Protein 9CDU (pdb70)

Foldseek 3Di:
DQAWEAADQEDDQAQDQGHAPQQLQVLQVQCPDPPVVSVVVQPPHHSNTDDPNPAAEYEYEFPEEREDAEEHEHQHEHEYFYDDDPVPPQFFQLHRAYEYEYPAAYAHYEYANPDFPPAAHEYEYESYEQAFPAPRHPAAFARHYEWQHEYEYESYEFARQEHAAASHYEFDDDDQDPGRRGYAYEYAQYEYAHFEHQAQRHYHYCEQRYEYALYEHAHTEHAAQAHANHEHNDYHPPSVLLVLLLVQRGEYELYEYEHYEHHEHYEWERSHEAAFAEHAHYAAYYEFDYLVQRYEYALAEQDHYVHSYHYDPRGNHAYFLYAEAPVPFPQHDPVTGYHHHDPPFAAEQDPDLADAHPLPDLGHQWYRWDDDRRHDHTDTAGDDNDDPVCSVVRNWAQRAFADPDPPNVNSHGHDQAASRRHGQPPPHGGATGHRDGHDD/DDCDDDPPDDPVND/DQEKEFADQEDDQAQDQGHAPQQLLVLQVQCPDPDPVSVVVQCQHGSNITGHRHDQEYEYEWPEEHEDAEEHEHQHEHEYFYDDDVCWAQLPTAYEYEYPAQYAHYEYHNPDAPDAAHEYEYESYEYAFPAVRHPAAFAQHYEYFHEYEYESYEFARQEHAAASHYEWAAAVLVVGNRGYAYEYAQYEAAHTEYQAQRHYHYCEQRYEYELYEHAHTEHQAQAHAVHEHNDYNPDDCLQVLLLVQRGEYELYEYAHYEGHEHYEWERSHEAAFAEHAHYAAYYEFDYLVQRYFYALAEQDHYVHRYDYDPRGQHEYFHYAEADVPQGNYDPVGGYHHDDPPQAAEQDDDLADAHPLVDQRHQWYRWDDDRHGDHTDTHGDCSDVRNWAQRAAQPPPSHHHDQAASRRHGQDDPSRGGTGHRDGND/DPCDDDDPDDPVND

Structure (mmCIF, N/CA/C/O backbone):
data_9CDU
#
_entry.id   9CDU
#
_cell.length_a   102.778
_cell.length_b   169.837
_cell.length_c   59.470
_cell.angle_alpha   90.000
_cell.angle_beta   90.000
_cell.angle_gamma   90.000
#
_symmetry.space_group_name_H-M   'P 21 21 2'
#
loop_
_entity.id
_entity.type
_entity.pdbx_description
1 polymer 'Rhombotarget A'
2 polymer 'RBB_D10 peptide'
3 non-polymer 'TETRAETHYLENE GLYCOL'
4 water water
#
loop_
_atom_site.group_PDB
_atom_site.id
_atom_site.type_symbol
_atom_site.label_atom_id
_atom_site.label_alt_id
_atom_site.label_comp_id
_atom_site.label_asym_id
_atom_site.label_entity_id
_atom_site.label_seq_id
_atom_site.pdbx_PDB_ins_code
_atom_site.Cartn_x
_atom_site.Cartn_y
_atom_site.Cartn_z
_atom_site.occupancy
_atom_site.B_iso_or_equiv
_atom_site.auth_seq_id
_atom_site.auth_comp_id
_atom_site.auth_asym_id
_atom_site.auth_atom_id
_atom_site.pdbx_PDB_model_num
ATOM 1 N N . GLY A 1 2 ? 29.31291 55.24417 12.35816 1.000 125.26177 2 GLY A N 1
ATOM 2 C CA . GLY A 1 2 ? 28.29211 56.09093 11.76949 1.000 139.44499 2 GLY A CA 1
ATOM 3 C C . GLY A 1 2 ? 26.93830 55.94117 12.43434 1.000 126.08712 2 GLY A C 1
ATOM 4 O O . GLY A 1 2 ? 26.84515 55.84463 13.65773 1.000 121.19400 2 GLY A O 1
ATOM 5 N N . ALA A 1 3 ? 25.88053 55.92407 11.62136 1.000 97.39919 3 ALA A N 1
ATOM 6 C CA . ALA A 1 3 ? 24.53538 55.76426 12.16313 1.000 81.09220 3 ALA A CA 1
ATOM 7 C C . ALA A 1 3 ? 24.32200 54.35123 12.69131 1.000 78.38144 3 ALA A C 1
ATOM 8 O O . ALA A 1 3 ? 23.80031 54.16182 13.79615 1.000 84.82239 3 ALA A O 1
ATOM 10 N N . ASP A 1 4 ? 24.72387 53.34816 11.91949 1.000 69.82635 4 ASP A N 1
ATOM 11 C CA . ASP A 1 4 ? 24.55968 51.95054 12.28679 1.000 69.72765 4 ASP A CA 1
ATOM 12 C C . ASP A 1 4 ? 25.91783 51.30991 12.54480 1.000 58.96038 4 ASP A C 1
ATOM 13 O O . ASP A 1 4 ? 26.97235 51.89336 12.28060 1.000 64.33515 4 ASP A O 1
ATOM 18 N N . ILE A 1 5 ? 25.87816 50.09091 13.07349 1.000 48.29899 5 ILE A N 1
ATOM 19 C CA . ILE A 1 5 ? 27.08451 49.31847 13.34777 1.000 50.45911 5 ILE A CA 1
ATOM 20 C C . ILE A 1 5 ? 27.40247 48.50219 12.10071 1.000 50.22079 5 ILE A C 1
ATOM 21 O O . ILE A 1 5 ? 26.69592 47.54480 11.77485 1.000 50.88671 5 ILE A O 1
ATOM 26 N N . GLU A 1 6 ? 28.46821 48.88000 11.40289 1.000 51.33406 6 GLU A N 1
ATOM 27 C CA . GLU A 1 6 ? 28.81502 48.29128 10.11689 1.000 49.05452 6 GLU A CA 1
ATOM 28 C C . GLU A 1 6 ? 29.96445 47.30831 10.30201 1.000 51.99185 6 GLU A C 1
ATOM 29 O O . GLU A 1 6 ? 31.07742 47.70756 10.66086 1.000 53.17121 6 GLU A O 1
ATOM 35 N N . VAL A 1 7 ? 29.69017 46.02648 10.05940 1.000 47.99295 7 VAL A N 1
ATOM 36 C CA . VAL A 1 7 ? 30.71458 44.99733 10.18623 1.000 52.43468 7 VAL A CA 1
ATOM 37 C C . VAL A 1 7 ? 31.69713 45.11809 9.02927 1.000 52.33794 7 VAL A C 1
ATOM 38 O O . VAL A 1 7 ? 31.29917 45.17955 7.85850 1.000 46.34536 7 VAL A O 1
ATOM 42 N N . THR A 1 8 ? 32.99063 45.14687 9.35154 1.000 48.40221 8 THR A N 1
ATOM 43 C CA . THR A 1 8 ? 34.03609 45.38476 8.36501 1.000 53.79739 8 THR A CA 1
ATOM 44 C C . THR A 1 8 ? 34.90170 44.15769 8.09882 1.000 53.93185 8 THR A C 1
ATOM 45 O O . THR A 1 8 ? 35.97808 44.29173 7.50720 1.000 49.43854 8 THR A O 1
ATOM 49 N N . THR A 1 9 ? 34.46490 42.96948 8.51311 1.000 47.32404 9 THR A N 1
ATOM 50 C CA . THR A 1 9 ? 35.19599 41.74796 8.20681 1.000 53.47225 9 THR A CA 1
ATOM 51 C C . THR A 1 9 ? 34.21823 40.58858 8.10517 1.000 54.43189 9 THR A C 1
ATOM 52 O O . THR A 1 9 ? 33.11745 40.62586 8.65925 1.000 55.97639 9 THR A O 1
ATOM 56 N N . THR A 1 10 ? 34.63668 39.55306 7.38354 1.000 54.19804 10 THR A N 1
ATOM 57 C CA . THR A 1 10 ? 33.84113 38.34574 7.22362 1.000 52.63726 10 THR A CA 1
ATOM 58 C C . THR A 1 10 ? 34.30605 37.21082 8.12360 1.000 49.75216 10 THR A C 1
ATOM 59 O O . THR A 1 10 ? 33.71678 36.12636 8.08340 1.000 56.07402 10 THR A O 1
ATOM 63 N N . ILE A 1 11 ? 35.34045 37.42969 8.93065 1.000 48.19466 11 ILE A N 1
ATOM 64 C CA . ILE A 1 11 ? 35.88969 36.39204 9.79329 1.000 54.06713 11 ILE A CA 1
ATOM 65 C C . ILE A 1 11 ? 35.36321 36.59045 11.20597 1.000 52.33338 11 ILE A C 1
ATOM 66 O O . ILE A 1 11 ? 35.01094 37.70270 11.61693 1.000 54.56665 11 ILE A O 1
ATOM 71 N N . ASP A 1 12 ? 35.30476 35.49395 11.95619 1.000 54.61727 12 ASP A N 1
ATOM 72 C CA . ASP A 1 12 ? 34.82797 35.50984 13.33678 1.000 54.41713 12 ASP A CA 1
ATOM 73 C C . ASP A 1 12 ? 35.99575 35.88809 14.23861 1.000 55.31778 12 ASP A C 1
ATOM 74 O O . ASP A 1 12 ? 36.88098 35.07184 14.50401 1.000 58.36889 12 ASP A O 1
ATOM 79 N N . GLU A 1 13 ? 36.00874 37.13261 14.71092 1.000 57.39485 13 GLU A N 1
ATOM 80 C CA . GLU A 1 13 ? 37.08786 37.62085 15.55442 1.000 58.42272 13 GLU A CA 1
ATOM 81 C C . GLU A 1 13 ? 36.52079 38.28343 16.80175 1.000 57.64915 13 GLU A C 1
ATOM 82 O O . GLU A 1 13 ? 35.37328 38.73626 16.83061 1.000 57.30364 13 GLU A O 1
ATOM 88 N N . ASP A 1 14 ? 37.35287 38.32450 17.84169 1.000 57.68050 14 ASP A N 1
ATOM 89 C CA . ASP A 1 14 ? 37.06620 39.05802 19.06626 1.000 60.43769 14 ASP A CA 1
ATOM 90 C C . ASP A 1 14 ? 38.37994 39.67229 19.55455 1.000 63.43380 14 ASP A C 1
ATOM 91 O O . ASP A 1 14 ? 38.84171 39.44355 20.66884 1.000 69.84713 14 ASP A O 1
ATOM 96 N N . VAL A 1 15 ? 39.00005 40.46644 18.68552 1.000 60.52802 15 VAL A N 1
ATOM 97 C CA . VAL A 1 15 ? 40.30126 41.07316 18.93608 1.000 51.14041 15 VAL A CA 1
ATOM 98 C C . VAL A 1 15 ? 40.12863 42.58467 18.95713 1.000 58.60954 15 VAL A C 1
ATOM 99 O O . VAL A 1 15 ? 39.49076 43.15373 18.06317 1.000 57.92829 15 VAL A O 1
ATOM 103 N N . ASP A 1 16 ? 40.69121 43.23017 19.97661 1.000 57.60787 16 ASP A N 1
ATOM 104 C CA . ASP A 1 16 ? 40.64240 44.68491 20.07584 1.000 59.09719 16 ASP A CA 1
ATOM 105 C C . ASP A 1 16 ? 41.51730 45.28925 18.98442 1.000 62.88940 16 ASP A C 1
ATOM 106 O O . ASP A 1 16 ? 42.74590 45.16629 19.02185 1.000 54.51774 16 ASP A O 1
ATOM 111 N N . ASN A 1 17 ? 40.88597 45.93547 18.01079 1.000 58.90818 17 ASN A N 1
ATOM 112 C CA . ASN A 1 17 ? 41.58806 46.55562 16.89485 1.000 52.46950 17 ASN A CA 1
ATOM 113 C C . ASN A 1 17 ? 40.63431 47.55924 16.24839 1.000 56.00849 17 ASN A C 1
ATOM 114 O O . ASN A 1 17 ? 39.69946 48.04045 16.89458 1.000 58.46375 17 ASN A O 1
ATOM 119 N N . THR A 1 18 ? 40.86544 47.86731 14.97290 1.000 52.63859 18 THR A N 1
ATOM 120 C CA . THR A 1 18 ? 40.03972 48.81913 14.24239 1.000 55.76861 18 THR A CA 1
ATOM 121 C C . THR A 1 18 ? 39.08545 48.14942 13.26081 1.000 60.26369 18 THR A C 1
ATOM 122 O O . THR A 1 18 ? 38.43750 48.84601 12.47348 1.000 60.64175 18 THR A O 1
ATOM 126 N N . VAL A 1 19 ? 38.98006 46.82304 13.28815 1.000 49.92235 19 VAL A N 1
ATOM 127 C CA . VAL A 1 19 ? 38.07733 46.08032 12.41531 1.000 48.81684 19 VAL A CA 1
ATOM 128 C C . VAL A 1 19 ? 36.96842 45.47853 13.26960 1.000 48.34618 19 VAL A C 1
ATOM 129 O O . VAL A 1 19 ? 37.23288 44.91968 14.34244 1.000 49.75551 19 VAL A O 1
ATOM 133 N N . CYS A 1 20 ? 35.72860 45.60711 12.80000 1.000 48.10625 20 CYS A N 1
ATOM 134 C CA . CYS A 1 20 ? 34.54445 45.19664 13.54398 1.000 54.65947 20 CYS A CA 1
ATOM 135 C C . CYS A 1 20 ? 33.96153 43.92485 12.94122 1.000 50.23281 20 CYS A C 1
ATOM 136 O O . CYS A 1 20 ? 33.66394 43.88075 11.74282 1.000 49.92975 20 CYS A O 1
ATOM 139 N N . SER A 1 21 ? 33.79197 42.90120 13.77235 1.000 49.54812 21 SER A N 1
ATOM 140 C CA . SER A 1 21 ? 33.22264 41.62994 13.35092 1.000 49.21878 21 SER A CA 1
ATOM 141 C C . SER A 1 21 ? 31.78181 41.50260 13.83474 1.000 49.75389 21 SER A C 1
ATOM 142 O O . SER A 1 21 ? 31.29846 42.28629 14.65541 1.000 49.39074 21 SER A O 1
ATOM 145 N N . LEU A 1 22 ? 31.09460 40.48545 13.30924 1.000 43.12419 22 LEU A N 1
ATOM 146 C CA . LEU A 1 22 ? 29.70508 40.25316 13.69197 1.000 49.61291 22 LEU A CA 1
ATOM 147 C C . LEU A 1 22 ? 29.58649 39.92310 15.17490 1.000 45.47312 22 LEU A C 1
ATOM 148 O O . LEU A 1 22 ? 28.62543 40.33432 15.83579 1.000 48.14737 22 LEU A O 1
ATOM 153 N N . ARG A 1 23 ? 30.55863 39.18734 15.71737 1.000 48.53511 23 ARG A N 1
ATOM 154 C CA . ARG A 1 23 ? 30.51286 38.83142 17.13121 1.000 46.42657 23 ARG A CA 1
ATOM 155 C C . ARG A 1 23 ? 30.73730 40.05166 18.01590 1.000 48.30031 23 ARG A C 1
ATOM 156 O O . ARG A 1 23 ? 30.02466 40.24638 19.00787 1.000 48.32758 23 ARG A O 1
ATOM 164 N N . GLU A 1 24 ? 31.72199 40.88624 17.67235 1.000 50.21629 24 GLU A N 1
ATOM 165 C CA . GLU A 1 24 ? 31.98900 42.08050 18.46668 1.000 52.76862 24 GLU A CA 1
ATOM 166 C C . GLU A 1 24 ? 30.85398 43.09100 18.36346 1.000 54.13825 24 GLU A C 1
ATOM 167 O O . GLU A 1 24 ? 30.62225 43.85767 19.30520 1.000 51.17633 24 GLU A O 1
ATOM 173 N N . ALA A 1 25 ? 30.14110 43.11113 17.23471 1.000 47.82310 25 ALA A N 1
ATOM 174 C CA . ALA A 1 25 ? 29.01171 44.02407 17.09383 1.000 43.79822 25 ALA A CA 1
ATOM 175 C C . ALA A 1 25 ? 27.86405 43.62311 18.01164 1.000 52.71608 25 ALA A C 1
ATOM 176 O O . ALA A 1 25 ? 27.25678 44.47824 18.66649 1.000 48.15359 25 ALA A O 1
ATOM 178 N N . VAL A 1 26 ? 27.55386 42.32601 18.07409 1.000 43.94348 26 VAL A N 1
ATOM 179 C CA . VAL A 1 26 ? 26.50359 41.85464 18.97283 1.000 44.81128 26 VAL A CA 1
ATOM 180 C C . VAL A 1 26 ? 26.90195 42.08563 20.42494 1.000 54.64369 26 VAL A C 1
ATOM 181 O O . VAL A 1 26 ? 26.09649 42.55440 21.23952 1.000 54.47221 26 VAL A O 1
ATOM 185 N N . GLU A 1 27 ? 28.15478 41.77306 20.76908 1.000 48.12375 27 GLU A N 1
ATOM 186 C CA . GLU A 1 27 ? 28.60938 41.92982 22.14707 1.000 52.14349 27 GLU A CA 1
ATOM 187 C C . GLU A 1 27 ? 28.64247 43.39396 22.56846 1.000 55.26524 27 GLU A C 1
ATOM 188 O O . GLU A 1 27 ? 28.52526 43.69509 23.76193 1.000 59.96042 27 GLU A O 1
ATOM 194 N N . LEU A 1 28 ? 28.80464 44.31374 21.61453 1.000 49.89484 28 LEU A N 1
ATOM 195 C CA . LEU A 1 28 ? 28.71995 45.73406 21.93963 1.000 52.15266 28 LEU A CA 1
ATOM 196 C C . LEU A 1 28 ? 27.31883 46.09691 22.41345 1.000 55.02191 28 LEU A C 1
ATOM 197 O O . LEU A 1 28 ? 27.14953 46.79375 23.42077 1.000 49.13485 28 LEU A O 1
ATOM 202 N N . ILE A 1 29 ? 26.29734 45.62326 21.69687 1.000 51.13549 29 ILE A N 1
ATOM 203 C CA . ILE A 1 29 ? 24.92168 45.89538 22.09642 1.000 53.36621 29 ILE A CA 1
ATOM 204 C C . ILE A 1 29 ? 24.57669 45.15084 23.38017 1.000 53.78469 29 ILE A C 1
ATOM 205 O O . ILE A 1 29 ? 23.79405 45.64588 24.20125 1.000 49.34155 29 ILE A O 1
ATOM 210 N N . ASN A 1 30 ? 25.15405 43.96360 23.58440 1.000 51.08377 30 ASN A N 1
ATOM 211 C CA . ASN A 1 30 ? 24.93690 43.24025 24.83410 1.000 51.87024 30 ASN A CA 1
ATOM 212 C C . ASN A 1 30 ? 25.48822 44.02067 26.02061 1.000 53.64078 30 ASN A C 1
ATOM 213 O O . ASN A 1 30 ? 24.78926 44.23696 27.01781 1.000 53.62918 30 ASN A O 1
ATOM 218 N N . LYS A 1 31 ? 26.74790 44.45358 25.92744 1.000 53.63917 31 LYS A N 1
ATOM 219 C CA . LYS A 1 31 ? 27.37117 45.17166 27.03356 1.000 53.18739 31 LYS A CA 1
ATOM 220 C C . LYS A 1 31 ? 26.73217 46.53689 27.25589 1.000 54.24587 31 LYS A C 1
ATOM 221 O O . LYS A 1 31 ? 26.68528 47.01622 28.39433 1.000 61.39828 31 LYS A O 1
ATOM 227 N N . ARG A 1 32 ? 26.23675 47.17515 26.19197 1.000 47.87122 32 ARG A N 1
ATOM 228 C CA . ARG A 1 32 ? 25.55616 48.45696 26.35232 1.000 48.89825 32 ARG A CA 1
ATOM 229 C C . ARG A 1 32 ? 24.30140 48.31436 27.20446 1.000 53.96240 32 ARG A C 1
ATOM 230 O O . ARG A 1 32 ? 23.99838 49.18595 28.02753 1.000 51.49354 32 ARG A O 1
ATOM 238 N N . ASN A 1 33 ? 23.56016 47.22393 27.02204 1.000 55.13529 33 ASN A N 1
ATOM 239 C CA . ASN A 1 33 ? 22.32566 46.98117 27.75508 1.000 55.47077 33 ASN A CA 1
ATOM 240 C C . ASN A 1 33 ? 22.55106 46.24488 29.06959 1.000 56.37431 33 ASN A C 1
ATOM 241 O O . ASN A 1 33 ? 21.57730 45.83290 29.70816 1.000 52.14252 33 ASN A O 1
ATOM 246 N N . SER A 1 34 ? 23.80278 46.07150 29.48512 1.000 57.20865 34 SER A N 1
ATOM 247 C CA . SER A 1 34 ? 24.09446 45.37340 30.72635 1.000 56.68584 34 SER A CA 1
ATOM 248 C C . SER A 1 34 ? 23.63083 46.18960 31.92928 1.000 65.88118 34 SER A C 1
ATOM 249 O O . SER A 1 34 ? 23.39894 47.39879 31.84677 1.000 72.63311 34 SER A O 1
ATOM 252 N N . SER A 1 35 ? 23.49259 45.50331 33.06255 1.000 73.34222 35 SER A N 1
ATOM 253 C CA . SER A 1 35 ? 23.14443 46.16300 34.31414 1.000 76.60874 35 SER A CA 1
ATOM 254 C C . SER A 1 35 ? 24.36988 46.64667 35.07573 1.000 87.47887 35 SER A C 1
ATOM 255 O O . SER A 1 35 ? 24.29102 47.65695 35.78469 1.000 94.83179 35 SER A O 1
ATOM 258 N N . ASP A 1 36 ? 25.49711 45.94945 34.94725 1.000 90.90510 36 ASP A N 1
ATOM 259 C CA . ASP A 1 36 ? 26.73677 46.38830 35.57538 1.000 94.93170 36 ASP A CA 1
ATOM 260 C C . ASP A 1 36 ? 27.24103 47.65161 34.89110 1.000 91.38557 36 ASP A C 1
ATOM 261 O O . ASP A 1 36 ? 27.58466 47.62873 33.70442 1.000 93.58369 36 ASP A O 1
ATOM 266 N N . SER A 1 37 ? 27.28241 48.75601 35.63894 1.000 78.59063 37 SER A N 1
ATOM 267 C CA . SER A 1 37 ? 27.80503 50.00115 35.09109 1.000 77.93685 37 SER A CA 1
ATOM 268 C C . SER A 1 37 ? 29.28274 49.89607 34.73902 1.000 77.59947 37 SER A C 1
ATOM 269 O O . SER A 1 37 ? 29.77083 50.68137 33.91954 1.000 77.91631 37 SER A O 1
ATOM 272 N N . THR A 1 38 ? 30.00471 48.94556 35.33788 1.000 81.18064 38 THR A N 1
ATOM 273 C CA . THR A 1 38 ? 31.39269 48.71812 34.95130 1.000 79.23142 38 THR A CA 1
ATOM 274 C C . THR A 1 38 ? 31.49404 48.13392 33.54781 1.000 75.74289 38 THR A C 1
ATOM 275 O O . THR A 1 38 ? 32.49523 48.35285 32.85661 1.000 74.08594 38 THR A O 1
ATOM 279 N N . VAL A 1 39 ? 30.47527 47.39357 33.11105 1.000 76.95739 39 VAL A N 1
ATOM 280 C CA . VAL A 1 39 ? 30.47902 46.84684 31.75916 1.000 68.94662 39 VAL A CA 1
ATOM 281 C C . VAL A 1 39 ? 29.98530 47.88427 30.75909 1.000 62.14283 39 VAL A C 1
ATOM 282 O O . VAL A 1 39 ? 30.53309 48.01121 29.65824 1.000 59.20219 39 VAL A O 1
ATOM 286 N N . VAL A 1 40 ? 28.94943 48.64317 31.12508 1.000 63.35668 40 VAL A N 1
ATOM 287 C CA . VAL A 1 40 ? 28.42975 49.67632 30.23311 1.000 67.94789 40 VAL A CA 1
ATOM 288 C C . VAL A 1 40 ? 29.48017 50.75421 29.99923 1.000 66.33240 40 VAL A C 1
ATOM 289 O O . VAL A 1 40 ? 29.63047 51.26561 28.88253 1.000 63.73709 40 VAL A O 1
ATOM 293 N N . ALA A 1 41 ? 30.22578 51.11445 31.04666 1.000 63.20216 41 ALA A N 1
ATOM 294 C CA . ALA A 1 41 ? 31.29443 52.09369 30.88833 1.000 60.56727 41 ALA A CA 1
ATOM 295 C C . ALA A 1 41 ? 32.45050 51.53529 30.06992 1.000 64.88770 41 ALA A C 1
ATOM 296 O O . ALA A 1 41 ? 33.18842 52.30176 29.44097 1.000 65.52074 41 ALA A O 1
ATOM 298 N N . SER A 1 42 ? 32.62651 50.21168 30.06395 1.000 61.85536 42 SER A N 1
ATOM 299 C CA . SER A 1 42 ? 33.68416 49.61007 29.26162 1.000 56.19672 42 SER A CA 1
ATOM 300 C C . SER A 1 42 ? 33.39960 49.70756 27.76912 1.000 61.41438 42 SER A C 1
ATOM 301 O O . SER A 1 42 ? 34.32514 49.55962 26.96376 1.000 68.18287 42 SER A O 1
ATOM 304 N N . VAL A 1 43 ? 32.14828 49.95025 27.38422 1.000 58.34545 43 VAL A N 1
ATOM 305 C CA . VAL A 1 43 ? 31.77144 50.11103 25.98727 1.000 50.03472 43 VAL A CA 1
ATOM 306 C C . VAL A 1 43 ? 31.20731 51.50457 25.71805 1.000 55.22355 43 VAL A C 1
ATOM 307 O O . VAL A 1 43 ? 30.46038 51.69823 24.76553 1.000 55.45733 43 VAL A O 1
ATOM 311 N N . LYS A 1 44 ? 31.56180 52.48391 26.55361 1.000 57.51240 44 LYS A N 1
ATOM 312 C CA . LYS A 1 44 ? 31.11240 53.85117 26.32191 1.000 58.19686 44 LYS A CA 1
ATOM 313 C C . LYS A 1 44 ? 31.67468 54.42618 25.02963 1.000 58.45146 44 LYS A C 1
ATOM 314 O O . LYS A 1 44 ? 31.09575 55.36918 24.47950 1.000 60.68195 44 LYS A O 1
ATOM 320 N N . ASP A 1 45 ? 32.78396 53.87599 24.53106 1.000 60.74764 45 ASP A N 1
ATOM 321 C CA . ASP A 1 45 ? 33.43501 54.36767 23.32284 1.000 56.90160 45 ASP A CA 1
ATOM 322 C C . ASP A 1 45 ? 33.58219 53.27891 22.26476 1.000 56.84715 45 ASP A C 1
ATOM 323 O O . ASP A 1 45 ? 34.44913 53.38286 21.39207 1.000 64.82799 45 ASP A O 1
ATOM 328 N N . GLY A 1 46 ? 32.75611 52.24340 22.32014 1.000 49.40625 46 GLY A N 1
ATOM 329 C CA . GLY A 1 46 ? 32.82889 51.13287 21.39215 1.000 51.67151 46 GLY A CA 1
ATOM 330 C C . GLY A 1 46 ? 33.33899 49.87206 22.06778 1.000 61.12322 46 GLY A C 1
ATOM 331 O O . GLY A 1 46 ? 33.46739 49.78984 23.29217 1.000 64.46055 46 GLY A O 1
ATOM 332 N N . TYR A 1 47 ? 33.63460 48.87132 21.23822 1.000 61.21883 47 TYR A N 1
ATOM 333 C CA . TYR A 1 47 ? 34.14820 47.60074 21.74765 1.000 58.90075 47 TYR A CA 1
ATOM 334 C C . TYR A 1 47 ? 34.91709 46.89609 20.63835 1.000 53.72776 47 TYR A C 1
ATOM 335 O O . TYR A 1 47 ? 34.31288 46.44569 19.66029 1.000 53.74558 47 TYR A O 1
ATOM 344 N N . HIS A 1 48 ? 36.23911 46.80336 20.79821 1.000 54.35949 48 HIS A N 1
ATOM 345 C CA . HIS A 1 48 ? 37.09338 45.97944 19.93808 1.000 64.72571 48 HIS A CA 1
ATOM 346 C C . HIS A 1 48 ? 36.92100 46.31206 18.45757 1.000 62.05608 48 HIS A C 1
ATOM 347 O O . HIS A 1 48 ? 37.03797 45.43911 17.59417 1.000 60.71618 48 HIS A O 1
ATOM 354 N N . GLY A 1 49 ? 36.64313 47.57791 18.15061 1.000 54.36418 49 GLY A N 1
ATOM 355 C CA . GLY A 1 49 ? 36.52372 48.04672 16.78639 1.000 54.55608 49 GLY A CA 1
ATOM 356 C C . GLY A 1 49 ? 35.11579 48.40222 16.35865 1.000 55.29447 49 GLY A C 1
ATOM 357 O O . GLY A 1 49 ? 34.95208 49.20477 15.42974 1.000 57.80577 49 GLY A O 1
ATOM 358 N N . CYS A 1 50 ? 34.09725 47.83163 16.99745 1.000 50.93663 50 CYS A N 1
ATOM 359 C CA . CYS A 1 50 ? 32.71425 48.12512 16.64986 1.000 55.30016 50 CYS A CA 1
ATOM 360 C C . CYS A 1 50 ? 32.23941 49.37556 17.37575 1.000 57.05737 50 CYS A C 1
ATOM 361 O O . CYS A 1 50 ? 32.56364 49.59219 18.54629 1.000 55.48986 50 CYS A O 1
ATOM 364 N N . GLY A 1 51 ? 31.46843 50.19408 16.67297 1.000 49.39773 51 GLY A N 1
ATOM 365 C CA . GLY A 1 51 ? 30.93508 51.40628 17.26445 1.000 51.65330 51 GLY A CA 1
ATOM 366 C C . GLY A 1 51 ? 30.02964 52.11542 16.28496 1.000 64.44007 51 GLY A C 1
ATOM 367 O O . GLY A 1 51 ? 29.96909 51.77769 15.09841 1.000 67.04635 51 GLY A O 1
ATOM 368 N N . ASN A 1 52 ? 29.31568 53.10813 16.81090 1.000 61.09699 52 ASN A N 1
ATOM 369 C CA . ASN A 1 52 ? 28.44613 53.96323 16.01616 1.000 61.05840 52 ASN A CA 1
ATOM 370 C C . ASN A 1 52 ? 28.06153 55.17072 16.85631 1.000 60.65511 52 ASN A C 1
ATOM 371 O O . ASN A 1 52 ? 27.85801 55.04833 18.06645 1.000 65.41463 52 ASN A O 1
ATOM 376 N N . LYS A 1 53 ? 27.97813 56.33474 16.20848 1.000 69.65516 53 LYS A N 1
ATOM 377 C CA . LYS A 1 53 ? 27.67145 57.56453 16.93283 1.000 67.57813 53 LYS A CA 1
ATOM 378 C C . LYS A 1 53 ? 26.22183 57.58592 17.39857 1.000 69.23269 53 LYS A C 1
ATOM 379 O O . LYS A 1 53 ? 25.92037 58.07805 18.49094 1.000 73.09265 53 LYS A O 1
ATOM 385 N N . ASP A 1 54 ? 25.30822 57.06107 16.58062 1.000 78.41154 54 ASP A N 1
ATOM 386 C CA . ASP A 1 54 ? 23.89892 57.04917 16.95745 1.000 78.03817 54 ASP A CA 1
ATOM 387 C C . ASP A 1 54 ? 23.63839 56.10512 18.12195 1.000 83.32719 54 ASP A C 1
ATOM 388 O O . ASP A 1 54 ? 22.67409 56.30248 18.87556 1.000 86.17293 54 ASP A O 1
ATOM 393 N N . ALA A 1 55 ? 24.48372 55.08253 18.28785 1.000 84.52691 55 ALA A N 1
ATOM 394 C CA . ALA A 1 55 ? 24.37367 54.14668 19.41005 1.000 76.87446 55 ALA A CA 1
ATOM 395 C C . ALA A 1 55 ? 23.04163 53.39780 19.38538 1.000 81.15646 55 ALA A C 1
ATOM 396 O O . ALA A 1 55 ? 22.46259 53.08622 20.42852 1.000 66.90189 55 ALA A O 1
ATOM 398 N N . SER A 1 56 ? 22.54552 53.11392 18.18384 1.000 76.82433 56 SER A N 1
ATOM 399 C CA . SER A 1 56 ? 21.36986 52.26896 18.02541 1.000 71.00964 56 SER A CA 1
ATOM 400 C C . SER A 1 56 ? 21.81009 50.80706 18.05000 1.000 62.36843 56 SER A C 1
ATOM 401 O O . SER A 1 56 ? 22.97098 50.48674 18.32158 1.000 66.40846 56 SER A O 1
ATOM 404 N N . SER A 1 57 ? 20.88310 49.89673 17.75344 1.000 55.44338 57 SER A N 1
ATOM 405 C CA . SER A 1 57 ? 21.19487 48.47391 17.78376 1.000 59.86770 57 SER A CA 1
ATOM 406 C C . SER A 1 57 ? 20.95443 47.82554 16.42638 1.000 50.17687 57 SER A C 1
ATOM 407 O O . SER A 1 57 ? 20.32591 46.76664 16.34101 1.000 52.69288 57 SER A O 1
ATOM 410 N N . ASN A 1 58 ? 21.45464 48.44797 15.36332 1.000 55.91542 58 ASN A N 1
ATOM 411 C CA . ASN A 1 58 ? 21.33093 47.92869 14.00667 1.000 57.40843 58 ASN A CA 1
ATOM 412 C C . ASN A 1 58 ? 22.70905 47.51196 13.50926 1.000 55.35907 58 ASN A C 1
ATOM 413 O O . ASN A 1 58 ? 23.63672 48.32826 13.48488 1.000 58.38168 58 ASN A O 1
ATOM 418 N N . ILE A 1 59 ? 22.83992 46.24714 13.11857 1.000 47.27974 59 ILE A N 1
ATOM 419 C CA . ILE A 1 59 ? 24.08856 45.69669 12.60313 1.000 48.40247 59 ILE A CA 1
ATOM 420 C C . ILE A 1 59 ? 23.92009 45.48842 11.10517 1.000 45.64985 59 ILE A C 1
ATOM 421 O O . ILE A 1 59 ? 23.02061 44.75810 10.67004 1.000 44.31013 59 ILE A O 1
ATOM 426 N N . ILE A 1 60 ? 24.78253 46.12526 10.31702 1.000 39.37272 60 ILE A N 1
ATOM 427 C CA . ILE A 1 60 ? 24.67413 46.12983 8.86226 1.000 49.85111 60 ILE A CA 1
ATOM 428 C C . ILE A 1 60 ? 25.74749 45.22085 8.28217 1.000 48.43252 60 ILE A C 1
ATOM 429 O O . ILE A 1 60 ? 26.93907 45.39247 8.56744 1.000 51.77466 60 ILE A O 1
ATOM 434 N N . LEU A 1 61 ? 25.32462 44.25928 7.46792 1.000 50.08463 61 LEU A N 1
ATOM 435 C CA . LEU A 1 61 ? 26.22652 43.39370 6.72596 1.000 47.42387 61 LEU A CA 1
ATOM 436 C C . LEU A 1 61 ? 26.20293 43.77934 5.25309 1.000 49.60105 61 LEU A C 1
ATOM 437 O O . LEU A 1 61 ? 25.17339 44.20678 4.72329 1.000 45.15085 61 LEU A O 1
ATOM 442 N N . GLN A 1 62 ? 27.34779 43.62887 4.59519 1.000 56.32948 62 GLN A N 1
ATOM 443 C CA . GLN A 1 62 ? 27.46499 44.02759 3.20147 1.000 54.38134 62 GLN A CA 1
ATOM 444 C C . GLN A 1 62 ? 26.86457 42.97625 2.27513 1.000 59.57399 62 GLN A C 1
ATOM 445 O O . GLN A 1 62 ? 26.78767 41.78928 2.60620 1.000 55.35086 62 GLN A O 1
ATOM 451 N N . ARG A 1 63 ? 26.43582 43.43325 1.10169 1.000 59.02322 63 ARG A N 1
ATOM 452 C CA . ARG A 1 63 ? 25.78916 42.56226 0.13268 1.000 54.96055 63 ARG A CA 1
ATOM 453 C C . ARG A 1 63 ? 26.78073 41.55929 -0.44721 1.000 60.37002 63 ARG A C 1
ATOM 454 O O . ARG A 1 63 ? 27.96821 41.85039 -0.61684 1.000 61.21991 63 ARG A O 1
ATOM 462 N N . ASP A 1 64 ? 26.27657 40.35822 -0.73664 1.000 53.19934 64 ASP A N 1
ATOM 463 C CA . ASP A 1 64 ? 27.02232 39.30393 -1.42396 1.000 55.29309 64 ASP A CA 1
ATOM 464 C C . ASP A 1 64 ? 28.25361 38.84672 -0.64843 1.000 55.57243 64 ASP A C 1
ATOM 465 O O . ASP A 1 64 ? 29.19210 38.30069 -1.23797 1.000 60.96352 64 ASP A O 1
ATOM 470 N N . LYS A 1 65 ? 28.27396 39.04993 0.66517 1.000 53.37268 65 LYS A N 1
ATOM 471 C CA . LYS A 1 65 ? 29.40018 38.66025 1.50029 1.000 47.52889 65 LYS A CA 1
ATOM 472 C C . LYS A 1 65 ? 29.01289 37.48688 2.38880 1.000 49.56299 65 LYS A C 1
ATOM 473 O O . LYS A 1 65 ? 27.90110 37.43959 2.92455 1.000 58.63519 65 LYS A O 1
ATOM 479 N N . GLU A 1 66 ? 29.93575 36.54032 2.53802 1.000 48.40058 66 GLU A N 1
ATOM 480 C CA . GLU A 1 66 ? 29.72363 35.35344 3.35765 1.000 57.19421 66 GLU A CA 1
ATOM 481 C C . GLU A 1 66 ? 30.43252 35.55926 4.69174 1.000 52.10379 66 GLU A C 1
ATOM 482 O O . GLU A 1 66 ? 31.66673 35.56921 4.75225 1.000 55.40321 66 GLU A O 1
ATOM 488 N N . TYR A 1 67 ? 29.65358 35.72604 5.75613 1.000 49.55381 67 TYR A N 1
ATOM 489 C CA . TYR A 1 67 ? 30.19132 35.95288 7.08994 1.000 49.64919 67 TYR A CA 1
ATOM 490 C C . TYR A 1 67 ? 30.26776 34.62945 7.83939 1.000 52.25470 67 TYR A C 1
ATOM 491 O O . TYR A 1 67 ? 29.27272 33.90333 7.93674 1.000 55.82251 67 TYR A O 1
ATOM 500 N N . THR A 1 68 ? 31.45066 34.32287 8.36173 1.000 39.71496 68 THR A N 1
ATOM 501 C CA . THR A 1 68 ? 31.75646 33.01632 8.92713 1.000 52.69246 68 THR A CA 1
ATOM 502 C C . THR A 1 68 ? 31.74077 33.07911 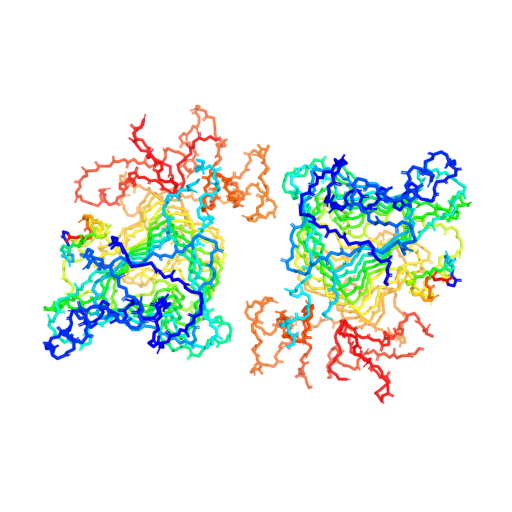10.44829 1.000 57.57500 68 THR A C 1
ATOM 503 O O . THR A 1 68 ? 32.31799 33.99562 11.04336 1.000 59.09740 68 THR A O 1
ATOM 507 N N . LEU A 1 69 ? 31.07763 32.10572 11.06960 1.000 47.40197 69 LEU A N 1
ATOM 508 C CA . LEU A 1 69 ? 31.08201 31.93924 12.51648 1.000 54.17973 69 LEU A CA 1
ATOM 509 C C . LEU A 1 69 ? 31.73708 30.61162 12.86493 1.000 56.49826 69 LEU A C 1
ATOM 510 O O . LEU A 1 69 ? 31.44523 29.58725 12.23883 1.000 54.64362 69 LEU A O 1
ATOM 515 N N . ASN A 1 70 ? 32.62461 30.63496 13.85710 1.000 56.87284 70 ASN A N 1
ATOM 516 C CA . ASN A 1 70 ? 33.24514 29.42323 14.37352 1.000 54.46586 70 ASN A CA 1
ATOM 517 C C . ASN A 1 70 ? 32.46567 28.81287 15.52974 1.000 53.82182 70 ASN A C 1
ATOM 518 O O . ASN A 1 70 ? 32.70737 27.65194 15.87715 1.000 60.61435 70 ASN A O 1
ATOM 523 N N . SER A 1 71 ? 31.54716 29.56568 16.12695 1.000 60.50123 71 SER A N 1
ATOM 524 C CA . SER A 1 71 ? 30.67897 29.07405 17.18788 1.000 54.98702 71 SER A CA 1
ATOM 525 C C . SER A 1 71 ? 29.46569 29.99274 17.25082 1.000 52.06794 71 SER A C 1
ATOM 526 O O . SER A 1 71 ? 29.37140 30.97744 16.51289 1.000 52.56993 71 SER A O 1
ATOM 529 N N . ARG A 1 72 ? 28.53516 29.66691 18.14243 1.000 46.06458 72 ARG A N 1
ATOM 530 C CA . ARG A 1 72 ? 27.31622 30.45095 18.24456 1.000 44.18802 72 ARG A CA 1
ATOM 531 C C . ARG A 1 72 ? 27.60416 31.82423 18.84569 1.000 51.85887 72 ARG A C 1
ATOM 532 O O . ARG A 1 72 ? 28.65252 32.06659 19.45055 1.000 54.31728 72 ARG A O 1
ATOM 540 N N . ILE A 1 73 ? 26.64692 32.73007 18.66706 1.000 50.92466 73 ILE A N 1
ATOM 541 C CA . ILE A 1 73 ? 26.69190 34.06978 19.23832 1.000 45.04145 73 ILE A CA 1
ATOM 542 C C . ILE A 1 73 ? 25.47373 34.23727 20.13300 1.000 47.88948 73 ILE A C 1
ATOM 543 O O . ILE A 1 73 ? 24.34097 34.00441 19.69532 1.000 55.28017 73 ILE A O 1
ATOM 548 N N . THR A 1 74 ? 25.70374 34.63804 21.37918 1.000 37.71440 74 THR A N 1
ATOM 549 C CA . THR A 1 74 ? 24.62351 34.82988 22.33758 1.000 42.68097 74 THR A CA 1
ATOM 550 C C . THR A 1 74 ? 24.14221 36.27482 22.27513 1.000 48.77075 74 THR A C 1
ATOM 551 O O . THR A 1 74 ? 24.92214 37.20545 22.50541 1.000 52.21983 74 THR A O 1
ATOM 555 N N . ILE A 1 75 ? 22.86205 36.45771 21.96553 1.000 53.74221 75 ILE A N 1
ATOM 556 C CA . ILE A 1 75 ? 22.23816 37.77453 21.90348 1.000 45.88763 75 ILE A CA 1
ATOM 557 C C . ILE A 1 75 ? 21.40453 37.96282 23.16337 1.000 51.52794 75 ILE A C 1
ATOM 558 O O . ILE A 1 75 ? 20.44809 37.21493 23.40162 1.000 50.14771 75 ILE A O 1
ATOM 563 N N . THR A 1 76 ? 21.76235 38.96324 23.97182 1.000 50.33352 76 THR A N 1
ATOM 564 C CA . THR A 1 76 ? 21.07172 39.23865 25.22749 1.000 53.40734 76 THR A CA 1
ATOM 565 C C . THR A 1 76 ? 20.45457 40.63309 25.25179 1.000 54.42774 76 THR A C 1
ATOM 566 O O . THR A 1 76 ? 20.12959 41.14318 26.32845 1.000 58.55327 76 THR A O 1
ATOM 570 N N . ALA A 1 77 ? 20.28311 41.26061 24.09101 1.000 50.36075 77 ALA A N 1
ATOM 571 C CA . ALA A 1 77 ? 19.75398 42.61440 24.01716 1.000 52.77764 77 ALA A CA 1
ATOM 572 C C . ALA A 1 77 ? 18.99699 42.77404 22.71011 1.000 44.88951 77 ALA A C 1
ATOM 573 O O . ALA A 1 77 ? 19.29837 42.07612 21.73420 1.000 45.17263 77 ALA A O 1
ATOM 575 N N . PRO A 1 78 ? 18.00938 43.66903 22.65595 1.000 43.04555 78 PRO A N 1
ATOM 576 C CA . PRO A 1 78 ? 17.27509 43.87939 21.40065 1.000 43.58425 78 PRO A CA 1
ATOM 577 C C . PRO A 1 78 ? 18.16468 44.52134 20.34582 1.000 52.83049 78 PRO A C 1
ATOM 578 O O . PRO A 1 78 ? 18.84049 45.51903 20.60743 1.000 47.64939 78 PRO A O 1
ATOM 582 N N . LEU A 1 79 ? 18.15657 43.94053 19.14782 1.000 47.03195 79 LEU A N 1
ATOM 583 C CA . LEU A 1 79 ? 18.97522 44.43573 18.04972 1.000 43.99465 79 LEU A CA 1
ATOM 584 C C . LEU A 1 79 ? 18.38634 43.94659 16.73373 1.000 45.00816 79 LEU A C 1
ATOM 585 O O . LEU A 1 79 ? 17.43852 43.15823 16.70730 1.000 48.15847 79 LEU A O 1
ATOM 590 N N . THR A 1 80 ? 18.96708 44.43049 15.63532 1.000 41.37714 80 THR A N 1
ATOM 591 C CA . THR A 1 80 ? 18.60532 44.00384 14.29060 1.000 46.73894 80 THR A CA 1
ATOM 592 C C . THR A 1 80 ? 19.86860 43.68090 13.50743 1.000 49.45391 80 THR A C 1
ATOM 593 O O . THR A 1 80 ? 20.89708 44.34429 13.67138 1.000 48.26695 80 THR A O 1
ATOM 597 N N . ILE A 1 81 ? 19.78661 42.65991 12.65716 1.000 44.97925 81 ILE A N 1
ATOM 598 C CA . ILE A 1 81 ? 20.87500 42.28214 11.76185 1.000 48.50319 81 ILE A CA 1
ATOM 599 C C . ILE A 1 81 ? 20.30303 42.18881 10.35471 1.000 49.60163 81 ILE A C 1
ATOM 600 O O . ILE A 1 81 ? 19.43214 41.35055 10.09134 1.000 47.67974 81 ILE A O 1
ATOM 605 N N . SER A 1 82 ? 20.78750 43.04287 9.45430 1.000 42.83253 82 SER A N 1
ATOM 606 C CA . SER A 1 82 ? 20.26686 43.10496 8.09716 1.000 45.55743 82 SER A CA 1
ATOM 607 C C . SER A 1 82 ? 21.40392 43.36985 7.12076 1.000 43.02047 82 SER A C 1
ATOM 608 O O . SER A 1 82 ? 22.53249 43.68239 7.51048 1.000 38.63228 82 SER A O 1
ATOM 611 N N . THR A 1 83 ? 21.08799 43.24107 5.83553 1.000 46.50202 83 THR A N 1
ATOM 612 C CA . THR A 1 83 ? 22.02071 43.52104 4.75492 1.000 50.56498 83 THR A CA 1
ATOM 613 C C . THR A 1 83 ? 21.82177 44.95025 4.25937 1.000 53.08649 83 THR A C 1
ATOM 614 O O . THR A 1 83 ? 20.74019 45.52762 4.39953 1.000 58.99664 83 THR A O 1
ATOM 618 N N . ALA A 1 84 ? 22.88459 45.51863 3.68806 1.000 60.29713 84 ALA A N 1
ATOM 619 C CA . ALA A 1 84 ? 22.84425 46.89373 3.20629 1.000 61.52809 84 ALA A CA 1
ATOM 620 C C . ALA A 1 84 ? 21.71616 47.08754 2.19928 1.000 72.44047 84 ALA A C 1
ATOM 621 O O . ALA A 1 84 ? 21.49425 46.25380 1.31712 1.000 75.15243 84 ALA A O 1
ATOM 623 N N . LYS A 1 85 ? 21.00494 48.20643 2.33598 1.000 91.45377 85 LYS A N 1
ATOM 624 C CA . LYS A 1 85 ? 19.79855 48.47542 1.56183 1.000 102.45672 85 LYS A CA 1
ATOM 625 C C . LYS A 1 85 ? 20.09146 49.16914 0.23436 1.000 118.15196 85 LYS A C 1
ATOM 626 O O . LYS A 1 85 ? 19.64518 48.70584 -0.82029 1.000 113.54246 85 LYS A O 1
ATOM 632 N N . ASN A 1 86 ? 20.82947 50.27732 0.27140 1.000 131.52431 86 ASN A N 1
ATOM 633 C CA . ASN A 1 86 ? 21.05137 51.07467 -0.92866 1.000 148.95893 86 ASN A CA 1
ATOM 634 C C . ASN A 1 86 ? 21.81221 50.27793 -1.98081 1.000 151.19153 86 ASN A C 1
ATOM 635 O O . ASN A 1 86 ? 22.88009 49.72144 -1.70894 1.000 143.39074 86 ASN A O 1
ATOM 640 N N . ASP A 1 87 ? 21.24997 50.22613 -3.19085 1.000 159.51428 87 ASP A N 1
ATOM 641 C CA . ASP A 1 87 ? 21.88041 49.47940 -4.27345 1.000 160.47700 87 ASP A CA 1
ATOM 642 C C . ASP A 1 87 ? 23.16870 50.14258 -4.74277 1.000 169.96184 87 ASP A C 1
ATOM 643 O O . ASP A 1 87 ? 24.08100 49.45168 -5.21155 1.000 176.98106 87 ASP A O 1
ATOM 648 N N . SER A 1 88 ? 23.26055 51.46567 -4.62139 1.000 155.81173 88 SER A N 1
ATOM 649 C CA . SER A 1 88 ? 24.43713 52.23231 -5.03497 1.000 145.95306 88 SER A CA 1
ATOM 650 C C . SER A 1 88 ? 24.81692 51.95710 -6.48794 1.000 144.09294 88 SER A C 1
ATOM 651 O O . SER A 1 88 ? 25.44494 52.78833 -7.14368 1.000 136.95617 88 SER A O 1
ATOM 654 N N . VAL A 1 91 ? 19.78986 51.70144 -9.40401 1.000 142.94286 91 VAL A N 1
ATOM 655 C CA . VAL A 1 91 ? 19.88031 50.41429 -10.08040 1.000 147.48154 91 VAL A CA 1
ATOM 656 C C . VAL A 1 91 ? 19.57780 49.2920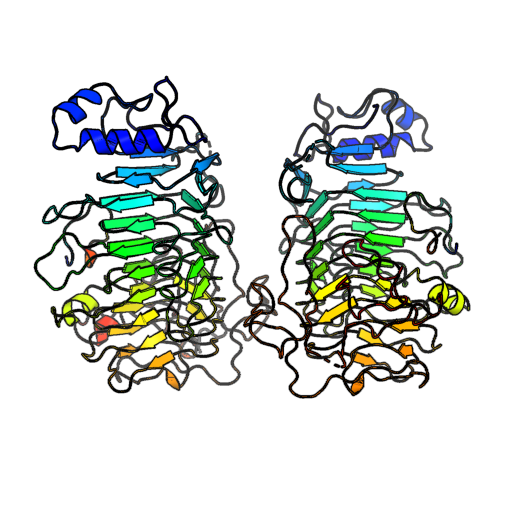6 -9.09247 1.000 150.94523 91 VAL A C 1
ATOM 657 O O . VAL A 1 91 ? 20.48677 48.64271 -8.57486 1.000 154.93333 91 VAL A O 1
ATOM 661 N N . ASP A 1 92 ? 18.28916 49.07313 -8.82895 1.000 150.25644 92 ASP A N 1
ATOM 662 C CA . ASP A 1 92 ? 17.83332 48.03941 -7.90234 1.000 153.81867 92 ASP A CA 1
ATOM 663 C C . ASP A 1 92 ? 16.83225 47.13032 -8.61740 1.000 148.94018 92 ASP A C 1
ATOM 664 O O . ASP A 1 92 ? 15.68404 46.97297 -8.20389 1.000 146.22389 92 ASP A O 1
ATOM 669 N N . THR A 1 93 ? 17.28244 46.52402 -9.71298 1.000 142.86335 93 THR A N 1
ATOM 670 C CA . THR A 1 93 ? 16.44185 45.68947 -10.56640 1.000 136.22356 93 THR A CA 1
ATOM 671 C C . THR A 1 93 ? 17.07343 44.31752 -10.76472 1.000 136.91862 93 THR A C 1
ATOM 672 O O . THR A 1 93 ? 17.24546 43.83573 -11.88632 1.000 144.51954 93 THR A O 1
ATOM 676 N N . ASP A 1 94 ? 17.43035 43.66949 -9.66237 1.000 125.29475 94 ASP A N 1
ATOM 677 C CA . ASP A 1 94 ? 17.90423 42.29450 -9.66995 1.000 102.31518 94 ASP A CA 1
ATOM 678 C C . ASP A 1 94 ? 16.86268 41.39751 -9.01349 1.000 97.74456 94 ASP A C 1
ATOM 679 O O . ASP A 1 94 ? 15.88001 41.86849 -8.43400 1.000 92.61839 94 ASP A O 1
ATOM 684 N N . GLN A 1 95 ? 17.08122 40.09246 -9.11663 1.000 92.14866 95 GLN A N 1
ATOM 685 C CA . GLN A 1 95 ? 16.15909 39.13721 -8.51946 1.000 85.83700 95 GLN A CA 1
ATOM 686 C C . GLN A 1 95 ? 16.13991 39.32059 -7.00660 1.000 84.94373 95 GLN A C 1
ATOM 687 O O . GLN A 1 95 ? 17.20232 39.24809 -6.36968 1.000 90.93286 95 GLN A O 1
ATOM 693 N N . PRO A 1 96 ? 14.98118 39.58059 -6.39984 1.000 85.34454 96 PRO A N 1
ATOM 694 C CA . PRO A 1 96 ? 14.93106 39.73890 -4.94248 1.000 88.30179 96 PRO A CA 1
ATOM 695 C C . PRO A 1 96 ? 15.44659 38.49773 -4.23140 1.000 76.97263 96 PRO A C 1
ATOM 696 O O . PRO A 1 96 ? 15.40295 37.38471 -4.76003 1.000 80.25197 96 PRO A O 1
ATOM 700 N N . GLY A 1 97 ? 15.94899 38.70385 -3.01654 1.000 77.99824 97 GLY A N 1
ATOM 701 C CA . GLY A 1 97 ? 16.60881 37.66426 -2.26715 1.000 76.14333 97 GLY A CA 1
ATOM 702 C C . GLY A 1 97 ? 18.08332 37.52100 -2.58221 1.000 72.74988 97 GLY A C 1
ATOM 703 O O . GLY A 1 97 ? 18.86587 37.16153 -1.69670 1.000 73.86202 97 GLY A O 1
ATOM 704 N N . SER A 1 98 ? 18.47968 37.78568 -3.82463 1.000 71.12750 98 SER A N 1
ATOM 705 C CA . SER A 1 98 ? 19.89293 37.85671 -4.15045 1.000 76.42697 98 SER A CA 1
ATOM 706 C C . SER A 1 98 ? 20.51740 39.08715 -3.49159 1.000 74.65880 98 SER A C 1
ATOM 707 O O . SER A 1 98 ? 19.82788 39.97333 -2.97828 1.000 70.10262 98 SER A O 1
ATOM 710 N N . HIS A 1 99 ? 21.84696 39.12646 -3.50579 1.000 66.86218 99 HIS A N 1
ATOM 711 C CA . HIS A 1 99 ? 22.66265 40.13442 -2.83315 1.000 63.13076 99 HIS A CA 1
ATOM 712 C C . HIS A 1 99 ? 22.44802 40.15529 -1.32367 1.000 60.09319 99 HIS A C 1
ATOM 713 O O . HIS A 1 99 ? 22.83505 41.12662 -0.66009 1.000 65.05822 99 HIS A O 1
ATOM 720 N N . ASN A 1 100 ? 21.84254 39.11073 -0.76250 1.000 54.28456 100 ASN A N 1
ATOM 721 C CA . ASN A 1 100 ? 21.72224 38.98265 0.68210 1.000 54.37625 100 ASN A CA 1
ATOM 722 C C . ASN A 1 100 ? 23.03989 38.51650 1.28289 1.000 51.55874 100 ASN A C 1
ATOM 723 O O . ASN A 1 100 ? 23.72930 37.66280 0.71752 1.000 58.37395 100 ASN A O 1
ATOM 728 N N . ALA A 1 101 ? 23.38552 39.07718 2.43666 1.000 53.73267 101 ALA A N 1
ATOM 729 C CA . ALA A 1 101 ? 24.53847 38.58633 3.17095 1.000 53.94683 101 ALA A CA 1
ATOM 730 C C . ALA A 1 101 ? 24.28195 37.16431 3.66232 1.000 54.24086 101 ALA A C 1
ATOM 731 O O . ALA A 1 101 ? 23.13824 36.72887 3.82546 1.000 43.04201 101 ALA A O 1
ATOM 733 N N . THR A 1 102 ? 25.36873 36.43431 3.89375 1.000 50.17348 102 THR A N 1
ATOM 734 C CA . THR A 1 102 ? 25.30238 35.04391 4.31878 1.000 40.84466 102 THR A CA 1
ATOM 735 C C . THR A 1 102 ? 26.04089 34.88252 5.63805 1.000 48.03320 102 THR A C 1
ATOM 736 O O . THR A 1 102 ? 27.18919 35.31926 5.76959 1.000 51.49423 102 THR A O 1
ATOM 740 N N . ILE A 1 103 ? 25.37850 34.26387 6.60901 1.000 43.00549 103 ILE A N 1
ATOM 741 C CA . ILE A 1 103 ? 25.97713 33.92622 7.89420 1.000 49.89222 103 ILE A CA 1
ATOM 742 C C . ILE A 1 103 ? 26.03895 32.40562 7.95427 1.000 46.71347 103 ILE A C 1
ATOM 743 O O . ILE A 1 103 ? 25.02585 31.74160 8.20093 1.000 50.76699 103 ILE A O 1
ATOM 748 N N . LYS A 1 104 ? 27.22066 31.84324 7.71904 1.000 43.42173 104 LYS A N 1
ATOM 749 C CA . LYS A 1 104 ? 27.39289 30.39997 7.67756 1.000 46.18423 104 LYS A CA 1
ATOM 750 C C . LYS A 1 104 ? 28.22718 29.92595 8.86111 1.000 52.64930 104 LYS A C 1
ATOM 751 O O . LYS A 1 104 ? 29.02614 30.67868 9.42632 1.000 58.41589 104 LYS A O 1
ATOM 757 N N . MET A 1 105 ? 28.02348 28.66480 9.23174 1.000 50.28138 105 MET A N 1
ATOM 758 C CA . MET A 1 105 ? 28.73989 28.04579 10.33723 1.000 43.70372 105 MET A CA 1
ATOM 759 C C . MET A 1 105 ? 29.96886 27.31665 9.81051 1.000 49.40209 105 MET A C 1
ATOM 760 O O . MET A 1 105 ? 29.87246 26.53295 8.86046 1.000 61.52316 105 MET A O 1
ATOM 765 N N . ALA A 1 106 ? 31.12125 27.57436 10.42919 1.000 55.12075 106 ALA A N 1
ATOM 766 C CA . ALA A 1 106 ? 32.36063 26.91203 10.04791 1.000 57.13653 106 ALA A CA 1
ATOM 767 C C . ALA A 1 106 ? 32.66806 25.68167 10.88995 1.000 65.77051 106 ALA A C 1
ATOM 768 O O . ALA A 1 106 ? 33.64508 24.98317 10.59954 1.000 69.82777 106 ALA A O 1
ATOM 770 N N . GLY A 1 107 ? 31.86702 25.39741 11.91399 1.000 59.52035 107 GLY A N 1
ATOM 771 C CA . GLY A 1 107 ? 32.12031 24.25302 12.76590 1.000 56.11077 107 GLY A CA 1
ATOM 772 C C . GLY A 1 107 ? 30.91631 23.35314 12.94744 1.000 56.40541 107 GLY A C 1
ATOM 773 O O . GLY A 1 107 ? 30.32617 22.88727 11.96791 1.000 55.37097 107 GLY A O 1
ATOM 774 N N . THR A 1 108 ? 30.54093 23.10332 14.20426 1.000 55.21219 108 THR A N 1
ATOM 775 C CA . THR A 1 108 ? 29.46292 22.17927 14.52311 1.000 48.30396 108 THR A CA 1
ATOM 776 C C . THR A 1 108 ? 28.35752 22.79449 15.37234 1.000 53.33326 108 THR A C 1
ATOM 777 O O . THR A 1 108 ? 27.37878 22.10342 15.67464 1.000 51.03169 108 THR A O 1
ATOM 781 N N . ASP A 1 109 ? 28.47906 24.05877 15.76077 1.000 48.97719 109 ASP A N 1
ATOM 782 C CA . ASP A 1 109 ? 27.55118 24.69860 16.67983 1.000 53.46594 109 ASP A CA 1
ATOM 783 C C . ASP A 1 109 ? 26.42672 25.40020 15.91797 1.000 54.69850 109 ASP A C 1
ATOM 784 O O . ASP A 1 109 ? 26.42952 25.49054 14.68841 1.000 51.35795 109 ASP A O 1
ATOM 789 N N . GLN A 1 110 ? 25.45062 25.89731 16.67521 1.000 52.94845 110 GLN A N 1
ATOM 790 C CA . GLN A 1 110 ? 24.35658 26.68412 16.13072 1.000 49.47562 110 GLN A CA 1
ATOM 791 C C . GLN A 1 110 ? 24.84654 28.08978 15.78513 1.000 54.73433 110 GLN A C 1
ATOM 792 O O . GLN A 1 110 ? 26.00350 28.45010 16.01788 1.000 49.60069 110 GLN A O 1
ATOM 798 N N . LEU A 1 111 ? 23.95392 28.90398 15.22289 1.000 55.57022 111 LEU A N 1
ATOM 799 C CA . LEU A 1 111 ? 24.32590 30.25889 14.83247 1.000 46.17523 111 LEU A CA 1
ATOM 800 C C . LEU A 1 111 ? 24.11354 31.26304 15.96106 1.000 45.87561 111 LEU A C 1
ATOM 801 O O . LEU A 1 111 ? 25.02107 32.03602 16.28237 1.000 52.63885 111 LEU A O 1
ATOM 806 N N . PHE A 1 112 ? 22.92964 31.26658 16.57139 1.000 43.43461 112 PHE A N 1
ATOM 807 C CA . PHE A 1 112 ? 22.59664 32.25358 17.58745 1.000 48.49288 112 PHE A CA 1
ATOM 808 C C . PHE A 1 112 ? 21.84884 31.60237 18.74063 1.000 49.39202 112 PHE A C 1
ATOM 809 O O . PHE A 1 112 ? 21.15743 30.59478 18.56904 1.000 45.83347 112 PHE A O 1
ATOM 817 N N . LYS A 1 113 ? 22.00220 32.19601 19.92169 1.000 50.91404 113 LYS A N 1
ATOM 818 C CA . LYS A 1 113 ? 21.11950 31.96534 21.05682 1.000 51.00878 113 LYS A CA 1
ATOM 819 C C . LYS A 1 113 ? 20.57677 33.31386 21.50325 1.000 48.68214 113 LYS A C 1
ATOM 820 O O . LYS A 1 113 ? 21.35025 34.24750 21.74033 1.000 49.31386 113 LYS A O 1
ATOM 826 N N . ILE A 1 114 ? 19.25610 33.42079 21.60603 1.000 54.74319 114 ILE A N 1
ATOM 827 C CA . ILE A 1 114 ? 18.58969 34.68640 21.89689 1.000 52.06105 114 ILE A CA 1
ATOM 828 C C . ILE A 1 114 ? 17.86826 34.52133 23.22895 1.000 55.37543 114 ILE A C 1
ATOM 829 O O . ILE A 1 114 ? 16.79532 33.90928 23.29588 1.000 59.23736 114 ILE A O 1
ATOM 834 N N . ASP A 1 115 ? 18.45064 35.07098 24.29436 1.000 61.36553 115 ASP A N 1
ATOM 835 C CA . ASP A 1 115 ? 17.88314 34.94716 25.63170 1.000 58.70293 115 ASP A CA 1
ATOM 836 C C . ASP A 1 115 ? 18.52030 35.98829 26.53945 1.000 69.32778 115 ASP A C 1
ATOM 837 O O . ASP A 1 115 ? 19.74201 36.16225 26.52167 1.000 67.36568 115 ASP A O 1
ATOM 842 N N . ASP A 1 116 ? 17.69380 36.67161 27.33204 1.000 77.39329 116 ASP A N 1
ATOM 843 C CA . ASP A 1 116 ? 18.19355 37.64629 28.29390 1.000 75.02641 116 ASP A CA 1
ATOM 844 C C . ASP A 1 116 ? 18.81970 36.99990 29.52316 1.000 78.17820 116 ASP A C 1
ATOM 845 O O . ASP A 1 116 ? 19.38773 37.71721 30.35482 1.000 75.85950 116 ASP A O 1
ATOM 850 N N . GLU A 1 117 ? 18.72791 35.67374 29.65222 1.000 92.59690 117 GLU A N 1
ATOM 851 C CA . GLU A 1 117 ? 19.36473 34.92780 30.73996 1.000 102.74196 117 GLU A CA 1
ATOM 852 C C . GLU A 1 117 ? 18.86572 35.39329 32.10717 1.000 105.75951 117 GLU A C 1
ATOM 853 O O . GLU A 1 117 ? 19.63638 35.50721 33.06275 1.000 115.64137 117 GLU A O 1
ATOM 859 N N . SER A 1 118 ? 17.56498 35.66051 32.20699 1.000 97.18243 118 SER A N 1
ATOM 860 C CA . SER A 1 118 ? 17.00134 36.14683 33.45821 1.000 108.35199 118 SER A CA 1
ATOM 861 C C . SER A 1 118 ? 15.50611 35.86911 33.49039 1.000 108.00232 118 SER A C 1
ATOM 862 O O . SER A 1 118 ? 14.84602 35.81309 32.44947 1.000 98.93733 118 SER A O 1
ATOM 865 N N . VAL A 1 119 ? 14.98644 35.70436 34.70247 0.100 107.60458 119 VAL A N 1
ATOM 866 C CA . VAL A 1 119 ? 13.56659 35.48030 34.94476 0.858 109.08183 119 VAL A CA 1
ATOM 867 C C . VAL A 1 119 ? 12.87912 36.83178 35.09629 1.000 117.57121 119 VAL A C 1
ATOM 868 O O . VAL A 1 119 ? 13.51494 37.83844 35.43021 1.000 118.15523 119 VAL A O 1
ATOM 872 N N . GLU A 1 120 ? 11.57364 36.85763 34.80353 1.000 114.84806 120 GLU A N 1
ATOM 873 C CA . GLU A 1 120 ? 10.69482 38.01393 34.97741 1.000 113.02951 120 GLU A CA 1
ATOM 874 C C . GLU A 1 120 ? 10.93138 39.09713 33.92991 1.000 117.13203 120 GLU A C 1
ATOM 875 O O . GLU A 1 120 ? 9.97953 39.75548 33.49771 1.000 113.22659 120 GLU A O 1
ATOM 881 N N . LYS A 1 121 ? 12.18561 39.29902 33.52255 1.000 122.57888 121 LYS A N 1
ATOM 882 C CA . LYS A 1 121 ? 12.51561 40.31547 32.52903 1.000 108.42213 121 LYS A CA 1
ATOM 883 C C . LYS A 1 121 ? 11.78571 40.05036 31.21819 1.000 111.91649 121 LYS A C 1
ATOM 884 O O . LYS A 1 121 ? 12.07974 39.06889 30.52810 1.000 110.53012 121 LYS A O 1
ATOM 890 N N . ALA A 1 122 ? 10.84181 40.92563 30.87026 1.000 105.66296 122 ALA A N 1
ATOM 891 C CA . ALA A 1 122 ? 9.99864 40.71694 29.69979 1.000 96.38390 122 ALA A CA 1
ATOM 892 C C . ALA A 1 122 ? 10.83926 40.52511 28.44203 1.000 82.71515 122 ALA A C 1
ATOM 893 O O . ALA A 1 122 ? 11.95949 41.03021 28.32860 1.000 76.29020 122 ALA A O 1
ATOM 895 N N . SER A 1 123 ? 10.28206 39.78028 27.49166 1.000 70.93999 123 SER A N 1
ATOM 896 C CA . SER A 1 123 ? 11.01629 39.42782 26.28567 1.000 74.63629 123 SER A CA 1
ATOM 897 C C . SER A 1 123 ? 11.22049 40.64603 25.39348 1.000 68.16973 123 SER A C 1
ATOM 898 O O . SER A 1 123 ? 10.30327 41.44443 25.18246 1.000 87.60307 123 SER A O 1
ATOM 901 N N . PHE A 1 124 ? 12.43629 40.78594 24.86854 1.000 57.22816 124 PHE A N 1
ATOM 902 C CA . PHE A 1 124 ? 12.74456 41.85284 23.93196 1.000 60.57500 124 PHE A CA 1
ATOM 903 C C . PHE A 1 124 ? 12.56884 41.35023 22.49901 1.000 52.01092 124 PHE A C 1
ATOM 904 O O . PHE A 1 124 ? 12.18639 40.20316 22.25693 1.000 60.32069 124 PHE A O 1
ATOM 912 N N . SER A 1 125 ? 12.85470 42.21888 21.53250 1.000 46.66642 125 SER A N 1
ATOM 913 C CA . SER A 1 125 ? 12.61763 41.93053 20.12655 1.000 47.46133 125 SER A CA 1
ATOM 914 C C . SER A 1 125 ? 13.93075 41.87898 19.35627 1.000 51.94948 125 SER A C 1
ATOM 915 O O . SER A 1 125 ? 14.88241 42.60127 19.66605 1.000 51.93028 125 SER A O 1
ATOM 918 N N . VAL A 1 126 ? 13.96817 41.01371 18.34392 1.000 47.54805 126 VAL A N 1
ATOM 919 C CA . VAL A 1 126 ? 15.12864 40.84469 17.47463 1.000 43.88393 126 VAL A CA 1
ATOM 920 C C . VAL A 1 126 ? 14.63340 40.69168 16.04328 1.000 46.65566 126 VAL A C 1
ATOM 921 O O . VAL A 1 126 ? 13.71739 39.90545 15.78083 1.000 48.74411 126 VAL A O 1
ATOM 925 N N . LEU A 1 127 ? 15.23604 41.43705 15.11856 1.000 49.05578 127 LEU A N 1
ATOM 926 C CA . LEU A 1 127 ? 14.87846 41.38363 13.70693 1.000 47.97553 127 LEU A CA 1
ATOM 927 C C . LEU A 1 127 ? 16.06920 40.90130 12.89149 1.000 50.20516 127 LEU A C 1
ATOM 928 O O . LEU A 1 127 ? 17.16603 41.45998 12.99503 1.000 52.16462 127 LEU A O 1
ATOM 933 N N . LEU A 1 128 ? 15.84864 39.86683 12.08318 1.000 43.11546 128 LEU A N 1
ATOM 934 C CA . LEU A 1 128 ? 16.84518 39.35333 11.14802 1.000 47.51508 128 LEU A CA 1
ATOM 935 C C . LEU A 1 128 ? 16.25914 39.46840 9.74711 1.000 47.71383 128 LEU A C 1
ATOM 936 O O . LEU A 1 128 ? 15.30740 38.75621 9.40888 1.000 49.56965 128 LEU A O 1
ATOM 941 N N . SER A 1 129 ? 16.82077 40.36155 8.93503 1.000 36.50024 129 SER A N 1
ATOM 942 C CA . SER A 1 129 ? 16.25863 40.68446 7.63162 1.000 44.90280 129 SER A CA 1
ATOM 943 C C . SER A 1 129 ? 17.30390 40.52253 6.53792 1.000 48.61179 129 SER A C 1
ATOM 944 O O . SER A 1 129 ? 18.45251 40.94663 6.69605 1.000 40.59178 129 SER A O 1
ATOM 947 N N . ASP A 1 130 ? 16.89236 39.90438 5.42811 1.000 44.15434 130 ASP A N 1
ATOM 948 C CA . ASP A 1 130 ? 17.70445 39.82340 4.21231 1.000 38.04407 130 ASP A CA 1
ATOM 949 C C . ASP A 1 130 ? 19.03937 39.12320 4.47059 1.000 48.25161 130 ASP A C 1
ATOM 950 O O . ASP A 1 130 ? 20.10744 39.61289 4.09880 1.000 52.65572 130 ASP A O 1
ATOM 955 N N . LEU A 1 131 ? 18.97128 37.95645 5.10700 1.000 46.55358 131 LEU A N 1
ATOM 956 C CA . LEU A 1 131 ? 20.15871 37.19370 5.45918 1.000 49.62348 131 LEU A CA 1
ATOM 957 C C . LEU A 1 131 ? 20.03794 35.76988 4.93567 1.000 44.64085 131 LEU A C 1
ATOM 958 O O . LEU A 1 131 ? 18.94203 35.26610 4.68613 1.000 50.09200 131 LEU A O 1
ATOM 963 N N . ASN A 1 132 ? 21.18653 35.12416 4.77040 1.000 46.04584 132 ASN A N 1
ATOM 964 C CA . ASN A 1 132 ? 21.26068 33.70411 4.43741 1.000 41.97451 132 ASN A CA 1
ATOM 965 C C . ASN A 1 132 ? 21.89608 32.99835 5.63087 1.000 48.65367 132 ASN A C 1
ATOM 966 O O . ASN A 1 132 ? 23.11292 33.06578 5.82804 1.000 48.72655 132 ASN A O 1
ATOM 971 N N . LEU A 1 133 ? 21.06763 32.33547 6.43391 1.000 36.75183 133 LEU A N 1
ATOM 972 C CA . LEU A 1 133 ? 21.53691 31.60711 7.60701 1.000 35.18484 133 LEU A CA 1
ATOM 973 C C . LEU A 1 133 ? 21.78423 30.15714 7.20793 1.000 43.35929 133 LEU A C 1
ATOM 974 O O . LEU A 1 133 ? 20.83795 29.40695 6.94639 1.000 47.27579 133 LEU A O 1
ATOM 979 N N . GLN A 1 134 ? 23.05564 29.76570 7.15652 1.000 43.64934 134 GLN A N 1
ATOM 980 C CA . GLN A 1 134 ? 23.46180 28.42691 6.74490 1.000 46.82781 134 GLN A CA 1
ATOM 981 C C . GLN A 1 134 ? 24.10791 27.72784 7.93118 1.000 42.50625 134 GLN A C 1
ATOM 982 O O . GLN A 1 134 ? 25.07147 28.24226 8.50885 1.000 38.18319 134 GLN A O 1
ATOM 988 N N . GLY A 1 135 ? 23.58101 26.55839 8.28919 1.000 49.72953 135 GLY A N 1
ATOM 989 C CA . GLY A 1 135 ? 24.02513 25.83916 9.46290 1.000 44.82623 135 GLY A CA 1
ATOM 990 C C . GLY A 1 135 ? 25.13058 24.84554 9.16861 1.000 46.97873 135 GLY A C 1
ATOM 991 O O . GLY A 1 135 ? 25.72578 24.82130 8.08996 1.000 41.85557 135 GLY A O 1
ATOM 992 N N . ALA A 1 136 ? 25.40448 24.00668 10.16902 1.000 43.76582 136 ALA A N 1
ATOM 993 C CA . ALA A 1 136 ? 26.44968 22.99904 10.05840 1.000 47.27845 136 ALA A CA 1
ATOM 994 C C . ALA A 1 136 ? 26.01026 21.77578 9.26663 1.000 48.25859 136 ALA A C 1
ATOM 995 O O . ALA A 1 136 ? 26.86739 20.99376 8.84121 1.000 59.23983 136 ALA A O 1
ATOM 997 N N . GLY A 1 137 ? 24.70776 21.59084 9.06655 1.000 48.91137 137 GLY A N 1
ATOM 998 C CA . GLY A 1 137 ? 24.23770 20.47776 8.25593 1.000 49.58423 137 GLY A CA 1
ATOM 999 C C . GLY A 1 137 ? 24.61235 19.14136 8.86487 1.000 53.88872 137 GLY A C 1
ATOM 1000 O O . GLY A 1 137 ? 24.38548 18.88564 10.05195 1.000 53.78304 137 GLY A O 1
ATOM 1001 N N . ALA A 1 138 ? 25.20697 18.27216 8.04392 1.000 53.96983 138 ALA A N 1
ATOM 1002 C CA . ALA A 1 138 ? 25.58949 16.94471 8.51039 1.000 46.78001 138 ALA A CA 1
ATOM 1003 C C . ALA A 1 138 ? 26.71499 16.98789 9.53616 1.000 57.34272 138 ALA A C 1
ATOM 1004 O O . ALA A 1 138 ? 26.94469 15.98849 10.22548 1.000 67.41250 138 ALA A O 1
ATOM 1006 N N . ASN A 1 139 ? 27.41968 18.11172 9.65201 1.000 51.12090 139 ASN A N 1
ATOM 1007 C CA . ASN A 1 139 ? 28.45845 18.28478 10.65794 1.000 56.45336 139 ASN A CA 1
ATOM 1008 C C . ASN A 1 139 ? 27.91752 18.82420 11.97594 1.000 56.54812 139 ASN A C 1
ATOM 1009 O O . ASN A 1 139 ? 28.70483 19.13380 12.87441 1.000 47.62196 139 ASN A O 1
ATOM 1014 N N . SER A 1 140 ? 26.60073 18.93934 12.11366 1.000 59.29449 140 SER A N 1
ATOM 1015 C CA . SER A 1 140 ? 26.01161 19.56569 13.28789 1.000 59.94583 140 SER A CA 1
ATOM 1016 C C . SER A 1 140 ? 26.09067 18.64595 14.49879 1.000 57.49453 140 SER A C 1
ATOM 1017 O O . SER A 1 140 ? 25.67374 17.48437 14.44016 1.000 65.47754 140 SER A O 1
ATOM 1020 N N . LYS A 1 141 ? 26.62810 19.17310 15.59857 1.000 55.22403 141 LYS A N 1
ATOM 1021 C CA . LYS A 1 141 ? 26.52200 18.54055 16.90591 1.000 61.36941 141 LYS A CA 1
ATOM 1022 C C . LYS A 1 141 ? 25.52113 19.26445 17.79888 1.000 56.52608 141 LYS A C 1
ATOM 1023 O O . LYS A 1 141 ? 25.61969 19.18583 19.02559 1.000 61.03552 141 LYS A O 1
ATOM 1029 N N . VAL A 1 142 ? 24.56047 19.96636 17.20401 1.000 50.00027 142 VAL A N 1
ATOM 1030 C CA . VAL A 1 142 ? 23.60306 20.76424 17.96111 1.000 46.81331 142 VAL A CA 1
ATOM 1031 C C . VAL A 1 142 ? 22.49314 19.85963 18.47655 1.000 54.44385 142 VAL A C 1
ATOM 1032 O O . VAL A 1 142 ? 21.95058 19.03187 17.73439 1.000 55.40989 142 VAL A O 1
ATOM 1036 N N . LEU A 1 143 ? 22.14708 20.01947 19.75167 1.000 50.56962 143 LEU A N 1
ATOM 1037 C CA . LEU A 1 143 ? 21.05953 19.24692 20.33606 1.000 50.66198 143 LEU A CA 1
ATOM 1038 C C . LEU A 1 143 ? 19.71073 19.93001 20.13377 1.000 52.13253 143 LEU A C 1
ATOM 1039 O O . LEU A 1 143 ? 18.74886 19.29311 19.69286 1.000 49.11841 143 LEU A O 1
ATOM 1044 N N . THR A 1 144 ? 19.62790 21.22281 20.44542 1.000 47.07134 144 THR A N 1
ATOM 1045 C CA . THR A 1 144 ? 18.38249 21.97812 20.37075 1.000 52.62874 144 THR A CA 1
ATOM 1046 C C . THR A 1 144 ? 18.62835 23.26168 19.59244 1.000 54.45091 144 THR A C 1
ATOM 1047 O O . THR A 1 144 ? 19.51068 24.04792 19.95218 1.000 50.86938 144 THR A O 1
ATOM 1051 N N . GLY A 1 145 ? 17.84958 23.47439 18.53380 1.000 56.04113 145 GLY A N 1
ATOM 1052 C CA . GLY A 1 145 ? 17.98208 24.67371 17.72807 1.000 42.86900 145 GLY A CA 1
ATOM 1053 C C . GLY A 1 145 ? 19.19900 24.65455 16.82399 1.000 43.16210 145 GLY A C 1
ATOM 1054 O O . GLY A 1 145 ? 20.22544 25.26146 17.14478 1.000 46.64905 145 GLY A O 1
ATOM 1055 N N . GLY A 1 146 ? 19.09212 23.96528 15.68398 1.000 44.12992 146 GLY A N 1
ATOM 1056 C CA . GLY A 1 146 ? 20.22741 23.84411 14.78420 1.000 43.67555 146 GLY A CA 1
ATOM 1057 C C . GLY A 1 146 ? 20.73641 25.17179 14.26514 1.000 45.76926 146 GLY A C 1
ATOM 1058 O O . GLY A 1 146 ? 21.94116 25.34032 14.06991 1.000 47.52381 146 GLY A O 1
ATOM 1059 N N . LEU A 1 147 ? 19.83846 26.12697 14.03145 1.000 45.66858 147 LEU A N 1
ATOM 1060 C CA . LEU A 1 147 ? 20.23508 27.47464 13.64404 1.000 47.84639 147 LEU A CA 1
ATOM 1061 C C . LEU A 1 147 ? 20.13304 28.46334 14.79821 1.000 49.00022 147 LEU A C 1
ATOM 1062 O O . LEU A 1 147 ? 21.09397 29.18377 15.08269 1.000 52.09021 147 LEU A O 1
ATOM 1067 N N . ILE A 1 148 ? 18.98369 28.51514 15.46873 1.000 39.72954 148 ILE A N 1
ATOM 1068 C CA . ILE A 1 148 ? 18.72815 29.49784 16.51587 1.000 45.61556 148 ILE A CA 1
ATOM 1069 C C . ILE A 1 148 ? 18.04758 28.80598 17.68873 1.000 40.76688 148 ILE A C 1
ATOM 1070 O O . ILE A 1 148 ? 17.10722 28.02792 17.49781 1.000 44.08035 148 ILE A O 1
ATOM 1075 N N . LEU A 1 149 ? 18.52564 29.08445 18.89946 1.000 43.95836 149 LEU A N 1
ATOM 1076 C CA . LEU A 1 149 ? 17.82898 28.72717 20.13111 1.000 42.39605 149 LEU A CA 1
ATOM 1077 C C . LEU A 1 149 ? 17.19594 30.00335 20.67290 1.000 48.69067 149 LEU A C 1
ATOM 1078 O O . LEU A 1 149 ? 17.90112 30.89210 21.16179 1.000 52.23113 149 LEU A O 1
ATOM 1083 N N . ASN A 1 150 ? 15.87234 30.09964 20.57828 1.000 50.90142 150 ASN A N 1
ATOM 1084 C CA . ASN A 1 150 ? 15.16184 31.34404 20.83511 1.000 53.95105 150 ASN A CA 1
ATOM 1085 C C . ASN A 1 150 ? 14.41457 31.29550 22.16077 1.000 50.07714 150 ASN A C 1
ATOM 1086 O O . ASN A 1 150 ? 13.80429 30.27987 22.51014 1.000 48.42291 150 ASN A O 1
ATOM 1091 N N . HIS A 1 151 ? 14.46652 32.41214 22.89018 1.000 47.10648 151 HIS A N 1
ATOM 1092 C CA . HIS A 1 151 ? 13.64148 32.60571 24.07514 1.000 57.31118 151 HIS A CA 1
ATOM 1093 C C . HIS A 1 151 ? 13.03551 34.00410 24.10091 1.000 61.34035 151 HIS A C 1
ATOM 1094 O O . HIS A 1 151 ? 12.47991 34.40553 25.13210 1.000 54.97718 151 HIS A O 1
ATOM 1101 N N . GLU A 1 152 ? 13.12721 34.75239 23.00325 1.000 53.14980 152 GLU A N 1
ATOM 1102 C CA . GLU A 1 152 ? 12.65706 36.12600 22.91037 1.000 50.39472 152 GLU A CA 1
ATOM 1103 C C . GLU A 1 152 ? 11.72450 36.25226 21.71033 1.000 53.37781 152 GLU A C 1
ATOM 1104 O O . GLU A 1 152 ? 11.43266 35.27326 21.01645 1.000 54.56189 152 GLU A O 1
ATOM 1110 N N . LYS A 1 153 ? 11.25541 37.47426 21.46312 1.000 48.68979 153 LYS A N 1
ATOM 1111 C CA . LYS A 1 153 ? 10.34283 37.75146 20.35435 1.000 54.31730 153 LYS A CA 1
ATOM 1112 C C . LYS A 1 153 ? 11.17752 37.98276 19.09930 1.000 52.89437 153 LYS A C 1
ATOM 1113 O O . LYS A 1 153 ? 11.75536 39.05532 18.90901 1.000 49.03051 153 LYS A O 1
ATOM 1119 N N . LEU A 1 154 ? 11.23436 36.97056 18.23756 1.000 40.79479 154 LEU A N 1
ATOM 1120 C CA . LEU A 1 154 ? 12.11972 36.95154 17.08238 1.000 40.85034 154 LEU A CA 1
ATOM 1121 C C . LEU A 1 154 ? 11.31796 37.08033 15.79347 1.000 46.18124 154 LEU A C 1
ATOM 1122 O O . LEU A 1 154 ? 10.28540 36.42413 15.62396 1.000 44.95085 154 LEU A O 1
ATOM 1127 N N . THR A 1 155 ? 11.80316 37.92433 14.88417 1.000 38.76624 155 THR A N 1
ATOM 1128 C CA . THR A 1 155 ? 11.16326 38.14947 13.59317 1.000 38.80024 155 THR A CA 1
ATOM 1129 C C . THR A 1 155 ? 12.20440 37.99587 12.49525 1.000 46.13043 155 THR A C 1
ATOM 1130 O O . THR A 1 155 ? 13.17853 38.75420 12.45001 1.000 43.50404 155 THR A O 1
ATOM 1134 N N . ILE A 1 156 ? 11.99704 37.02083 11.61445 1.000 37.58252 156 ILE A N 1
ATOM 1135 C CA . ILE A 1 156 ? 12.88657 36.75327 10.49020 1.000 38.80033 156 ILE A CA 1
ATOM 1136 C C . ILE A 1 156 ? 12.12679 37.04387 9.20386 1.000 40.87372 156 ILE A C 1
ATOM 1137 O O . ILE A 1 156 ? 10.99686 36.57228 9.02430 1.000 37.30062 156 ILE A O 1
ATOM 1142 N N . GLN A 1 157 ? 12.74377 37.81405 8.30838 1.000 39.05177 157 GLN A N 1
ATOM 1143 C CA . GLN A 1 157 ? 12.09386 38.20457 7.06643 1.000 40.93125 157 GLN A CA 1
ATOM 1144 C C . GLN A 1 157 ? 13.10290 38.23090 5.92638 1.000 43.30524 157 GLN A C 1
ATOM 1145 O O . GLN A 1 157 ? 14.28901 38.50713 6.12884 1.000 32.66703 157 GLN A O 1
ATOM 1151 N N . ASN A 1 158 ? 12.60827 37.92569 4.72228 1.000 41.01377 158 ASN A N 1
ATOM 1152 C CA . ASN A 1 158 ? 13.37895 38.02739 3.47875 1.000 34.77174 158 ASN A CA 1
ATOM 1153 C C . ASN A 1 158 ? 14.67813 37.22704 3.54202 1.000 45.60783 158 ASN A C 1
ATOM 1154 O O . ASN A 1 158 ? 15.69849 37.62697 2.97886 1.000 45.52753 158 ASN A O 1
ATOM 1159 N N . SER A 1 159 ? 14.64303 36.08035 4.21209 1.000 35.47473 159 SER A N 1
ATOM 1160 C CA . SER A 1 159 ? 15.85433 35.33931 4.52299 1.000 37.62117 159 SER A CA 1
ATOM 1161 C C . SER A 1 159 ? 15.78730 33.91835 3.97594 1.000 44.59432 159 SER A C 1
ATOM 1162 O O . SER A 1 159 ? 14.73135 33.42243 3.57732 1.000 43.23042 159 SER A O 1
ATOM 1165 N N . ARG A 1 160 ? 16.94933 33.27029 3.95292 1.000 41.32872 160 ARG A N 1
ATOM 1166 C CA . ARG A 1 160 ? 17.06798 31.84755 3.66414 1.000 37.12859 160 ARG A CA 1
ATOM 1167 C C . ARG A 1 160 ? 17.51453 31.12948 4.92960 1.000 42.30866 160 ARG A C 1
ATOM 1168 O O . ARG A 1 160 ? 18.47168 31.55646 5.58411 1.000 50.22254 160 ARG A O 1
ATOM 1176 N N . LEU A 1 161 ? 16.82256 30.04717 5.27293 1.000 45.06579 161 LEU A N 1
ATOM 1177 C CA . LEU A 1 161 ? 17.11413 29.26639 6.47381 1.000 35.53931 161 LEU A CA 1
ATOM 1178 C C . LEU A 1 161 ? 17.44982 27.84503 6.03398 1.000 37.34420 161 LEU A C 1
ATOM 1179 O O . LEU A 1 161 ? 16.55212 27.05606 5.72043 1.000 39.77033 161 LEU A O 1
ATOM 1184 N N . THR A 1 162 ? 18.74237 27.52313 6.00204 1.000 37.89837 162 THR A N 1
ATOM 1185 C CA . THR A 1 162 ? 19.21357 26.23329 5.52220 1.000 35.09704 162 THR A CA 1
ATOM 1186 C C . THR A 1 162 ? 20.24026 25.65859 6.48848 1.000 41.07277 162 THR A C 1
ATOM 1187 O O . THR A 1 162 ? 20.86740 26.38023 7.26833 1.000 37.33023 162 THR A O 1
ATOM 1191 N N . GLY A 1 163 ? 20.41068 24.33950 6.41714 1.000 44.15573 163 GLY A N 1
ATOM 1192 C CA . GLY A 1 163 ? 21.42771 23.65392 7.18757 1.000 41.00956 163 GLY A CA 1
ATOM 1193 C C . GLY A 1 163 ? 21.10720 23.43502 8.64690 1.000 43.42793 163 GLY A C 1
ATOM 1194 O O . GLY A 1 163 ? 22.00419 23.05498 9.40710 1.000 49.46669 163 GLY A O 1
ATOM 1195 N N . GLY A 1 164 ? 19.86298 23.65352 9.06469 1.000 41.85178 164 GLY A N 1
ATOM 1196 C CA . GLY A 1 164 ? 19.49819 23.49641 10.45852 1.000 39.59124 164 GLY A CA 1
ATOM 1197 C C . GLY A 1 164 ? 19.30154 22.05531 10.88280 1.000 46.37778 164 GLY A C 1
ATOM 1198 O O . GLY A 1 164 ? 18.24201 21.46839 10.64342 1.000 52.29875 164 GLY A O 1
ATOM 1199 N N . TYR A 1 165 ? 20.31680 21.47566 11.51887 1.000 44.05669 165 TYR A N 1
ATOM 1200 C CA . TYR A 1 165 ? 20.29247 20.08791 11.96231 1.000 46.81633 165 TYR A CA 1
ATOM 1201 C C . TYR A 1 165 ? 20.41220 20.04491 13.47910 1.000 48.90081 165 TYR A C 1
ATOM 1202 O O . TYR A 1 165 ? 21.32269 20.65470 14.04935 1.000 49.31328 165 TYR A O 1
ATOM 1211 N N . ALA A 1 166 ? 19.50013 19.32406 14.12583 1.000 47.74314 166 ALA A N 1
ATOM 1212 C CA . ALA A 1 166 ? 19.49401 19.20200 15.57846 1.000 51.90100 166 ALA A CA 1
ATOM 1213 C C . ALA A 1 166 ? 18.61641 18.01638 15.95780 1.000 50.19641 166 ALA A C 1
ATOM 1214 O O . ALA A 1 166 ? 18.00133 17.37581 15.10234 1.000 52.39315 166 ALA A O 1
ATOM 1216 N N . ASN A 1 167 ? 18.57033 17.71990 17.25793 1.000 51.05752 167 ASN A N 1
ATOM 1217 C CA . ASN A 1 167 ? 17.64634 16.69980 17.74115 1.000 46.81473 167 ASN A CA 1
ATOM 1218 C C . ASN A 1 167 ? 16.24031 17.26336 17.90133 1.000 51.60781 167 ASN A C 1
ATOM 1219 O O . ASN A 1 167 ? 15.25780 16.60169 17.54738 1.000 57.06391 167 ASN A O 1
ATOM 1224 N N . GLN A 1 168 ? 16.12707 18.48100 18.42745 1.000 45.95825 168 GLN A N 1
ATOM 1225 C CA . GLN A 1 168 ? 14.85113 19.17447 18.54802 1.000 49.02272 168 GLN A CA 1
ATOM 1226 C C . GLN A 1 168 ? 15.00637 20.56961 17.96501 1.000 54.99791 168 GLN A C 1
ATOM 1227 O O . GLN A 1 168 ? 15.87766 21.33145 18.39727 1.000 53.22548 168 GLN A O 1
ATOM 1233 N N . GLY A 1 169 ? 14.16777 20.90034 16.98706 1.000 40.89335 169 GLY A N 1
ATOM 1234 C CA . GLY A 1 169 ? 14.21625 22.20901 16.36875 1.000 44.04389 169 GLY A CA 1
ATOM 1235 C C . GLY A 1 169 ? 15.32881 22.33939 15.35213 1.000 45.76438 169 GLY A C 1
ATOM 1236 O O . GLY A 1 169 ? 16.42427 22.80513 15.68027 1.000 52.02993 169 GLY A O 1
ATOM 1237 N N . GLY A 1 170 ? 15.06074 21.92552 14.11533 1.000 45.15361 170 GLY A N 1
ATOM 1238 C CA . GLY A 1 170 ? 16.03999 22.03202 13.05215 1.000 46.37867 170 GLY A CA 1
ATOM 1239 C C . GLY A 1 170 ? 16.49662 23.45751 12.82893 1.000 44.65419 170 GLY A C 1
ATOM 1240 O O . GLY A 1 170 ? 17.68528 23.76202 12.95304 1.000 44.20266 170 GLY A O 1
ATOM 1241 N N . VAL A 1 171 ? 15.55875 24.34627 12.51121 1.000 40.93913 171 VAL A N 1
ATOM 1242 C CA . VAL A 1 171 ? 15.89593 25.75731 12.35411 1.000 39.75915 171 VAL A CA 1
ATOM 1243 C C . VAL A 1 171 ? 15.89666 26.46126 13.70485 1.000 44.30322 171 VAL A C 1
ATOM 1244 O O . VAL A 1 171 ? 16.90397 27.04279 14.12348 1.000 44.77167 171 VAL A O 1
ATOM 1248 N N . ILE A 1 172 ? 14.77188 26.40945 14.41339 1.000 41.52655 172 ILE A N 1
ATOM 1249 C CA . ILE A 1 172 ? 14.58394 27.17542 15.63840 1.000 44.70259 172 ILE A CA 1
ATOM 1250 C C . ILE A 1 172 ? 13.99718 26.27286 16.71323 1.000 43.89857 172 ILE A C 1
ATOM 1251 O O . ILE A 1 172 ? 13.01316 25.56649 16.46879 1.000 39.23744 172 ILE A O 1
ATOM 1256 N N . TYR A 1 173 ? 14.60427 26.29276 17.89820 1.000 41.44413 173 TYR A N 1
ATOM 1257 C CA . TYR A 1 173 ? 13.98411 25.76621 19.10802 1.000 36.41073 173 TYR A CA 1
ATOM 1258 C C . TYR A 1 173 ? 13.41247 26.95790 19.86580 1.000 49.98353 173 TYR A C 1
ATOM 1259 O O . TYR A 1 173 ? 14.16465 27.76215 20.42520 1.000 52.51232 173 TYR A O 1
ATOM 1268 N N . ASN A 1 174 ? 12.08702 27.07239 19.88253 1.000 44.01856 174 ASN A N 1
ATOM 1269 C CA . ASN A 1 174 ? 11.41278 28.18436 20.54337 1.000 43.70892 174 ASN A CA 1
ATOM 1270 C C . ASN A 1 174 ? 11.06547 27.76991 21.96726 1.000 48.22731 174 ASN A C 1
ATOM 1271 O O . ASN A 1 174 ? 10.20875 26.90611 22.17941 1.000 55.36192 174 ASN A O 1
ATOM 1276 N N . GLN A 1 175 ? 11.72387 28.39167 22.93819 1.000 48.51630 175 GLN A N 1
ATOM 1277 C CA . GLN A 1 175 ? 11.53807 28.08305 24.34644 1.000 53.78980 175 GLN A CA 1
ATOM 1278 C C . GLN A 1 175 ? 10.59368 29.09321 24.98815 1.000 50.57119 175 GLN A C 1
ATOM 1279 O O . GLN A 1 175 ? 10.52921 30.25566 24.58036 1.000 59.19300 175 GLN A O 1
ATOM 1285 N N . GLY A 1 176 ? 9.85026 28.63482 25.99368 1.000 56.42054 176 GLY A N 1
ATOM 1286 C CA . GLY A 1 176 ? 8.97881 29.51931 26.74385 1.000 63.38426 176 GLY A CA 1
ATOM 1287 C C . GLY A 1 176 ? 7.54809 29.03724 26.86731 1.000 64.03417 176 GLY A C 1
ATOM 1288 O O . GLY A 1 176 ? 6.99259 28.46349 25.92544 1.000 72.76712 176 GLY A O 1
ATOM 1289 N N . PHE A 1 177 ? 6.94120 29.26625 28.02977 1.000 63.78834 177 PHE A N 1
ATOM 1290 C CA . PHE A 1 177 ? 5.54598 28.92942 28.27818 1.000 68.22938 177 PHE A CA 1
ATOM 1291 C C . PHE A 1 177 ? 4.76063 30.21112 28.51317 1.000 71.49627 177 PHE A C 1
ATOM 1292 O O . PHE A 1 177 ? 5.19281 31.07547 29.28344 1.000 86.99640 177 PHE A O 1
ATOM 1300 N N . ALA A 1 178 ? 3.60992 30.32963 27.84788 1.000 74.62904 178 ALA A N 1
ATOM 1301 C CA . ALA A 1 178 ? 2.81309 31.54677 27.87971 1.000 86.47884 178 ALA A CA 1
ATOM 1302 C C . ALA A 1 178 ? 1.54051 31.43410 28.70909 1.000 96.74372 178 ALA A C 1
ATOM 1303 O O . ALA A 1 178 ? 0.91501 32.46386 28.98720 1.000 94.72358 178 ALA A O 1
ATOM 1305 N N . SER A 1 179 ? 1.14403 30.22553 29.11845 0.594 98.65617 179 SER A N 1
ATOM 1306 C CA . SER A 1 179 ? -0.15395 30.05259 29.76614 0.594 109.92673 179 SER A CA 1
ATOM 1307 C C . SER A 1 179 ? -0.20314 30.73958 31.12688 0.594 117.57647 179 SER A C 1
ATOM 1308 O O . SER A 1 179 ? -1.24062 31.29202 31.51023 0.594 118.23646 179 SER A O 1
ATOM 1311 N N . LYS A 1 180 ? 0.90216 30.71934 31.87069 1.000 116.56871 180 LYS A N 1
ATOM 1312 C CA . LYS A 1 180 ? 0.93788 31.34405 33.18852 1.000 113.44431 180 LYS A CA 1
ATOM 1313 C C . LYS A 1 180 ? 1.15560 32.84787 33.07439 1.000 111.14997 180 LYS A C 1
ATOM 1314 O O . LYS A 1 180 ? 0.89763 33.43976 32.02068 1.000 108.11730 180 LYS A O 1
ATOM 1320 N N . SER A 1 181 ? 1.61862 33.47652 34.15676 1.000 117.62542 181 SER A N 1
ATOM 1321 C CA . SER A 1 181 ? 1.92864 34.90037 34.15822 1.000 110.59105 181 SER A CA 1
ATOM 1322 C C . SER A 1 181 ? 3.38642 35.17869 33.80995 1.000 115.50279 181 SER A C 1
ATOM 1323 O O . SER A 1 181 ? 3.97536 36.13683 34.33042 1.000 116.59068 181 SER A O 1
ATOM 1326 N N . ASP A 1 182 ? 3.98569 34.36719 32.94008 1.000 107.68423 182 ASP A N 1
ATOM 1327 C CA . ASP A 1 182 ? 5.38936 34.50314 32.56706 1.000 101.42046 182 ASP A CA 1
ATOM 1328 C C . ASP A 1 182 ? 5.46488 35.15330 31.19032 1.000 103.66421 182 ASP A C 1
ATOM 1329 O O . ASP A 1 182 ? 5.07952 34.54379 30.18756 1.000 105.29671 182 ASP A O 1
ATOM 1334 N N . ARG A 1 183 ? 5.96277 36.38720 31.14379 0.978 106.03305 183 ARG A N 1
ATOM 1335 C CA . ARG A 1 183 ? 6.08363 37.13443 29.89967 0.978 96.72606 183 ARG A CA 1
ATOM 1336 C C . ARG A 1 183 ? 7.44213 36.95410 29.23384 0.978 84.36035 183 ARG A C 1
ATOM 1337 O O . ARG A 1 183 ? 7.73949 37.65276 28.25862 0.978 91.45781 183 ARG A O 1
ATOM 1345 N N . THR A 1 184 ? 8.26669 36.03725 29.73471 1.000 81.80119 184 THR A N 1
ATOM 1346 C CA . THR A 1 184 ? 9.57442 35.75804 29.15782 1.000 81.56524 184 THR A CA 1
ATOM 1347 C C . THR A 1 184 ? 9.51563 34.77827 27.99389 1.000 73.71635 184 THR A C 1
ATOM 1348 O O . THR A 1 184 ? 10.57055 34.29432 27.56963 1.000 75.02777 184 THR A O 1
ATOM 1352 N N . PHE A 1 185 ? 8.32877 34.48140 27.46491 1.000 69.11361 185 PHE A N 1
ATOM 1353 C CA . PHE A 1 185 ? 8.21713 33.46401 26.43140 1.000 69.06238 185 PHE A CA 1
ATOM 1354 C C . PHE A 1 185 ? 8.95471 33.89361 25.16353 1.000 68.36335 185 PHE A C 1
ATOM 1355 O O . PHE A 1 185 ? 9.39216 35.03759 25.01281 1.000 73.38608 185 PHE A O 1
ATOM 1363 N N . GLY A 1 186 ? 9.08500 32.94928 24.24210 1.000 57.66159 186 GLY A N 1
ATOM 1364 C CA . GLY A 1 186 ? 9.67930 33.19722 22.93814 1.000 51.79894 186 GLY A CA 1
ATOM 1365 C C . GLY A 1 186 ? 8.62718 33.04120 21.85270 1.000 57.06248 186 GLY A C 1
ATOM 1366 O O . GLY A 1 186 ? 7.80868 32.11957 21.90108 1.000 51.54150 186 GLY A O 1
ATOM 1367 N N . PHE A 1 187 ? 8.64956 33.95524 20.88633 1.000 48.82327 187 PHE A N 1
ATOM 1368 C CA . PHE A 1 187 ? 7.75953 33.89949 19.73656 1.000 44.40355 187 PHE A CA 1
ATOM 1369 C C . PHE A 1 187 ? 8.58041 34.04016 18.46391 1.000 51.41818 187 PHE A C 1
ATOM 1370 O O . PHE A 1 187 ? 9.55206 34.80098 18.42251 1.000 54.49149 187 PHE A O 1
ATOM 1378 N N . VAL A 1 188 ? 8.18489 33.30511 17.42737 1.000 44.33730 188 VAL A N 1
ATOM 1379 C CA . VAL A 1 188 ? 8.91582 33.25845 16.16616 1.000 47.77143 188 VAL A CA 1
ATOM 1380 C C . VAL A 1 188 ? 7.96082 33.62447 15.03948 1.000 55.15479 188 VAL A C 1
ATOM 1381 O O . VAL A 1 188 ? 6.93442 32.96091 14.85075 1.000 52.22822 188 VAL A O 1
ATOM 1385 N N . TYR A 1 189 ? 8.30257 34.66792 14.28706 1.000 45.60073 189 TYR A N 1
ATOM 1386 C CA . TYR A 1 189 ? 7.51040 35.12719 13.15059 1.000 45.20409 189 TYR A CA 1
ATOM 1387 C C . TYR A 1 189 ? 8.41018 35.14714 11.92194 1.000 42.66182 189 TYR A C 1
ATOM 1388 O O . TYR A 1 189 ? 9.35647 35.93914 11.85291 1.000 41.96254 189 TYR A O 1
ATOM 1397 N N . ILE A 1 190 ? 8.11925 34.27561 10.95927 1.000 39.95475 190 ILE A N 1
ATOM 1398 C CA . ILE A 1 190 ? 8.92025 34.12747 9.74829 1.000 41.95594 190 ILE A CA 1
ATOM 1399 C C . ILE A 1 190 ? 8.04957 34.50096 8.55725 1.000 43.06787 190 ILE A C 1
ATOM 1400 O O . ILE A 1 190 ? 7.00915 33.87360 8.32000 1.000 42.43694 190 ILE A O 1
ATOM 1405 N N . VAL A 1 191 ? 8.47574 35.51317 7.80692 1.000 38.99668 191 VAL A N 1
ATOM 1406 C CA . VAL A 1 191 ? 7.71551 36.02932 6.67669 1.000 38.25654 191 VAL A CA 1
ATOM 1407 C C . VAL A 1 191 ? 8.64385 36.17722 5.47907 1.000 41.51686 191 VAL A C 1
ATOM 1408 O O . VAL A 1 191 ? 9.77750 36.65025 5.61467 1.000 39.64812 191 VAL A O 1
ATOM 1412 N N . ASN A 1 192 ? 8.16497 35.74663 4.30907 1.000 46.79115 192 ASN A N 1
ATOM 1413 C CA . ASN A 1 192 ? 8.85733 35.95178 3.03584 1.000 41.69141 192 ASN A CA 1
ATOM 1414 C C . ASN A 1 192 ? 10.24183 35.30394 3.04171 1.000 39.81060 192 ASN A C 1
ATOM 1415 O O . ASN A 1 192 ? 11.23633 35.90272 2.62836 1.000 42.11904 192 ASN A O 1
ATOM 1420 N N . SER A 1 193 ? 10.30078 34.05701 3.50149 1.000 35.87183 193 SER A N 1
ATOM 1421 C CA . SER A 1 193 ? 11.56909 33.36506 3.67256 1.000 43.90097 193 SER A CA 1
ATOM 1422 C C . SER A 1 193 ? 11.51535 31.98302 3.03225 1.000 45.55793 193 SER A C 1
ATOM 1423 O O . SER A 1 193 ? 10.45676 31.49381 2.62877 1.000 41.60121 193 SER A O 1
ATOM 1426 N N . LEU A 1 194 ? 12.68724 31.35548 2.94522 1.000 44.13929 194 LEU A N 1
ATOM 1427 C CA . LEU A 1 194 ? 12.84977 30.03310 2.35294 1.000 44.42374 194 LEU A CA 1
ATOM 1428 C C . LEU A 1 194 ? 13.43304 29.09045 3.39565 1.000 48.55173 194 LEU A C 1
ATOM 1429 O O . LEU A 1 194 ? 14.57474 29.27265 3.83227 1.000 47.08215 194 LEU A O 1
ATOM 1434 N N . ILE A 1 195 ? 12.65523 28.08745 3.78810 1.000 46.38563 195 ILE A N 1
ATOM 1435 C CA . ILE A 1 195 ? 13.09498 27.06139 4.72732 1.000 45.20832 195 ILE A CA 1
ATOM 1436 C C . ILE A 1 195 ? 13.39193 25.80378 3.91964 1.000 46.62693 195 ILE A C 1
ATOM 1437 O O . ILE A 1 195 ? 12.47560 25.15459 3.40243 1.000 38.63609 195 ILE A O 1
ATOM 1442 N N . GLN A 1 196 ? 14.67215 25.45106 3.81135 1.000 40.89545 196 GLN A N 1
ATOM 1443 C CA . GLN A 1 196 ? 15.09645 24.35200 2.95728 1.000 43.64419 196 GLN A CA 1
ATOM 1444 C C . GLN A 1 196 ? 16.26766 23.61679 3.59177 1.000 42.46452 196 GLN A C 1
ATOM 1445 O O . GLN A 1 196 ? 17.15388 24.23858 4.18414 1.000 36.00956 196 GLN A O 1
ATOM 1451 N N . ASN A 1 197 ? 16.26281 22.28865 3.45762 1.000 46.53237 197 ASN A N 1
ATOM 1452 C CA . ASN A 1 197 ? 17.34873 21.42524 3.92566 1.000 42.44248 197 ASN A CA 1
ATOM 1453 C C . ASN A 1 197 ? 17.56459 21.57804 5.43391 1.000 42.68879 197 ASN A C 1
ATOM 1454 O O . ASN A 1 197 ? 18.61307 22.02054 5.90449 1.000 50.92508 197 ASN A O 1
ATOM 1459 N N . ASN A 1 198 ? 16.53871 21.19929 6.19075 1.000 46.01167 198 ASN A N 1
ATOM 1460 C CA . ASN A 1 198 ? 16.59222 21.21496 7.64380 1.000 46.22394 198 ASN A CA 1
ATOM 1461 C C . ASN A 1 198 ? 16.02428 19.90898 8.17855 1.000 42.70224 198 ASN A C 1
ATOM 1462 O O . ASN A 1 198 ? 15.08700 19.34014 7.61194 1.000 42.49288 198 ASN A O 1
ATOM 1467 N N . LYS A 1 199 ? 16.60279 19.43811 9.27968 1.000 44.50461 199 LYS A N 1
ATOM 1468 C CA . LYS A 1 199 ? 16.33409 18.09221 9.76247 1.000 46.78816 199 LYS A CA 1
ATOM 1469 C C . LYS A 1 199 ? 16.38396 18.06865 11.28282 1.000 50.70473 199 LYS A C 1
ATOM 1470 O O . LYS A 1 199 ? 17.21151 18.74864 11.89535 1.000 44.18462 199 LYS A O 1
ATOM 1476 N N . ALA A 1 200 ? 15.49330 17.28053 11.88058 1.000 44.84615 200 ALA A N 1
ATOM 1477 C CA . ALA A 1 200 ? 15.47063 17.08990 13.32279 1.000 41.24585 200 ALA A CA 1
ATOM 1478 C C . ALA A 1 200 ? 14.72176 15.80383 13.63165 1.000 47.23037 200 ALA A C 1
ATOM 1479 O O . ALA A 1 200 ? 13.95489 15.29801 12.80916 1.000 48.12074 200 ALA A O 1
ATOM 1481 N N . ALA A 1 201 ? 14.96574 15.27169 14.83050 1.000 46.75189 201 ALA A N 1
ATOM 1482 C CA . ALA A 1 201 ? 14.196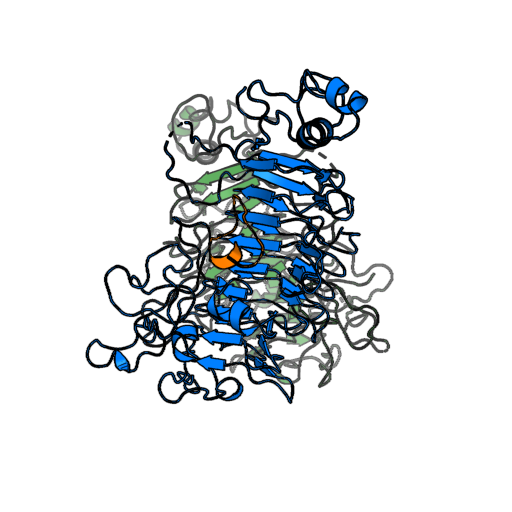37 14.11815 15.28266 1.000 52.25652 201 ALA A CA 1
ATOM 1483 C C . ALA A 1 201 ? 12.77219 14.51485 15.64526 1.000 50.19645 201 ALA A C 1
ATOM 1484 O O . ALA A 1 201 ? 11.83718 13.73321 15.43824 1.000 54.48685 201 ALA A O 1
ATOM 1486 N N . GLN A 1 202 ? 12.59210 15.71805 16.18371 1.000 44.52551 202 GLN A N 1
ATOM 1487 C CA . GLN A 1 202 ? 11.27619 16.27298 16.45996 1.000 46.66287 202 GLN A CA 1
ATOM 1488 C C . GLN A 1 202 ? 11.35316 17.77523 16.24066 1.000 51.16972 202 GLN A C 1
ATOM 1489 O O . GLN A 1 202 ? 12.34408 18.40922 16.61221 1.000 50.56862 202 GLN A O 1
ATOM 1495 N N . GLY A 1 203 ? 10.31245 18.33701 15.63153 1.000 50.07810 203 GLY A N 1
ATOM 1496 C CA . GLY A 1 203 ? 10.35564 19.72939 15.23478 1.000 41.95108 203 GLY A CA 1
ATOM 1497 C C . GLY A 1 203 ? 11.37431 19.94283 14.13503 1.000 45.90026 203 GLY A C 1
ATOM 1498 O O . GLY A 1 203 ? 12.41706 20.56381 14.35888 1.000 46.13312 203 GLY A O 1
ATOM 1499 N N . GLY A 1 204 ? 11.08226 19.41861 12.94184 1.000 50.95130 204 GLY A N 1
ATOM 1500 C CA . GLY A 1 204 ? 12.05014 19.47643 11.85699 1.000 47.62411 204 GLY A CA 1
ATOM 1501 C C . GLY A 1 204 ? 12.46313 20.89214 11.50481 1.000 46.40401 204 GLY A C 1
ATOM 1502 O O . GLY A 1 204 ? 13.62645 21.14850 11.18541 1.000 39.72684 204 GLY A O 1
ATOM 1503 N N . VAL A 1 205 ? 11.52000 21.82932 11.55879 1.000 44.23061 205 VAL A N 1
ATOM 1504 C CA . VAL A 1 205 ? 11.82191 23.23235 11.30512 1.000 41.41848 205 VAL A CA 1
ATOM 1505 C C . VAL A 1 205 ? 11.85154 23.98070 12.62999 1.000 49.02742 205 VA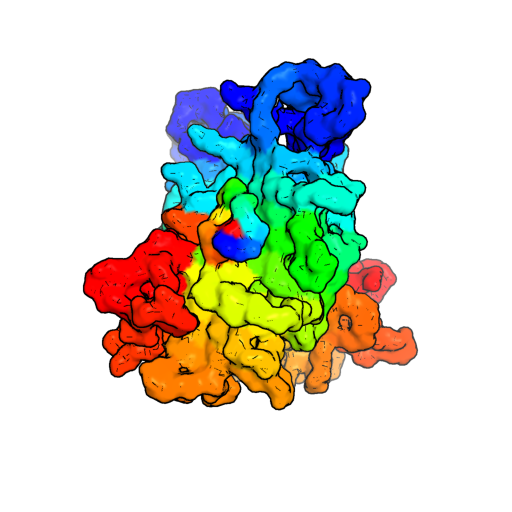L A C 1
ATOM 1506 O O . VAL A 1 205 ? 12.87638 24.56089 13.00467 1.000 54.35623 205 VAL A O 1
ATOM 1510 N N . ILE A 1 206 ? 10.73440 23.96610 13.35304 1.000 42.81304 206 ILE A N 1
ATOM 1511 C CA . ILE A 1 206 ? 10.61241 24.67395 14.62112 1.000 40.76991 206 ILE A CA 1
ATOM 1512 C C . ILE A 1 206 ? 10.10970 23.70627 15.68247 1.000 46.78526 206 ILE A C 1
ATOM 1513 O O . ILE A 1 206 ? 9.08911 23.03703 15.48636 1.000 45.70619 206 ILE A O 1
ATOM 1518 N N . TYR A 1 207 ? 10.82857 23.62825 16.79985 1.000 44.24659 207 TYR A N 1
ATOM 1519 C CA . TYR A 1 207 ? 10.35198 22.95668 18.00401 1.000 46.91447 207 TYR A CA 1
ATOM 1520 C C . TYR A 1 207 ? 9.95814 24.04564 18.99192 1.000 51.07619 207 TYR A C 1
ATOM 1521 O O . TYR A 1 207 ? 10.82338 24.73794 19.53941 1.000 49.37597 207 TYR A O 1
ATOM 1530 N N . SER A 1 208 ? 8.65786 24.19653 19.21579 1.000 51.21394 208 SER A N 1
ATOM 1531 C CA . SER A 1 208 ? 8.12886 25.17532 20.15277 1.000 46.07255 208 SER A CA 1
ATOM 1532 C C . SER A 1 208 ? 7.42248 24.44212 21.28207 1.000 47.39673 208 SER A C 1
ATOM 1533 O O . SER A 1 208 ? 6.58835 23.56513 21.03229 1.000 53.26694 208 SER A O 1
ATOM 1536 N N . GLU A 1 209 ? 7.76539 24.79747 22.52168 1.000 52.41866 209 GLU A N 1
ATOM 1537 C CA . GLU A 1 209 ? 7.13436 24.17827 23.68016 1.000 50.27119 209 GLU A CA 1
ATOM 1538 C C . GLU A 1 209 ? 5.64344 24.47936 23.75294 1.000 53.85002 209 GLU A C 1
ATOM 1539 O O . GLU A 1 209 ? 4.89937 23.71617 24.37782 1.000 56.08612 209 GLU A O 1
ATOM 1545 N N . GLN A 1 210 ? 5.19729 25.55834 23.12519 1.000 52.87484 210 GLN A N 1
ATOM 1546 C CA . GLN A 1 210 ? 3.79164 25.90476 22.99904 1.000 53.10078 210 GLN A CA 1
ATOM 1547 C C . GLN A 1 210 ? 3.57410 26.51324 21.62313 1.000 56.79924 210 GLN A C 1
ATOM 1548 O O . GLN A 1 210 ? 4.52599 26.98468 20.99160 1.000 50.34037 210 GLN A O 1
ATOM 1554 N N . PRO A 1 211 ? 2.32898 26.49727 21.11755 1.000 59.52498 211 PRO A N 1
ATOM 1555 C CA . PRO A 1 211 ? 2.05833 27.13209 19.81820 1.000 54.70527 211 PRO A CA 1
ATOM 1556 C C . PRO A 1 211 ? 2.40090 28.61386 19.82676 1.000 55.40533 211 PRO A C 1
ATOM 1557 O O . PRO A 1 211 ? 1.55523 29.45181 20.15507 1.000 52.91016 211 PRO A O 1
ATOM 1561 N N . LEU A 1 212 ? 3.63996 28.94591 19.47107 1.000 43.71759 212 LEU A N 1
ATOM 1562 C CA . LEU A 1 212 ? 4.14857 30.31029 19.58083 1.000 47.70037 212 LEU A CA 1
ATOM 1563 C C . LEU A 1 212 ? 4.91871 30.69073 18.32024 1.000 44.57502 212 LEU A C 1
ATOM 1564 O O . LEU A 1 212 ? 6.01231 31.25387 18.37839 1.000 47.76314 212 LEU A O 1
ATOM 1569 N N . PHE A 1 213 ? 4.34949 30.38884 17.15512 1.000 46.87006 213 PHE A N 1
ATOM 1570 C CA . PHE A 1 213 ? 5.01554 30.66909 15.89180 1.000 44.59407 213 PHE A CA 1
ATOM 1571 C C . PHE A 1 213 ? 3.99070 31.07620 14.84312 1.000 46.34773 213 PHE A C 1
ATOM 1572 O O . PHE A 1 213 ? 2.80881 30.73544 14.93065 1.000 40.85287 213 PHE A O 1
ATOM 1580 N N . LEU A 1 214 ? 4.46712 31.81270 13.84066 1.000 45.55337 214 LEU A N 1
ATOM 1581 C CA . LEU A 1 214 ? 3.63075 32.23992 12.72377 1.000 42.02698 214 LEU A CA 1
ATOM 1582 C C . LEU A 1 214 ? 4.48937 32.30233 11.47051 1.000 44.51253 214 LEU A C 1
ATOM 1583 O O . LEU A 1 214 ? 5.44731 33.07974 11.41196 1.000 42.39587 214 LEU A O 1
ATOM 1588 N N . ILE A 1 215 ? 4.14411 31.48875 10.47591 1.000 37.48421 215 ILE A N 1
ATOM 1589 C CA . ILE A 1 215 ? 4.84686 31.43728 9.19906 1.000 39.85613 215 ILE A CA 1
ATOM 1590 C C . ILE A 1 215 ? 3.90165 31.94605 8.12059 1.000 39.29332 215 ILE A C 1
ATOM 1591 O O . ILE A 1 215 ? 2.78346 31.43670 7.97890 1.000 44.13577 215 ILE A O 1
ATOM 1596 N N . THR A 1 216 ? 4.34394 32.94690 7.36172 1.000 34.62796 216 THR A N 1
ATOM 1597 C CA . THR A 1 216 ? 3.51831 33.51291 6.30598 1.000 39.16297 216 THR A CA 1
ATOM 1598 C C . THR A 1 216 ? 4.37717 33.88121 5.10475 1.000 40.22297 216 THR A C 1
ATOM 1599 O O . THR A 1 216 ? 5.54478 34.25312 5.24444 1.000 40.14431 216 THR A O 1
ATOM 1603 N N . GLN A 1 217 ? 3.77976 33.75571 3.91712 1.000 31.43153 217 GLN A N 1
ATOM 1604 C CA . GLN A 1 217 ? 4.40515 34.16711 2.65789 1.000 44.65942 217 GLN A CA 1
ATOM 1605 C C . GLN A 1 217 ? 5.77490 33.52083 2.46207 1.000 43.12608 217 GLN A C 1
ATOM 1606 O O . GLN A 1 217 ? 6.67624 34.11240 1.86660 1.000 37.85241 217 GLN A O 1
ATOM 1612 N N . SER A 1 218 ? 5.93512 32.29225 2.94397 1.000 43.80423 218 SER A N 1
ATOM 1613 C CA . SER A 1 218 ? 7.21088 31.59355 2.91201 1.000 43.68720 218 SER A CA 1
ATOM 1614 C C . SER A 1 218 ? 7.09088 30.31268 2.09555 1.000 38.80806 218 SER A C 1
ATOM 1615 O O . SER A 1 218 ? 6.00772 29.92650 1.65257 1.000 46.53892 218 SER A O 1
ATOM 1618 N N . VAL A 1 219 ? 8.22941 29.65104 1.89918 1.000 38.62165 219 VAL A N 1
ATOM 1619 C CA . VAL A 1 219 ? 8.30239 28.39224 1.16470 1.000 34.78232 219 VAL A CA 1
ATOM 1620 C C . VAL A 1 219 ? 9.04294 27.38458 2.03201 1.000 41.75364 219 VAL A C 1
ATOM 1621 O O . VAL A 1 219 ? 10.18567 27.63086 2.43614 1.000 52.50694 219 VAL A O 1
ATOM 1625 N N . ILE A 1 220 ? 8.39888 26.25494 2.31294 1.000 41.22032 220 ILE A N 1
ATOM 1626 C CA . ILE A 1 220 ? 8.95454 25.20541 3.16151 1.000 44.96668 220 ILE A CA 1
ATOM 1627 C C . ILE A 1 220 ? 9.13165 23.96622 2.29520 1.000 42.54055 220 ILE A C 1
ATOM 1628 O O . ILE A 1 220 ? 8.14402 23.33808 1.89246 1.000 47.30033 220 ILE A O 1
ATOM 1633 N N . ARG A 1 221 ? 10.38364 23.60604 2.01320 1.000 44.62323 221 ARG A N 1
ATOM 1634 C CA . ARG A 1 221 ? 10.67949 22.49715 1.11809 1.000 42.81009 221 ARG A CA 1
ATOM 1635 C C . ARG A 1 221 ? 11.92065 21.75306 1.58767 1.000 43.20351 221 ARG A C 1
ATOM 1636 O O . ARG A 1 221 ? 12.81265 22.33162 2.21227 1.000 45.70312 221 ARG A O 1
ATOM 1644 N N . ASP A 1 222 ? 11.95908 20.45435 1.27989 1.000 41.44826 222 ASP A N 1
ATOM 1645 C CA . ASP A 1 222 ? 13.14375 19.61733 1.48693 1.000 38.44165 222 ASP A CA 1
ATOM 1646 C C . ASP A 1 222 ? 13.55438 19.55970 2.95794 1.000 40.44824 222 ASP A C 1
ATOM 1647 O O . ASP A 1 222 ? 14.74118 19.55679 3.29032 1.000 43.51928 222 ASP A O 1
ATOM 1652 N N . ASN A 1 223 ? 12.56973 19.50528 3.84727 1.000 37.98952 223 ASN A N 1
ATOM 1653 C CA . ASN A 1 223 ? 12.81647 19.37222 5.27372 1.000 43.79280 223 ASN A CA 1
ATOM 1654 C C . ASN A 1 223 ? 12.33758 18.00941 5.75668 1.000 45.16590 223 ASN A C 1
ATOM 1655 O O . ASN A 1 223 ? 11.53811 17.33762 5.09987 1.000 40.44510 223 ASN A O 1
ATOM 1660 N N . GLU A 1 224 ? 12.83777 17.60429 6.92103 1.000 38.41902 224 GLU A N 1
ATOM 1661 C CA . GLU A 1 224 ? 12.56706 16.26890 7.42954 1.000 48.08684 224 GLU A CA 1
ATOM 1662 C C . GLU A 1 224 ? 12.48277 16.29095 8.94753 1.000 47.63275 224 GLU A C 1
ATOM 1663 O O . GLU A 1 224 ? 13.27657 16.96140 9.61276 1.000 48.34889 224 GLU A O 1
ATOM 1669 N N . VAL A 1 225 ? 11.51039 15.55944 9.48433 1.000 44.16320 225 VAL A N 1
ATOM 1670 C CA . VAL A 1 225 ? 11.47992 15.19196 10.89407 1.000 51.21363 225 VAL A CA 1
ATOM 1671 C C . VAL A 1 225 ? 11.54458 13.67094 10.95757 1.000 58.93762 225 VAL A C 1
ATOM 1672 O O . VAL A 1 225 ? 10.67182 12.98282 10.41220 1.000 52.21475 225 VAL A O 1
ATOM 1676 N N . SER A 1 226 ? 12.59307 13.14946 11.60238 1.000 58.29987 226 SER A N 1
ATOM 1677 C CA . SER A 1 226 ? 12.88779 11.72060 11.51794 1.000 51.09400 226 SER A CA 1
ATOM 1678 C C . SER A 1 226 ? 11.76874 10.87833 12.11631 1.000 56.21224 226 SER A C 1
ATOM 1679 O O . SER A 1 226 ? 11.43829 9.80896 11.59030 1.000 63.50910 226 SER A O 1
ATOM 1682 N N . ASN A 1 227 ? 11.17890 11.33587 13.21614 1.000 61.57620 227 ASN A N 1
ATOM 1683 C CA . ASN A 1 227 ? 10.06797 10.61575 13.82300 1.000 54.70750 227 ASN A CA 1
ATOM 1684 C C . ASN A 1 227 ? 8.82202 10.79160 12.96292 1.000 58.37267 227 ASN A C 1
ATOM 1685 O O . ASN A 1 227 ? 8.31786 11.90952 12.81085 1.000 51.64748 227 ASN A O 1
ATOM 1690 N N . THR A 1 228 ? 8.32817 9.68824 12.39435 1.000 53.15928 228 THR A N 1
ATOM 1691 C CA . THR A 1 228 ? 7.16829 9.74633 11.51171 1.000 52.80058 228 THR A CA 1
ATOM 1692 C C . THR A 1 228 ? 5.90287 10.20026 12.22640 1.000 51.77599 228 THR A C 1
ATOM 1693 O O . THR A 1 228 ? 4.91806 10.52616 11.55503 1.000 55.89922 228 THR A O 1
ATOM 1697 N N . SER A 1 229 ? 5.90106 10.22264 13.55800 1.000 50.77317 229 SER A N 1
ATOM 1698 C CA . SER A 1 229 ? 4.80563 10.79978 14.32255 1.000 54.27914 229 SER A CA 1
ATOM 1699 C C . SER A 1 229 ? 5.05408 12.25407 14.69681 1.000 54.07661 229 SER A C 1
ATOM 1700 O O . SER A 1 229 ? 4.13807 12.91387 15.19905 1.000 61.71816 229 SER A O 1
ATOM 1703 N N . GLY A 1 230 ? 6.26035 12.76457 14.46651 1.000 45.35848 230 GLY A N 1
ATOM 1704 C CA . GLY A 1 230 ? 6.57975 14.14276 14.76205 1.000 51.07513 230 GLY A CA 1
ATOM 1705 C C . GLY A 1 230 ? 6.05263 15.09145 13.70246 1.000 52.60563 230 GLY A C 1
ATOM 1706 O O . GLY A 1 230 ? 5.24889 14.73668 12.83852 1.000 59.94569 230 GLY A O 1
ATOM 1707 N N . SER A 1 231 ? 6.52926 16.33224 13.77817 1.000 41.92869 231 SER A N 1
ATOM 1708 C CA . SER A 1 231 ? 6.08846 17.37348 12.86267 1.000 48.07744 231 SER A CA 1
ATOM 1709 C C . SER A 1 231 ? 7.23471 18.34039 12.60998 1.000 57.35322 231 SER A C 1
ATOM 1710 O O . SER A 1 231 ? 8.18010 18.43262 13.39658 1.000 54.83085 231 SER A O 1
ATOM 1713 N N . LEU A 1 232 ? 7.14028 19.06274 11.49136 1.000 47.17318 232 LEU A N 1
ATOM 1714 C CA . LEU A 1 232 ? 8.11541 20.11049 11.20701 1.000 45.45900 232 LEU A CA 1
ATOM 1715 C C . LEU A 1 232 ? 7.91517 21.30169 12.13420 1.000 46.50814 232 LEU A C 1
ATOM 1716 O O . LEU A 1 232 ? 8.87521 21.81963 12.71668 1.000 47.91333 232 LEU A O 1
ATOM 1721 N N . PHE A 1 233 ? 6.67171 21.74924 12.28113 1.000 42.23209 233 PHE A N 1
ATOM 1722 C CA . PHE A 1 233 ? 6.31698 22.86537 13.15215 1.000 46.31454 233 PHE A CA 1
ATOM 1723 C C . PHE A 1 233 ? 5.59634 22.27817 14.36207 1.000 48.21370 233 PHE A C 1
ATOM 1724 O O . PHE A 1 233 ? 4.36746 22.24211 14.43096 1.000 49.99938 233 PHE A O 1
ATOM 1732 N N . PHE A 1 234 ? 6.38574 21.81315 15.32556 1.000 49.91126 234 PHE A N 1
ATOM 1733 C CA . PHE A 1 234 ? 5.88149 21.01769 16.43400 1.000 49.02292 234 PHE A CA 1
ATOM 1734 C C . PHE A 1 234 ? 5.52715 21.89544 17.62648 1.000 47.45063 234 PHE A C 1
ATOM 1735 O O . PHE A 1 234 ? 6.23718 22.85324 17.94586 1.000 51.39901 234 PHE A O 1
ATOM 1743 N N . SER A 1 235 ? 4.41657 21.55990 18.27904 1.000 48.23844 235 SER A N 1
ATOM 1744 C CA . SER A 1 235 ? 3.99666 22.18998 19.52635 1.000 48.63227 235 SER A CA 1
ATOM 1745 C C . SER A 1 235 ? 3.99876 21.11894 20.60862 1.000 49.55012 235 SER A C 1
ATOM 1746 O O . SER A 1 235 ? 3.20325 20.17425 20.55419 1.000 55.43325 235 SER A O 1
ATOM 1749 N N . GLN A 1 236 ? 4.89375 21.26353 21.58500 1.000 45.71656 236 GLN A N 1
ATOM 1750 C CA . GLN A 1 236 ? 5.02812 20.27982 22.65206 1.000 49.73231 236 GLN A CA 1
ATOM 1751 C C . GLN A 1 236 ? 3.75715 20.20045 23.48884 1.000 61.45214 236 GLN A C 1
ATOM 1752 O O . GLN A 1 236 ? 3.04168 19.19464 23.43886 1.000 60.54975 236 GLN A O 1
ATOM 1758 N N . ASP A 1 237 ? 3.46318 21.24457 24.25804 1.000 68.95743 237 ASP A N 1
ATOM 1759 C CA . ASP A 1 237 ? 2.25489 21.28342 25.06634 1.000 65.80743 237 ASP A CA 1
ATOM 1760 C C . ASP A 1 237 ? 1.24289 22.25155 24.46835 1.000 54.34305 237 ASP A C 1
ATOM 1761 O O . ASP A 1 237 ? 1.56244 23.07451 23.60570 1.000 55.85481 237 ASP A O 1
ATOM 1766 N N . SER A 1 238 ? 0.00808 22.13594 24.94196 1.000 55.91786 238 SER A N 1
ATOM 1767 C CA . SER A 1 238 ? -1.08478 22.99480 24.51742 1.000 60.84337 238 SER A CA 1
ATOM 1768 C C . SER A 1 238 ? -1.33406 24.08155 25.55678 1.000 60.58646 238 SER A C 1
ATOM 1769 O O . SER A 1 238 ? -0.85338 24.02014 26.69073 1.000 66.20223 238 SER A O 1
ATOM 1772 N N . PHE A 1 239 ? -2.10013 25.09007 25.15193 1.000 70.35738 239 PHE A N 1
ATOM 1773 C CA . PHE A 1 239 ? -2.47091 26.15462 26.07188 1.000 73.05121 239 PHE A CA 1
ATOM 1774 C C . PHE A 1 239 ? -3.46132 25.63612 27.10682 1.000 73.28395 239 PHE A C 1
ATOM 1775 O O . PHE A 1 239 ? -4.33087 24.81509 26.80273 1.000 85.18134 239 PHE A O 1
ATOM 1783 N N . ASP A 1 240 ? -3.32395 26.12099 28.34123 1.000 77.21149 240 ASP A N 1
ATOM 1784 C CA . ASP A 1 240 ? -4.18675 25.69946 29.44446 1.000 97.10231 240 ASP A CA 1
ATOM 1785 C C . ASP A 1 240 ? -5.52195 26.44761 29.40436 1.000 101.65970 240 ASP A C 1
ATOM 1786 O O . ASP A 1 240 ? -5.91074 27.14742 30.33955 1.000 112.74854 240 ASP A O 1
ATOM 1791 N N . ASP A 1 241 ? -6.22641 26.27661 28.28354 1.000 95.60481 241 ASP A N 1
ATOM 1792 C CA . ASP A 1 241 ? -7.53436 26.89658 28.06317 1.000 107.14510 241 ASP A CA 1
ATOM 1793 C C . ASP A 1 241 ? -7.47576 28.40679 28.27828 1.000 115.22262 241 ASP A C 1
ATOM 1794 O O . ASP A 1 241 ? -8.40132 29.01833 28.81612 1.000 104.22531 241 ASP A O 1
ATOM 1799 N N . GLU A 1 242 ? -6.37215 29.01680 27.84683 1.000 133.42342 242 GLU A N 1
ATOM 1800 C CA . GLU A 1 242 ? -6.19431 30.45888 27.96608 1.000 138.91049 242 GLU A CA 1
ATOM 1801 C C . GLU A 1 242 ? -7.01719 31.18748 26.91158 1.000 142.67714 242 GLU A C 1
ATOM 1802 O O . GLU A 1 242 ? -6.50352 32.07505 26.22206 1.000 136.16227 242 GLU A O 1
ATOM 1808 N N . SER A 1 243 ? -8.29320 30.82410 26.79142 1.000 124.11592 243 SER A N 1
ATOM 1809 C CA . SER A 1 243 ? -9.17559 31.31932 25.73823 1.000 108.45861 243 SER A CA 1
ATOM 1810 C C . SER A 1 243 ? -8.53928 31.11465 24.36354 1.000 106.70402 243 SER A C 1
ATOM 1811 O O . SER A 1 243 ? -8.20750 32.06075 23.64699 1.000 105.21438 243 SER A O 1
ATOM 1814 N N . THR A 1 244 ? -8.36103 29.83871 24.01139 1.000 83.67688 244 THR A N 1
ATOM 1815 C CA . THR A 1 244 ? -7.82128 29.50094 22.70011 1.000 80.45852 244 THR A CA 1
ATOM 1816 C C . THR A 1 244 ? -8.72477 29.97483 21.57064 1.000 75.52070 244 THR A C 1
ATOM 1817 O O . THR A 1 244 ? -8.24632 30.16305 20.44649 1.000 69.26291 244 THR A O 1
ATOM 1821 N N . GLY A 1 245 ? -10.01790 30.16813 21.84139 1.000 77.00332 245 GLY A N 1
ATOM 1822 C CA . GLY A 1 245 ? -10.89189 30.76083 20.84467 1.000 70.44979 245 GLY A CA 1
ATOM 1823 C C . GLY A 1 245 ? -10.51984 32.19269 20.51904 1.000 70.93151 245 GLY A C 1
ATOM 1824 O O . GLY A 1 245 ? -10.75465 32.66115 19.40214 1.000 72.06905 245 GLY A O 1
ATOM 1825 N N . GLU A 1 246 ? -9.93801 32.90777 21.48582 1.000 77.41304 246 GLU A N 1
ATOM 1826 C CA . GLU A 1 246 ? -9.42402 34.24525 21.21346 1.000 71.46343 246 GLU A CA 1
ATOM 1827 C C . GLU A 1 246 ? -8.14376 34.19404 20.39130 1.000 69.11285 246 GLU A C 1
ATOM 1828 O O . GLU A 1 246 ? -7.89268 35.09342 19.58138 1.000 73.78537 246 GLU A O 1
ATOM 1834 N N . TYR A 1 247 ? -7.32577 33.15581 20.58300 1.000 68.95758 247 TYR A N 1
ATOM 1835 C CA . TYR A 1 247 ? -6.08576 33.04144 19.82337 1.000 64.28803 247 TYR A CA 1
ATOM 1836 C C . TYR A 1 247 ? -6.34662 32.78416 18.34528 1.000 60.40734 247 TYR A C 1
ATOM 1837 O O . TYR A 1 247 ? -5.54926 33.20038 17.49762 1.000 70.52934 247 TYR A O 1
ATOM 1846 N N . VAL A 1 248 ? -7.44644 32.11019 18.01531 1.000 57.84000 248 VAL A N 1
ATOM 1847 C CA . VAL A 1 248 ? -7.66996 31.68436 16.63846 1.000 54.70984 248 VAL A CA 1
ATOM 1848 C C . VAL A 1 248 ? -8.36425 32.75772 15.79931 1.000 61.85542 248 VAL A C 1
ATOM 1849 O O . VAL A 1 248 ? -8.14283 32.82622 14.58589 1.000 53.56852 248 VAL A O 1
ATOM 1853 N N . VAL A 1 249 ? -9.19243 33.60867 16.41239 1.000 69.40781 249 VAL A N 1
ATOM 1854 C CA . VAL A 1 249 ? -9.85956 34.65314 15.64016 1.000 63.77210 249 VAL A CA 1
ATOM 1855 C C . VAL A 1 249 ? -8.87497 35.74503 15.24705 1.000 64.75040 249 VAL A C 1
ATOM 1856 O O . VAL A 1 249 ? -9.06882 36.43016 14.23533 1.000 69.54243 249 VAL A O 1
ATOM 1860 N N . GLN A 1 250 ? -7.80972 35.92997 16.02761 1.000 62.20378 250 GLN A N 1
ATOM 1861 C CA . GLN A 1 250 ? -6.76603 36.87373 15.65324 1.000 66.09577 250 GLN A CA 1
ATOM 1862 C C . GLN A 1 250 ? -5.85379 36.33082 14.56198 1.000 62.95836 250 GLN A C 1
ATOM 1863 O O . GLN A 1 250 ? -5.17479 37.12001 13.89622 1.000 55.22433 250 GLN A O 1
ATOM 1869 N N . ARG A 1 251 ? -5.83273 35.01228 14.36098 1.000 59.23361 251 ARG A N 1
ATOM 1870 C CA . ARG A 1 251 ? -4.97580 34.37373 13.36224 1.000 59.88092 251 ARG A CA 1
ATOM 1871 C C . ARG A 1 251 ? -3.51494 34.76685 13.56783 1.000 51.84858 251 ARG A C 1
ATOM 1872 O O . ARG A 1 251 ? -2.83624 35.24875 12.65890 1.000 54.26594 251 ARG A O 1
ATOM 1880 N N . ALA A 1 252 ? -3.03161 34.55893 14.79017 1.000 47.33730 252 ALA A N 1
ATOM 1881 C CA . ALA A 1 252 ? -1.67904 34.94227 15.16489 1.000 48.63195 252 ALA A CA 1
ATOM 1882 C C . ALA A 1 252 ? -0.71809 33.76459 15.25216 1.000 48.63702 252 ALA A C 1
ATOM 1883 O O . ALA A 1 252 ? 0.49737 33.98190 15.26958 1.000 55.01717 252 ALA A O 1
ATOM 1885 N N . ILE A 1 253 ? -1.22211 32.53379 15.30724 1.000 43.06895 253 ILE A N 1
ATOM 1886 C CA . ILE A 1 253 ? -0.39181 31.34530 15.46938 1.000 46.07107 253 ILE A CA 1
ATOM 1887 C C . ILE A 1 253 ? -0.72986 30.36917 14.35078 1.000 48.82666 253 ILE A C 1
ATOM 1888 O O . ILE A 1 253 ? -1.87864 29.92524 14.23947 1.000 55.64363 253 ILE A O 1
ATOM 1893 N N . GLY A 1 254 ? 0.26274 30.03159 13.52795 1.000 38.50104 254 GLY A N 1
ATOM 1894 C CA . GLY A 1 254 ? 0.05177 29.04175 12.48742 1.000 44.70299 254 GLY A CA 1
ATOM 1895 C C . GLY A 1 254 ? 0.76469 29.29653 11.17331 1.000 48.48838 254 GLY A C 1
ATOM 1896 O O . GLY A 1 254 ? 1.83598 29.90935 11.14179 1.000 44.36536 254 GLY A O 1
ATOM 1897 N N . LEU A 1 255 ? 0.17340 28.81886 10.07764 1.000 42.23793 255 LEU A N 1
ATOM 1898 C CA . LEU A 1 255 ? 0.77693 28.87191 8.75289 1.000 37.90455 255 LEU A CA 1
ATOM 1899 C C . LEU A 1 255 ? -0.18810 29.53144 7.78195 1.000 41.61211 255 LEU A C 1
ATOM 1900 O O . LEU A 1 255 ? -1.39210 29.26280 7.81689 1.000 49.56230 255 LEU A O 1
ATOM 1905 N N . SER A 1 256 ? 0.34244 30.38010 6.90463 1.000 41.85203 256 SER A N 1
ATOM 1906 C CA . SER A 1 256 ? -0.50517 31.06057 5.93698 1.000 41.96286 256 SER A CA 1
ATOM 1907 C C . SER A 1 256 ? 0.31580 31.45310 4.71689 1.000 45.57162 256 SER A C 1
ATOM 1908 O O . SER A 1 256 ? 1.52139 31.69296 4.81558 1.000 46.53931 256 SER A O 1
ATOM 1911 N N . ASN A 1 257 ? -0.36071 31.50458 3.56548 1.000 40.44594 257 ASN A N 1
ATOM 1912 C CA . ASN A 1 257 ? 0.21436 32.00223 2.31134 1.000 47.00444 257 ASN A CA 1
ATOM 1913 C C . ASN A 1 257 ? 1.56418 31.35958 2.00273 1.000 40.48393 257 ASN A C 1
ATOM 1914 O O . ASN A 1 257 ? 2.48481 32.00933 1.50567 1.000 48.00516 257 ASN A O 1
ATOM 1919 N N . SER A 1 258 ? 1.68244 30.06478 2.28077 1.000 33.67442 258 SER A N 1
ATOM 1920 C CA . SER A 1 258 ? 2.96415 29.38233 2.18937 1.000 35.68899 258 SER A CA 1
ATOM 1921 C C . SER A 1 258 ? 2.84798 28.12773 1.33784 1.000 43.04385 258 SER A C 1
ATOM 1922 O O . SER A 1 258 ? 1.84136 27.41552 1.39418 1.000 46.60116 258 SER A O 1
ATOM 1925 N N . THR A 1 259 ? 3.88822 27.86503 0.55170 1.000 40.19696 259 THR A N 1
ATOM 1926 C CA . THR A 1 259 ? 3.98671 26.65822 -0.25708 1.000 35.28110 259 THR A CA 1
ATOM 1927 C C . THR A 1 259 ? 4.81405 25.62242 0.49190 1.000 42.83773 259 THR A C 1
ATOM 1928 O O . THR A 1 259 ? 5.94805 25.90119 0.89562 1.000 52.14264 259 THR A O 1
ATOM 1932 N N . VAL A 1 260 ? 4.24212 24.43554 0.68309 1.000 46.01314 260 VAL A N 1
ATOM 1933 C CA . VAL A 1 260 ? 4.87109 23.36282 1.44633 1.000 39.57903 260 VAL A CA 1
ATOM 1934 C C . VAL A 1 260 ? 4.87934 22.11152 0.57953 1.000 41.11138 260 VAL A C 1
ATOM 1935 O O . VAL A 1 260 ? 3.81276 21.59059 0.23022 1.000 40.06508 260 VAL A O 1
ATOM 1939 N N . PHE A 1 261 ? 6.07275 21.62725 0.23666 1.000 35.43314 261 PHE A N 1
ATOM 1940 C CA . PHE A 1 261 ? 6.18255 20.47569 -0.64916 1.000 42.10533 261 PHE A CA 1
ATOM 1941 C C . PHE A 1 261 ? 7.54385 19.81751 -0.47462 1.000 45.24159 261 PHE A C 1
ATOM 1942 O O . PHE A 1 261 ? 8.50157 20.43787 -0.00542 1.000 43.42941 261 PHE A O 1
ATOM 1950 N N . HIS A 1 262 ? 7.60672 18.54099 -0.86361 1.000 46.74332 262 HIS A N 1
ATOM 1951 C CA . HIS A 1 262 ? 8.83902 17.74848 -0.85313 1.000 40.45883 262 HIS A CA 1
ATOM 1952 C C . HIS A 1 262 ? 9.45816 17.65212 0.53959 1.000 49.39761 262 HIS A C 1
ATOM 1953 O O . HIS A 1 262 ? 10.68169 17.58752 0.68148 1.000 47.25670 262 HIS A O 1
ATOM 1960 N N . ASN A 1 263 ? 8.62827 17.63381 1.57722 1.000 42.89820 263 ASN A N 1
ATOM 1961 C CA . ASN A 1 263 ? 9.09765 17.41931 2.93711 1.000 34.57303 263 ASN A CA 1
ATOM 1962 C C . ASN A 1 263 ? 8.89137 15.96133 3.32772 1.000 46.24577 263 ASN A C 1
ATOM 1963 O O . ASN A 1 263 ? 7.95090 15.30519 2.87270 1.000 56.25089 263 ASN A O 1
ATOM 1968 N N . LYS A 1 264 ? 9.78528 15.45665 4.17388 1.000 40.21283 264 LYS A N 1
ATOM 1969 C CA . LYS A 1 264 ? 9.86895 14.03184 4.44938 1.000 50.36517 264 LYS A CA 1
ATOM 1970 C C . LYS A 1 264 ? 9.68487 13.74505 5.93393 1.000 51.83837 264 LYS A C 1
ATOM 1971 O O . LYS A 1 264 ? 9.84975 14.62044 6.78766 1.000 51.76010 264 LYS A O 1
ATOM 1977 N N . GLY A 1 265 ? 9.33243 12.50392 6.22575 1.000 43.00539 265 GLY A N 1
ATOM 1978 C CA . GLY A 1 265 ? 9.21967 12.03555 7.60467 1.000 45.97702 265 GLY A CA 1
ATOM 1979 C C . GLY A 1 265 ? 7.80548 12.20874 8.14485 1.000 51.07722 265 GLY A C 1
ATOM 1980 O O . GLY A 1 265 ? 6.85592 11.67818 7.57497 1.000 51.89464 265 GLY A O 1
ATOM 1981 N N . GLY A 1 266 ? 7.68087 12.94762 9.24268 1.000 53.90745 266 GLY A N 1
ATOM 1982 C CA . GLY A 1 266 ? 6.40668 13.14426 9.89932 1.000 50.77453 266 GLY A CA 1
ATOM 1983 C C . GLY A 1 266 ? 5.56641 14.22099 9.24317 1.000 45.24367 266 GLY A C 1
ATOM 1984 O O . GLY A 1 266 ? 5.74111 14.56836 8.07249 1.000 51.54891 266 GLY A O 1
ATOM 1985 N N . PHE A 1 267 ? 4.63969 14.76191 10.02864 1.000 47.47552 267 PHE A N 1
ATOM 1986 C CA . PHE A 1 267 ? 3.66646 15.72006 9.53353 1.000 54.62606 267 PHE A CA 1
ATOM 1987 C C . PHE A 1 267 ? 4.30557 17.09126 9.32858 1.000 49.61786 267 PHE A C 1
ATOM 1988 O O . PHE A 1 267 ? 5.43943 17.35263 9.73795 1.000 48.78801 267 PHE A O 1
ATOM 1996 N N . ILE A 1 268 ? 3.55356 17.97578 8.67242 1.000 44.69514 268 ILE A N 1
ATOM 1997 C CA . ILE A 1 268 ? 3.99866 19.35584 8.51184 1.000 43.09862 268 ILE A CA 1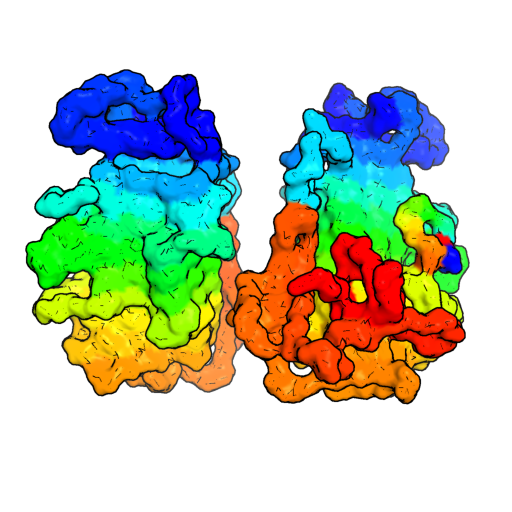
ATOM 1998 C C . ILE A 1 268 ? 3.88484 20.10261 9.83474 1.000 49.84955 268 ILE A C 1
ATOM 1999 O O . ILE A 1 268 ? 4.81883 20.79087 10.26286 1.000 52.95208 268 ILE A O 1
ATOM 2004 N N . THR A 1 269 ? 2.74235 19.97136 10.50386 1.000 43.78628 269 THR A N 1
ATOM 2005 C CA . THR A 1 269 ? 2.54031 20.58526 11.80773 1.000 51.56515 269 THR A CA 1
ATOM 2006 C C . THR A 1 269 ? 1.40525 19.86080 12.51435 1.000 49.41533 269 THR A C 1
ATOM 2007 O O . THR A 1 269 ? 0.55145 19.23628 11.87924 1.000 51.90454 269 THR A O 1
ATOM 2011 N N . ASN A 1 270 ? 1.41458 19.94457 13.84215 1.000 49.88164 270 ASN A N 1
ATOM 2012 C CA . ASN A 1 270 ? 0.34488 19.40340 14.67333 1.000 55.86078 270 ASN A CA 1
ATOM 2013 C C . ASN A 1 270 ? -0.56710 20.55772 15.07556 1.000 54.63993 270 ASN A C 1
ATOM 2014 O O . ASN A 1 270 ? -0.17240 21.42845 15.85782 1.000 46.13100 270 ASN A O 1
ATOM 2019 N N . VAL A 1 271 ? -1.77993 20.56905 14.53289 1.000 47.20549 271 VAL A N 1
ATOM 2020 C CA . VAL A 1 271 ? -2.70836 21.67144 14.75807 1.000 51.07049 271 VAL A CA 1
ATOM 2021 C C . VAL A 1 271 ? -3.33301 21.52029 16.13960 1.000 50.74103 271 VAL A C 1
ATOM 2022 O O . VAL A 1 271 ? -4.05631 20.55421 16.40418 1.000 56.76652 271 VAL A O 1
ATOM 2026 N N . ARG A 1 272 ? -3.05129 22.47154 17.02320 1.000 49.10824 272 ARG A N 1
ATOM 2027 C CA . ARG A 1 272 ? -3.65260 22.52009 18.34718 1.000 52.77672 272 ARG A CA 1
ATOM 2028 C C . ARG A 1 272 ? -4.66710 23.65472 18.41529 1.000 54.38879 272 ARG A C 1
ATOM 2029 O O . ARG A 1 272 ? -4.83189 24.43603 17.47499 1.000 61.31617 272 ARG A O 1
ATOM 2037 N N . ASP A 1 273 ? -5.35126 23.73770 19.55322 1.000 56.79293 273 ASP A N 1
ATOM 2038 C CA . ASP A 1 273 ? -6.29960 24.82046 19.77500 1.000 61.02018 273 ASP A CA 1
ATOM 2039 C C . ASP A 1 273 ? -5.57347 26.15979 19.80298 1.000 61.33835 273 ASP A C 1
ATOM 2040 O O . ASP A 1 273 ? -4.55463 26.31615 20.48197 1.000 54.91347 273 ASP A O 1
ATOM 2045 N N . GLY A 1 274 ? -6.09958 27.12683 19.05421 1.000 57.22656 274 GLY A N 1
ATOM 2046 C CA . GLY A 1 274 ? -5.51083 28.44006 18.93887 1.000 51.14409 274 GLY A CA 1
ATOM 2047 C C . GLY A 1 274 ? -4.74628 28.67336 17.65189 1.000 60.27342 274 GLY A C 1
ATOM 2048 O O . GLY A 1 274 ? -4.44679 29.82712 17.32568 1.000 65.10545 274 GLY A O 1
ATOM 2049 N N . MET A 1 275 ? -4.42943 27.61499 16.91465 1.000 49.32671 275 MET A N 1
ATOM 2050 C CA . MET A 1 275 ? -3.68659 27.73077 15.67090 1.000 46.56451 275 MET A CA 1
ATOM 2051 C C . MET A 1 275 ? -4.63127 27.81944 14.47844 1.000 50.16302 275 MET A C 1
ATOM 2052 O O . MET A 1 275 ? -5.80242 27.43785 14.54623 1.000 47.57922 275 MET A O 1
ATOM 2057 N N . PHE A 1 276 ? -4.09969 28.33794 13.37353 1.000 48.97643 276 PHE A N 1
ATOM 2058 C CA . PHE A 1 276 ? -4.86878 28.51208 12.15282 1.000 48.00824 276 PHE A CA 1
ATOM 2059 C C . PHE A 1 276 ? -3.99482 28.17731 10.95386 1.000 51.90102 276 PHE A C 1
ATOM 2060 O O . PHE A 1 276 ? -2.76886 28.30943 10.99980 1.000 47.56155 276 PHE A O 1
ATOM 2068 N N . VAL A 1 277 ? -4.64405 27.73486 9.88045 1.000 55.36247 277 VAL A N 1
ATOM 2069 C CA . VAL A 1 277 ? -4.00119 27.48535 8.59551 1.000 46.15979 277 VAL A CA 1
ATOM 2070 C C . VAL A 1 277 ? -4.89473 28.09168 7.52548 1.000 42.96069 277 VAL A C 1
ATOM 2071 O O . VAL A 1 277 ? -6.07818 27.74446 7.43561 1.000 47.90791 277 VAL A O 1
ATOM 2075 N N . ASN A 1 278 ? -4.34342 29.00131 6.72518 1.000 41.28357 278 ASN A N 1
ATOM 2076 C CA . ASN A 1 278 ? -5.15821 29.71699 5.74843 1.000 47.38666 278 ASN A CA 1
ATOM 2077 C C . ASN A 1 278 ? -4.34836 29.98354 4.49004 1.000 43.52304 278 ASN A C 1
ATOM 2078 O O . ASN A 1 278 ? -3.26493 30.56970 4.56190 1.000 52.14899 278 ASN A O 1
ATOM 2083 N N . ASN A 1 279 ? -4.87919 29.54693 3.34665 1.000 43.31885 279 ASN A N 1
ATOM 2084 C CA . ASN A 1 279 ? -4.32561 29.86776 2.02939 1.000 43.96459 279 ASN A CA 1
ATOM 2085 C C . ASN A 1 279 ? -2.90429 29.33208 1.85446 1.000 45.37446 279 ASN A C 1
ATOM 2086 O O . ASN A 1 279 ? -1.99416 30.05140 1.44210 1.000 42.10048 279 ASN A O 1
ATOM 2091 N N . ILE A 1 280 ? -2.71707 28.04992 2.14994 1.000 41.13475 280 ILE A N 1
ATOM 2092 C CA . ILE A 1 280 ? -1.44289 27.39159 1.90074 1.000 45.64860 280 ILE A CA 1
ATOM 2093 C C . ILE A 1 280 ? -1.63937 26.33675 0.82063 1.000 43.33111 280 ILE A C 1
ATOM 2094 O O . ILE A 1 280 ? -2.75166 25.87170 0.55648 1.000 49.65947 280 ILE A O 1
ATOM 2099 N N . THR A 1 281 ? -0.53416 25.96575 0.18046 1.000 36.93649 281 THR A N 1
ATOM 2100 C CA . THR A 1 281 ? -0.50843 24.87939 -0.79297 1.000 42.25949 281 THR A CA 1
ATOM 2101 C C . THR A 1 281 ? 0.38325 23.78179 -0.22823 1.000 44.36484 281 THR A C 1
ATOM 2102 O O . THR A 1 281 ? 1.61149 23.91998 -0.20961 1.000 37.82319 281 THR A O 1
ATOM 2106 N N . MET A 1 282 ? -0.23631 22.70330 0.24396 1.000 44.93730 282 MET A N 1
ATOM 2107 C CA . MET A 1 282 ? 0.45424 21.59906 0.90659 1.000 50.73521 282 MET A CA 1
ATOM 2108 C C . MET A 1 282 ? 0.28678 20.35465 0.03937 1.000 47.10490 282 MET A C 1
ATOM 2109 O O . MET A 1 282 ? -0.67357 19.59672 0.19895 1.000 45.24024 282 MET A O 1
ATOM 2114 N N . ILE A 1 283 ? 1.22733 20.14793 -0.88366 1.000 40.70059 283 ILE A N 1
ATOM 2115 C CA . ILE A 1 283 ? 1.17128 19.04029 -1.82630 1.000 44.66860 283 ILE A CA 1
ATOM 2116 C C . ILE A 1 283 ? 2.52079 18.33555 -1.85671 1.000 49.27153 283 ILE A C 1
ATOM 2117 O O . ILE A 1 283 ? 3.55869 18.91143 -1.52471 1.000 43.66789 283 ILE A O 1
ATOM 2122 N N . LYS A 1 284 ? 2.48652 17.06249 -2.25692 1.000 45.08093 284 LYS A N 1
ATOM 2123 C CA . LYS A 1 284 ? 3.69378 16.28379 -2.54530 1.000 43.27327 284 LYS A CA 1
ATOM 2124 C C . LYS A 1 284 ? 4.62378 16.19438 -1.33628 1.000 41.78345 284 LYS A C 1
ATOM 2125 O O . LYS A 1 284 ? 5.84330 16.32260 -1.45898 1.000 44.95316 284 LYS A O 1
ATOM 2131 N N . ASN A 1 285 ? 4.04747 15.97550 -0.15996 1.000 43.74636 285 ASN A N 1
ATOM 2132 C CA . ASN A 1 285 ? 4.80642 15.69165 1.04845 1.000 37.86494 285 ASN A CA 1
ATOM 2133 C C . ASN A 1 285 ? 4.53141 14.26346 1.49903 1.000 45.31376 285 ASN A C 1
ATOM 2134 O O . ASN A 1 285 ? 3.60862 13.59999 1.01905 1.000 50.78838 285 ASN A O 1
ATOM 2139 N N . ASP A 1 286 ? 5.35554 13.78791 2.43326 1.000 42.72186 286 ASP A N 1
ATOM 2140 C CA . ASP A 1 286 ? 5.09222 12.49477 3.05502 1.000 41.27979 286 ASP A CA 1
ATOM 2141 C C . ASP A 1 286 ? 3.80810 12.54287 3.87410 1.000 48.82418 286 ASP A C 1
ATOM 2142 O O . ASP A 1 286 ? 2.86139 11.79090 3.61684 1.000 53.23968 286 ASP A O 1
ATOM 2147 N N . LYS A 1 287 ? 3.75337 13.43289 4.86148 1.000 49.51820 287 LYS A N 1
ATOM 2148 C CA . LYS A 1 287 ? 2.57516 13.59901 5.69712 1.000 53.77412 287 LYS A CA 1
ATOM 2149 C C . LYS A 1 287 ? 2.20503 15.07262 5.76942 1.000 51.54730 287 LYS A C 1
ATOM 2150 O O . LYS A 1 287 ? 3.06880 15.95154 5.70376 1.000 51.06706 287 LYS A O 1
ATOM 2156 N N . GLY A 1 288 ? 0.90720 15.33231 5.90550 1.000 52.87635 288 GLY A N 1
ATOM 2157 C CA . GLY A 1 288 ? 0.40555 16.69139 5.93544 1.000 49.11447 288 GLY A CA 1
ATOM 2158 C C . GLY A 1 288 ? 0.16658 17.22842 7.33141 1.000 48.35579 288 GLY A C 1
ATOM 2159 O O . GLY A 1 288 ? 1.11660 17.48993 8.07554 1.000 50.25811 288 GLY A O 1
ATOM 2160 N N . LEU A 1 289 ? -1.10030 17.39674 7.69768 1.000 49.54259 289 LEU A N 1
ATOM 2161 C CA . LEU A 1 289 ? -1.47794 17.97581 8.97847 1.000 44.32409 289 LEU A CA 1
ATOM 2162 C C . LEU A 1 289 ? -1.94177 16.89092 9.93901 1.000 46.95788 289 LEU A C 1
ATOM 2163 O O . LEU A 1 289 ? -2.70637 15.99934 9.56140 1.000 50.43954 289 LEU A O 1
ATOM 2168 N N . PHE A 1 290 ? -1.47736 16.97170 11.18221 1.000 53.44791 290 PHE A N 1
ATOM 2169 C CA . PHE A 1 290 ? -2.02633 16.17343 12.26899 1.000 46.72428 290 PHE A CA 1
ATOM 2170 C C . PHE A 1 290 ? -2.93270 17.06197 13.10905 1.000 53.63322 290 PHE A C 1
ATOM 2171 O O . PHE A 1 290 ? -2.52752 18.15269 13.52606 1.000 50.61674 290 PHE A O 1
ATOM 2179 N N . LEU A 1 291 ? -4.15536 16.59772 13.34749 1.000 48.64735 291 LEU A N 1
ATOM 2180 C CA . LEU A 1 291 ? -5.19549 17.39672 13.98144 1.000 50.92468 291 LEU A CA 1
ATOM 2181 C C . LEU A 1 291 ? -5.41063 16.90895 15.40755 1.000 58.71960 291 LEU A C 1
ATOM 2182 O O . LEU A 1 291 ? -5.76658 15.74507 15.62277 1.000 63.11164 291 LEU A O 1
ATOM 2187 N N . GLU A 1 292 ? -5.19874 17.80384 16.37809 1.000 56.23602 292 GLU A N 1
ATOM 2188 C CA . GLU A 1 292 ? -5.40342 17.51617 17.79379 1.000 59.63919 292 GLU A CA 1
ATOM 2189 C C . GLU A 1 292 ? -5.85656 18.80874 18.48042 1.000 56.12791 292 GLU A C 1
ATOM 2190 O O . GLU A 1 292 ? -5.14722 19.42884 19.27161 1.000 60.27540 292 GLU A O 1
ATOM 2196 N N . ALA A 1 293 ? -7.08412 19.22941 18.16991 1.000 63.81513 293 ALA A N 1
ATOM 2197 C CA . ALA A 1 293 ? -7.70049 20.42137 18.75146 1.000 63.11629 293 ALA A CA 1
ATOM 2198 C C . ALA A 1 293 ? -8.95218 19.99369 19.50839 1.000 64.58626 293 ALA A C 1
ATOM 2199 O O . ALA A 1 293 ? -10.06245 20.01655 18.95453 1.000 65.21543 293 ALA A O 1
ATOM 2201 N N . PRO A 1 294 ? -8.82114 19.59639 20.77789 1.000 69.15999 294 PRO A N 1
ATOM 2202 C CA . PRO A 1 294 ? -9.98923 19.07107 21.50566 1.000 61.24283 294 PRO A CA 1
ATOM 2203 C C . PRO A 1 294 ? -11.05145 20.11173 21.81721 1.000 67.20563 294 PRO A C 1
ATOM 2204 O O . PRO A 1 294 ? -12.20815 19.73526 22.03808 1.000 64.47042 294 PRO A O 1
ATOM 2208 N N . GLN A 1 295 ? -10.71151 21.39649 21.85950 1.000 73.64947 295 GLN A N 1
ATOM 2209 C CA . GLN A 1 295 ? -11.69974 22.41138 22.19758 1.000 59.24676 295 GLN A CA 1
ATOM 2210 C C . GLN A 1 295 ? -12.37626 23.01987 20.97814 1.000 68.08703 295 GLN A C 1
ATOM 2211 O O . GLN A 1 295 ? -13.30525 23.81786 21.14106 1.000 67.07330 295 GLN A O 1
ATOM 2217 N N . GLY A 1 296 ? -11.94823 22.65786 19.77201 1.000 66.26319 296 GLY A N 1
ATOM 2218 C CA . GLY A 1 296 ? -12.55795 23.19743 18.57268 1.000 54.26451 296 GLY A CA 1
ATOM 2219 C C . GLY A 1 296 ? -12.19145 24.63317 18.27495 1.000 61.89234 296 GLY A C 1
ATOM 2220 O O . GLY A 1 296 ? -12.96938 25.34230 17.62869 1.000 72.33524 296 GLY A O 1
ATOM 2221 N N . ASN A 1 297 ? -11.02322 25.08494 18.72968 1.000 58.44077 297 ASN A N 1
ATOM 2222 C CA . ASN A 1 297 ? -10.59365 26.45710 18.49057 1.000 58.71236 297 ASN A CA 1
ATOM 2223 C C . ASN A 1 297 ? -9.42211 26.50023 17.51687 1.000 56.25409 297 ASN A C 1
ATOM 2224 O O . ASN A 1 297 ? -8.40334 27.14488 17.78739 1.000 55.63629 297 ASN A O 1
ATOM 2229 N N . ALA A 1 298 ? -9.56038 25.81473 16.38338 1.000 54.83521 298 ALA A N 1
ATOM 2230 C CA . ALA A 1 298 ? -8.55656 25.82234 15.33008 1.000 50.62145 298 ALA A CA 1
ATOM 2231 C C . ALA A 1 298 ? -9.26082 25.83471 13.98174 1.000 49.98029 298 ALA A C 1
ATOM 2232 O O . ALA A 1 298 ? -10.32986 25.24064 13.81975 1.000 48.92852 298 ALA A O 1
ATOM 2234 N N . SER A 1 299 ? -8.65268 26.51567 13.01221 1.000 49.99824 299 SER A N 1
ATOM 2235 C CA . SER A 1 299 ? -9.26496 26.72054 11.70567 1.000 52.47353 299 SER A CA 1
ATOM 2236 C C . SER A 1 299 ? -8.26878 26.40659 10.60024 1.000 52.42889 299 SER A C 1
ATOM 2237 O O . SER A 1 299 ? -7.13973 26.90590 10.61663 1.000 56.19001 299 SER A O 1
ATOM 2240 N N . ILE A 1 300 ? -8.69162 25.58458 9.64323 1.000 46.66384 300 ILE A N 1
ATOM 2241 C CA . ILE A 1 300 ? -7.93785 25.31872 8.42233 1.000 52.48417 300 ILE A CA 1
ATOM 2242 C C . ILE A 1 300 ? -8.83184 25.70839 7.25400 1.000 50.83249 300 ILE A C 1
ATOM 2243 O O . ILE A 1 300 ? -9.91637 25.13753 7.08196 1.000 50.98679 300 ILE A O 1
ATOM 2248 N N . SER A 1 301 ? -8.38889 26.68003 6.45773 1.000 46.95934 301 SER A N 1
ATOM 2249 C CA . SER A 1 301 ? -9.26683 27.25769 5.45147 1.000 50.87720 301 SER A CA 1
ATOM 2250 C C . SER A 1 301 ? -8.48503 27.66130 4.21089 1.000 49.22484 301 SER A C 1
ATOM 2251 O O . SER A 1 301 ? -7.29421 27.97420 4.27904 1.000 48.35513 301 SER A O 1
ATOM 2254 N N . ASN A 1 302 ? -9.17840 27.63248 3.06993 1.000 53.21177 302 ASN A N 1
ATOM 2255 C CA . ASN A 1 302 ? -8.70131 28.23458 1.82412 1.000 49.07512 302 ASN A CA 1
ATOM 2256 C C . ASN A 1 302 ? -7.38804 27.62242 1.34918 1.000 48.67762 302 ASN A C 1
ATOM 2257 O O . ASN A 1 302 ? -6.63234 28.25006 0.60627 1.000 49.91459 302 ASN A O 1
ATOM 2262 N N . SER A 1 303 ? -7.10671 26.39085 1.75334 1.000 39.12191 303 SER A N 1
ATOM 2263 C CA . SER A 1 303 ? -5.83634 25.75482 1.44723 1.000 43.32828 303 SER A CA 1
ATOM 2264 C C . SER A 1 303 ? -6.03609 24.55955 0.52444 1.000 50.04978 303 SER A C 1
ATOM 2265 O O . SER A 1 303 ? -7.13858 24.02383 0.38577 1.000 50.23230 303 SER A O 1
ATOM 2268 N N . ILE A 1 304 ? -4.94524 24.15788 -0.11853 1.000 51.25375 304 ILE A N 1
ATOM 2269 C CA . ILE A 1 304 ? -4.90319 22.96437 -0.95370 1.000 46.97796 304 ILE A CA 1
ATOM 2270 C C . ILE A 1 304 ? -4.20152 21.88145 -0.14598 1.000 51.81237 304 ILE A C 1
ATOM 2271 O O . ILE A 1 304 ? -3.00029 21.97707 0.12745 1.000 51.38637 304 ILE A O 1
ATOM 2276 N N . LEU A 1 305 ? -4.94893 20.85109 0.24545 1.000 52.41706 305 LEU A N 1
ATOM 2277 C CA . LEU A 1 305 ? -4.41881 19.82548 1.13433 1.000 51.73899 305 LEU A CA 1
ATOM 2278 C C . LEU A 1 305 ? -4.49551 18.44566 0.49400 1.000 48.46340 305 LEU A C 1
ATOM 2279 O O . LEU A 1 305 ? -5.02617 17.50581 1.09526 1.000 51.48713 305 LEU A O 1
ATOM 2284 N N . VAL A 1 306 ? -3.96982 18.31238 -0.72375 1.000 49.57582 306 VAL A N 1
ATOM 2285 C CA . VAL A 1 306 ? -3.99365 17.05606 -1.45966 1.000 51.00864 306 VAL A CA 1
ATOM 2286 C C . VAL A 1 306 ? -2.59348 16.76261 -1.98304 1.000 45.41076 306 VAL A C 1
ATOM 2287 O O . VAL A 1 306 ? -1.66991 17.56501 -1.84750 1.000 45.89878 306 VAL A O 1
ATOM 2291 N N . GLY A 1 307 ? -2.45064 15.58853 -2.59271 1.000 48.06146 307 GLY A N 1
ATOM 2292 C CA . GLY A 1 307 ? -1.20062 15.20106 -3.20969 1.000 44.55412 307 GLY A CA 1
ATOM 2293 C C . GLY A 1 307 ? -0.14550 14.66633 -2.26930 1.000 48.17508 307 GLY A C 1
ATOM 2294 O O . GLY A 1 307 ? 0.99540 14.46326 -2.69952 1.000 52.47563 307 GLY A O 1
ATOM 2295 N N . ASN A 1 308 ? -0.48020 14.43050 -1.00507 1.000 47.89988 308 ASN A N 1
ATOM 2296 C CA . ASN A 1 308 ? 0.45656 13.88914 -0.03399 1.000 45.64882 308 ASN A CA 1
ATOM 2297 C C . ASN A 1 308 ? 0.11271 12.43478 0.25907 1.000 49.09397 308 ASN A C 1
ATOM 2298 O O . ASN A 1 308 ? -1.03543 12.00984 0.09970 1.000 58.08682 308 ASN A O 1
ATOM 2303 N N . THR A 1 309 ? 1.12463 11.66954 0.68189 1.000 42.07574 309 THR A N 1
ATOM 2304 C CA . THR A 1 309 ? 0.88885 10.27345 1.04073 1.000 55.35730 309 THR A CA 1
ATOM 2305 C C . THR A 1 309 ? -0.13633 10.16789 2.16208 1.000 57.30458 309 THR A C 1
ATOM 2306 O O . THR A 1 309 ? -1.00948 9.29245 2.13811 1.000 63.55485 309 THR A O 1
ATOM 2310 N N . ILE A 1 310 ? -0.04872 11.05558 3.14863 1.000 57.13961 310 ILE A N 1
ATOM 2311 C CA . ILE A 1 310 ? -1.07377 11.22091 4.17174 1.000 52.82736 310 ILE A CA 1
ATOM 2312 C C . ILE A 1 310 ? -1.39169 12.70791 4.23369 1.000 53.45092 310 ILE A C 1
ATOM 2313 O O . ILE A 1 310 ? -0.59141 13.49687 4.75173 1.000 59.82207 310 ILE A O 1
ATOM 2318 N N . ASN A 1 311 ? -2.54748 13.09510 3.69200 1.000 56.17507 311 ASN A N 1
ATOM 2319 C CA . ASN A 1 311 ? -2.91922 14.50596 3.67317 1.000 58.85091 311 ASN A CA 1
ATOM 2320 C C . ASN A 1 311 ? -3.22176 15.01177 5.07737 1.000 58.67540 311 ASN A C 1
ATOM 2321 O O . ASN A 1 311 ? -2.74538 16.07929 5.48073 1.000 56.70343 311 ASN A O 1
ATOM 2326 N N . CYS A 1 312 ? -4.00991 14.25679 5.83828 1.000 56.15374 312 CYS A N 1
ATOM 2327 C CA . CYS A 1 312 ? -4.36274 14.65220 7.19178 1.000 57.24479 312 CYS A CA 1
ATOM 2328 C C . CYS A 1 312 ? -4.58562 13.40820 8.03834 1.000 50.66244 312 CYS A C 1
ATOM 2329 O O . CYS A 1 312 ? -4.98652 12.35614 7.53389 1.000 54.43183 312 CYS A O 1
ATOM 2332 N N . GLN A 1 313 ? -4.31052 13.54460 9.33264 1.000 46.78016 313 GLN A N 1
ATOM 2333 C CA . GLN A 1 313 ? -4.57811 12.51277 10.32198 1.000 48.27299 313 GLN A CA 1
ATOM 2334 C C . GLN A 1 313 ? -5.01058 13.20617 11.60540 1.000 53.04239 313 GLN A C 1
ATOM 2335 O O . GLN A 1 313 ? -4.54752 14.30695 11.91337 1.000 55.87252 313 GLN A O 1
ATOM 2341 N N . ALA A 1 314 ? -5.91467 12.56925 12.34640 1.000 55.32117 314 ALA A N 1
ATOM 2342 C CA . ALA A 1 314 ? -6.56684 13.23824 13.46183 1.000 61.93701 314 ALA A CA 1
ATOM 2343 C C . ALA A 1 314 ? -6.62668 12.33234 14.68214 1.000 59.37248 314 ALA A C 1
ATOM 2344 O O . ALA A 1 314 ? -6.69422 11.10576 14.57032 1.000 69.64163 314 ALA A O 1
ATOM 2346 N N . ASN A 1 315 ? -6.59496 12.96510 15.85116 1.000 73.85346 315 ASN A N 1
ATOM 2347 C CA . ASN A 1 315 ? -6.83401 12.29609 17.11953 1.000 66.22820 315 ASN A CA 1
ATOM 2348 C C . ASN A 1 315 ? -8.33480 12.10420 17.32254 1.000 66.82687 315 ASN A C 1
ATOM 2349 O O . ASN A 1 315 ? -9.15382 12.87060 16.80746 1.000 66.06923 315 ASN A O 1
ATOM 2354 N N . SER A 1 316 ? -8.69208 11.05447 18.06901 1.000 80.59216 316 SER A N 1
ATOM 2355 C CA . SER A 1 316 ? -10.09030 10.64664 18.18317 1.000 81.04426 316 SER A CA 1
ATOM 2356 C C . SER A 1 316 ? -10.97457 11.71565 18.81596 1.000 78.00226 316 SER A C 1
ATOM 2357 O O . SER A 1 316 ? -12.20305 11.63542 18.69596 1.000 71.68112 316 SER A O 1
ATOM 2360 N N . THR A 1 317 ? -10.38809 12.70843 19.48210 1.000 73.01711 317 THR A N 1
ATOM 2361 C CA . THR A 1 317 ? -11.13157 13.77688 20.13740 1.000 68.65655 317 THR A CA 1
ATOM 2362 C C . THR A 1 317 ? -10.79713 15.13410 19.52961 1.000 66.64881 317 THR A C 1
ATOM 2363 O O . THR A 1 317 ? -10.73357 16.14596 20.22956 1.000 75.46975 317 THR A O 1
ATOM 2367 N N . ASP A 1 318 ? -10.57689 15.17221 18.21777 1.000 68.99971 318 ASP A N 1
ATOM 2368 C CA . ASP A 1 318 ? -10.26763 16.41459 17.52491 1.000 62.07854 318 ASP A CA 1
ATOM 2369 C C . ASP A 1 318 ? -11.53400 17.02728 16.94338 1.000 68.76221 318 ASP A C 1
ATOM 2370 O O . ASP A 1 318 ? -12.36578 16.32744 16.35918 1.000 75.04525 318 ASP A O 1
ATOM 2375 N N . LYS A 1 319 ? -11.67586 18.34372 17.10656 1.000 64.64752 319 LYS A N 1
ATOM 2376 C CA . LYS A 1 319 ? -12.81562 19.06930 16.55745 1.000 64.27340 319 LYS A CA 1
ATOM 2377 C C . LYS A 1 319 ? -12.36070 20.29191 15.77121 1.000 56.55562 319 LYS A C 1
ATOM 2378 O O . LYS A 1 319 ? -13.04879 21.31608 15.75329 1.000 60.09597 319 LYS A O 1
ATOM 2384 N N . ALA A 1 320 ? -11.20358 20.19969 15.12010 1.000 54.10136 320 ALA A N 1
ATOM 2385 C CA . ALA A 1 320 ? -10.72381 21.29666 14.29368 1.000 54.86522 320 ALA A CA 1
ATOM 2386 C C . ALA A 1 320 ? -11.68941 21.55547 13.14342 1.000 55.26486 320 ALA A C 1
ATOM 2387 O O . ALA A 1 320 ? -12.32357 20.63889 12.61385 1.000 60.59117 320 ALA A O 1
ATOM 2389 N N . ILE A 1 321 ? -11.79559 22.82237 12.75806 1.000 54.95500 321 ILE A N 1
ATOM 2390 C CA . ILE A 1 321 ? -12.74860 23.26665 11.74856 1.000 54.49399 321 ILE A CA 1
ATOM 2391 C C . ILE A 1 321 ? -12.02269 23.38366 10.41540 1.000 59.40002 321 ILE A C 1
ATOM 2392 O O . ILE A 1 321 ? -11.07300 24.16527 10.28064 1.000 58.90991 321 ILE A O 1
ATOM 2397 N N . ILE A 1 322 ? -12.46809 22.60808 9.43153 1.000 59.00465 322 ILE A N 1
ATOM 2398 C CA . ILE A 1 322 ? -11.88919 22.60293 8.09268 1.000 57.29186 322 ILE A CA 1
ATOM 2399 C C . ILE A 1 322 ? -12.95416 23.12737 7.13886 1.000 55.96571 322 ILE A C 1
ATOM 2400 O O . ILE A 1 322 ? -13.98714 22.47914 6.92887 1.000 59.28237 322 ILE A O 1
ATOM 2405 N N . GLN A 1 323 ? -12.70848 24.30194 6.56012 1.000 58.99412 323 GLN A N 1
ATOM 2406 C CA . GLN A 1 323 ? -13.68640 24.98208 5.72292 1.000 64.70875 323 GLN A CA 1
ATOM 2407 C C . GLN A 1 323 ? -13.03143 25.50649 4.45415 1.000 62.08014 323 GLN A C 1
ATOM 2408 O O . GLN A 1 323 ? -11.90263 26.00255 4.48867 1.000 44.90174 323 GLN A O 1
ATOM 2414 N N . SER A 1 324 ? -13.75335 25.39346 3.33676 1.000 60.24981 324 SER A N 1
ATOM 2415 C CA . SER A 1 324 ? -13.38136 26.04189 2.07656 1.000 56.36694 324 SER A CA 1
ATOM 2416 C C . SER A 1 324 ? -11.99278 25.62285 1.60001 1.000 55.30461 324 SER A C 1
ATOM 2417 O O . SER A 1 324 ? -11.19578 26.45115 1.15802 1.000 55.19920 324 SER A O 1
ATOM 2420 N N . ASN A 1 325 ? -11.70118 24.32867 1.67536 1.000 57.89713 325 ASN A N 1
ATOM 2421 C CA . ASN A 1 325 ? -10.41981 23.79958 1.23776 1.000 49.16018 325 ASN A CA 1
ATOM 2422 C C . ASN A 1 325 ? -10.61935 22.79952 0.10718 1.000 49.79166 325 ASN A C 1
ATOM 2423 O O . ASN A 1 325 ? -11.70220 22.23569 -0.07197 1.000 54.80911 325 ASN A O 1
ATOM 2428 N N . LEU A 1 326 ? -9.55245 22.59001 -0.66066 1.000 52.52052 326 LEU A N 1
ATOM 2429 C CA . LEU A 1 326 ? -9.51077 21.53867 -1.67465 1.000 48.26657 326 LEU A CA 1
ATOM 2430 C C . LEU A 1 326 ? -8.88025 20.31316 -1.02610 1.000 48.50122 326 LEU A C 1
ATOM 2431 O O . LEU A 1 326 ? -7.65475 20.19675 -0.94842 1.000 54.30304 326 LEU A O 1
ATOM 2436 N N . VAL A 1 327 ? -9.72217 19.39643 -0.54829 1.000 53.08216 327 VAL A N 1
ATOM 2437 C CA . VAL A 1 327 ? -9.27386 18.26418 0.24854 1.000 58.66717 327 VAL A CA 1
ATOM 2438 C C . VAL A 1 327 ? -9.76691 16.96648 -0.37430 1.000 55.93986 327 VAL A C 1
ATOM 2439 O O . VAL A 1 327 ? -10.66168 16.95050 -1.22276 1.000 49.75862 327 VAL A O 1
ATOM 2443 N N . THR A 1 328 ? -9.16354 15.86725 0.06705 1.000 51.52847 328 THR A N 1
ATOM 2444 C CA . THR A 1 328 ? -9.67998 14.53968 -0.22933 1.000 55.62488 328 THR A CA 1
ATOM 2445 C C . THR A 1 328 ? -10.81395 14.23421 0.74897 1.000 57.15417 328 THR A C 1
ATOM 2446 O O . THR A 1 328 ? -11.25327 15.09615 1.51539 1.000 57.82265 328 THR A O 1
ATOM 2450 N N . THR A 1 329 ? -11.30423 12.99349 0.73729 1.000 60.40460 329 THR A N 1
ATOM 2451 C CA . THR A 1 329 ? -12.43072 12.64453 1.59737 1.000 51.91100 329 THR A CA 1
ATOM 2452 C C . THR A 1 329 ? -12.02911 12.64148 3.06812 1.000 59.57455 329 THR A C 1
ATOM 2453 O O . THR A 1 329 ? -12.81330 13.05230 3.93189 1.000 64.25105 329 THR A O 1
ATOM 2457 N N . GLU A 1 330 ? -10.80761 12.19804 3.37297 1.000 65.33410 330 GLU A N 1
ATOM 2458 C CA . GLU A 1 330 ? -10.40584 12.02479 4.76340 1.000 64.75301 330 GLU A CA 1
ATOM 2459 C C . GLU A 1 330 ? -10.16139 13.34386 5.48600 1.000 70.40500 330 GLU A C 1
ATOM 2460 O O . GLU A 1 330 ? -10.04462 13.33936 6.71507 1.000 69.97134 330 GLU A O 1
ATOM 2466 N N . CYS A 1 331 ? -10.08727 14.46508 4.77123 1.000 71.95557 331 CYS A N 1
ATOM 2467 C CA . CYS A 1 331 ? -9.87507 15.76607 5.39272 1.000 76.97053 331 CYS A CA 1
ATOM 2468 C C . CYS A 1 331 ? -11.11373 16.64755 5.33153 1.000 74.03651 331 CYS A C 1
ATOM 2469 O O . CYS A 1 331 ? -11.05008 17.82046 5.71148 1.000 72.70117 331 CYS A O 1
ATOM 2472 N N . ASN A 1 332 ? -12.24018 16.11240 4.86444 1.000 69.76641 332 ASN A N 1
ATOM 2473 C CA . ASN A 1 332 ? -13.49194 16.86312 4.82304 1.000 68.61638 332 ASN A CA 1
ATOM 2474 C C . ASN A 1 332 ? -14.25730 16.57755 6.11060 1.000 80.51367 332 ASN A C 1
ATOM 2475 O O . ASN A 1 332 ? -15.11625 15.69671 6.18065 1.000 87.13889 332 ASN A O 1
ATOM 2480 N N . ARG A 1 333 ? -13.93314 17.34395 7.15885 1.000 83.23284 333 ARG A N 1
ATOM 2481 C CA . ARG A 1 333 ? -14.73994 17.15383 8.36362 1.000 86.80850 333 ARG A CA 1
ATOM 2482 C C . ARG A 1 333 ? -16.05186 17.90671 8.29583 1.000 106.88985 333 ARG A C 1
ATOM 2483 O O . ARG A 1 333 ? -16.68920 18.07994 9.34775 1.000 121.79853 333 ARG A O 1
ATOM 2491 N N . ASN A 1 334 ? -16.39671 18.33676 7.07784 1.000 121.02994 334 ASN A N 1
ATOM 2492 C CA . ASN A 1 334 ? -17.68947 18.92702 6.74862 1.000 125.04546 334 ASN A CA 1
ATOM 2493 C C . ASN A 1 334 ? -17.84261 20.31045 7.36549 1.000 136.82434 334 ASN A C 1
ATOM 2494 O O . ASN A 1 334 ? -18.05296 21.29306 6.64692 1.000 151.19217 334 ASN A O 1
ATOM 2499 N N . ALA A 1 335 ? -17.74896 20.38694 8.69434 1.000 116.13665 335 ALA A N 1
ATOM 2500 C CA . ALA A 1 335 ? -17.78050 21.64200 9.45339 1.000 108.79416 335 ALA A CA 1
ATOM 2501 C C . ALA A 1 335 ? -19.09032 22.35328 9.14951 1.000 105.51840 335 ALA A C 1
ATOM 2502 O O . ALA A 1 335 ? -20.16151 21.76701 9.40273 1.000 107.89975 335 ALA A O 1
ATOM 2504 N N . SER A 1 336 ? -19.08295 23.57723 8.63230 1.000 93.35888 336 SER A N 1
ATOM 2505 C CA . SER A 1 336 ? -20.31594 24.30449 8.38965 1.000 102.42454 336 SER A CA 1
ATOM 2506 C C . SER A 1 336 ? -20.92356 23.91432 7.04955 1.000 105.73067 336 SER A C 1
ATOM 2507 O O . SER A 1 336 ? -20.23114 23.47886 6.12731 1.000 111.44966 336 SER A O 1
ATOM 2510 N N . VAL A 1 337 ? -22.24264 24.07298 6.95414 1.000 123.22725 337 VAL A N 1
ATOM 2511 C CA . VAL A 1 337 ? -22.92992 23.87369 5.68467 1.000 133.56419 337 VAL A CA 1
ATOM 2512 C C . VAL A 1 337 ? -22.87280 25.12718 4.82311 1.000 129.44078 337 VAL A C 1
ATOM 2513 O O . VAL A 1 337 ? -22.93528 25.02844 3.59183 1.000 126.31411 337 VAL A O 1
ATOM 2517 N N . LYS A 1 338 ? -22.74445 26.30502 5.43607 1.000 118.63505 338 LYS A N 1
ATOM 2518 C CA . LYS A 1 338 ? -22.61387 27.53735 4.66917 1.000 114.11072 338 LYS A CA 1
ATOM 2519 C C . LYS A 1 338 ? -21.20052 27.71868 4.12766 1.000 104.61894 338 LYS A C 1
ATOM 2520 O O . LYS A 1 338 ? -21.01502 28.39064 3.10551 1.000 111.41100 338 LYS A O 1
ATOM 2526 N N . VAL A 1 339 ? -20.20046 27.14025 4.78773 1.000 92.83023 339 VAL A N 1
ATOM 2527 C CA . VAL A 1 339 ? -18.82627 27.19857 4.29716 1.000 90.26958 339 VAL A CA 1
ATOM 2528 C C . VAL A 1 339 ? -18.31161 25.77572 4.12042 1.000 79.66532 339 VAL A C 1
ATOM 2529 O O . VAL A 1 339 ? -17.63658 25.24772 5.01548 1.000 83.05338 339 VAL A O 1
ATOM 2533 N N . PRO A 1 340 ? -18.60453 25.11936 3.00454 1.000 67.76383 340 PRO A N 1
ATOM 2534 C CA . PRO A 1 340 ? -18.14663 23.74600 2.80020 1.000 65.43963 340 PRO A CA 1
ATOM 2535 C C . PRO A 1 340 ? -16.78490 23.69050 2.11916 1.000 62.54417 340 PRO A C 1
ATOM 2536 O O . PRO A 1 340 ? -16.23670 24.70035 1.68101 1.000 63.46820 340 PRO A O 1
ATOM 2540 N N . ASN A 1 341 ? -16.25765 22.47548 2.03599 1.000 54.88418 341 ASN A N 1
ATOM 2541 C CA . ASN A 1 341 ? -14.99926 22.19936 1.36384 1.000 53.77393 341 ASN A CA 1
ATOM 2542 C C . ASN A 1 341 ? -15.24945 21.71220 -0.05842 1.000 54.20771 341 ASN A C 1
ATOM 2543 O O . ASN A 1 341 ? -16.33995 21.25093 -0.40235 1.000 53.53515 341 ASN A O 1
ATOM 2548 N N . ILE A 1 342 ? -14.21611 21.82248 -0.88510 1.000 49.87819 342 ILE A N 1
ATOM 2549 C CA . ILE A 1 342 ? -14.25886 21.37766 -2.27180 1.000 50.96623 342 ILE A CA 1
ATOM 2550 C C . ILE A 1 342 ? -13.51599 20.05064 -2.34425 1.000 49.03179 342 ILE A C 1
ATOM 2551 O O . ILE A 1 342 ? -12.29226 20.00300 -2.18179 1.000 53.79446 342 ILE A O 1
ATOM 2556 N N . LEU A 1 343 ? -14.25099 18.96920 -2.58442 1.000 45.81613 343 LEU A N 1
ATOM 2557 C CA . LEU A 1 343 ? -13.63852 17.64933 -2.64142 1.000 52.18258 343 LEU A CA 1
ATOM 2558 C C . LEU A 1 343 ? -12.84206 17.47369 -3.92913 1.000 53.62988 343 LEU A C 1
ATOM 2559 O O . LEU A 1 343 ? -13.27457 17.88140 -5.01058 1.000 58.42794 343 LEU A O 1
ATOM 2564 N N . TYR A 1 344 ? -11.67349 16.85621 -3.80495 1.000 49.20073 344 TYR A N 1
ATOM 2565 C CA . TYR A 1 344 ? -10.80245 16.63279 -4.95147 1.000 53.71320 344 TYR A CA 1
ATOM 2566 C C . TYR A 1 344 ? -11.33873 15.47891 -5.79200 1.000 52.33367 344 TYR A C 1
ATOM 2567 O O . TYR A 1 344 ? -11.53176 14.37833 -5.26220 1.000 55.78956 344 TYR A O 1
ATOM 2576 N N . PRO A 1 345 ? -11.59430 15.68270 -7.08251 1.000 49.75880 345 PRO A N 1
ATOM 2577 C CA . PRO A 1 345 ? -12.11250 14.58705 -7.91171 1.000 50.75123 345 PRO A CA 1
ATOM 2578 C C . PRO A 1 345 ? -11.06652 13.50337 -8.12141 1.000 52.98441 345 PRO A C 1
ATOM 2579 O O . PRO A 1 345 ? -9.88400 13.78571 -8.32453 1.000 55.88182 345 PRO A O 1
ATOM 2583 N N . ALA A 1 346 ? -11.51603 12.25161 -8.06984 1.000 53.26235 346 ALA A N 1
ATOM 2584 C CA . ALA A 1 346 ? -10.61288 11.12928 -8.27934 1.000 46.48503 346 ALA A CA 1
ATOM 2585 C C . ALA A 1 346 ? -10.04717 11.15771 -9.69396 1.000 62.00742 346 ALA A C 1
ATOM 2586 O O . ALA A 1 346 ? -10.75035 11.48277 -10.65501 1.000 64.08760 346 ALA A O 1
ATOM 2588 N N . ASN A 1 347 ? -8.75975 10.82193 -9.80902 1.000 61.73190 347 ASN A N 1
ATOM 2589 C CA . ASN A 1 347 ? -8.03912 10.79715 -11.08431 1.000 53.34225 347 ASN A CA 1
ATOM 2590 C C . ASN A 1 347 ? -7.93841 12.18293 -11.71865 1.000 55.51726 347 ASN A C 1
ATOM 2591 O O . ASN A 1 347 ? -7.86203 12.31022 -12.94319 1.000 66.37038 347 ASN A O 1
ATOM 2596 N N . GLN A 1 348 ? -7.92959 13.23047 -10.89762 1.000 49.01220 348 GLN A N 1
ATOM 2597 C CA . GLN A 1 348 ? -7.71920 14.59152 -11.37709 1.000 52.92834 348 GLN A CA 1
ATOM 2598 C C . GLN A 1 348 ? -6.23184 14.91774 -11.31058 1.000 55.93881 348 GLN A C 1
ATOM 2599 O O . GLN A 1 348 ? -5.61669 14.81375 -10.24336 1.000 58.67346 348 GLN A O 1
ATOM 2605 N N . LYS A 1 349 ? -5.65763 15.30906 -12.44660 1.000 60.62004 349 LYS A N 1
ATOM 2606 C CA . LYS A 1 349 ? -4.23610 15.62578 -12.49554 1.000 60.10815 349 LYS A CA 1
ATOM 2607 C C . LYS A 1 349 ? -3.95060 16.88589 -11.68798 1.000 52.24633 349 LYS A C 1
ATOM 2608 O O . LYS A 1 349 ? -4.63987 17.90012 -11.83317 1.000 55.67192 349 LYS A O 1
ATOM 2614 N N . LEU A 1 350 ? -2.92798 16.82006 -10.83668 1.000 47.00037 350 LEU A N 1
ATOM 2615 C CA . LEU A 1 350 ? -2.58799 17.92550 -9.94864 1.000 55.29744 350 LEU A CA 1
ATOM 2616 C C . LEU A 1 350 ? -1.57107 18.87629 -10.57458 1.000 57.29529 350 LEU A C 1
ATOM 2617 O O . LEU A 1 350 ? -1.79040 20.09105 -10.60486 1.000 56.79754 350 LEU A O 1
ATOM 2622 N N . ILE A 1 351 ? -0.46033 18.34212 -11.07641 1.000 54.15948 351 ILE A N 1
ATOM 2623 C CA . ILE A 1 351 ? 0.61894 19.13716 -11.64988 1.000 53.45956 351 ILE A CA 1
ATOM 2624 C C . ILE A 1 351 ? 0.57729 19.00209 -13.16562 1.000 60.16089 351 ILE A C 1
ATOM 2625 O O . ILE A 1 351 ? 0.42050 17.89656 -13.69705 1.000 58.18587 351 ILE A O 1
ATOM 2630 N N . ALA A 1 352 ? 0.71766 20.13153 -13.86088 1.000 57.95436 352 ALA A N 1
ATOM 2631 C CA . ALA A 1 352 ? 0.70018 20.15258 -15.32441 1.000 58.72313 352 ALA A CA 1
ATOM 2632 C C . ALA A 1 352 ? 2.12804 20.02201 -15.85687 1.000 60.26597 352 ALA A C 1
ATOM 2633 O O . ALA A 1 352 ? 2.69905 20.93316 -16.45908 1.000 56.40889 352 ALA A O 1
ATOM 2635 N N . GLY A 1 353 ? 2.70105 18.84890 -15.62076 1.000 61.57256 353 GLY A N 1
ATOM 2636 C CA . GLY A 1 353 ? 4.04760 18.57108 -16.08322 1.000 52.59834 353 GLY A CA 1
ATOM 2637 C C . GLY A 1 353 ? 4.45324 17.16371 -15.70914 1.000 58.48566 353 GLY A C 1
ATOM 2638 O O . GLY A 1 353 ? 3.70331 16.42208 -15.06538 1.000 54.53624 353 GLY A O 1
ATOM 2639 N N . SER A 1 354 ? 5.66352 16.80221 -16.12952 1.000 59.89186 354 SER A N 1
ATOM 2640 C CA . SER A 1 354 ? 6.22152 15.49319 -15.82424 1.000 55.99123 354 SER A CA 1
ATOM 2641 C C . SER A 1 354 ? 6.97930 15.46168 -14.50322 1.000 60.59403 354 SER A C 1
ATOM 2642 O O . SER A 1 354 ? 7.37352 14.37742 -14.06074 1.000 68.55665 354 SER A O 1
ATOM 2645 N N . THR A 1 355 ? 7.18956 16.61365 -13.86854 1.000 54.32732 355 THR A N 1
ATOM 2646 C CA . THR A 1 355 ? 7.84549 16.69168 -12.57181 1.000 57.13717 355 THR A CA 1
ATOM 2647 C C . THR A 1 355 ? 7.13411 17.73329 -11.72092 1.000 56.96447 355 THR A C 1
ATOM 2648 O O . THR A 1 355 ? 6.37926 18.56823 -12.22658 1.000 60.02678 355 THR A O 1
ATOM 2652 N N . ASP A 1 356 ? 7.38133 17.67330 -10.40956 1.000 56.61872 356 ASP A N 1
ATOM 2653 C CA . ASP A 1 356 ? 6.78907 18.65265 -9.50530 1.000 47.78181 356 ASP A CA 1
ATOM 2654 C C . ASP A 1 356 ? 7.46017 20.01366 -9.61909 1.000 47.85362 356 ASP A C 1
ATOM 2655 O O . ASP A 1 356 ? 6.91366 21.00695 -9.12454 1.000 55.09570 356 ASP A O 1
ATOM 2660 N N . GLU A 1 357 ? 8.62879 20.07714 -10.25663 1.000 49.76402 357 GLU A N 1
ATOM 2661 C CA . GLU A 1 357 ? 9.38191 21.31461 -10.41112 1.000 47.16239 357 GLU A CA 1
ATOM 2662 C C . GLU A 1 357 ? 10.00844 21.34025 -11.79302 1.000 50.95009 357 GLU A C 1
ATOM 2663 O O . GLU A 1 357 ? 10.69923 20.39338 -12.17553 1.000 58.57331 357 GLU A O 1
ATOM 2669 N N . GLY A 1 358 ? 9.76352 22.41221 -12.52632 1.000 52.88506 358 GLY A N 1
ATOM 2670 C CA . GLY A 1 358 ? 10.31114 22.60098 -13.84338 1.000 51.83853 358 GLY A CA 1
ATOM 2671 C C . GLY A 1 358 ? 9.32489 23.33335 -14.72101 1.000 56.53830 358 GLY A C 1
ATOM 2672 O O . GLY A 1 358 ? 8.46606 24.07756 -14.24876 1.000 59.75224 358 GLY A O 1
ATOM 2673 N N . VAL A 1 359 ? 9.46534 23.10240 -16.02189 1.000 60.69010 359 VAL A N 1
ATOM 2674 C CA . VAL A 1 359 ? 8.64542 23.79701 -17.00143 1.000 66.11389 359 VAL A CA 1
ATOM 2675 C C . VAL A 1 359 ? 7.20461 23.31113 -16.92616 1.000 63.13699 359 VAL A C 1
ATOM 2676 O O . VAL A 1 359 ? 6.92478 22.15493 -16.58204 1.000 61.95732 359 VAL A O 1
ATOM 2680 N N . CYS A 1 360 ? 6.28115 24.20281 -17.27186 1.000 61.68803 360 CYS A N 1
ATOM 2681 C CA . CYS A 1 360 ? 4.85380 23.92938 -17.21631 1.000 60.49434 360 CYS A CA 1
ATOM 2682 C C . CYS A 1 360 ? 4.33228 23.62714 -18.61384 1.000 65.32396 360 CYS A C 1
ATOM 2683 O O . CYS A 1 360 ? 4.61472 24.36776 -19.56204 1.000 67.47999 360 CYS A O 1
ATOM 2686 N N . ASP A 1 361 ? 3.57970 22.53565 -18.73792 1.000 64.58969 361 ASP A N 1
ATOM 2687 C CA . ASP A 1 361 ? 2.91646 22.21337 -19.99420 1.000 66.77193 361 ASP A CA 1
ATOM 2688 C C . ASP A 1 361 ? 1.73412 23.15659 -20.17783 1.000 75.48766 361 ASP A C 1
ATOM 2689 O O . ASP A 1 361 ? 0.60312 22.82970 -19.80344 1.000 79.03533 361 ASP A O 1
ATOM 2694 N N . VAL A 1 362 ? 1.99511 24.33866 -20.74339 1.000 76.56656 362 VAL A N 1
ATOM 2695 C CA . VAL A 1 362 ? 0.97854 25.37999 -20.84995 1.000 73.62722 362 VAL A CA 1
ATOM 2696 C C . VAL A 1 362 ? -0.15192 25.01941 -21.79848 1.000 74.72629 362 VAL A C 1
ATOM 2697 O O . VAL A 1 362 ? -1.16132 25.73061 -21.83947 1.000 78.73617 362 VAL A O 1
ATOM 2701 N N . ALA A 1 363 ? -0.01360 23.93952 -22.56183 1.000 71.64461 363 ALA A N 1
ATOM 2702 C CA . ALA A 1 363 ? -1.07092 23.47006 -23.44432 1.000 83.69337 363 ALA A CA 1
ATOM 2703 C C . ALA A 1 363 ? -1.91231 22.36527 -22.82088 1.000 87.14811 363 ALA A C 1
ATOM 2704 O O . ALA A 1 363 ? -2.89983 21.94063 -23.42812 1.000 92.95929 363 ALA A O 1
ATOM 2706 N N . SER A 1 364 ? -1.54770 21.89291 -21.63062 1.000 80.71621 364 SER A N 1
ATOM 2707 C CA . SER A 1 364 ? -2.27536 20.80783 -20.98317 1.000 80.03012 364 SER A CA 1
ATOM 2708 C C . SER A 1 364 ? -3.67271 21.27205 -20.58931 1.000 74.62834 364 SER A C 1
ATOM 2709 O O . SER A 1 364 ? -3.82335 22.20091 -19.78860 1.000 75.05790 364 SER A O 1
ATOM 2712 N N . LYS A 1 365 ? -4.69621 20.62039 -21.14889 1.000 81.75934 365 LYS A N 1
ATOM 2713 C CA . LYS A 1 365 ? -6.07327 20.96110 -20.80986 1.000 72.54719 365 LYS A CA 1
ATOM 2714 C C . LYS A 1 365 ? -6.42208 20.59435 -19.37424 1.000 66.02744 365 LYS A C 1
ATOM 2715 O O . LYS A 1 365 ? -7.36402 21.16462 -18.81398 1.000 77.66250 365 LYS A O 1
ATOM 2721 N N . ASP A 1 366 ? -5.69532 19.65799 -18.77396 1.000 63.19859 366 ASP A N 1
ATOM 2722 C CA . ASP A 1 366 ? -5.90197 19.25514 -17.39202 1.000 73.18068 366 ASP A CA 1
ATOM 2723 C C . ASP A 1 366 ? -4.63753 19.52320 -16.58359 1.000 70.20584 366 ASP A C 1
ATOM 2724 O O . ASP A 1 366 ? -3.57186 19.82189 -17.12839 1.000 72.37900 366 ASP A O 1
ATOM 2729 N N . GLY A 1 367 ? -4.76825 19.41548 -15.26451 1.000 60.38989 367 GLY A N 1
ATOM 2730 C CA . GLY A 1 367 ? -3.67864 19.75310 -14.37074 1.000 54.94272 367 GLY A CA 1
ATOM 2731 C C . GLY A 1 367 ? -3.91459 21.08266 -13.68628 1.000 52.30745 367 GLY A C 1
ATOM 2732 O O . GLY A 1 367 ? -3.80628 22.13886 -14.31621 1.000 57.61529 367 GLY A O 1
ATOM 2733 N N . LEU A 1 368 ? -4.24260 21.04259 -12.39277 1.000 45.72477 368 LEU A N 1
ATOM 2734 C CA . LEU A 1 368 ? -4.64317 22.25900 -11.69268 1.000 50.00287 368 LEU A CA 1
ATOM 2735 C C . LEU A 1 368 ? -3.48710 23.24218 -11.56661 1.000 48.55331 368 LEU A C 1
ATOM 2736 O O . LEU A 1 368 ? -3.67386 24.45247 -11.73743 1.000 49.69716 368 LEU A O 1
ATOM 2741 N N . LEU A 1 369 ? -2.29053 22.74698 -11.26894 1.000 43.42990 369 LEU A N 1
ATOM 2742 C CA . LEU A 1 369 ? -1.15421 23.59501 -10.95180 1.000 42.55764 369 LEU A CA 1
ATOM 2743 C C . LEU A 1 369 ? -0.03036 23.38795 -11.95607 1.000 53.41482 369 LEU A C 1
ATOM 2744 O O . LEU A 1 369 ? 0.16168 22.28777 -12.48274 1.000 59.60637 369 LEU A O 1
ATOM 2749 N N . CYS A 1 370 ? 0.70720 24.46389 -12.22083 1.000 47.38125 370 CYS A N 1
ATOM 2750 C CA . CYS A 1 370 ? 1.97334 24.34429 -12.91678 1.000 50.35991 370 CYS A CA 1
ATOM 2751 C C . CYS A 1 370 ? 3.01795 23.74911 -11.97604 1.000 50.87586 370 CYS A C 1
ATOM 2752 O O . CYS A 1 370 ? 2.87434 23.81656 -10.75265 1.000 48.52178 370 CYS A O 1
ATOM 2755 N N . PRO A 1 371 ? 4.07283 23.14615 -12.52162 1.000 49.38583 371 PRO A N 1
ATOM 2756 C CA . PRO A 1 371 ? 5.18644 22.71352 -11.67174 1.000 49.92476 371 PRO A CA 1
ATOM 2757 C C . PRO A 1 371 ? 5.80667 23.89480 -10.94006 1.000 53.10015 371 PRO A C 1
ATOM 2758 O O . PRO A 1 371 ? 5.69228 25.05031 -11.35580 1.000 59.78585 371 PRO A O 1
ATOM 2762 N N . PHE A 1 372 ? 6.46394 23.58663 -9.82401 1.000 49.74875 372 PHE A N 1
ATOM 2763 C CA . PHE A 1 372 ? 7.10173 24.61845 -9.01670 1.000 49.47651 372 PHE A CA 1
ATOM 2764 C C . PHE A 1 372 ? 8.15313 25.35704 -9.83536 1.000 51.21956 372 PHE A C 1
ATOM 2765 O O . PHE A 1 372 ? 8.95628 24.73964 -10.54043 1.000 56.15837 372 PHE A O 1
ATOM 2773 N N . ASN A 1 373 ? 8.14024 26.68479 -9.74755 1.000 41.09438 373 ASN A N 1
ATOM 2774 C CA . ASN A 1 373 ? 9.07563 27.49890 -10.50899 1.000 51.92909 373 ASN A CA 1
ATOM 2775 C C . ASN A 1 373 ? 9.25121 28.83641 -9.80644 1.000 52.64872 373 ASN A C 1
ATOM 2776 O O . ASN A 1 373 ? 8.28398 29.40744 -9.29710 1.000 49.48474 373 ASN A O 1
ATOM 2781 N N . THR A 1 374 ? 10.49108 29.32458 -9.78141 1.000 57.45670 374 THR A N 1
ATOM 2782 C CA . THR A 1 374 ? 10.80150 30.59594 -9.14797 1.000 47.86712 374 THR A CA 1
ATOM 2783 C C . THR A 1 374 ? 10.87373 31.68046 -10.20964 1.000 54.69534 374 THR A C 1
ATOM 2784 O O . THR A 1 374 ? 11.76592 31.63079 -11.07013 1.000 62.10574 374 THR A O 1
ATOM 2788 N N . PRO A 1 375 ? 9.97852 32.66403 -10.20149 1.000 59.92022 375 PRO A N 1
ATOM 2789 C CA . PRO A 1 375 ? 10.05434 33.73046 -11.20359 1.000 66.15573 375 PRO A CA 1
ATOM 2790 C C . PRO A 1 375 ? 11.25594 34.63082 -10.96605 1.000 75.15341 375 PRO A C 1
ATOM 2791 O O . PRO A 1 375 ? 11.74590 34.77579 -9.84330 1.000 73.60887 375 PRO A O 1
ATOM 2795 N N . LYS A 1 376 ? 11.73008 35.24103 -12.05432 1.000 82.53698 376 LYS A N 1
ATOM 2796 C CA . LYS A 1 376 ? 12.92240 36.07813 -11.97907 1.000 75.82893 376 LYS A CA 1
ATOM 2797 C C . LYS A 1 376 ? 12.69038 37.32763 -11.13883 1.000 77.26859 376 LYS A C 1
ATOM 2798 O O . LYS A 1 376 ? 13.63416 37.84900 -10.53432 1.000 71.06524 376 LYS A O 1
ATOM 2804 N N . ASP A 1 377 ? 11.45504 37.82027 -11.08446 1.000 81.37142 377 ASP A N 1
ATOM 2805 C CA . ASP A 1 377 ? 11.14996 39.02788 -10.32918 1.000 83.12508 377 ASP A CA 1
ATOM 2806 C C . ASP A 1 377 ? 10.91823 38.76308 -8.84859 1.000 90.54237 377 ASP A C 1
ATOM 2807 O O . ASP A 1 377 ? 10.64625 39.71209 -8.10577 1.000 98.21344 377 ASP A O 1
ATOM 2812 N N . SER A 1 378 ? 11.00720 37.51308 -8.40161 1.000 91.65819 378 SER A N 1
ATOM 2813 C CA . SER A 1 378 ? 10.67749 37.15772 -7.03077 1.000 80.48914 378 SER A CA 1
ATOM 2814 C C . SER A 1 378 ? 11.79145 36.32299 -6.41455 1.000 72.41618 378 SER A C 1
ATOM 2815 O O . SER A 1 378 ? 12.66742 35.79128 -7.10174 1.000 67.30832 378 SER A O 1
ATOM 2818 N N . PHE A 1 379 ? 11.73202 36.21679 -5.08963 1.000 67.90180 379 PHE A N 1
ATOM 2819 C CA . PHE A 1 379 ? 12.68854 35.45308 -4.30151 1.000 66.53819 379 PHE A CA 1
ATOM 2820 C C . PHE A 1 379 ? 12.20722 34.03529 -4.02638 1.000 64.68227 379 PHE A C 1
ATOM 2821 O O . PHE A 1 379 ? 13.03000 33.11753 -3.92039 1.000 61.09359 379 PHE A O 1
ATOM 2829 N N . LEU A 1 380 ? 10.89475 33.82963 -3.94941 1.000 66.68766 380 LEU A N 1
ATOM 2830 C CA . LEU A 1 380 ? 10.31055 32.53685 -3.62074 1.000 51.28711 380 LEU A CA 1
ATOM 2831 C C . LEU A 1 380 ? 9.44916 32.05136 -4.77784 1.000 46.02753 380 LEU A C 1
ATOM 2832 O O . LEU A 1 380 ? 8.65545 32.82032 -5.33028 1.000 49.20493 380 LEU A O 1
ATOM 2837 N N . GLY A 1 381 ? 9.60663 30.77699 -5.13807 1.000 46.46188 381 GLY A N 1
ATOM 2838 C CA . GLY A 1 381 ? 8.78321 30.16258 -6.15560 1.000 45.52031 381 GLY A CA 1
ATOM 2839 C C . GLY A 1 381 ? 7.46360 29.66389 -5.59784 1.000 40.83018 381 GLY A C 1
ATOM 2840 O O . GLY A 1 381 ? 7.15537 29.80441 -4.41427 1.000 44.77026 381 GLY A O 1
ATOM 2841 N N . PHE A 1 382 ? 6.67387 29.05296 -6.47822 1.000 42.68353 382 PHE A N 1
ATOM 2842 C CA . PHE A 1 382 ? 5.32879 28.61895 -6.11833 1.000 41.93016 382 PHE A CA 1
ATOM 2843 C C . PHE A 1 382 ? 4.78049 27.71394 -7.21366 1.000 41.96584 382 PHE A C 1
ATOM 2844 O O . PHE A 1 382 ? 5.33420 27.62606 -8.31283 1.000 47.94263 382 PHE A O 1
ATOM 2852 N N . PHE A 1 383 ? 3.67186 27.04622 -6.89532 1.000 45.29415 383 PHE A N 1
ATOM 2853 C CA . PHE A 1 383 ? 2.88735 26.30563 -7.87849 1.000 40.77009 383 PHE A CA 1
ATOM 2854 C C . PHE A 1 383 ? 1.82464 27.24609 -8.43607 1.000 40.04248 383 PHE A C 1
ATOM 2855 O O . PHE A 1 383 ? 0.87835 27.61168 -7.73143 1.000 45.03533 383 PHE A O 1
ATOM 2863 N N . LYS A 1 384 ? 1.97637 27.63577 -9.69290 1.000 45.42790 384 LYS A N 1
ATOM 2864 C CA . LYS A 1 384 ? 1.06148 28.60633 -10.28081 1.000 45.78968 384 LYS A CA 1
ATOM 2865 C C . LYS A 1 384 ? -0.28121 27.95103 -10.58754 1.000 48.61908 384 LYS A C 1
ATOM 2866 O O . LYS A 1 384 ? -0.31579 26.87015 -11.18753 1.000 47.23590 384 LYS A O 1
ATOM 2872 N N . PRO A 1 385 ? -1.39727 28.55648 -10.18826 1.000 50.80438 385 PRO A N 1
ATOM 2873 C CA . PRO A 1 385 ? -2.70424 28.01894 -10.57847 1.000 50.47600 385 PRO A CA 1
ATOM 2874 C C . PRO A 1 385 ? -2.94596 28.18003 -12.07063 1.000 55.13968 385 PRO A C 1
ATOM 2875 O O . PRO A 1 385 ? -2.41578 29.08493 -12.71964 1.000 52.02228 385 PRO A O 1
ATOM 2879 N N . ARG A 1 386 ? -3.76309 27.28255 -12.61341 1.000 51.30262 386 ARG A N 1
ATOM 2880 C CA . ARG A 1 386 ? -4.11112 27.29666 -14.02476 1.000 45.13921 386 ARG A CA 1
ATOM 2881 C C . ARG A 1 386 ? -5.62465 27.32465 -14.17336 1.000 52.46323 386 ARG A C 1
ATOM 2882 O O . ARG A 1 386 ? -6.35541 26.74410 -13.36586 1.000 56.94043 386 ARG A O 1
ATOM 2890 N N . LEU A 1 387 ? -6.08848 28.01479 -15.21260 1.000 51.92445 387 LEU A N 1
ATOM 2891 C CA . LEU A 1 387 ? -7.51708 28.13676 -15.49472 1.000 54.53288 387 LEU A CA 1
ATOM 2892 C C . LEU A 1 387 ? -7.90876 27.03137 -16.46726 1.000 56.08366 387 LEU A C 1
ATOM 2893 O O . LEU A 1 387 ? -7.62423 27.10941 -17.66498 1.000 52.57410 387 LEU A O 1
ATOM 2898 N N . LEU A 1 388 ? -8.56483 25.99371 -15.94891 1.000 55.40893 388 LEU A N 1
ATOM 2899 C CA . LEU A 1 388 ? -9.02310 24.88375 -16.77191 1.000 56.10837 388 LEU A CA 1
ATOM 2900 C C . LEU A 1 388 ? -10.48031 25.01124 -17.19045 1.000 58.42136 388 LEU A C 1
ATOM 2901 O O . LEU A 1 388 ? -10.89695 24.34027 -18.14104 1.000 63.42363 388 LEU A O 1
ATOM 2906 N N . GLU A 1 389 ? -11.25525 25.84974 -16.51431 1.000 61.18636 389 GLU A N 1
ATOM 2907 C CA . GLU A 1 389 ? -12.66926 26.02065 -16.80322 1.000 57.57914 389 GLU A CA 1
ATOM 2908 C C . GLU A 1 389 ? -12.89229 27.24162 -17.68595 1.000 55.71846 389 GLU A C 1
ATOM 2909 O O . GLU A 1 389 ? -12.04223 28.12832 -17.79421 1.000 61.90953 389 GLU A O 1
ATOM 2915 N N . SER A 1 390 ? -14.05655 27.27142 -18.32435 1.000 59.64448 390 SER A N 1
ATOM 2916 C CA . SER A 1 390 ? -14.47201 28.43280 -19.08926 1.000 54.75053 390 SER A CA 1
ATOM 2917 C C . SER A 1 390 ? -15.10385 29.47264 -18.16757 1.000 58.48307 390 SER A C 1
ATOM 2918 O O . SER A 1 390 ? -15.37060 29.22002 -16.98947 1.000 66.08344 390 SER A O 1
ATOM 2921 N N . TYR A 1 391 ? -15.34119 30.66494 -18.71997 1.000 54.53956 391 TYR A N 1
ATOM 2922 C CA . TYR A 1 391 ? -16.02247 31.70124 -17.95109 1.000 62.08021 391 TYR A CA 1
ATOM 2923 C C . TYR A 1 391 ? -17.42841 31.25928 -17.56693 1.000 54.81945 391 TYR A C 1
ATOM 2924 O O . TYR A 1 391 ? -17.88669 31.52249 -16.44923 1.000 62.45306 391 TYR A O 1
ATOM 2933 N N . ASN A 1 392 ? -18.12536 30.57647 -18.47853 1.000 58.85404 392 ASN A N 1
ATOM 2934 C CA . ASN A 1 392 ? -19.44497 30.04263 -18.16375 1.000 63.73700 392 ASN A CA 1
ATOM 2935 C C . ASN A 1 392 ? -19.39093 28.93615 -17.11918 1.000 63.85163 392 ASN A C 1
ATOM 2936 O O . ASN A 1 392 ? -20.39712 28.68848 -16.44703 1.000 66.24225 392 ASN A O 1
ATOM 2941 N N . THR A 1 393 ? -18.24604 28.26770 -16.96629 1.000 57.40963 393 THR A N 1
ATOM 2942 C CA . THR A 1 393 ? -18.11571 27.14022 -16.05021 1.000 59.90741 393 THR A CA 1
ATOM 2943 C C . THR A 1 393 ? -17.09572 27.40690 -14.94838 1.000 58.78313 393 THR A C 1
ATOM 2944 O O . THR A 1 393 ? -16.55764 26.45935 -14.36687 1.000 59.75921 393 THR A O 1
ATOM 2948 N N . LEU A 1 394 ? -16.82079 28.67921 -14.64627 1.000 55.29420 394 LEU A N 1
ATOM 2949 C CA . LEU A 1 394 ? -15.82127 29.00096 -13.63190 1.000 50.63131 394 LEU A CA 1
ATOM 2950 C C . LEU A 1 394 ? -16.24040 28.50370 -12.25394 1.000 57.10088 394 LEU A C 1
ATOM 2951 O O . LEU A 1 394 ? -15.38315 28.21245 -11.41222 1.000 58.18496 394 LEU A O 1
ATOM 2956 N N . ALA A 1 395 ? -17.54768 28.38635 -12.00821 1.000 61.19182 395 ALA A N 1
ATOM 2957 C CA . ALA A 1 395 ? -18.02265 27.88256 -10.72470 1.000 56.58556 395 ALA A CA 1
ATOM 2958 C C . ALA A 1 395 ? -17.59599 26.44226 -10.47368 1.000 59.68542 395 ALA A C 1
ATOM 2959 O O . ALA A 1 395 ? -17.59946 25.99953 -9.31998 1.000 57.55867 395 ALA A O 1
ATOM 2961 N N . ASP A 1 396 ? -17.23338 25.70330 -11.52036 1.000 58.86663 396 ASP A N 1
ATOM 2962 C CA . ASP A 1 396 ? -16.75939 24.33298 -11.38389 1.000 55.37505 396 ASP A CA 1
ATOM 2963 C C . ASP A 1 396 ? -15.24847 24.24344 -11.21401 1.000 53.52507 396 ASP A C 1
ATOM 2964 O O . ASP A 1 396 ? -14.71321 23.13234 -11.14147 1.000 62.82954 396 ASP A O 1
ATOM 2969 N N . SER A 1 397 ? -14.55144 25.37518 -11.15631 1.000 49.74285 397 SER A N 1
ATOM 2970 C CA . SER A 1 397 ? -13.11714 25.35549 -10.90884 1.000 54.55093 397 SER A CA 1
ATOM 2971 C C . SER A 1 397 ? -12.83484 24.91089 -9.47970 1.000 52.99209 397 SER A C 1
ATOM 2972 O O . SER A 1 397 ? -13.58707 25.22282 -8.55380 1.000 56.12791 397 SER A O 1
ATOM 2975 N N . LEU A 1 398 ? -11.74165 24.17579 -9.30227 1.000 46.38017 398 LEU A N 1
ATOM 2976 C CA . LEU A 1 398 ? -11.38505 23.64294 -7.99587 1.000 52.92073 398 LEU A CA 1
ATOM 2977 C C . LEU A 1 398 ? -10.56759 24.61267 -7.15346 1.000 54.92854 398 LEU A C 1
ATOM 2978 O O . LEU A 1 398 ? -10.33997 24.33771 -5.97037 1.000 58.64668 398 LEU A O 1
ATOM 2983 N N . ILE A 1 399 ? -10.13028 25.73594 -7.72155 1.000 49.89928 399 ILE A N 1
ATOM 2984 C CA . ILE A 1 399 ? -9.21456 26.63735 -7.03079 1.000 44.18075 399 ILE A CA 1
ATOM 2985 C C . ILE A 1 399 ? -9.66561 28.08518 -7.17727 1.000 49.11184 399 ILE A C 1
ATOM 2986 O O . ILE A 1 399 ? -9.78607 28.81289 -6.18543 1.000 55.07816 399 ILE A O 1
ATOM 2991 N N . ILE A 1 400 ? -9.92020 28.50847 -8.41101 1.000 46.11217 400 ILE A N 1
ATOM 2992 C CA . ILE A 1 400 ? -10.07722 29.92511 -8.72366 1.000 47.17603 400 ILE A CA 1
ATOM 2993 C C . ILE A 1 400 ? -11.44727 30.41087 -8.26753 1.000 50.64496 400 ILE A C 1
ATOM 2994 O O . ILE A 1 400 ? -12.46972 29.76651 -8.53177 1.000 50.27462 400 ILE A O 1
ATOM 2999 N N . ASN A 1 401 ? -11.46309 31.55745 -7.57895 1.000 45.95510 401 ASN A N 1
ATOM 3000 C CA . ASN A 1 401 ? -12.69330 32.22366 -7.13866 1.000 54.73130 401 ASN A CA 1
ATOM 3001 C C . ASN A 1 401 ? -13.54732 31.31539 -6.25813 1.000 55.15826 401 ASN A C 1
ATOM 3002 O O . ASN A 1 401 ? -14.77666 31.31116 -6.34706 1.000 50.53224 401 ASN A O 1
ATOM 3007 N N . LYS A 1 402 ? -12.89148 30.54352 -5.39334 1.000 58.07708 402 LYS A N 1
ATOM 3008 C CA . LYS A 1 402 ? -13.58692 29.67243 -4.45944 1.000 58.07535 402 LYS A CA 1
ATOM 3009 C C . LYS A 1 402 ? -13.53814 30.16552 -3.02111 1.000 56.05480 402 LYS A C 1
ATOM 3010 O O . LYS A 1 402 ? -14.23990 29.60779 -2.17061 1.000 56.16512 402 LYS A O 1
ATOM 3016 N N . GLY A 1 403 ? -12.74108 31.18954 -2.72818 1.000 54.12340 403 GLY A N 1
ATOM 3017 C CA . GLY A 1 403 ? -12.72377 31.78590 -1.40784 1.000 50.57624 403 GLY A CA 1
ATOM 3018 C C . GLY A 1 403 ? -13.38212 33.14973 -1.39658 1.000 58.59923 403 GLY A C 1
ATOM 3019 O O . GLY A 1 403 ? -13.54096 33.77304 -2.45049 1.000 61.34569 403 GLY A O 1
ATOM 3020 N N . ARG A 1 404 ? -13.76616 33.62900 -0.21571 0.866 59.71508 404 ARG A N 1
ATOM 3021 C CA . ARG A 1 404 ? -14.44584 34.91213 -0.10813 0.866 59.81153 404 ARG A CA 1
ATOM 3022 C C . ARG A 1 404 ? -14.26754 35.45850 1.30102 0.866 59.28370 404 ARG A C 1
ATOM 3023 O O . ARG A 1 404 ? -14.12952 34.69848 2.26288 0.866 58.29981 404 ARG A O 1
ATOM 3031 N N . LEU A 1 405 ? -14.25495 36.78628 1.40551 1.000 59.83902 405 LEU A N 1
ATOM 3032 C CA . LEU A 1 405 ? -14.19770 37.44991 2.70090 1.000 67.49300 405 LEU A CA 1
ATOM 3033 C C . LEU A 1 405 ? -15.55870 37.36762 3.37858 1.000 66.47460 405 LEU A C 1
ATOM 3034 O O . LEU A 1 405 ? -16.59129 37.62033 2.75035 1.000 76.82228 405 LEU A O 1
ATOM 3039 N N . TYR A 1 406 ? -15.56174 37.01254 4.66047 1.000 65.52197 406 TYR A N 1
ATOM 3040 C CA . TYR A 1 406 ? -16.80028 36.84259 5.40751 1.000 79.89879 406 TYR A CA 1
ATOM 3041 C C . TYR A 1 406 ? -17.02383 37.93198 6.44487 1.000 92.48824 406 TYR A C 1
ATOM 3042 O O . TYR A 1 406 ? -18.07232 38.58349 6.43317 1.000 97.96820 406 TYR A O 1
ATOM 3051 N N . SER A 1 407 ? -16.05893 38.15657 7.33440 0.917 91.26903 407 SER A N 1
ATOM 3052 C CA . SER A 1 407 ? -16.16979 39.15051 8.40146 0.917 106.58335 407 SER A CA 1
ATOM 3053 C C . SER A 1 407 ? -17.45599 38.93469 9.20293 0.917 109.47714 407 SER A C 1
ATOM 3054 O O . SER A 1 407 ? -18.33180 39.80061 9.28748 0.917 99.50642 407 SER A O 1
ATOM 3057 N N . ASP A 1 408 ? -17.54844 37.73919 9.79897 1.000 109.49112 408 ASP A N 1
ATOM 3058 C CA . ASP A 1 408 ? -18.74657 37.28430 10.49290 1.000 109.19880 408 ASP A CA 1
ATOM 3059 C C . ASP A 1 408 ? -18.57588 37.12965 11.99767 1.000 115.71133 408 ASP A C 1
ATOM 3060 O O . ASP A 1 408 ? -19.56914 37.24427 12.72440 1.000 114.00883 408 ASP A O 1
ATOM 3065 N N . GLY A 1 409 ? -17.36209 36.87063 12.48840 1.000 124.59323 409 GLY A N 1
ATOM 3066 C CA . GLY A 1 409 ? -17.10337 36.79296 13.91167 1.000 137.58098 409 GLY A CA 1
ATOM 3067 C C . GLY A 1 409 ? -17.28001 35.42282 14.53266 1.000 136.83050 409 GLY A C 1
ATOM 3068 O O . GLY A 1 409 ? -16.74797 35.18259 15.62109 1.000 128.87821 409 GLY A O 1
ATOM 3069 N N . THR A 1 410 ? -18.01751 34.52300 13.88133 1.000 136.91922 410 THR A N 1
ATOM 3070 C CA . THR A 1 410 ? -18.20685 33.16821 14.38617 1.000 125.14035 410 THR A CA 1
ATOM 3071 C C . THR A 1 410 ? -17.29318 32.20057 13.64475 1.000 122.77872 410 THR A C 1
ATOM 3072 O O . THR A 1 410 ? -16.16363 32.55563 13.29133 1.000 125.48292 410 THR A O 1
ATOM 3076 N N . SER A 1 411 ? -17.77394 30.98017 13.39126 1.000 113.65659 411 SER A N 1
ATOM 3077 C CA . SER A 1 411 ? -16.95804 30.00890 12.67004 1.000 103.08365 411 SER A CA 1
ATOM 3078 C C . SER A 1 411 ? -16.77862 30.40178 11.20825 1.000 98.88857 411 SER A C 1
ATOM 3079 O O . SER A 1 411 ? -15.79719 29.99697 10.57451 1.000 95.55747 411 SER A O 1
ATOM 3082 N N . VAL A 1 412 ? -17.70436 31.19336 10.66170 1.000 105.60149 412 VAL A N 1
ATOM 3083 C CA . VAL A 1 412 ? -17.61010 31.59652 9.26184 1.000 98.34756 412 VAL A CA 1
ATOM 3084 C C . VAL A 1 412 ? -16.42532 32.53212 9.05301 1.000 92.17451 412 VAL A C 1
ATOM 3085 O O . VAL A 1 412 ? -15.69553 32.42182 8.06032 1.000 91.62873 412 VAL A O 1
ATOM 3089 N N . GLY A 1 413 ? -16.21313 33.46733 9.98351 1.000 94.65823 413 GLY A N 1
ATOM 3090 C CA . GLY A 1 413 ? -15.10282 34.39879 9.85084 1.000 81.84682 413 GLY A CA 1
ATOM 3091 C C . GLY A 1 413 ? -13.74932 33.71643 9.87401 1.000 74.80690 413 GLY A C 1
ATOM 3092 O O . GLY A 1 413 ? -12.76936 34.24812 9.34682 1.000 73.12065 413 GLY A O 1
ATOM 3093 N N . LEU A 1 414 ? -13.67468 32.53128 10.48121 1.000 72.44843 414 LEU A N 1
ATOM 3094 C CA . LEU A 1 414 ? -12.44328 31.75094 10.47199 1.000 70.60553 414 LEU A CA 1
ATOM 3095 C C . LEU A 1 414 ? -12.07081 31.27447 9.07341 1.000 72.04614 414 LEU A C 1
ATOM 3096 O O . LEU A 1 414 ? -10.90094 30.95680 8.82985 1.000 75.16021 414 LEU A O 1
ATOM 3101 N N . ALA A 1 415 ? -13.03312 31.22364 8.15177 1.000 66.47580 415 ALA A N 1
ATOM 3102 C CA . ALA A 1 415 ? -12.79110 30.80485 6.77868 1.000 67.21234 415 ALA A CA 1
ATOM 3103 C C . ALA A 1 415 ? -12.58974 31.98621 5.83529 1.000 62.20706 415 ALA A C 1
ATOM 3104 O O . ALA A 1 415 ? -12.66629 31.81803 4.61312 1.000 59.04958 415 ALA A O 1
ATOM 3106 N N . SER A 1 416 ? -12.33389 33.17329 6.37669 1.000 66.32584 416 SER A N 1
ATOM 3107 C CA . SER A 1 416 ? -12.17201 34.35944 5.55078 1.000 62.83082 416 SER A CA 1
ATOM 3108 C C . SER A 1 416 ? -10.83329 34.33175 4.82040 1.000 56.18858 416 SER A C 1
ATOM 3109 O O . SER A 1 416 ? -9.84391 33.77736 5.30682 1.000 54.65345 416 SER A O 1
ATOM 3112 N N . CYS A 1 417 ? -10.81310 34.94222 3.63729 1.000 61.07030 417 CYS A N 1
ATOM 3113 C CA . CYS A 1 417 ? -9.60985 34.95790 2.81567 1.000 53.24635 417 CYS A CA 1
ATOM 3114 C C . CYS A 1 417 ? -8.48129 35.70910 3.51098 1.000 55.53106 417 CYS A C 1
ATOM 3115 O O . CYS A 1 417 ? -8.70786 36.56660 4.36870 1.000 58.66132 417 CYS A O 1
ATOM 3118 N N . GLU A 1 418 ? -7.25208 35.37686 3.12971 1.000 53.70248 418 GLU A N 1
ATOM 3119 C CA . GLU A 1 418 ? -6.11832 36.21547 3.47797 1.000 43.85910 418 GLU A CA 1
ATOM 3120 C C . GLU A 1 418 ? -6.14855 37.48762 2.64082 1.000 50.08281 418 GLU A C 1
ATOM 3121 O O . GLU A 1 418 ? -6.59136 37.48929 1.48922 1.000 52.65905 418 GLU A O 1
ATOM 3127 N N . THR A 1 419 ? -5.68817 38.58759 3.23728 1.000 48.60482 419 THR A N 1
ATOM 3128 C CA . THR A 1 419 ? -5.67884 39.84900 2.50532 1.000 45.93748 419 THR A CA 1
ATOM 3129 C C . THR A 1 419 ? -4.64137 39.83622 1.39093 1.000 51.15319 419 THR A C 1
ATOM 3130 O O . THR A 1 419 ? -4.86999 40.41431 0.32245 1.000 54.56428 419 THR A O 1
ATOM 3134 N N . LEU A 1 420 ? -3.51128 39.17996 1.61445 1.000 48.41298 420 LEU A N 1
ATOM 3135 C CA . LEU A 1 420 ? -2.43206 39.07266 0.64352 1.000 49.68178 420 LEU A CA 1
ATOM 3136 C C . LEU A 1 420 ? -2.19670 37.60143 0.30681 1.000 49.93915 420 LEU A C 1
ATOM 3137 O O . LEU A 1 420 ? -2.80525 36.70132 0.89239 1.000 47.91919 420 LEU A O 1
ATOM 3142 N N . ASP A 1 421 ? -1.30506 37.36111 -0.64881 1.000 44.70662 421 ASP A N 1
ATOM 3143 C CA . ASP A 1 421 ? -0.87708 36.01636 -1.01050 1.000 45.07871 421 ASP A CA 1
ATOM 3144 C C . ASP A 1 421 ? 0.62118 35.88194 -0.73668 1.000 43.53057 421 ASP A C 1
ATOM 3145 O O . ASP A 1 421 ? 1.23166 36.72915 -0.07855 1.000 48.42285 421 ASP A O 1
ATOM 3150 N N . GLN A 1 422 ? 1.21513 34.80513 -1.25668 1.000 52.08280 422 GLN A N 1
ATOM 3151 C CA . GLN A 1 422 ? 2.62749 34.54357 -0.99571 1.000 47.09301 422 GLN A CA 1
ATOM 3152 C C . GLN A 1 422 ? 3.52448 35.61291 -1.60758 1.000 47.59368 422 GLN A C 1
ATOM 3153 O O . GLN A 1 422 ? 4.57174 35.94315 -1.03935 1.000 49.07776 422 GLN A O 1
ATOM 3159 N N . ARG A 1 423 ? 3.13593 36.17098 -2.75137 1.000 43.91224 423 ARG A N 1
ATOM 3160 C CA . ARG A 1 423 ? 3.94170 37.20114 -3.39369 1.000 47.72754 423 ARG A CA 1
ATOM 3161 C C . ARG A 1 423 ? 3.64277 38.60165 -2.87682 1.000 50.57066 423 ARG A C 1
ATOM 3162 O O . ARG A 1 423 ? 4.22931 39.56611 -3.37997 1.000 61.55828 423 ARG A O 1
ATOM 3170 N N . GLY A 1 424 ? 2.75571 38.74141 -1.89448 1.000 54.64109 424 GLY A N 1
ATOM 3171 C CA . GLY A 1 424 ? 2.37201 40.04553 -1.39926 1.000 43.44834 424 GLY A CA 1
ATOM 3172 C C . GLY A 1 424 ? 1.27448 40.72999 -2.18207 1.000 50.16581 424 GLY A C 1
ATOM 3173 O O . GLY A 1 424 ? 0.92619 41.87188 -1.85663 1.000 59.40413 424 GLY A O 1
ATOM 3174 N N . LYS A 1 425 ? 0.72285 40.07665 -3.20101 1.000 56.15069 425 LYS A N 1
ATOM 3175 C CA . LYS A 1 425 ? -0.35450 40.64821 -3.99387 1.000 51.59172 425 LYS A CA 1
ATOM 3176 C C . LYS A 1 425 ? -1.66268 40.62909 -3.21258 1.000 51.55920 425 LYS A C 1
ATOM 3177 O O . LYS A 1 425 ? -1.91591 39.73113 -2.40567 1.000 46.69749 425 LYS A O 1
ATOM 3183 N N . ARG A 1 426 ? -2.49901 41.63305 -3.46317 1.000 52.38317 426 ARG A N 1
ATOM 3184 C CA . ARG A 1 426 ? -3.77562 41.75129 -2.77011 1.000 53.48526 426 ARG A CA 1
ATOM 3185 C C . ARG A 1 426 ? -4.79278 40.81462 -3.41278 1.000 48.96942 426 ARG A C 1
ATOM 3186 O O . ARG A 1 426 ? -5.08471 40.93068 -4.60799 1.000 58.77310 426 ARG A O 1
ATOM 3194 N N . ARG A 1 427 ? -5.33256 39.88743 -2.61739 1.000 47.67295 427 ARG A N 1
ATOM 3195 C CA . ARG A 1 427 ? -6.26390 38.89905 -3.15275 1.000 47.52802 427 ARG A CA 1
ATOM 3196 C C . ARG A 1 427 ? -7.62816 39.51231 -3.44304 1.000 55.79969 427 ARG A C 1
ATOM 3197 O O . ARG A 1 427 ? -8.25891 39.18329 -4.45472 1.000 60.07502 427 ARG A O 1
ATOM 3205 N N . THR A 1 428 ? -8.10641 40.39342 -2.56433 1.000 58.82000 428 THR A N 1
ATOM 3206 C CA . THR A 1 428 ? -9.43740 40.97734 -2.68046 1.000 60.10364 428 THR A CA 1
ATOM 3207 C C . THR A 1 428 ? -9.37501 42.49230 -2.83871 1.000 63.70891 428 THR A C 1
ATOM 3208 O O . THR A 1 428 ? -10.31124 43.20244 -2.46396 1.000 68.63947 428 THR A O 1
ATOM 3212 N N . GLY A 1 429 ? -8.27319 43.00291 -3.38736 1.000 62.86397 429 GLY A N 1
ATOM 3213 C CA . GLY A 1 429 ? -8.17540 44.43615 -3.60099 1.000 61.50599 429 GLY A CA 1
ATOM 3214 C C . GLY A 1 429 ? -9.05031 44.90801 -4.74497 1.000 73.85513 429 GLY A C 1
ATOM 3215 O O . GLY A 1 429 ? -9.78471 45.89217 -4.61706 1.000 74.93067 429 GLY A O 1
ATOM 3216 N N . TYR A 1 430 ? -8.98945 44.20745 -5.87709 1.000 78.51033 430 TYR A N 1
ATOM 3217 C CA . TYR A 1 430 ? -9.71219 44.60537 -7.07682 1.000 65.02299 430 TYR A CA 1
ATOM 3218 C C . TYR A 1 430 ? -10.92516 43.72446 -7.34095 1.000 63.69411 430 TYR A C 1
ATOM 3219 O O . TYR A 1 430 ? -11.62734 43.93806 -8.33499 1.000 59.21754 430 TYR A O 1
ATOM 3228 N N . ASP A 1 431 ? -11.18104 42.73591 -6.48554 1.000 65.51461 431 ASP A N 1
ATOM 3229 C CA . ASP A 1 431 ? -12.34034 41.86280 -6.59133 1.000 58.69983 431 ASP A CA 1
ATOM 3230 C C . ASP A 1 431 ? -12.79520 41.50873 -5.18203 1.000 64.66894 431 ASP A C 1
ATOM 3231 O O . ASP A 1 431 ? -12.23218 41.98127 -4.18992 1.000 62.59734 431 ASP A O 1
ATOM 3236 N N . GLU A 1 432 ? -13.81903 40.66233 -5.09131 1.000 62.76973 432 GLU A N 1
ATOM 3237 C CA . GLU A 1 432 ? -14.39593 40.28131 -3.81000 1.000 52.31622 432 GLU A CA 1
ATOM 3238 C C . GLU A 1 432 ? -14.13813 38.82710 -3.44107 1.000 53.22944 432 GLU A C 1
ATOM 3239 O O . GLU A 1 432 ? -14.63760 38.36858 -2.40828 1.000 54.66688 432 GLU A O 1
ATOM 3245 N N . LEU A 1 433 ? -13.37479 38.09337 -4.24441 1.000 51.37976 433 LEU A N 1
ATOM 3246 C CA . LEU A 1 433 ? -13.10417 36.68430 -4.00483 1.000 51.38294 433 LEU A CA 1
ATOM 3247 C C . LEU A 1 433 ? -11.60099 36.44410 -3.94599 1.000 55.96819 433 LEU A C 1
ATOM 3248 O O . LEU A 1 433 ? -10.79138 37.30981 -4.28923 1.000 60.97881 433 LEU A O 1
ATOM 3253 N N . CYS A 1 434 ? -11.23226 35.24534 -3.50046 1.000 47.59270 434 CYS A N 1
ATOM 3254 C CA . CYS A 1 434 ? -9.84049 34.82490 -3.48301 1.000 52.14901 434 CYS A CA 1
ATOM 3255 C C . CYS A 1 434 ? -9.74957 33.38947 -3.97975 1.000 56.93086 434 CYS A C 1
ATOM 3256 O O . CYS A 1 434 ? -10.74762 32.66849 -4.06366 1.000 52.11552 434 CYS A O 1
ATOM 3259 N N . ASP A 1 435 ? -8.53112 32.97928 -4.31066 1.000 50.64759 435 ASP A N 1
ATOM 3260 C CA . ASP A 1 435 ? -8.26818 31.67059 -4.88541 1.000 48.74229 435 ASP A CA 1
ATOM 3261 C C . ASP A 1 435 ? -7.59148 30.78019 -3.85279 1.000 52.36889 435 ASP A C 1
ATOM 3262 O O . ASP A 1 435 ? -6.74735 31.24306 -3.07919 1.000 58.21601 435 ASP A O 1
ATOM 3267 N N . LEU A 1 436 ? -7.97091 29.50407 -3.84151 1.000 50.44480 436 LEU A N 1
ATOM 3268 C CA . LEU A 1 436 ? -7.40498 28.56484 -2.88378 1.000 46.89076 436 LEU A CA 1
ATOM 3269 C C . LEU A 1 436 ? -5.91221 28.38192 -3.13244 1.000 49.99109 436 LEU A C 1
ATOM 3270 O O . LEU A 1 436 ? -5.42992 28.47124 -4.26448 1.000 45.69907 436 LEU A O 1
ATOM 3275 N N . GLY A 1 437 ? -5.17932 28.12622 -2.05828 1.000 46.46463 437 GLY A N 1
ATOM 3276 C CA . GLY A 1 437 ? -3.74277 27.96419 -2.13717 1.000 38.68276 437 GLY A CA 1
ATOM 3277 C C . GLY A 1 437 ? -3.00062 29.22003 -1.72870 1.000 48.15708 437 GLY A C 1
ATOM 3278 O O . GLY A 1 437 ? -3.56722 30.19106 -1.21845 1.000 50.04097 437 GLY A O 1
ATOM 3279 N N . ALA A 1 438 ? -1.69285 29.19185 -1.97666 1.000 46.22456 438 ALA A N 1
ATOM 3280 C CA . ALA A 1 438 ? -0.80464 30.26984 -1.56550 1.000 46.73368 438 ALA A CA 1
ATOM 3281 C C . ALA A 1 438 ? -0.67466 31.38141 -2.59848 1.000 50.59373 438 ALA A C 1
ATOM 3282 O O . ALA A 1 438 ? -0.07162 32.41592 -2.29380 1.000 49.72589 438 ALA A O 1
ATOM 3284 N N . ILE A 1 439 ? -1.22178 31.20661 -3.79907 1.000 50.31203 439 ILE A N 1
ATOM 3285 C CA . ILE A 1 439 ? -1.02828 32.15039 -4.89301 1.000 47.44920 439 ILE A CA 1
ATOM 3286 C C . ILE A 1 439 ? -2.38475 32.55860 -5.44512 1.000 45.64337 439 ILE A C 1
ATOM 3287 O O . ILE A 1 439 ? -3.23097 31.70225 -5.72467 1.000 50.20436 439 ILE A O 1
ATOM 3292 N N . GLU A 1 440 ? -2.58678 33.86397 -5.60230 1.000 54.18776 440 GLU A N 1
ATOM 3293 C CA . GLU A 1 440 ? -3.77925 34.37968 -6.25662 1.000 56.12329 440 GLU A CA 1
ATOM 3294 C C . GLU A 1 440 ? -3.57931 34.35393 -7.76722 1.000 54.66207 440 GLU A C 1
ATOM 3295 O O . GLU A 1 440 ? -2.56955 34.85204 -8.27560 1.000 45.14566 440 GLU A O 1
ATOM 3301 N N . TYR A 1 441 ? -4.53726 33.76605 -8.48169 1.000 56.51316 441 TYR A N 1
ATOM 3302 C CA . TYR A 1 441 ? -4.41893 33.63348 -9.92878 1.000 55.23655 441 TYR A CA 1
ATOM 3303 C C . TYR A 1 441 ? -4.40159 35.00500 -10.58807 1.000 51.74645 441 TYR A C 1
ATOM 3304 O O . TYR A 1 441 ? -5.38781 35.74651 -10.53238 1.000 58.73330 441 TYR A O 1
ATOM 3313 N N . ILE A 1 442 ? -3.27227 35.33997 -11.20834 1.000 66.46957 442 ILE A N 1
ATOM 3314 C CA . ILE A 1 442 ? -3.10327 36.62359 -11.88036 1.000 72.97224 442 ILE A CA 1
ATOM 3315 C C . ILE A 1 442 ? -2.97389 36.48013 -13.38903 1.000 66.53075 442 ILE A C 1
ATOM 3316 O O . ILE A 1 442 ? -3.08275 37.49123 -14.10324 1.000 72.25161 442 ILE A O 1
ATOM 3321 N N . GLY A 1 443 ? -2.76338 35.26927 -13.89759 1.000 66.08108 443 GLY A N 1
ATOM 3322 C CA . GLY A 1 443 ? -2.63295 35.03935 -15.32439 1.000 66.62600 443 GLY A CA 1
ATOM 3323 C C . GLY A 1 443 ? -2.17781 33.62930 -15.65057 1.000 64.47616 443 GLY A C 1
ATOM 3324 O O . GLY A 1 443 ? -2.28663 33.17492 -16.78936 1.000 67.48183 443 GLY A O 1
ATOM 3325 N N . LYS B 2 1 ? -1.85722 42.41736 20.05880 1.000 77.00397 1 LYS B N 1
ATOM 3326 C CA . LYS B 2 1 ? -3.20700 42.28324 20.59875 1.000 83.72452 1 LYS B CA 1
ATOM 3327 C C . LYS B 2 1 ? -3.36720 40.97685 21.36819 1.000 82.85973 1 LYS B C 1
ATOM 3328 O O . LYS B 2 1 ? -4.46702 40.63659 21.79724 1.000 93.61238 1 LYS B O 1
ATOM 3334 N N . LEU B 2 2 ? -2.26006 40.25672 21.54964 1.000 76.22743 2 LEU B N 1
ATOM 3335 C CA . LEU B 2 2 ? -2.30168 38.89092 22.05402 1.000 79.38288 2 LEU B CA 1
ATOM 3336 C C . LEU B 2 2 ? -1.10441 38.59922 22.95780 1.000 83.12397 2 LEU B C 1
ATOM 3337 O O . LEU B 2 2 ? -1.27721 38.27955 24.13894 1.000 84.86630 2 LEU B O 1
ATOM 3342 N N . PHE B 2 3 ? 0.11234 38.72446 22.42565 1.000 84.09187 3 PHE B N 1
ATOM 3343 C CA . PHE B 2 3 ? 1.32532 38.43214 23.18037 1.000 85.22743 3 PHE B CA 1
ATOM 3344 C C . PHE B 2 3 ? 2.08209 39.67751 23.62638 1.000 87.55090 3 PHE B C 1
ATOM 3345 O O . PHE B 2 3 ? 3.17025 39.55193 24.20064 1.000 95.43062 3 PHE B O 1
ATOM 3353 N N . GLY B 2 4 ? 1.54264 40.87029 23.38749 1.000 79.59928 4 GLY B N 1
ATOM 3354 C CA . GLY B 2 4 ? 2.17343 42.09113 23.83173 1.000 83.54076 4 GLY B CA 1
ATOM 3355 C C . GLY B 2 4 ? 2.75826 42.90422 22.69516 1.000 81.56664 4 GLY B C 1
ATOM 3356 O O . GLY B 2 4 ? 2.96385 42.40773 21.58347 1.000 86.15914 4 GLY B O 1
ATOM 3357 N N . PRO B 2 5 ? 3.04622 44.17589 22.96170 1.000 78.97942 5 PRO B N 1
ATOM 3358 C CA . PRO B 2 5 ? 3.57480 45.05416 21.91287 1.000 80.30871 5 PRO B CA 1
ATOM 3359 C C . PRO B 2 5 ? 4.95355 44.61242 21.44585 1.000 80.42932 5 PRO B C 1
ATOM 3360 O O . PRO B 2 5 ? 5.71813 43.97641 22.17496 1.000 82.06325 5 PRO B O 1
ATOM 3364 N N . ASP B 2 6 ? 5.26556 44.96902 20.19331 1.000 76.27598 6 ASP B N 1
ATOM 3365 C CA . ASP B 2 6 ? 6.52392 44.56871 19.57302 1.000 74.14204 6 ASP B CA 1
ATOM 3366 C C . ASP B 2 6 ? 6.78184 45.46143 18.37227 1.000 70.14516 6 ASP B C 1
ATOM 3367 O O . ASP B 2 6 ? 5.82023 45.83460 17.68848 1.000 72.33636 6 ASP B O 1
ATOM 3372 N N . PRO B 2 7 ? 8.03439 45.83286 18.08739 1.000 67.15422 7 PRO B N 1
ATOM 3373 C CA . PRO B 2 7 ? 8.27966 46.67223 16.90462 1.000 66.68726 7 PRO B CA 1
ATOM 3374 C C . PRO B 2 7 ? 8.14223 45.92670 15.58749 1.000 69.09991 7 PRO B C 1
ATOM 3375 O O . PRO B 2 7 ? 7.85060 46.56055 14.56591 1.000 75.80226 7 PRO B O 1
ATOM 3379 N N . TYR B 2 8 ? 8.33052 44.60386 15.57168 1.000 63.65205 8 TYR B N 1
ATOM 3380 C CA . TYR B 2 8 ? 8.39032 43.85391 14.32402 1.000 62.69859 8 TYR B CA 1
ATOM 3381 C C . TYR B 2 8 ? 7.28860 42.81807 14.15092 1.000 69.09970 8 TYR B C 1
ATOM 3382 O O . TYR B 2 8 ? 7.04600 42.39558 13.01515 1.000 62.23659 8 TYR B O 1
ATOM 3391 N N . LEU B 2 9 ? 6.62500 42.39358 15.22528 1.000 75.39930 9 LEU B N 1
ATOM 3392 C CA . LEU B 2 9 ? 5.54509 41.42652 15.11083 1.000 65.04491 9 LEU B CA 1
ATOM 3393 C C . LEU B 2 9 ? 4.29258 42.08465 14.53393 1.000 66.28845 9 LEU B C 1
ATOM 3394 O O . LEU B 2 9 ? 4.07842 43.28680 14.70988 1.000 73.14943 9 LEU B O 1
ATOM 3399 N N . PRO B 2 10 ? 3.45699 41.32043 13.83383 1.000 70.95122 10 PRO B N 1
ATOM 3400 C CA . PRO B 2 10 ? 2.22020 41.88859 13.28636 1.000 74.80149 10 PRO B CA 1
ATOM 3401 C C . PRO B 2 10 ? 1.26044 42.31856 14.38691 1.000 75.58319 10 PRO B C 1
ATOM 3402 O O . PRO B 2 10 ? 1.37828 41.92301 15.54874 1.000 82.18974 10 PRO B O 1
ATOM 3406 N N . GLU B 2 11 ? 0.28771 43.14602 13.99107 1.000 72.30831 11 GLU B N 1
ATOM 3407 C CA . GLU B 2 11 ? -0.66035 43.70373 14.95297 1.000 70.06654 11 GLU B CA 1
ATOM 3408 C C . GLU B 2 11 ? -1.48762 42.61420 15.62461 1.000 70.47655 11 GLU B C 1
ATOM 3409 O O . GLU B 2 11 ? -1.67746 42.63532 16.84649 1.000 74.29522 11 GLU B O 1
ATOM 3415 N N . ASN B 2 12 ? -1.99534 41.65686 14.84329 1.000 68.22912 12 ASN B N 1
ATOM 3416 C CA . ASN B 2 12 ? -2.82046 40.59879 15.41801 1.000 68.81548 12 ASN B CA 1
ATOM 3417 C C . ASN B 2 12 ? -2.03492 39.74646 16.40611 1.000 71.54549 12 ASN B C 1
ATOM 3418 O O . ASN B 2 12 ? -2.61788 39.18254 17.33932 1.000 72.49790 12 ASN B O 1
ATOM 3423 N N . VAL B 2 13 ? -0.71871 39.64041 16.22209 1.000 75.29910 13 VAL B N 1
ATOM 3424 C CA . VAL B 2 13 ? 0.11175 38.94738 17.20053 1.000 63.68089 13 VAL B CA 1
ATOM 3425 C C . VAL B 2 13 ? 0.33028 39.82027 18.42915 1.000 73.32862 13 VAL B C 1
ATOM 3426 O O . VAL B 2 13 ? 0.31357 39.33094 19.56399 1.000 79.31521 13 VAL B O 1
ATOM 3430 N N . GLN B 2 14 ? 0.53121 41.11845 18.22607 1.000 77.81295 14 GLN B N 1
ATOM 3431 C CA . GLN B 2 14 ? 0.73434 42.04908 19.32957 1.000 69.13634 14 GLN B CA 1
ATOM 3432 C C . GLN B 2 14 ? -0.52776 42.20859 20.16389 1.000 78.38923 14 GLN B C 1
ATOM 3433 O O . GLN B 2 14 ? -0.48830 42.09516 21.38870 1.000 81.25415 14 GLN B O 1
ATOM 3439 N N . GLY C 1 2 ? 55.36540 28.75561 -19.66453 1.000 129.56089 2 GLY C N 1
ATOM 3440 C CA . GLY C 1 2 ? 54.06394 28.11344 -19.67345 1.000 135.99861 2 GLY C CA 1
ATOM 3441 C C . GLY C 1 2 ? 53.38278 28.16707 -21.02657 1.000 128.70831 2 GLY C C 1
ATOM 3442 O O . GLY C 1 2 ? 53.01604 27.13249 -21.58572 1.000 131.49297 2 GLY C O 1
ATOM 3443 N N . ALA C 1 3 ? 53.21133 29.38553 -21.54413 1.000 126.40155 3 ALA C N 1
ATOM 3444 C CA . ALA C 1 3 ? 52.61092 29.62377 -22.85782 1.000 118.61460 3 ALA C CA 1
ATOM 3445 C C . ALA C 1 3 ? 51.19644 29.05764 -22.95533 1.000 121.49473 3 ALA C C 1
ATOM 3446 O O . ALA C 1 3 ? 50.75598 28.64250 -24.02906 1.000 136.38060 3 ALA C O 1
ATOM 3448 N N . ASP C 1 4 ? 50.47106 29.03351 -21.84215 1.000 112.82745 4 ASP C N 1
ATOM 3449 C CA . ASP C 1 4 ? 49.08119 28.60139 -21.83137 1.000 105.70645 4 ASP C CA 1
ATOM 3450 C C . ASP C 1 4 ? 48.16384 29.81647 -21.82804 1.000 98.39615 4 ASP C C 1
ATOM 3451 O O . ASP C 1 4 ? 48.40127 30.78556 -21.10089 1.000 101.74720 4 ASP C O 1
ATOM 3456 N N . ILE C 1 5 ? 47.11636 29.75754 -22.64834 1.000 95.52227 5 ILE C N 1
ATOM 3457 C CA . ILE C 1 5 ? 46.20319 30.88561 -22.79740 1.000 85.18780 5 ILE C CA 1
ATOM 3458 C C . ILE C 1 5 ? 45.38908 31.04133 -21.51956 1.000 81.34626 5 ILE C C 1
ATOM 3459 O O . ILE C 1 5 ? 44.67547 30.12141 -21.10314 1.000 87.84820 5 ILE C O 1
ATOM 3464 N N . GLU C 1 6 ? 45.49150 32.20980 -20.89369 1.000 82.97893 6 GLU C N 1
ATOM 3465 C CA . GLU C 1 6 ? 44.77618 32.51654 -19.66306 1.000 87.12408 6 GLU C CA 1
ATOM 3466 C C . GLU C 1 6 ? 43.66030 33.50881 -19.95689 1.000 87.16868 6 GLU C C 1
ATOM 3467 O O . GLU C 1 6 ? 43.90568 34.57035 -20.53957 1.000 96.12502 6 GLU C O 1
ATOM 3473 N N . VAL C 1 7 ? 42.44155 33.16103 -19.55650 1.000 84.14513 7 VAL C N 1
ATOM 3474 C CA . VAL C 1 7 ? 41.29819 34.05172 -19.72179 1.000 89.16378 7 VAL C CA 1
ATOM 3475 C C . VAL C 1 7 ? 41.24393 35.00837 -18.53862 1.000 84.83040 7 VAL C C 1
ATOM 3476 O O . VAL C 1 7 ? 41.39835 34.59606 -17.38271 1.000 79.41683 7 VAL C O 1
ATOM 3480 N N . THR C 1 8 ? 41.02581 36.29325 -18.82446 1.000 90.15257 8 THR C N 1
ATOM 3481 C CA . THR C 1 8 ? 41.07990 37.33383 -17.80496 1.000 79.53507 8 THR C CA 1
ATOM 3482 C C . THR C 1 8 ? 39.75574 38.06553 -17.61328 1.000 86.10964 8 THR C C 1
ATOM 3483 O O . THR C 1 8 ? 39.73513 39.11491 -16.95874 1.000 80.89393 8 THR C O 1
ATOM 3487 N N . THR C 1 9 ? 38.65404 37.55312 -18.16008 1.000 81.51403 9 THR C N 1
ATOM 3488 C CA . THR C 1 9 ? 37.34508 38.12674 -17.87969 1.000 74.62481 9 THR C CA 1
ATOM 3489 C C . THR C 1 9 ? 36.30360 37.02019 -17.85481 1.000 72.17981 9 THR C C 1
ATOM 3490 O O . THR C 1 9 ? 36.45828 35.98402 -18.50557 1.000 81.29663 9 THR C O 1
ATOM 3494 N N . THR C 1 10 ? 35.23744 37.25567 -17.09445 1.000 73.72848 10 THR C N 1
ATOM 3495 C CA . THR C 1 10 ? 34.14170 36.30769 -16.96347 1.000 81.46871 10 THR C CA 1
ATOM 3496 C C . THR C 1 10 ? 32.98025 36.62026 -17.89835 1.000 78.00870 10 THR C C 1
ATOM 3497 O O . THR C 1 10 ? 31.94689 35.94735 -17.83250 1.000 73.83846 10 THR C O 1
ATOM 3501 N N . ILE C 1 11 ? 33.12495 37.61728 -18.76555 1.000 71.31001 11 ILE C N 1
ATOM 3502 C CA . ILE C 1 11 ? 32.07123 37.99858 -19.69305 1.000 72.65182 11 ILE C CA 1
ATOM 3503 C C . ILE C 1 11 ? 32.43348 37.50173 -21.08605 1.000 75.83342 11 ILE C C 1
ATOM 3504 O O . ILE C 1 11 ? 33.58129 37.15127 -21.37663 1.000 78.04684 11 ILE C O 1
ATOM 3509 N N . ASP C 1 12 ? 31.42937 37.47796 -21.95948 1.000 71.04549 12 ASP C N 1
ATOM 3510 C CA . ASP C 1 12 ? 31.59095 37.03698 -23.33993 1.000 71.02357 12 ASP C CA 1
ATOM 3511 C C . ASP C 1 12 ? 31.72633 38.27165 -24.22274 1.000 79.02876 12 ASP C C 1
ATOM 3512 O O . ASP C 1 12 ? 30.77028 39.03767 -24.38295 1.000 79.32657 12 ASP C O 1
ATOM 3517 N N . GLU C 1 13 ? 32.91451 38.46454 -24.79052 1.000 82.37247 13 GLU C N 1
ATOM 3518 C CA . GLU C 1 13 ? 33.17258 39.60728 -25.65413 1.000 72.16740 13 GLU C CA 1
ATOM 3519 C C . GLU C 1 13 ? 34.16544 39.20490 -26.73307 1.000 81.46586 13 GLU C C 1
ATOM 3520 O O . GLU C 1 13 ? 34.93531 38.25130 -26.57323 1.000 90.50746 13 GLU C O 1
ATOM 3526 N N . ASP C 1 14 ? 34.13471 39.94754 -27.83786 1.000 81.60355 14 ASP C N 1
ATOM 3527 C CA . ASP C 1 14 ? 35.11734 39.83201 -28.90683 1.000 83.06106 14 ASP C CA 1
ATOM 3528 C C . ASP C 1 14 ? 35.63682 41.21929 -29.26507 1.000 84.28764 14 ASP C C 1
ATOM 3529 O O . ASP C 1 14 ? 35.60564 41.65615 -30.41919 1.000 83.38321 14 ASP C O 1
ATOM 3534 N N . VAL C 1 15 ? 36.11721 41.93500 -28.25017 1.000 80.42948 15 VAL C N 1
ATOM 3535 C CA . VAL C 1 15 ? 36.56870 43.31451 -28.37996 1.000 76.82417 15 VAL C CA 1
ATOM 3536 C C . VAL C 1 15 ? 38.08527 43.33343 -28.27662 1.000 76.39150 15 VAL C C 1
ATOM 3537 O O . VAL C 1 15 ? 38.65862 42.71826 -27.36964 1.000 78.90981 15 VAL C O 1
ATOM 3541 N N . ASP C 1 16 ? 38.73333 44.03591 -29.20430 1.000 83.50368 16 ASP C N 1
ATOM 3542 C CA . ASP C 1 16 ? 40.18062 44.18635 -29.15389 1.000 84.83327 16 ASP C CA 1
ATOM 3543 C C . ASP C 1 16 ? 40.56039 45.14282 -28.02825 1.000 79.72053 16 ASP C C 1
ATOM 3544 O O . ASP C 1 16 ? 40.60799 46.36101 -28.22558 1.000 86.51135 16 ASP C O 1
ATOM 3549 N N . ASN C 1 17 ? 40.82127 44.59928 -26.83872 1.000 78.19971 17 ASN C N 1
ATOM 3550 C CA . ASN C 1 17 ? 41.22376 45.40763 -25.69268 1.000 79.08933 17 ASN C CA 1
ATOM 3551 C C . ASN C 1 17 ? 42.36366 44.75027 -24.92717 1.000 80.14670 17 ASN C C 1
ATOM 3552 O O . ASN C 1 17 ? 43.14296 43.98354 -25.50124 1.000 82.28917 17 ASN C O 1
ATOM 3557 N N . THR C 1 18 ? 42.45912 45.03667 -23.63006 1.000 82.66705 18 THR C N 1
ATOM 3558 C CA . THR C 1 18 ? 43.52060 44.51094 -22.78516 1.000 81.69760 18 THR C CA 1
ATOM 3559 C C . THR C 1 18 ? 43.08759 43.28799 -21.98522 1.000 83.38511 18 THR C C 1
ATOM 3560 O O . THR C 1 18 ? 43.82698 42.84411 -21.10110 1.000 86.38849 18 THR C O 1
ATOM 3564 N N . VAL C 1 19 ? 41.91463 42.73065 -22.27477 1.000 79.33348 19 VAL C N 1
ATOM 3565 C CA . VAL C 1 19 ? 41.36968 41.62246 -21.50404 1.000 83.94027 19 VAL C CA 1
ATOM 3566 C C . VAL C 1 19 ? 41.06459 40.45837 -22.43757 1.000 85.48686 19 VAL C C 1
ATOM 3567 O O . VAL C 1 19 ? 40.66962 40.64633 -23.59330 1.000 88.78053 19 VAL C O 1
ATOM 3571 N N . CYS C 1 20 ? 41.24632 39.24469 -21.92218 1.000 80.63494 20 CYS C N 1
ATOM 3572 C CA . CYS C 1 20 ? 41.05311 38.01959 -22.68694 1.000 82.43154 20 CYS C CA 1
ATOM 3573 C C . CYS C 1 20 ? 39.79032 37.30578 -22.22329 1.000 84.74475 20 CYS C C 1
ATOM 3574 O O . CYS C 1 20 ? 39.61604 37.05913 -21.02549 1.000 85.39365 20 CYS C O 1
ATOM 3577 N N . SER C 1 21 ? 38.92063 36.96863 -23.17067 1.000 74.64935 21 SER C N 1
ATOM 3578 C CA . SER C 1 21 ? 37.69870 36.22692 -22.89767 1.000 74.98002 21 SER C CA 1
ATOM 3579 C C . SER C 1 21 ? 37.83138 34.80083 -23.41439 1.000 69.44771 21 SER C C 1
ATOM 3580 O O . SER C 1 21 ? 38.77662 34.45458 -24.12771 1.000 71.87441 21 SER C O 1
ATOM 3583 N N . LEU C 1 22 ? 36.86014 33.96689 -23.03915 1.000 70.42378 22 LEU C N 1
ATOM 3584 C CA . LEU C 1 22 ? 36.88669 32.57194 -23.46518 1.000 73.29865 22 LEU C CA 1
ATOM 3585 C C . LEU C 1 22 ? 36.63068 32.44618 -24.96226 1.000 69.64105 22 LEU C C 1
ATOM 3586 O O . LEU C 1 22 ? 37.22843 31.59408 -25.63073 1.000 74.57651 22 LEU C O 1
ATOM 3591 N N . ARG C 1 23 ? 35.74875 33.28717 -25.50675 1.000 62.77079 23 ARG C N 1
ATOM 3592 C CA . ARG C 1 23 ? 35.48108 33.25400 -26.94089 1.000 60.96337 23 ARG C CA 1
ATOM 3593 C C . ARG C 1 23 ? 36.70602 33.68829 -27.73558 1.000 69.37628 23 ARG C C 1
ATOM 3594 O O . ARG C 1 23 ? 37.08823 33.03392 -28.71262 1.000 70.46226 23 ARG C O 1
ATOM 3602 N N . GLU C 1 24 ? 37.33572 34.79467 -27.32860 1.000 76.54739 24 GLU C N 1
ATOM 3603 C CA . GLU C 1 24 ? 38.55738 35.23957 -27.99148 1.000 77.85293 24 GLU C CA 1
ATOM 3604 C C . GLU C 1 24 ? 39.68207 34.22809 -27.82912 1.000 76.97267 24 GLU C C 1
ATOM 3605 O O . GLU C 1 24 ? 40.55515 34.12648 -28.69902 1.000 74.67730 24 GLU C O 1
ATOM 3611 N N . ALA C 1 25 ? 39.68720 33.48383 -26.72128 1.000 66.02885 25 ALA C N 1
ATOM 3612 C CA . ALA C 1 25 ? 40.68128 32.43192 -26.54341 1.000 68.43671 25 ALA C CA 1
ATOM 3613 C C . ALA C 1 25 ? 40.54107 31.36459 -27.62019 1.000 78.37401 25 ALA C C 1
ATOM 3614 O O . ALA C 1 25 ? 41.51468 31.02529 -28.30447 1.000 78.92203 25 ALA C O 1
ATOM 3616 N N . VAL C 1 26 ? 39.32714 30.83165 -27.79123 1.000 75.45649 26 VAL C N 1
ATOM 3617 C CA . VAL C 1 26 ? 39.10137 29.79579 -28.79627 1.000 70.10094 26 VAL C CA 1
ATOM 3618 C C . VAL C 1 26 ? 39.41932 30.32176 -30.19056 1.000 73.22850 26 VAL C C 1
ATOM 3619 O O . VAL C 1 26 ? 40.01674 29.61730 -31.01462 1.000 72.74063 26 VAL C O 1
ATOM 3623 N N . GLU C 1 27 ? 39.03802 31.57090 -30.47425 1.000 68.42287 27 GLU C N 1
ATOM 3624 C CA . GLU C 1 27 ? 39.29923 32.13945 -31.79335 1.000 76.29799 27 GLU C CA 1
ATOM 3625 C C . GLU C 1 27 ? 40.79085 32.29297 -32.05633 1.000 78.14729 27 GLU C C 1
ATOM 3626 O O . GLU C 1 27 ? 41.22131 32.26438 -33.21492 1.000 72.76299 27 GLU C O 1
ATOM 3632 N N . LEU C 1 28 ? 41.59224 32.45602 -31.00169 1.000 77.76045 28 LEU C N 1
ATOM 3633 C CA . LEU C 1 28 ? 43.04003 32.52012 -31.17392 1.000 72.53059 28 LEU C CA 1
ATOM 3634 C C . LEU C 1 28 ? 43.58679 31.19749 -31.69880 1.000 75.72242 28 LEU C C 1
ATOM 3635 O O . LEU C 1 28 ? 44.31511 31.16572 -32.69826 1.000 79.67655 28 LEU C O 1
ATOM 3640 N N . ILE C 1 29 ? 43.23845 30.08962 -31.03778 1.000 72.20500 29 ILE C N 1
ATOM 3641 C CA . ILE C 1 29 ? 43.71266 28.78345 -31.48439 1.000 70.47895 29 ILE C CA 1
ATOM 3642 C C . ILE C 1 29 ? 43.05881 28.39075 -32.80709 1.000 74.78925 29 ILE C C 1
ATOM 3643 O O . ILE C 1 29 ? 43.67676 27.70733 -33.63443 1.000 72.65798 29 ILE C O 1
ATOM 3648 N N . ASN C 1 30 ? 41.81765 28.82582 -33.04231 1.000 72.56869 30 ASN C N 1
ATOM 3649 C CA . ASN C 1 30 ? 41.15160 28.52130 -34.30687 1.000 76.50630 30 ASN C CA 1
ATOM 3650 C C . ASN C 1 30 ? 41.87193 29.17197 -35.48188 1.000 76.23857 30 ASN C C 1
ATOM 3651 O O . ASN C 1 30 ? 42.17236 28.51231 -36.48374 1.000 76.98121 30 ASN C O 1
ATOM 3656 N N . LYS C 1 31 ? 42.15467 30.47271 -35.37878 1.000 80.20541 31 LYS C N 1
ATOM 3657 C CA . LYS C 1 31 ? 42.83133 31.17299 -36.46423 1.000 76.46862 31 LYS C CA 1
ATOM 3658 C C . LYS C 1 31 ? 44.29402 30.76801 -36.59586 1.000 75.85545 31 LYS C C 1
ATOM 3659 O O . LYS C 1 31 ? 44.88065 30.95517 -37.66711 1.000 68.78352 31 LYS C O 1
ATOM 3665 N N . ARG C 1 32 ? 44.89356 30.21866 -35.53698 1.000 75.17545 32 ARG C N 1
ATOM 3666 C CA . ARG C 1 32 ? 46.27575 29.75840 -35.62640 1.000 70.28153 32 ARG C CA 1
ATOM 3667 C C . ARG C 1 32 ? 46.39404 28.51997 -36.50602 1.000 78.29606 32 ARG C C 1
ATOM 3668 O O . ARG C 1 32 ? 47.37455 28.36699 -37.24360 1.000 82.28799 32 ARG C O 1
ATOM 3676 N N . ASN C 1 33 ? 45.41056 27.62357 -36.43867 1.000 81.71350 33 ASN C N 1
ATOM 3677 C CA . ASN C 1 33 ? 45.43252 26.37493 -37.18611 1.000 82.51265 33 ASN C CA 1
ATOM 3678 C C . ASN C 1 33 ? 44.76488 26.49338 -38.55103 1.000 76.67646 33 ASN C C 1
ATOM 3679 O O . ASN C 1 33 ? 44.40809 25.47050 -39.14665 1.000 89.40210 33 ASN C O 1
ATOM 3684 N N . SER C 1 34 ? 44.58912 27.70915 -39.05744 1.000 75.94340 34 SER C N 1
ATOM 3685 C CA . SER C 1 34 ? 43.92864 27.89826 -40.33756 1.000 91.54650 34 SER C CA 1
ATOM 3686 C C . SER C 1 34 ? 44.92191 27.74953 -41.48359 1.000 89.05225 34 SER C C 1
ATOM 3687 O O . SER C 1 34 ? 46.10596 28.07509 -41.35899 1.000 89.09038 34 SER C O 1
ATOM 3690 N N . SER C 1 35 ? 44.42548 27.24067 -42.61356 1.000 90.34806 35 SER C N 1
ATOM 3691 C CA . SER C 1 35 ? 45.26737 27.14772 -43.80280 1.000 89.32838 35 SER C CA 1
ATOM 3692 C C . SER C 1 35 ? 45.48250 28.51712 -44.43164 1.000 99.25437 35 SER C C 1
ATOM 3693 O O . SER C 1 35 ? 46.49842 28.74547 -45.09896 1.000 108.26631 35 SER C O 1
ATOM 3696 N N . ASP C 1 36 ? 44.54144 29.43330 -44.22555 1.000 98.99343 36 ASP C N 1
ATOM 3697 C CA . ASP C 1 36 ? 44.69871 30.81959 -44.65449 1.000 100.62682 36 ASP C CA 1
ATOM 3698 C C . ASP C 1 36 ? 45.91693 31.44160 -43.98455 1.000 103.33369 36 ASP C C 1
ATOM 3699 O O . ASP C 1 36 ? 46.03523 31.42385 -42.75519 1.000 102.24212 36 ASP C O 1
ATOM 3704 N N . SER C 1 37 ? 46.81046 32.01962 -44.78755 1.000 102.75589 37 SER C N 1
ATOM 3705 C CA . SER C 1 37 ? 48.03995 32.56952 -44.22870 1.000 99.85165 37 SER C CA 1
ATOM 3706 C C . SER C 1 37 ? 47.84255 33.96136 -43.63359 1.000 98.03555 37 SER C C 1
ATOM 3707 O O . SER C 1 37 ? 48.54062 34.32402 -42.68023 1.000 90.21058 37 SER C O 1
ATOM 3710 N N . THR C 1 38 ? 46.90487 34.74970 -44.16188 1.000 98.69003 38 THR C N 1
ATOM 3711 C CA . THR C 1 38 ? 46.71359 36.11121 -43.67711 1.000 100.24962 38 THR C CA 1
ATOM 3712 C C . THR C 1 38 ? 45.95549 36.17737 -42.35710 1.000 97.84615 38 THR C C 1
ATOM 3713 O O . THR C 1 38 ? 45.83375 37.26903 -41.79165 1.000 95.50670 38 THR C O 1
ATOM 3717 N N . VAL C 1 39 ? 45.44643 35.05347 -41.85056 1.000 100.52330 39 VAL C N 1
ATOM 3718 C CA . VAL C 1 39 ? 44.78591 35.05264 -40.54891 1.000 101.39003 39 VAL C CA 1
ATOM 3719 C C . VAL C 1 39 ? 45.71532 34.46544 -39.49238 1.000 96.98180 39 VAL C C 1
ATOM 3720 O O . VAL C 1 39 ? 45.60119 34.79926 -38.30860 1.000 100.40465 39 VAL C O 1
ATOM 3724 N N . VAL C 1 40 ? 46.64020 33.58863 -39.89559 1.000 88.55298 40 VAL C N 1
ATOM 3725 C CA . VAL C 1 40 ? 47.62115 33.10995 -38.92481 1.000 90.65281 40 VAL C CA 1
ATOM 3726 C C . VAL C 1 40 ? 48.60784 34.21969 -38.59068 1.000 96.71895 40 VAL C C 1
ATOM 3727 O O . VAL C 1 40 ? 49.16672 34.25740 -37.48720 1.000 100.65659 40 VAL C O 1
ATOM 3731 N N . ALA C 1 41 ? 48.83995 35.13763 -39.52977 1.000 101.16410 41 ALA C N 1
ATOM 3732 C CA . ALA C 1 41 ? 49.68653 36.28995 -39.25405 1.000 95.41751 41 ALA C CA 1
ATOM 3733 C C . ALA C 1 41 ? 48.95659 37.34769 -38.43784 1.000 89.39112 41 ALA C C 1
ATOM 3734 O O . ALA C 1 41 ? 49.59754 38.11543 -37.71110 1.000 92.77989 41 ALA C O 1
ATOM 3736 N N . SER C 1 42 ? 47.62727 37.40382 -38.53992 1.000 87.00398 42 SER C N 1
ATOM 3737 C CA . SER C 1 42 ? 46.85775 38.37163 -37.76905 1.000 87.12180 42 SER C CA 1
ATOM 3738 C C . SER C 1 42 ? 46.75914 38.00292 -36.29637 1.000 91.62257 42 SER C C 1
ATOM 3739 O O . SER C 1 42 ? 46.31714 38.83457 -35.49666 1.000 89.05773 42 SER C O 1
ATOM 3742 N N . VAL C 1 43 ? 47.15274 36.78791 -35.92329 1.000 98.73467 43 VAL C N 1
ATOM 3743 C CA . VAL C 1 43 ? 47.14984 36.34614 -34.53662 1.000 96.30159 43 VAL C CA 1
ATOM 3744 C C . VAL C 1 43 ? 48.56278 36.01535 -34.05587 1.000 96.14577 43 VAL C C 1
ATOM 3745 O O . VAL C 1 43 ? 48.73581 35.24487 -33.11636 1.000 94.02057 43 VAL C O 1
ATOM 3749 N N . LYS C 1 44 ? 49.57965 36.59867 -34.69787 1.000 105.43981 44 LYS C N 1
ATOM 3750 C CA . LYS C 1 44 ? 50.95975 36.35973 -34.28467 1.000 108.56889 44 LYS C CA 1
ATOM 3751 C C . LYS C 1 44 ? 51.23115 36.91788 -32.89411 1.000 105.34947 44 LYS C C 1
ATOM 3752 O O . LYS C 1 44 ? 51.99378 36.32699 -32.12327 1.000 107.19848 44 LYS C O 1
ATOM 3758 N N . ASP C 1 45 ? 50.62941 38.05616 -32.55875 1.000 102.46805 45 ASP C N 1
ATOM 3759 C CA . ASP C 1 45 ? 50.82390 38.68924 -31.26246 1.000 103.38305 45 ASP C CA 1
ATOM 3760 C C . ASP C 1 45 ? 49.63549 38.49083 -30.33121 1.000 104.43221 45 ASP C C 1
ATOM 3761 O O . ASP C 1 45 ? 49.54170 39.17302 -29.30556 1.000 104.52959 45 ASP C O 1
ATOM 3766 N N . GLY C 1 46 ? 48.73557 37.57778 -30.65984 1.000 100.66996 46 GLY C N 1
ATOM 3767 C CA . GLY C 1 46 ? 47.53158 37.35089 -29.88966 1.000 84.80229 46 GLY C CA 1
ATOM 3768 C C . GLY C 1 46 ? 46.29067 37.71887 -30.68192 1.000 78.58574 46 GLY C C 1
ATOM 3769 O O . GLY C 1 46 ? 46.33549 37.98699 -31.88535 1.000 88.49813 46 GLY C O 1
ATOM 3770 N N . TYR C 1 47 ? 45.16128 37.73092 -29.97810 1.000 78.39614 47 TYR C N 1
ATOM 3771 C CA . TYR C 1 47 ? 43.88533 38.07079 -30.60278 1.000 85.49342 47 TYR C CA 1
ATOM 3772 C C . TYR C 1 47 ? 43.00747 38.76262 -29.57057 1.000 74.51316 47 TYR C C 1
ATOM 3773 O O . TYR C 1 47 ? 42.52218 38.11729 -28.63613 1.000 75.30197 47 TYR C O 1
ATOM 3782 N N . HIS C 1 48 ? 42.81494 40.07118 -29.74068 1.000 67.23879 48 HIS C N 1
ATOM 3783 C CA . HIS C 1 48 ? 41.90546 40.87769 -28.92755 1.000 72.03700 48 HIS C CA 1
ATOM 3784 C C . HIS C 1 48 ? 42.22147 40.80802 -27.43521 1.000 77.32216 48 HIS C C 1
ATOM 3785 O O . HIS C 1 48 ? 41.36261 41.11933 -26.60279 1.000 69.56056 48 HIS C O 1
ATOM 3792 N N . GLY C 1 49 ? 43.43945 40.40720 -27.07500 1.000 76.47224 49 GLY C N 1
ATOM 3793 C CA . GLY C 1 49 ? 43.84631 40.39872 -25.68369 1.000 68.48951 49 GLY C CA 1
ATOM 3794 C C . GLY C 1 49 ? 44.20844 39.03670 -25.12578 1.000 77.82823 49 GLY C C 1
ATOM 3795 O O . GLY C 1 49 ? 44.47292 38.91131 -23.92674 1.000 85.44686 49 GLY C O 1
ATOM 3796 N N . CYS C 1 50 ? 44.23394 38.01117 -25.97271 1.000 76.32902 50 CYS C N 1
ATOM 3797 C CA . CYS C 1 50 ? 44.52661 36.64790 -25.54829 1.000 72.57179 50 CYS C CA 1
ATOM 3798 C C . CYS C 1 50 ? 45.87453 36.20676 -26.09919 1.000 81.36380 50 CYS C C 1
ATOM 3799 O O . CYS C 1 50 ? 46.12152 36.31718 -27.30395 1.000 85.33077 50 CYS C O 1
ATOM 3802 N N . GLY C 1 51 ? 46.73697 35.70506 -25.21632 1.000 91.17331 51 GLY C N 1
ATOM 3803 C CA . GLY C 1 51 ? 47.99518 35.10196 -25.61618 1.000 88.64228 51 GLY C CA 1
ATOM 3804 C C . GLY C 1 51 ? 48.96394 36.02710 -26.32436 1.000 95.90008 51 GLY C C 1
ATOM 3805 O O . GLY C 1 51 ? 48.66663 37.20542 -26.54386 1.000 99.80360 51 GLY C O 1
ATOM 3806 N N . ASN C 1 52 ? 50.13278 35.49572 -26.68735 1.000 101.77098 52 ASN C N 1
ATOM 3807 C CA . ASN C 1 52 ? 51.15084 36.26698 -27.39118 1.000 111.49365 52 ASN C CA 1
ATOM 3808 C C . ASN C 1 52 ? 52.22733 35.34801 -27.95667 1.000 115.89920 52 ASN C C 1
ATOM 3809 O O . ASN C 1 52 ? 52.79784 34.53105 -27.22583 1.000 115.77316 52 ASN C O 1
ATOM 3814 N N . LYS C 1 53 ? 52.50847 35.48172 -29.25495 1.000 116.04659 53 LYS C N 1
ATOM 3815 C CA . LYS C 1 53 ? 53.52108 34.68663 -29.94440 1.000 119.74646 53 LYS C CA 1
ATOM 3816 C C . LYS C 1 53 ? 53.30702 33.19236 -29.73781 1.000 123.30661 53 LYS C C 1
ATOM 3817 O O . LYS C 1 53 ? 52.26649 32.64861 -30.12210 1.000 121.50164 53 LYS C O 1
ATOM 3823 N N . ASP C 1 54 ? 54.28682 32.52229 -29.13704 1.000 125.57881 54 ASP C N 1
ATOM 3824 C CA . ASP C 1 54 ? 54.18098 31.08809 -28.91015 1.000 129.81682 54 ASP C CA 1
ATOM 3825 C C . ASP C 1 54 ? 53.17787 30.79946 -27.80095 1.000 121.05756 54 ASP C C 1
ATOM 3826 O O . ASP C 1 54 ? 53.20186 31.43604 -26.74306 1.000 114.70483 54 ASP C O 1
ATOM 3831 N N . ALA C 1 55 ? 52.29160 29.83938 -28.04913 1.000 113.71509 55 ALA C N 1
ATOM 3832 C CA . ALA C 1 55 ? 51.30345 29.41406 -27.06883 1.000 112.04731 55 ALA C CA 1
ATOM 3833 C C . ALA C 1 55 ? 51.28216 27.88890 -27.05173 1.000 118.54598 55 ALA C C 1
ATOM 3834 O O . ALA C 1 55 ? 52.18370 27.23033 -27.57982 1.000 113.23945 55 ALA C O 1
ATOM 3836 N N . SER C 1 56 ? 50.23974 27.31745 -26.44027 1.000 115.93885 56 SER C N 1
ATOM 3837 C CA . SER C 1 56 ? 50.16794 25.86965 -26.28744 1.000 114.01484 56 SER C CA 1
ATOM 3838 C C . SER C 1 56 ? 48.77723 25.30140 -26.54743 1.000 107.48076 56 SER C C 1
ATOM 3839 O O . SER C 1 56 ? 48.56953 24.10155 -26.32237 1.000 104.64338 56 SER C O 1
ATOM 3842 N N . SER C 1 57 ? 47.82453 26.11467 -27.00873 1.000 103.20566 57 SER C N 1
ATOM 3843 C CA . SER C 1 57 ? 46.45735 25.66674 -27.28468 1.000 88.76897 57 SER C CA 1
ATOM 3844 C C . SER C 1 57 ? 45.79588 25.05983 -26.05003 1.000 73.94524 57 SER C C 1
ATOM 3845 O O . SER C 1 57 ? 44.98657 24.13561 -26.15737 1.000 71.92288 57 SER C O 1
ATOM 3848 N N . ASN C 1 58 ? 46.13543 25.57221 -24.87000 1.000 81.42215 58 ASN C N 1
ATOM 3849 C CA . ASN C 1 58 ? 45.54814 25.12960 -23.60683 1.000 67.08326 58 ASN C CA 1
ATOM 3850 C C . ASN C 1 58 ? 44.90034 26.33978 -22.94210 1.000 72.47280 58 ASN C C 1
ATOM 3851 O O . ASN C 1 58 ? 45.59246 27.19018 -22.37368 1.000 79.48778 58 ASN C O 1
ATOM 3856 N N . ILE C 1 59 ? 43.57629 26.41688 -23.01670 1.000 69.82336 59 ILE C N 1
ATOM 3857 C CA . ILE C 1 59 ? 42.83571 27.50562 -22.39025 1.000 64.58656 59 ILE C CA 1
ATOM 3858 C C . ILE C 1 59 ? 42.64389 27.18346 -20.91473 1.000 61.40437 59 ILE C C 1
ATOM 3859 O O . ILE C 1 59 ? 42.16138 26.10133 -20.55983 1.000 63.98040 59 ILE C O 1
ATOM 3864 N N . ILE C 1 60 ? 43.02405 28.11974 -20.04964 1.000 63.11946 60 ILE C N 1
ATOM 3865 C CA . ILE C 1 60 ? 42.97565 27.92938 -18.60517 1.000 67.62088 60 ILE C CA 1
ATOM 3866 C C . ILE C 1 60 ? 41.99243 28.93010 -18.01540 1.000 58.01051 60 ILE C C 1
ATOM 3867 O O . ILE C 1 60 ? 42.05267 30.12628 -18.32406 1.000 72.41586 60 ILE C O 1
ATOM 3872 N N . LEU C 1 61 ? 41.08395 28.43597 -17.18053 1.000 59.73956 61 LEU C N 1
ATOM 3873 C CA . LEU C 1 61 ? 40.16254 29.26551 -16.42196 1.000 66.01433 61 LEU C CA 1
ATOM 3874 C C . LEU C 1 61 ? 40.52057 29.20148 -14.94227 1.000 70.41153 61 LEU C C 1
ATOM 3875 O O . LEU C 1 61 ? 40.99728 28.17636 -14.44632 1.000 71.09801 61 LEU C O 1
ATOM 3880 N N . GLN C 1 62 ? 40.29073 30.30698 -14.24028 1.000 60.05459 62 GLN C N 1
ATOM 3881 C CA . GLN C 1 62 ? 40.62124 30.37867 -12.82557 1.000 73.23115 62 GLN C CA 1
ATOM 3882 C C . GLN C 1 62 ? 39.57143 29.65355 -11.99137 1.000 77.86483 62 GLN C C 1
ATOM 3883 O O . GLN C 1 62 ? 38.41157 29.51521 -12.39199 1.000 76.59874 62 GLN C O 1
ATOM 3889 N N . ARG C 1 63 ? 39.99080 29.19144 -10.81685 1.000 81.14821 63 ARG C N 1
ATOM 3890 C CA . ARG C 1 63 ? 39.10784 28.41257 -9.96264 1.000 76.82814 63 ARG C CA 1
ATOM 3891 C C . ARG C 1 63 ? 38.05980 29.30501 -9.30806 1.000 81.72179 63 ARG C C 1
ATOM 3892 O O . ARG C 1 63 ? 38.26553 30.50671 -9.11466 1.000 87.18636 63 ARG C O 1
ATOM 3900 N N . ASP C 1 64 ? 36.91908 28.69638 -8.97520 1.000 83.45684 64 ASP C N 1
ATOM 3901 C CA . ASP C 1 64 ? 35.81883 29.37417 -8.28728 1.000 86.18098 64 ASP C CA 1
ATOM 3902 C C . ASP C 1 64 ? 35.32160 30.59257 -9.06035 1.000 82.76430 64 ASP C C 1
ATOM 3903 O O . ASP C 1 64 ? 34.79530 31.54025 -8.47253 1.000 93.41567 64 ASP C O 1
ATOM 3908 N N . LYS C 1 65 ? 35.48235 30.58095 -10.38005 1.000 87.45783 65 LYS C N 1
ATOM 3909 C CA . LYS C 1 65 ? 35.04841 31.67681 -11.23045 1.000 83.20435 65 LYS C CA 1
ATOM 3910 C C . LYS C 1 65 ? 33.97003 31.19445 -12.18973 1.000 74.57957 65 LYS C C 1
ATOM 3911 O O . LYS C 1 65 ? 33.94955 30.02896 -12.59857 1.000 68.79473 65 LYS C O 1
ATOM 3917 N N . GLU C 1 66 ? 33.07526 32.11026 -12.54720 1.000 77.90276 66 GLU C N 1
ATOM 3918 C CA . GLU C 1 66 ? 31.88893 31.80136 -13.33687 1.000 72.90578 66 GLU C CA 1
ATOM 3919 C C . GLU C 1 66 ? 31.95487 32.59245 -14.63683 1.000 76.36174 66 GLU C C 1
ATOM 3920 O O . GLU C 1 66 ? 31.76912 33.81472 -14.63641 1.000 75.49116 66 GLU C O 1
ATOM 3926 N N . TYR C 1 67 ? 32.21655 31.89499 -15.73990 1.000 73.50074 67 TYR C N 1
ATOM 3927 C CA . TYR C 1 67 ? 32.39260 32.51374 -17.04722 1.000 73.34690 67 TYR C CA 1
ATOM 3928 C C . TYR C 1 67 ? 31.09915 32.38776 -17.84103 1.000 65.43976 67 TYR C C 1
ATOM 3929 O O . TYR C 1 67 ? 30.62170 31.27511 -18.08749 1.000 71.77887 67 TYR C O 1
ATOM 3938 N N . THR C 1 68 ? 30.54107 33.52582 -18.23880 1.000 70.72507 68 THR C N 1
ATOM 3939 C CA . THR C 1 68 ? 29.25964 33.56609 -18.92575 1.000 73.11786 68 THR C CA 1
ATOM 3940 C C . THR C 1 68 ? 29.44732 33.57846 -20.43769 1.000 63.15548 68 THR C C 1
ATOM 3941 O O . THR C 1 68 ? 30.45583 34.06341 -20.95762 1.000 62.36450 68 THR C O 1
ATOM 3945 N N . LEU C 1 69 ? 28.45315 33.03983 -21.14035 1.000 62.03089 69 LEU C N 1
ATOM 3946 C CA . LEU C 1 69 ? 28.41524 33.04741 -22.59615 1.000 69.32620 69 LEU C CA 1
ATOM 3947 C C . LEU C 1 69 ? 27.03781 33.50345 -23.04953 1.000 71.47720 69 LEU C C 1
ATOM 3948 O O . LEU C 1 69 ? 26.02232 33.03594 -22.52412 1.000 68.60350 69 LEU C O 1
ATOM 3953 N N . ASN C 1 70 ? 27.00563 34.41772 -24.01827 1.000 65.30611 70 ASN C N 1
ATOM 3954 C CA . ASN C 1 70 ? 25.74777 34.87052 -24.59620 1.000 66.12404 70 ASN C CA 1
ATOM 3955 C C . ASN C 1 70 ? 25.31657 34.03527 -25.79299 1.000 65.67752 70 ASN C C 1
ATOM 3956 O O . ASN C 1 70 ? 24.12281 34.00315 -26.11333 1.000 70.63210 70 ASN C O 1
ATOM 3961 N N . SER C 1 71 ? 26.25721 33.36897 -26.45767 1.000 66.09245 71 SER C N 1
ATOM 3962 C CA . SER C 1 71 ? 25.95670 32.45061 -27.54566 1.000 61.38570 71 SER C CA 1
ATOM 3963 C C . SER C 1 71 ? 27.02499 31.36501 -27.54898 1.000 67.16028 71 SER C C 1
ATOM 3964 O O . SER C 1 71 ? 27.93508 31.36154 -26.71518 1.000 69.76089 71 SER C O 1
ATOM 3967 N N . ARG C 1 72 ? 26.91436 30.44031 -28.49887 1.000 69.45032 72 ARG C N 1
ATOM 3968 C CA . ARG C 1 72 ? 27.82480 29.30759 -28.53014 1.000 64.02231 72 ARG C CA 1
ATOM 3969 C C . ARG C 1 72 ? 29.21808 29.74378 -28.97890 1.000 56.56024 72 ARG C C 1
ATOM 3970 O O . ARG C 1 72 ? 29.44302 30.87608 -29.41750 1.000 64.97135 72 ARG C O 1
ATOM 3978 N N . ILE C 1 73 ? 30.16266 28.81463 -28.85764 1.000 57.44918 73 ILE C N 1
ATOM 3979 C CA . ILE C 1 73 ? 31.53191 28.99721 -29.31889 1.000 55.56187 73 ILE C CA 1
ATOM 3980 C C . ILE C 1 73 ? 31.86489 27.84405 -30.25224 1.000 57.98943 73 ILE C C 1
ATOM 3981 O O . ILE C 1 73 ? 31.67630 26.67729 -29.89284 1.000 60.31847 73 ILE C O 1
ATOM 3986 N N . THR C 1 74 ? 32.35228 28.16493 -31.44586 1.000 50.32442 74 THR C N 1
ATOM 3987 C CA . THR C 1 74 ? 32.69045 27.15122 -32.43689 1.000 48.72439 74 THR C CA 1
ATOM 3988 C C . THR C 1 74 ? 34.17119 26.80784 -32.32383 1.000 51.50551 74 THR C C 1
ATOM 3989 O O . THR C 1 74 ? 35.03167 27.68221 -32.47353 1.000 61.19281 74 THR C O 1
ATOM 3993 N N . ILE C 1 75 ? 34.46186 25.53909 -32.05677 1.000 50.68485 75 ILE C N 1
ATOM 3994 C CA . ILE C 1 75 ? 35.82735 25.04540 -31.93255 1.000 59.52948 75 ILE C CA 1
ATOM 3995 C C . ILE C 1 75 ? 36.18074 24.30762 -33.21566 1.000 64.87933 75 ILE C C 1
ATOM 3996 O O . ILE C 1 75 ? 35.56672 23.28492 -33.54234 1.000 64.12051 75 ILE C O 1
ATOM 4001 N N . THR C 1 76 ? 37.16826 24.82563 -33.94668 1.000 64.94010 76 THR C N 1
ATOM 4002 C CA . THR C 1 76 ? 37.59393 24.23976 -35.21256 1.000 63.62049 76 THR C CA 1
ATOM 4003 C C . THR C 1 76 ? 39.02451 23.71900 -35.16474 1.000 61.01325 76 THR C C 1
ATOM 4004 O O . THR C 1 76 ? 39.55976 23.31439 -36.20355 1.000 64.29066 76 THR C O 1
ATOM 4008 N N . ALA C 1 77 ? 39.65279 23.71537 -33.99785 1.000 57.35621 77 ALA C N 1
ATOM 4009 C CA . ALA C 1 77 ? 41.03467 23.29428 -33.83707 1.000 63.99398 77 ALA C CA 1
ATOM 4010 C C . ALA C 1 77 ? 41.16988 22.53212 -32.53820 1.000 62.16768 77 ALA C C 1
ATOM 4011 O O . ALA C 1 77 ? 40.37723 22.72931 -31.60290 1.000 61.09000 77 ALA C O 1
ATOM 4013 N N . PRO C 1 78 ? 42.15452 21.63750 -32.42901 1.000 55.87875 78 PRO C N 1
ATOM 4014 C CA . PRO C 1 78 ? 42.36200 20.90889 -31.17251 1.000 60.99435 78 PRO C CA 1
ATOM 4015 C C . PRO C 1 78 ? 42.81602 21.84599 -30.06069 1.000 63.46613 78 PRO C C 1
ATOM 4016 O O . PRO C 1 78 ? 43.76026 22.62066 -30.22879 1.000 68.33460 78 PRO C O 1
ATOM 4020 N N . LEU C 1 79 ? 42.13180 21.76934 -28.92190 1.000 62.57974 79 LEU C N 1
ATOM 4021 C CA . LEU C 1 79 ? 42.46107 22.58969 -27.76369 1.000 63.22153 79 LEU C CA 1
ATOM 4022 C C . LEU C 1 79 ? 41.95037 21.88843 -26.51300 1.000 61.12603 79 LEU C C 1
ATOM 4023 O O . LEU C 1 79 ? 41.22755 20.89151 -26.58645 1.000 66.08767 79 LEU C O 1
ATOM 4028 N N . THR C 1 80 ? 42.34112 22.42400 -25.35708 1.000 58.89353 80 THR C N 1
ATOM 4029 C CA . THR C 1 80 ? 41.88658 21.92364 -24.06627 1.000 61.64126 80 THR C CA 1
ATOM 4030 C C . THR C 1 80 ? 41.45397 23.09627 -23.20015 1.000 60.51443 80 THR C C 1
ATOM 4031 O O . THR C 1 80 ? 42.15807 24.10776 -23.12116 1.000 68.27715 80 THR C O 1
ATOM 4035 N N . ILE C 1 81 ? 40.29788 22.95962 -22.55755 1.000 56.82372 81 ILE C N 1
ATOM 4036 C CA . ILE C 1 81 ? 39.79309 23.94011 -21.60388 1.000 62.39835 81 ILE C CA 1
ATOM 4037 C C . ILE C 1 81 ? 39.74721 23.27550 -20.23646 1.000 56.52994 81 ILE C C 1
ATOM 4038 O O . ILE C 1 81 ? 39.12963 22.21613 -20.07826 1.000 56.85149 81 ILE C O 1
ATOM 4043 N N . SER C 1 82 ? 40.39908 23.89190 -19.25325 1.000 65.76744 82 SER C N 1
ATOM 4044 C CA . SER C 1 82 ? 40.49721 23.29188 -17.93175 1.000 68.47930 82 SER C CA 1
ATOM 4045 C C . SER C 1 82 ? 40.58834 24.38247 -16.87628 1.000 67.85763 82 SER C C 1
ATOM 4046 O O . SER C 1 82 ? 40.95424 25.52568 -17.16157 1.000 69.49338 82 SER C O 1
ATOM 4049 N N . THR C 1 83 ? 40.24495 24.00846 -15.64651 1.000 62.27674 83 THR C N 1
ATOM 4050 C CA . THR C 1 83 ? 40.39790 24.89925 -14.50635 1.000 65.30406 83 THR C CA 1
ATOM 4051 C C . THR C 1 83 ? 41.84706 24.89142 -14.03663 1.000 67.98350 83 THR C C 1
ATOM 4052 O O . THR C 1 83 ? 42.49669 23.84212 -14.00183 1.000 70.46219 83 THR C O 1
ATOM 4056 N N . ALA C 1 84 ? 42.35284 26.07291 -13.68639 1.000 65.49959 84 ALA C N 1
ATOM 4057 C CA . ALA C 1 84 ? 43.74416 26.20405 -13.27710 1.000 72.40484 84 ALA C CA 1
ATOM 4058 C C . ALA C 1 84 ? 44.02897 25.35442 -12.04398 1.000 77.74713 84 ALA C C 1
ATOM 4059 O O . ALA C 1 84 ? 43.18595 25.21135 -11.15288 1.000 81.02787 84 ALA C O 1
ATOM 4061 N N . LYS C 1 85 ? 45.22838 24.78323 -12.00215 1.000 82.29100 85 LYS C N 1
ATOM 4062 C CA . LYS C 1 85 ? 45.64486 23.95325 -10.88541 1.000 90.96574 85 LYS C CA 1
ATOM 4063 C C . LYS C 1 85 ? 46.12297 24.82079 -9.72226 1.000 95.54222 85 LYS C C 1
ATOM 4064 O O . LYS C 1 85 ? 46.38283 26.01871 -9.86542 1.000 92.04709 85 LYS C O 1
ATOM 4070 N N . ASN C 1 86 ? 46.23576 24.19562 -8.55469 1.000 90.93341 86 ASN C N 1
ATOM 4071 C CA . ASN C 1 86 ? 46.62301 24.90005 -7.33742 1.000 104.70121 86 ASN C CA 1
ATOM 4072 C C . ASN C 1 86 ? 48.05096 25.43212 -7.42845 1.000 100.96379 86 ASN C C 1
ATOM 4073 O O . ASN C 1 86 ? 48.96760 24.71469 -7.82734 1.000 104.63189 86 ASN C O 1
ATOM 4078 N N . ASP C 1 92 ? 42.86148 20.63486 2.00032 1.000 115.44054 92 ASP C N 1
ATOM 4079 C CA . ASP C 1 92 ? 42.81852 19.93574 0.72326 1.000 122.65848 92 ASP C CA 1
ATOM 4080 C C . ASP C 1 92 ? 42.03240 20.72310 -0.31760 1.000 130.13572 92 ASP C C 1
ATOM 4081 O O . ASP C 1 92 ? 41.69270 20.19616 -1.37870 1.000 131.08637 92 ASP C O 1
ATOM 4086 N N . THR C 1 93 ? 41.75332 21.98894 0.00143 1.000 132.79356 93 THR C N 1
ATOM 4087 C CA . THR C 1 93 ? 40.87996 22.84567 -0.80486 1.000 127.04722 93 THR C CA 1
ATOM 4088 C C . THR C 1 93 ? 39.51098 22.19137 -1.00160 1.000 127.10082 93 THR C C 1
ATOM 4089 O O . THR C 1 93 ? 39.00471 22.07673 -2.11977 1.000 137.61455 93 THR C O 1
ATOM 4093 N N . ASP C 1 94 ? 38.91636 21.75526 0.11357 1.000 128.38041 94 ASP C N 1
ATOM 4094 C CA . ASP C 1 94 ? 37.60820 21.10424 0.14612 1.000 125.44173 94 ASP C CA 1
ATOM 4095 C C . ASP C 1 94 ? 37.59827 19.83175 -0.69565 1.000 118.36498 94 ASP C C 1
ATOM 4096 O O . ASP C 1 94 ? 38.65705 19.33460 -1.09321 1.000 116.20644 94 ASP C O 1
ATOM 4101 N N . GLN C 1 95 ? 36.40985 19.29329 -0.96354 1.000 108.97657 95 GLN C N 1
ATOM 4102 C CA . GLN C 1 95 ? 36.30020 18.04722 -1.70062 1.000 100.74742 95 GLN C CA 1
ATOM 4103 C C . GLN C 1 95 ? 36.68101 18.25794 -3.16512 1.000 102.46343 95 GLN C C 1
ATOM 4104 O O . GLN C 1 95 ? 36.62656 19.37918 -3.67616 1.000 112.60722 95 GLN C O 1
ATOM 4110 N N . PRO C 1 96 ? 37.09099 17.19296 -3.85600 1.000 97.44084 96 PRO C N 1
ATOM 4111 C CA . PRO C 1 96 ? 37.44217 17.32960 -5.27500 1.000 89.90014 96 PRO C CA 1
ATOM 4112 C C . PRO C 1 96 ? 36.25310 17.79481 -6.10301 1.000 79.06978 96 PRO C C 1
ATOM 4113 O O . PRO C 1 96 ? 35.13112 17.30933 -5.94470 1.000 79.49449 96 PRO C O 1
ATOM 4117 N N . GLY C 1 97 ? 36.51207 18.75102 -6.99254 1.000 80.57060 97 GLY C N 1
ATOM 4118 C CA . GLY C 1 97 ? 35.48300 19.31279 -7.83974 1.000 82.83917 97 GLY C CA 1
ATOM 4119 C C . GLY C 1 97 ? 34.73908 20.49394 -7.25647 1.000 85.50424 97 GLY C C 1
ATOM 4120 O O . GLY C 1 97 ? 33.89750 21.07819 -7.95160 1.000 82.35813 97 GLY C O 1
ATOM 4121 N N . SER C 1 98 ? 35.01965 20.86784 -6.00955 1.000 92.83593 98 SER C N 1
ATOM 4122 C CA . SER C 1 98 ? 34.33530 21.97916 -5.36127 1.000 93.84460 98 SER C CA 1
ATOM 4123 C C . SER C 1 98 ? 34.92352 23.33743 -5.72153 1.000 90.47299 98 SER C C 1
ATOM 4124 O O . SER C 1 98 ? 34.42522 24.35710 -5.23245 1.000 91.24609 98 SER C O 1
ATOM 4127 N N . HIS C 1 99 ? 35.96614 23.37994 -6.55588 1.000 85.40624 99 HIS C N 1
ATOM 4128 C CA . HIS C 1 99 ? 36.57727 24.63700 -6.97272 1.000 84.71273 99 HIS C CA 1
ATOM 4129 C C . HIS C 1 99 ? 36.67149 24.74653 -8.49070 1.000 82.08776 99 HIS C C 1
ATOM 4130 O O . HIS C 1 99 ? 37.41411 25.59206 -8.99986 1.000 84.62503 99 HIS C O 1
ATOM 4137 N N . ASN C 1 100 ? 35.93537 23.91249 -9.22044 1.000 80.84939 100 ASN C N 1
ATOM 4138 C CA . ASN C 1 100 ? 35.98968 23.92983 -10.67469 1.000 75.40542 100 ASN C CA 1
ATOM 4139 C C . ASN C 1 100 ? 35.42599 25.23330 -11.22884 1.000 72.22629 100 ASN C C 1
ATOM 4140 O O . ASN C 1 100 ? 34.53891 25.85665 -10.63954 1.000 64.55655 100 ASN C O 1
ATOM 4145 N N . ALA C 1 101 ? 35.95563 25.64272 -12.37825 1.000 73.13624 101 ALA C N 1
ATOM 4146 C CA . ALA C 1 101 ? 35.40583 26.78642 -13.08576 1.000 74.40406 101 ALA C CA 1
ATOM 4147 C C . ALA C 1 101 ? 34.03373 26.44034 -13.65752 1.000 67.92907 101 ALA C C 1
ATOM 4148 O O . ALA C 1 101 ? 33.69135 25.27260 -13.86316 1.000 66.51307 101 ALA C O 1
ATOM 4150 N N . THR C 1 102 ? 33.24045 27.47610 -13.91522 1.000 72.43767 102 THR C N 1
ATOM 4151 C CA . THR C 1 102 ? 31.87512 27.31088 -14.39717 1.000 63.62591 102 THR C CA 1
ATOM 4152 C C . THR C 1 102 ? 31.70336 28.07380 -15.70196 1.000 71.97549 102 THR C C 1
ATOM 4153 O O . THR C 1 102 ? 31.97131 29.27875 -15.76135 1.000 76.98998 102 THR C O 1
ATOM 4157 N N . ILE C 1 103 ? 31.26300 27.37093 -16.74082 1.000 61.75778 103 ILE C N 1
ATOM 4158 C CA . ILE C 1 103 ? 30.90604 27.97254 -18.01944 1.000 51.61503 103 ILE C CA 1
ATOM 4159 C C . ILE C 1 103 ? 29.39575 27.85421 -18.15813 1.000 60.42414 103 ILE C C 1
ATOM 4160 O O . ILE C 1 103 ? 28.86547 26.75565 -18.37058 1.000 60.59684 103 ILE C O 1
ATOM 4165 N N . LYS C 1 104 ? 28.70258 28.97999 -18.03509 1.000 56.81225 104 LYS C N 1
ATOM 4166 C CA . LYS C 1 104 ? 27.24970 29.01370 -18.02434 1.000 65.32743 104 LYS C CA 1
ATOM 4167 C C . LYS C 1 104 ? 26.73010 29.71392 -19.27376 1.000 70.47935 104 LYS C C 1
ATOM 4168 O O . LYS C 1 104 ? 27.47947 30.34666 -20.02798 1.000 70.90291 104 LYS C O 1
ATOM 4174 N N . MET C 1 105 ? 25.41997 29.61193 -19.47841 1.000 67.06758 105 MET C N 1
ATOM 4175 C CA . MET C 1 105 ? 24.75899 30.19393 -20.63854 1.000 53.84175 105 MET C CA 1
ATOM 4176 C C . MET C 1 105 ? 23.78600 31.26765 -20.16585 1.000 55.57261 105 MET C C 1
ATOM 4177 O O . MET C 1 105 ? 22.82481 30.97270 -19.44171 1.000 57.69085 105 MET C O 1
ATOM 4182 N N . ALA C 1 106 ? 24.03939 32.51072 -20.57167 1.000 66.57637 106 ALA C N 1
ATOM 4183 C CA . ALA C 1 106 ? 23.16420 33.62663 -20.24253 1.000 61.35653 106 ALA C CA 1
ATOM 4184 C C . ALA C 1 106 ? 22.07600 33.85232 -21.28143 1.000 65.71546 106 ALA C C 1
ATOM 4185 O O . ALA C 1 106 ? 21.18246 34.67282 -21.04968 1.000 61.11627 106 ALA C O 1
ATOM 4187 N N . GLY C 1 107 ? 22.12866 33.15078 -22.41091 1.000 58.02454 107 GLY C N 1
ATOM 4188 C CA . GLY C 1 107 ? 21.11855 33.29101 -23.43912 1.000 58.79644 107 GLY C CA 1
ATOM 4189 C C . GLY C 1 107 ? 20.27850 32.04337 -23.60921 1.000 69.30308 107 GLY C C 1
ATOM 4190 O O . GLY C 1 107 ? 19.93197 31.38128 -22.62656 1.000 68.59824 107 GLY C O 1
ATOM 4191 N N . THR C 1 108 ? 19.94382 31.71173 -24.85638 1.000 67.37775 108 THR C N 1
ATOM 4192 C CA . THR C 1 108 ? 19.12409 30.54560 -25.16238 1.000 65.76935 108 THR C CA 1
ATOM 4193 C C . THR C 1 108 ? 19.85566 29.53264 -26.03247 1.000 62.49648 108 THR C C 1
ATOM 4194 O O . THR C 1 108 ? 19.21927 28.61674 -26.56678 1.000 63.34155 108 THR C O 1
ATOM 4198 N N . ASP C 1 109 ? 21.16756 29.66584 -26.18475 1.000 52.58051 109 ASP C N 1
ATOM 4199 C CA . ASP C 1 109 ? 21.93513 28.88325 -27.13997 1.000 59.03374 109 ASP C CA 1
ATOM 4200 C C . ASP C 1 109 ? 22.78737 27.84415 -26.42041 1.000 58.05475 109 ASP C C 1
ATOM 4201 O O . ASP C 1 109 ? 22.91797 27.84520 -25.19397 1.000 61.41198 109 ASP C O 1
ATOM 4206 N N . GLN C 1 110 ? 23.36122 26.93932 -27.20952 1.000 62.17926 110 GLN C N 1
ATOM 4207 C CA . GLN C 1 110 ? 24.26552 25.93258 -26.68022 1.000 56.30034 110 GLN C CA 1
ATOM 4208 C C . GLN C 1 110 ? 25.59654 26.57271 -26.28815 1.000 56.85187 110 GLN C C 1
ATOM 4209 O O . GLN C 1 110 ? 25.85411 27.75083 -26.54756 1.000 62.18799 110 GLN C O 1
ATOM 4215 N N . LEU C 1 111 ? 26.45382 25.77575 -25.65236 1.000 59.29792 111 LEU C N 1
ATOM 4216 C CA . LEU C 1 111 ? 27.74194 26.27993 -25.19236 1.000 54.33295 111 LEU C CA 1
ATOM 4217 C C . LEU C 1 111 ? 28.81557 26.19060 -26.27232 1.000 54.91049 111 LEU C C 1
ATOM 4218 O O . LEU C 1 111 ? 29.49492 27.18213 -26.55599 1.000 55.21932 111 LEU C O 1
ATOM 4223 N N . PHE C 1 112 ? 28.98147 25.01916 -26.88394 1.000 51.99152 112 PHE C N 1
ATOM 4224 C CA . PHE C 1 112 ? 30.06269 24.80662 -27.83341 1.000 54.64913 112 PHE C CA 1
ATOM 4225 C C . PHE C 1 112 ? 29.56475 24.02778 -29.04180 1.000 53.22925 112 PHE C C 1
ATOM 4226 O O . PHE C 1 112 ? 28.56352 23.31000 -28.98305 1.000 52.12947 112 PHE C O 1
ATOM 4234 N N . LYS C 1 113 ? 30.28867 24.19041 -30.14728 1.000 57.24337 113 LYS C N 1
ATOM 4235 C CA . LYS C 1 113 ? 30.15356 23.34822 -31.32905 1.000 49.99435 113 LYS C CA 1
ATOM 4236 C C . LYS C 1 113 ? 31.55414 22.95598 -31.77110 1.000 54.79466 113 LYS C C 1
ATOM 4237 O O . LYS C 1 113 ? 32.37132 23.82618 -32.08899 1.000 56.82831 113 LYS C O 1
ATOM 4243 N N . ILE C 1 114 ? 31.83390 21.65764 -31.78328 1.000 51.82377 114 ILE C N 1
ATOM 4244 C CA . ILE C 1 114 ? 33.16671 21.14097 -32.06890 1.000 52.30906 114 ILE C CA 1
ATOM 4245 C C . ILE C 1 114 ? 33.11874 20.44882 -33.42362 1.000 65.62127 114 ILE C C 1
ATOM 4246 O O . ILE C 1 114 ? 32.55449 19.35501 -33.55365 1.000 68.76689 114 ILE C O 1
ATOM 4251 N N . ASP C 1 115 ? 33.71751 21.08135 -34.43158 1.000 72.32295 115 ASP C N 1
ATOM 4252 C CA . ASP C 1 115 ? 33.74431 20.54479 -35.78504 1.000 75.28299 115 ASP C CA 1
ATOM 4253 C C . ASP C 1 115 ? 34.75141 21.33750 -36.60470 1.000 71.46862 115 ASP C C 1
ATOM 4254 O O . ASP C 1 115 ? 34.85431 22.55641 -36.45206 1.000 67.86458 115 ASP C O 1
ATOM 4259 N N . ASP C 1 116 ? 35.49036 20.63991 -37.47009 1.000 76.85418 116 ASP C N 1
ATOM 4260 C CA . ASP C 1 116 ? 36.39645 21.30835 -38.39869 1.000 75.26962 116 ASP C CA 1
ATOM 4261 C C . ASP C 1 116 ? 35.66200 22.00339 -39.53676 1.000 83.45661 116 ASP C C 1
ATOM 4262 O O . ASP C 1 116 ? 36.31381 22.65838 -40.35876 1.000 88.08014 116 ASP C O 1
ATOM 4267 N N . GLU C 1 117 ? 34.33584 21.86550 -39.60403 1.000 83.33454 117 GLU C N 1
ATOM 4268 C CA . GLU C 1 117 ? 33.49661 22.57432 -40.57050 1.000 88.08851 117 GLU C CA 1
ATOM 4269 C C . GLU C 1 117 ? 33.85310 22.21898 -42.01126 1.000 96.16634 117 GLU C C 1
ATOM 4270 O O . GLU C 1 117 ? 33.76117 23.06077 -42.90831 1.000 104.79963 117 GLU C O 1
ATOM 4276 N N . SER C 1 118 ? 34.25368 20.97443 -42.24583 1.000 90.02584 118 SER C N 1
ATOM 4277 C CA . SER C 1 118 ? 34.59758 20.50544 -43.58457 1.000 94.53529 118 SER C CA 1
ATOM 4278 C C . SER C 1 118 ? 34.66445 18.98306 -43.54779 1.000 94.65942 118 SER C C 1
ATOM 4279 O O . SER C 1 118 ? 34.48218 18.35756 -42.49854 1.000 97.10917 118 SER C O 1
ATOM 4282 N N . VAL C 1 119 ? 34.92588 18.39046 -44.71166 1.000 96.66530 119 VAL C N 1
ATOM 4283 C CA . VAL C 1 119 ? 35.05576 16.94331 -44.83702 0.378 100.42340 119 VAL C CA 1
ATOM 4284 C C . VAL C 1 119 ? 36.52519 16.61715 -45.07455 0.714 104.53443 119 VAL C C 1
ATOM 4285 O O . VAL C 1 119 ? 37.37998 17.51030 -45.03599 1.000 108.57395 119 VAL C O 1
ATOM 4289 N N . GLU C 1 120 ? 36.82667 15.33527 -45.29941 1.000 94.95811 120 GLU C N 1
ATOM 4290 C CA . GLU C 1 120 ? 38.17433 14.84663 -45.58165 1.000 109.26759 120 GLU C CA 1
ATOM 4291 C C . GLU C 1 120 ? 39.10471 15.00222 -44.38293 1.000 108.06481 120 GLU C C 1
ATOM 4292 O O . GLU C 1 120 ? 39.75340 14.03351 -43.97387 1.000 103.07414 120 GLU C O 1
ATOM 4298 N N . LYS C 1 121 ? 39.19049 16.20865 -43.82339 1.000 112.07680 121 LYS C N 1
ATOM 4299 C CA . LYS C 1 121 ? 40.07746 16.44980 -42.69175 1.000 108.36775 121 LYS C CA 1
ATOM 4300 C C . LYS C 1 121 ? 39.66685 15.58805 -41.50557 1.000 109.16958 121 LYS C C 1
ATOM 4301 O O . LYS C 1 121 ? 38.51499 15.63477 -41.06190 1.000 105.11451 121 LYS C O 1
ATOM 4307 N N . ALA C 1 122 ? 40.61284 14.80012 -40.99812 1.000 110.04136 122 ALA C N 1
ATOM 4308 C CA . ALA C 1 122 ? 40.33783 13.91204 -39.87979 1.000 102.17068 122 ALA C CA 1
ATOM 4309 C C . ALA C 1 122 ? 39.93770 14.71126 -38.64277 1.000 95.83358 122 ALA C C 1
ATOM 4310 O O . ALA C 1 122 ? 40.27298 15.88904 -38.48928 1.000 94.04986 122 ALA C O 1
ATOM 4312 N N . SER C 1 123 ? 39.20779 14.04848 -37.75167 1.000 86.51971 123 SER C N 1
ATOM 4313 C CA . SER C 1 123 ? 38.67007 14.70556 -36.56995 1.000 91.97391 123 SER C CA 1
ATOM 4314 C C . SER C 1 123 ? 39.76597 14.93582 -35.53693 1.000 89.95817 123 SER C C 1
ATOM 4315 O O . SER C 1 123 ? 40.47544 14.00151 -35.15093 1.000 92.11051 123 SER C O 1
ATOM 4318 N N . PHE C 1 124 ? 39.90157 16.18325 -35.09160 1.000 74.44674 124 PHE C N 1
ATOM 4319 C CA . PHE C 1 124 ? 40.85800 16.51974 -34.05032 1.000 69.52718 124 PHE C CA 1
ATOM 4320 C C . PHE C 1 124 ? 40.30351 16.11880 -32.68349 1.000 73.59638 124 PHE C C 1
ATOM 4321 O O . PHE C 1 124 ? 39.18198 15.61963 -32.55755 1.000 65.73096 124 PHE C O 1
ATOM 4329 N N . SER C 1 125 ? 41.10029 16.33481 -31.64154 1.000 69.81063 125 SER C N 1
ATOM 4330 C CA . SER C 1 125 ? 40.73218 15.96243 -30.28379 1.000 64.12232 125 SER C CA 1
ATOM 4331 C C . SER C 1 125 ? 40.56912 17.20680 -29.42151 1.000 68.21605 125 SER C C 1
ATOM 4332 O O . SER C 1 125 ? 41.39170 18.12671 -29.47675 1.000 71.55819 125 SER C O 1
ATOM 4335 N N . VAL C 1 126 ? 39.50189 17.22806 -28.62671 1.000 57.71496 126 VAL C N 1
ATOM 4336 C CA . VAL C 1 126 ? 39.21801 18.31755 -27.70161 1.000 55.85920 126 VAL C CA 1
ATOM 4337 C C . VAL C 1 126 ? 38.97687 17.72368 -26.32115 1.000 64.51337 126 VAL C C 1
ATOM 4338 O O . VAL C 1 126 ? 38.26445 16.72300 -26.18135 1.000 61.47365 126 VAL C O 1
ATOM 4342 N N . LEU C 1 127 ? 39.57616 18.33745 -25.30303 1.000 60.04393 127 LEU C N 1
ATOM 4343 C CA . LEU C 1 127 ? 39.50373 17.85487 -23.93089 1.000 54.50016 127 LEU C CA 1
ATOM 4344 C C . LEU C 1 127 ? 38.93188 18.94327 -23.03425 1.000 61.54650 127 LEU C C 1
ATOM 4345 O O . LEU C 1 127 ? 39.38578 20.09118 -23.07763 1.000 65.92949 127 LEU C O 1
ATOM 4350 N N . LEU C 1 128 ? 37.93582 18.58055 -22.22869 1.000 59.21178 128 LEU C N 1
ATOM 4351 C CA . LEU C 1 128 ? 37.35370 19.46684 -21.22764 1.000 55.06985 128 LEU C CA 1
ATOM 4352 C C . LEU C 1 128 ? 37.54104 18.81830 -19.86444 1.000 63.77813 128 LEU C C 1
ATOM 4353 O O . LEU C 1 128 ? 37.04301 17.71205 -19.62826 1.000 62.99784 128 LEU C O 1
ATOM 4358 N N . SER C 1 129 ? 38.25543 19.50117 -18.97209 1.000 61.76602 129 SER C N 1
ATOM 4359 C CA . SER C 1 129 ? 38.66207 18.92266 -17.69856 1.000 52.82214 129 SER C CA 1
ATOM 4360 C C . SER C 1 129 ? 38.32607 19.87074 -16.55821 1.000 52.66505 129 SER C C 1
ATOM 4361 O O . SER C 1 129 ? 38.64388 21.06225 -16.62328 1.000 63.94341 129 SER C O 1
ATOM 4364 N N . ASP C 1 130 ? 37.68404 19.33331 -15.51846 1.000 60.57997 130 ASP C N 1
ATOM 4365 C CA . ASP C 1 130 ? 37.42455 20.05760 -14.27197 1.000 62.06242 130 ASP C CA 1
ATOM 4366 C C . ASP C 1 130 ? 36.63388 21.34300 -14.51732 1.000 63.76977 130 ASP C C 1
ATOM 4367 O O . ASP C 1 130 ? 37.01298 22.42792 -14.07351 1.000 67.50712 130 ASP C O 1
ATOM 4372 N N . LEU C 1 131 ? 35.51292 21.21181 -15.22240 1.000 59.52107 131 LEU C N 1
ATOM 4373 C CA . LEU C 1 131 ? 34.66554 22.34775 -15.55213 1.000 56.63610 131 LEU C CA 1
ATOM 4374 C C . LEU C 1 131 ? 33.23568 22.08377 -15.10450 1.000 56.95609 131 LEU C C 1
ATOM 4375 O O . LEU C 1 131 ? 32.80506 20.93510 -14.98625 1.000 58.31805 131 LEU C O 1
ATOM 4380 N N . ASN C 1 132 ? 32.50365 23.16297 -14.85183 1.000 61.28002 132 ASN C N 1
ATOM 4381 C CA . ASN C 1 132 ? 31.07904 23.10300 -14.53259 1.000 53.42554 132 ASN C CA 1
ATOM 4382 C C . ASN C 1 132 ? 30.33125 23.70116 -15.72259 1.000 54.33211 132 ASN C C 1
ATOM 4383 O O . ASN C 1 132 ? 30.16176 24.91731 -15.82357 1.000 56.44091 132 ASN C O 1
ATOM 4388 N N . LEU C 1 133 ? 29.89491 22.83477 -16.63246 1.000 51.33175 133 LEU C N 1
ATOM 4389 C CA . LEU C 1 133 ? 29.16904 23.25908 -17.82170 1.000 43.24889 133 LEU C CA 1
ATOM 4390 C C . LEU C 1 133 ? 27.68018 23.31899 -17.50133 1.000 52.13819 133 LEU C C 1
ATOM 4391 O O . LEU C 1 133 ? 27.08127 22.30914 -17.11450 1.000 55.58002 133 LEU C O 1
ATOM 4396 N N . GLN C 1 134 ? 27.08847 24.50173 -17.65458 1.000 53.07073 134 GLN C N 1
ATOM 4397 C CA . GLN C 1 134 ? 25.68497 24.72558 -17.33755 1.000 55.46345 134 GLN C CA 1
ATOM 4398 C C . GLN C 1 134 ? 25.00037 25.35534 -18.54018 1.000 61.75974 134 GLN C C 1
ATOM 4399 O O . GLN C 1 134 ? 25.49636 26.34135 -19.09512 1.000 58.84082 134 GLN C O 1
ATOM 4405 N N . GLY C 1 135 ? 23.86312 24.78558 -18.93955 1.000 63.04717 135 GLY C N 1
ATOM 4406 C CA . GLY C 1 135 ? 23.14077 25.23499 -20.10743 1.000 58.97441 135 GLY C CA 1
ATOM 4407 C C . GLY C 1 135 ? 22.00787 26.18869 -19.77223 1.000 56.68026 135 GLY C C 1
ATOM 4408 O O . GLY C 1 135 ? 21.80086 26.59060 -18.62585 1.000 64.85327 135 GLY C O 1
ATOM 4409 N N . ALA C 1 136 ? 21.25592 26.54945 -20.81431 1.000 52.05447 136 ALA C N 1
ATOM 4410 C CA . ALA C 1 136 ? 20.15221 27.48885 -20.65967 1.000 61.01388 136 ALA C CA 1
ATOM 4411 C C . ALA C 1 136 ? 18.98458 26.90259 -19.87617 1.000 63.57573 136 ALA C C 1
ATOM 4412 O O . ALA C 1 136 ? 18.15103 27.66736 -19.37625 1.000 68.20646 136 ALA C O 1
ATOM 4414 N N . GLY C 1 137 ? 18.90038 25.57671 -19.76954 1.000 60.85061 137 GLY C N 1
ATOM 4415 C CA . GLY C 1 137 ? 17.80746 24.93416 -19.07368 1.000 53.98707 137 GLY C CA 1
ATOM 4416 C C . GLY C 1 137 ? 16.43327 25.21191 -19.64311 1.000 53.64836 137 GLY C C 1
ATOM 4417 O O . GLY C 1 137 ? 16.14939 24.89122 -20.80115 1.000 58.99448 137 GLY C O 1
ATOM 4418 N N . ALA C 1 138 ? 15.56602 25.80629 -18.81944 1.000 68.40551 138 ALA C N 1
ATOM 4419 C CA . ALA C 1 138 ? 14.21569 26.13817 -19.26363 1.000 56.79502 138 ALA C CA 1
ATOM 4420 C C . ALA C 1 138 ? 14.22175 27.20554 -20.35099 1.000 59.03826 138 ALA C C 1
ATOM 4421 O O . ALA C 1 138 ? 13.30381 27.25420 -21.18036 1.000 70.91020 138 ALA C O 1
ATOM 4423 N N . ASN C 1 139 ? 15.23766 28.06433 -20.36386 1.000 58.02431 139 ASN C N 1
ATOM 4424 C CA . ASN C 1 139 ? 15.35508 29.11415 -21.36648 1.000 64.32312 139 ASN C CA 1
ATOM 4425 C C . ASN C 1 139 ? 15.97926 28.62489 -22.66774 1.000 69.41319 139 ASN C C 1
ATOM 4426 O O . ASN C 1 139 ? 16.26316 29.44470 -23.54555 1.000 63.87477 139 ASN C O 1
ATOM 4431 N N . SER C 1 140 ? 16.18926 27.32052 -22.81955 1.000 65.12487 140 SER C N 1
ATOM 4432 C CA . SER C 1 140 ? 16.89667 26.79357 -23.97812 1.000 68.16083 140 SER C CA 1
ATOM 4433 C C . SER C 1 140 ? 16.01550 26.82954 -25.22029 1.000 63.70604 140 SER C C 1
ATOM 4434 O O . SER C 1 140 ? 14.87981 26.34253 -25.20763 1.000 61.65837 140 SER C O 1
ATOM 4437 N N . LYS C 1 141 ? 16.54710 27.41419 -26.29363 1.000 63.91986 141 LYS C N 1
ATOM 4438 C CA . LYS C 1 141 ? 15.95805 27.32528 -27.62281 1.000 65.87210 141 LYS C CA 1
ATOM 4439 C C . LYS C 1 141 ? 16.77864 26.42532 -28.53987 1.000 61.40493 141 LYS C C 1
ATOM 4440 O O . LYS C 1 141 ? 16.65571 26.51012 -29.76598 1.000 60.90004 141 LYS C O 1
ATOM 4446 N N . VAL C 1 142 ? 17.61270 25.56562 -27.96232 1.000 56.78515 142 VAL C N 1
ATOM 4447 C CA . VAL C 1 142 ? 18.51188 24.71295 -28.72904 1.000 54.84206 142 VAL C CA 1
ATOM 4448 C C . VAL C 1 142 ? 17.73106 23.54794 -29.31807 1.000 55.25125 142 VAL C C 1
ATOM 4449 O O . VAL C 1 142 ? 16.83289 22.98907 -28.67647 1.000 55.35945 142 VAL C O 1
ATOM 4453 N N . LEU C 1 143 ? 18.07432 23.17681 -30.55002 1.000 52.43815 143 LEU C N 1
ATOM 4454 C CA . LEU C 1 143 ? 17.47201 22.03303 -31.22133 1.000 47.50845 143 LEU C CA 1
ATOM 4455 C C . LEU C 1 143 ? 18.31784 20.77289 -31.09025 1.000 49.24635 143 LEU C C 1
ATOM 4456 O O . LEU C 1 143 ? 17.79123 19.70172 -30.77516 1.000 46.00875 143 LEU C O 1
ATOM 4461 N N . THR C 1 144 ? 19.62472 20.88141 -31.32533 1.000 43.51328 144 THR C N 1
ATOM 4462 C CA . THR C 1 144 ? 20.53008 19.73854 -31.30320 1.000 46.57323 144 THR C CA 1
ATOM 4463 C C . THR C 1 144 ? 21.72869 20.06979 -30.42702 1.000 49.59488 144 THR C C 1
ATOM 4464 O O . THR C 1 144 ? 22.48698 20.99579 -30.73351 1.000 51.21376 144 THR C O 1
ATOM 4468 N N . GLY C 1 145 ? 21.90236 19.31146 -29.34654 1.000 51.94603 145 GLY C N 1
ATOM 4469 C CA . GLY C 1 145 ? 23.02419 19.51454 -28.44997 1.000 52.63106 145 GLY C CA 1
ATOM 4470 C C . GLY C 1 145 ? 22.82292 20.67095 -27.49298 1.000 52.00514 145 GLY C C 1
ATOM 4471 O O . GLY C 1 145 ? 23.26857 21.79003 -27.76394 1.000 62.19682 145 GLY C O 1
ATOM 4472 N N . GLY C 1 146 ? 22.15700 20.40985 -26.36423 1.000 49.58849 146 GLY C N 1
ATOM 4473 C CA . GLY C 1 146 ? 21.85837 21.47639 -25.42177 1.000 46.08639 146 GLY C CA 1
ATOM 4474 C C . GLY C 1 146 ? 23.09413 22.10990 -24.81509 1.000 52.48288 146 GLY C C 1
ATOM 4475 O O . GLY C 1 146 ? 23.07336 23.28553 -24.43999 1.000 51.89211 146 GLY C O 1
ATOM 4476 N N . LEU C 1 147 ? 24.17959 21.34768 -24.70157 1.000 50.56180 147 LEU C N 1
ATOM 4477 C CA . LEU C 1 147 ? 25.46423 21.87246 -24.25888 1.000 47.00399 147 LEU C CA 1
ATOM 4478 C C . LEU C 1 147 ? 26.49323 21.90390 -25.37751 1.000 53.23534 147 LEU C C 1
ATOM 4479 O O . LEU C 1 147 ? 27.08685 22.95335 -25.64334 1.000 50.71625 147 LEU C O 1
ATOM 4484 N N . ILE C 1 148 ? 26.71773 20.77473 -26.04758 1.000 53.52111 148 ILE C N 1
ATOM 4485 C CA . ILE C 1 148 ? 27.74030 20.65594 -27.07894 1.000 46.01196 148 ILE C CA 1
ATOM 4486 C C . ILE C 1 148 ? 27.14278 19.96582 -28.29649 1.000 53.04437 148 ILE C C 1
ATOM 4487 O O . ILE C 1 148 ? 26.40915 18.97964 -28.16656 1.000 53.64772 148 ILE C O 1
ATOM 4492 N N . LEU C 1 149 ? 27.45168 20.49173 -29.47942 1.000 52.64076 149 LEU C N 1
ATOM 4493 C CA . LEU C 1 149 ? 27.22278 19.80321 -30.74545 1.000 49.47015 149 LEU C CA 1
ATOM 4494 C C . LEU C 1 149 ? 28.58683 19.34830 -31.24711 1.000 47.71472 149 LEU C C 1
ATOM 4495 O O . LEU C 1 149 ? 29.40424 20.17336 -31.66852 1.000 58.08712 149 LEU C O 1
ATOM 4500 N N . ASN C 1 150 ? 28.83775 18.04440 -31.19112 1.000 46.60795 150 ASN C N 1
ATOM 4501 C CA . ASN C 1 150 ? 30.17033 17.50011 -31.40539 1.000 50.89848 150 ASN C CA 1
ATOM 4502 C C . ASN C 1 150 ? 30.24515 16.71954 -32.71018 1.000 51.30978 150 ASN C C 1
ATOM 4503 O O . ASN C 1 150 ? 29.31138 15.99666 -33.07132 1.000 53.15390 150 ASN C O 1
ATOM 4508 N N . HIS C 1 151 ? 31.37086 16.87483 -33.41245 1.000 58.98872 151 HIS C N 1
ATOM 4509 C CA . HIS C 1 151 ? 31.67006 16.05928 -34.58197 1.000 57.72024 151 HIS C CA 1
ATOM 4510 C C . HIS C 1 151 ? 33.11311 15.56566 -34.56345 1.000 61.71913 151 HIS C C 1
ATOM 4511 O O . HIS C 1 151 ? 33.57927 15.02140 -35.57276 1.000 60.00931 151 HIS C O 1
ATOM 4518 N N . GLU C 1 152 ? 33.82993 15.73486 -33.45063 1.000 58.93854 152 GLU C N 1
ATOM 4519 C CA . GLU C 1 152 ? 35.22673 15.32995 -33.34533 1.000 57.72821 152 GLU C CA 1
ATOM 4520 C C . GLU C 1 152 ? 35.41883 14.38706 -32.16225 1.000 58.26524 152 GLU C C 1
ATOM 4521 O O . GLU C 1 152 ? 34.44318 13.85198 -31.62640 1.000 54.12613 152 GLU C O 1
ATOM 4527 N N . LYS C 1 153 ? 36.66647 14.18125 -31.73964 1.000 59.85415 153 LYS C N 1
ATOM 4528 C CA . LYS C 1 153 ? 36.96916 13.28404 -30.62227 1.000 55.83861 153 LYS C CA 1
ATOM 4529 C C . LYS C 1 153 ? 36.91468 14.09271 -29.33233 1.000 57.39947 153 LYS C C 1
ATOM 4530 O O . LYS C 1 153 ? 37.89602 14.70750 -28.91206 1.000 57.35727 153 LYS C O 1
ATOM 4536 N N . LEU C 1 154 ? 35.74820 14.08636 -28.69318 1.000 52.04001 154 LEU C N 1
ATOM 4537 C CA . LEU C 1 154 ? 35.52362 14.85757 -27.47944 1.000 49.62246 154 LEU C CA 1
ATOM 4538 C C . LEU C 1 154 ? 35.77870 13.99246 -26.25221 1.000 56.89918 154 LEU C C 1
ATOM 4539 O O . LEU C 1 154 ? 35.32085 12.84759 -26.18377 1.000 50.69913 154 LEU C O 1
ATOM 4544 N N . THR C 1 155 ? 36.51007 14.54662 -25.28708 1.000 57.03110 155 THR C N 1
ATOM 4545 C CA . THR C 1 155 ? 36.80165 13.87665 -24.02515 1.000 55.48161 155 THR C CA 1
ATOM 4546 C C . THR C 1 155 ? 36.48225 14.83432 -22.88878 1.000 55.12970 155 THR C C 1
ATOM 4547 O O . THR C 1 155 ? 36.99448 15.95761 -22.86137 1.000 56.14979 155 THR C O 1
ATOM 4551 N N . ILE C 1 156 ? 35.63302 14.39526 -21.96260 1.000 48.73822 156 ILE C N 1
ATOM 4552 C CA . ILE C 1 156 ? 35.20947 15.19689 -20.82090 1.000 47.76973 156 ILE C CA 1
ATOM 4553 C C . ILE C 1 156 ? 35.55173 14.43195 -19.55023 1.000 54.08502 156 ILE C C 1
ATOM 4554 O O . ILE C 1 156 ? 35.23716 13.24171 -19.43368 1.000 48.35242 156 ILE C O 1
ATOM 4559 N N . GLN C 1 157 ? 36.19384 15.11229 -18.60168 1.000 49.27285 157 GLN C N 1
ATOM 4560 C CA . GLN C 1 157 ? 36.63217 14.47757 -17.36779 1.000 56.73885 157 GLN C CA 1
ATOM 4561 C C . GLN C 1 157 ? 36.48441 15.44268 -16.20141 1.000 57.65160 157 GLN C C 1
ATOM 4562 O O . GLN C 1 157 ? 36.64683 16.65648 -16.35427 1.000 67.71309 157 GLN C O 1
ATOM 4568 N N . ASN C 1 158 ? 36.16792 14.88020 -15.03132 1.000 56.61414 158 ASN C N 1
ATOM 4569 C CA . ASN C 1 158 ? 36.11925 15.62638 -13.77068 1.000 53.30355 158 ASN C CA 1
ATOM 4570 C C . ASN C 1 158 ? 35.18250 16.82748 -13.85601 1.000 60.47352 158 ASN C C 1
ATOM 4571 O O . ASN C 1 158 ? 35.41084 17.85594 -13.21648 1.000 64.05055 158 ASN C O 1
ATOM 4576 N N . SER C 1 159 ? 34.11101 16.70750 -14.63322 1.000 54.75291 159 SER C N 1
ATOM 4577 C CA . SER C 1 159 ? 33.26212 17.84647 -14.94028 1.000 58.98171 159 SER C CA 1
ATOM 4578 C C . SER C 1 159 ? 31.81974 17.59454 -14.52099 1.000 55.48055 159 SER C C 1
ATOM 4579 O O . SER C 1 159 ? 31.37986 16.45324 -14.36811 1.000 59.33991 159 SER C O 1
ATOM 4582 N N . ARG C 1 160 ? 31.09031 18.68964 -14.32597 1.000 57.31667 160 ARG C N 1
ATOM 4583 C CA . ARG C 1 160 ? 29.64932 18.65704 -14.11616 1.000 59.55205 160 ARG C CA 1
ATOM 4584 C C . ARG C 1 160 ? 28.95962 19.10057 -15.39922 1.000 58.66409 160 ARG C C 1
ATOM 4585 O O . ARG C 1 160 ? 29.35364 20.10240 -16.00555 1.000 58.93609 160 ARG C O 1
ATOM 4593 N N . LEU C 1 161 ? 27.93965 18.35404 -15.81144 1.000 51.41849 161 LEU C N 1
ATOM 4594 C CA . LEU C 1 161 ? 27.21263 18.61455 -17.05252 1.000 47.89138 161 LEU C CA 1
ATOM 4595 C C . LEU C 1 161 ? 25.73283 18.74985 -16.70846 1.000 46.61622 161 LEU C C 1
ATOM 4596 O O . LEU C 1 161 ? 25.03170 17.74550 -16.54894 1.000 52.40904 161 LEU C O 1
ATOM 4601 N N . THR C 1 162 ? 25.25785 19.98930 -16.59268 1.000 44.90432 162 THR C N 1
ATOM 4602 C CA . THR C 1 162 ? 23.89488 20.26347 -16.16240 1.000 53.13993 162 THR C CA 1
ATOM 4603 C C . THR C 1 162 ? 23.22833 21.25777 -17.10384 1.000 52.29260 162 THR C C 1
ATOM 4604 O O . THR C 1 162 ? 23.88409 21.93325 -17.90086 1.000 44.50404 162 THR C O 1
ATOM 4608 N N . GLY C 1 163 ? 21.90268 21.33555 -16.99668 1.000 47.68523 163 GLY C N 1
ATOM 4609 C CA . GLY C 1 163 ? 21.13150 22.33800 -17.70376 1.000 59.45716 163 GLY C CA 1
ATOM 4610 C C . GLY C 1 163 ? 21.03650 22.16726 -19.20133 1.000 57.73401 163 GLY C C 1
ATOM 4611 O O . GLY C 1 163 ? 20.62125 23.10545 -19.88738 1.000 54.04246 163 GLY C O 1
ATOM 4612 N N . GLY C 1 164 ? 21.40089 21.00492 -19.73486 1.000 54.10410 164 GLY C N 1
ATOM 4613 C CA . GLY C 1 164 ? 21.32261 20.78380 -21.16512 1.000 47.78484 164 GLY C CA 1
ATOM 4614 C C . GLY C 1 164 ? 19.93028 20.42225 -21.64079 1.000 52.81521 164 GLY C C 1
ATOM 4615 O O . GLY C 1 164 ? 19.42641 19.33754 -21.33593 1.000 54.78863 164 GLY C O 1
ATOM 4616 N N . TYR C 1 165 ? 19.29809 21.32500 -22.38902 1.000 51.73703 165 TYR C N 1
ATOM 4617 C CA . TYR C 1 165 ? 17.94290 21.13594 -22.89171 1.000 48.75645 165 TYR C CA 1
ATOM 4618 C C . TYR C 1 165 ? 17.93823 21.32843 -24.40133 1.000 50.03263 165 TYR C C 1
ATOM 4619 O O . TYR C 1 165 ? 18.43327 22.34415 -24.90073 1.000 54.13255 165 TYR C O 1
ATOM 4628 N N . ALA C 1 166 ? 17.37274 20.36337 -25.12162 1.000 50.62871 166 ALA C N 1
ATOM 4629 C CA . ALA C 1 166 ? 17.29085 20.42700 -26.57611 1.000 50.34933 166 ALA C CA 1
ATOM 4630 C C . ALA C 1 166 ? 16.22562 19.44269 -27.04254 1.000 54.19942 166 ALA C C 1
ATOM 4631 O O . ALA C 1 166 ? 15.65561 18.69229 -26.24682 1.000 52.12031 166 ALA C O 1
ATOM 4633 N N . ASN C 1 167 ? 15.95527 19.45252 -28.34997 1.000 52.24818 167 ASN C N 1
ATOM 4634 C CA . ASN C 1 167 ? 15.06172 18.44835 -28.91702 1.000 47.17854 167 ASN C CA 1
ATOM 4635 C C . ASN C 1 167 ? 15.77486 17.11311 -29.08464 1.000 48.14714 167 ASN C C 1
ATOM 4636 O O . ASN C 1 167 ? 15.21750 16.06074 -28.75360 1.000 53.02231 167 ASN C O 1
ATOM 4641 N N . GLN C 1 168 ? 17.00251 17.13922 -29.59783 1.000 45.33697 168 GLN C N 1
ATOM 4642 C CA . GLN C 1 168 ? 17.83515 15.95227 -29.72573 1.000 45.85655 168 GLN C CA 1
ATOM 4643 C C . GLN C 1 168 ? 19.18502 16.23624 -29.08708 1.000 51.31948 168 GLN C C 1
ATOM 4644 O O . GLN C 1 168 ? 19.84472 17.22067 -29.43535 1.000 47.51316 168 GLN C O 1
ATOM 4650 N N . GLY C 1 169 ? 19.59005 15.37881 -28.15507 1.000 41.91519 169 GLY C N 1
ATOM 4651 C CA . GLY C 1 169 ? 20.85937 15.55140 -27.47889 1.000 49.88144 169 GLY C CA 1
ATOM 4652 C C . GLY C 1 169 ? 20.80198 16.58943 -26.37928 1.000 54.71442 169 GLY C C 1
ATOM 4653 O O . GLY C 1 169 ? 21.10304 17.76433 -26.60947 1.000 54.90616 169 GLY C O 1
ATOM 4654 N N . GLY C 1 170 ? 20.40885 16.16654 -25.17668 1.000 52.50023 170 GLY C N 1
ATOM 4655 C CA . GLY C 1 170 ? 20.33150 17.10304 -24.06723 1.000 45.93975 170 GLY C CA 1
ATOM 4656 C C . GLY C 1 170 ? 21.68138 17.69608 -23.71568 1.000 53.37668 170 GLY C C 1
ATOM 4657 O O . GLY C 1 170 ? 21.82923 18.91449 -23.60390 1.000 59.55098 170 GLY C O 1
ATOM 4658 N N . VAL C 1 171 ? 22.68798 16.84197 -23.54392 1.000 54.29813 171 VAL C N 1
ATOM 4659 C CA . VAL C 1 171 ? 24.03481 17.30753 -23.23561 1.000 47.73036 171 VAL C CA 1
ATOM 4660 C C . VAL C 1 171 ? 24.82596 17.45241 -24.52788 1.000 49.06779 171 VAL C C 1
ATOM 4661 O O . VAL C 1 171 ? 25.30133 18.54399 -24.85848 1.000 55.45027 171 VAL C O 1
ATOM 4665 N N . ILE C 1 172 ? 24.96924 16.35812 -25.27151 1.000 50.97121 172 ILE C N 1
ATOM 4666 C CA . ILE C 1 172 ? 25.81898 16.32118 -26.45540 1.000 52.80641 172 ILE C CA 1
ATOM 4667 C C . ILE C 1 172 ? 25.06089 15.65216 -27.59256 1.000 53.63388 172 ILE C C 1
ATOM 4668 O O . ILE C 1 172 ? 24.48532 14.57410 -27.41062 1.000 57.50561 172 ILE C O 1
ATOM 4673 N N . TYR C 1 173 ? 25.05519 16.29330 -28.76013 1.000 54.00359 173 TYR C N 1
ATOM 4674 C CA . TYR C 1 173 ? 24.62572 15.66107 -30.00292 1.000 51.52683 173 TYR C CA 1
ATOM 4675 C C . TYR C 1 173 ? 25.88370 15.20506 -30.73179 1.000 49.36737 173 TYR C C 1
ATOM 4676 O O . TYR C 1 173 ? 26.62942 16.03037 -31.26914 1.000 52.51139 173 TYR C O 1
ATOM 4685 N N . ASN C 1 174 ? 26.11968 13.89623 -30.75105 1.000 52.96668 174 ASN C N 1
ATOM 4686 C CA . ASN C 1 174 ? 27.30295 13.33466 -31.39346 1.000 49.05055 174 ASN C CA 1
ATOM 4687 C C . ASN C 1 174 ? 26.96520 13.00092 -32.84195 1.000 55.24063 174 ASN C C 1
ATOM 4688 O O . ASN C 1 174 ? 26.23702 12.04049 -33.11406 1.000 55.79956 174 ASN C O 1
ATOM 4693 N N . GLN C 1 175 ? 27.49632 13.79262 -33.76811 1.000 51.30795 175 GLN C N 1
ATOM 4694 C CA . GLN C 1 175 ? 27.26091 13.61141 -35.19280 1.000 55.83292 175 GLN C CA 1
ATOM 4695 C C . GLN C 1 175 ? 28.43075 12.86751 -35.82130 1.000 57.15658 175 GLN C C 1
ATOM 4696 O O . GLN C 1 175 ? 29.59007 13.09638 -35.46442 1.000 61.97607 175 GLN C O 1
ATOM 4702 N N . GLY C 1 176 ? 28.12006 11.97289 -36.75503 1.000 54.35585 176 GLY C N 1
ATOM 4703 C CA . GLY C 1 176 ? 29.15158 11.22030 -37.43700 1.000 59.15713 176 GLY C CA 1
ATOM 4704 C C . GLY C 1 176 ? 28.75658 9.79549 -37.75654 1.000 64.22568 176 GLY C C 1
ATOM 4705 O O . GLY C 1 176 ? 28.15072 9.10787 -36.92888 1.000 69.39350 176 GLY C O 1
ATOM 4706 N N . PHE C 1 177 ? 29.09565 9.34453 -38.96314 1.000 74.35257 177 PHE C N 1
ATOM 4707 C CA . PHE C 1 177 ? 28.83714 7.97883 -39.41013 1.000 80.02004 177 PHE C CA 1
ATOM 4708 C C . PHE C 1 177 ? 30.16732 7.29288 -39.68591 1.000 82.02698 177 PHE C C 1
ATOM 4709 O O . PHE C 1 177 ? 30.86200 7.63886 -40.64681 1.000 92.64875 177 PHE C O 1
ATOM 4717 N N . ALA C 1 178 ? 30.51373 6.32329 -38.84578 1.000 86.54441 178 ALA C N 1
ATOM 4718 C CA . ALA C 1 178 ? 31.67824 5.47380 -39.04492 1.000 91.12891 178 ALA C CA 1
ATOM 4719 C C . ALA C 1 178 ? 31.39167 4.30475 -39.97815 1.000 108.44315 178 ALA C C 1
ATOM 4720 O O . ALA C 1 178 ? 32.30773 3.53094 -40.28181 1.000 113.08002 178 ALA C O 1
ATOM 4722 N N . SER C 1 179 ? 30.14740 4.15149 -40.43398 1.000 116.79559 179 SER C N 1
ATOM 4723 C CA . SER C 1 179 ? 29.78251 3.11994 -41.39553 1.000 119.67151 179 SER C CA 1
ATOM 4724 C C . SER C 1 179 ? 29.51062 3.70306 -42.77569 1.000 117.95188 179 SER C C 1
ATOM 4725 O O . SER C 1 179 ? 29.07252 2.97831 -43.67413 1.000 123.54811 179 SER C O 1
ATOM 4728 N N . LYS C 1 180 ? 29.75440 4.99927 -42.96404 1.000 114.32036 180 LYS C N 1
ATOM 4729 C CA . LYS C 1 180 ? 29.68874 5.63947 -44.26799 1.000 114.90884 180 LYS C CA 1
ATOM 4730 C C . LYS C 1 180 ? 31.02242 5.56071 -45.00487 1.000 117.90976 180 LYS C C 1
ATOM 4731 O O . LYS C 1 180 ? 31.25252 6.32533 -45.94571 1.000 112.74374 180 LYS C O 1
ATOM 4737 N N . SER C 1 181 ? 31.89717 4.63535 -44.59982 1.000 121.47415 181 SER C N 1
ATOM 4738 C CA . SER C 1 181 ? 33.29488 4.59786 -45.04050 1.000 115.63684 181 SER C CA 1
ATOM 4739 C C . SER C 1 181 ? 33.99266 5.92653 -44.74665 1.000 123.24515 181 SER C C 1
ATOM 4740 O O . SER C 1 181 ? 34.80230 6.41634 -45.53783 1.000 123.36299 181 SER C O 1
ATOM 4743 N N . ASP C 1 182 ? 33.68380 6.50275 -43.58423 1.000 116.66195 182 ASP C N 1
ATOM 4744 C CA . ASP C 1 182 ? 34.16342 7.81743 -43.17279 1.000 110.87539 182 ASP C CA 1
ATOM 4745 C C . ASP C 1 182 ? 35.00763 7.67506 -41.91355 1.000 106.38078 182 ASP C C 1
ATOM 4746 O O . ASP C 1 182 ? 34.57753 7.03840 -40.94621 1.000 105.99291 182 ASP C O 1
ATOM 4751 N N . ARG C 1 183 ? 36.20734 8.26508 -41.93034 0.922 105.78101 183 ARG C N 1
ATOM 4752 C CA . ARG C 1 183 ? 37.05708 8.33626 -40.74635 0.922 107.08026 183 ARG C CA 1
ATOM 4753 C C . ARG C 1 183 ? 36.79932 9.58679 -39.92613 0.922 110.07745 183 ARG C C 1
ATOM 4754 O O . ARG C 1 183 ? 37.19451 9.64300 -38.75556 0.922 107.13591 183 ARG C O 1
ATOM 4762 N N . THR C 1 184 ? 36.15526 10.58780 -40.51588 1.000 110.73095 184 THR C N 1
ATOM 4763 C CA . THR C 1 184 ? 35.81461 11.82004 -39.81618 1.000 98.35790 184 THR C CA 1
ATOM 4764 C C . THR C 1 184 ? 34.45091 11.61422 -39.17095 1.000 97.40175 184 THR C C 1
ATOM 4765 O O . THR C 1 184 ? 33.41031 11.78537 -39.81373 1.000 97.72526 184 THR C O 1
ATOM 4769 N N . PHE C 1 185 ? 34.45450 11.22585 -37.89903 1.000 90.01788 185 PHE C N 1
ATOM 4770 C CA . PHE C 1 185 ? 33.22871 11.09321 -37.12561 1.000 71.87797 185 PHE C CA 1
ATOM 4771 C C . PHE C 1 185 ? 33.48488 11.57107 -35.70091 1.000 65.76280 185 PHE C C 1
ATOM 4772 O O . PHE C 1 185 ? 34.62993 11.79770 -35.28731 1.000 72.47297 185 PHE C O 1
ATOM 4780 N N . GLY C 1 186 ? 32.40018 11.72887 -34.94898 1.000 56.54337 186 GLY C N 1
ATOM 4781 C CA . GLY C 1 186 ? 32.47069 12.20084 -33.57661 1.000 49.34765 186 GLY C CA 1
ATOM 4782 C C . GLY C 1 186 ? 32.37632 11.05114 -32.59112 1.000 54.00397 186 GLY C C 1
ATOM 4783 O O . GLY C 1 186 ? 31.60215 10.11250 -32.78385 1.000 54.35688 186 GLY C O 1
ATOM 4784 N N . PHE C 1 187 ? 33.17558 11.14012 -31.53085 1.000 54.47005 187 PHE C N 1
ATOM 4785 C CA . PHE C 1 187 ? 33.16605 10.16383 -30.45366 1.000 57.22864 187 PHE C CA 1
ATOM 4786 C C . PHE C 1 187 ? 33.22464 10.90748 -29.12877 1.000 58.65716 187 PHE C C 1
ATOM 4787 O O . PHE C 1 187 ? 33.99656 11.85900 -28.97821 1.000 59.03402 187 PHE C O 1
ATOM 4795 N N . VAL C 1 188 ? 32.40542 10.47372 -28.17408 1.000 57.10259 188 VAL C N 1
ATOM 4796 C CA . VAL C 1 188 ? 32.28623 11.12141 -26.87300 1.000 51.56760 188 VAL C CA 1
ATOM 4797 C C . VAL C 1 188 ? 32.82756 10.17783 -25.80951 1.000 57.65490 188 VAL C C 1
ATOM 4798 O O . VAL C 1 188 ? 32.45417 8.99924 -25.76675 1.000 61.10626 188 VAL C O 1
ATOM 4802 N N . TYR C 1 189 ? 33.70351 10.69577 -24.95164 1.000 56.37837 189 TYR C N 1
ATOM 4803 C CA . TYR C 1 189 ? 34.23335 9.94663 -23.81911 1.000 55.25651 189 TYR C CA 1
ATOM 4804 C C . TYR C 1 189 ? 34.07155 10.79173 -22.56681 1.000 58.90998 189 TYR C C 1
ATOM 4805 O O . TYR C 1 189 ? 34.66872 11.86785 -22.45959 1.000 56.09596 189 TYR C O 1
ATOM 4814 N N . ILE C 1 190 ? 33.26484 10.30702 -21.62806 1.000 56.42577 190 ILE C N 1
ATOM 4815 C CA . ILE C 1 190 ? 32.96692 11.01405 -20.38894 1.000 50.15294 190 ILE C CA 1
ATOM 4816 C C . ILE C 1 190 ? 33.38896 10.12100 -19.23145 1.000 57.03899 190 ILE C C 1
ATOM 4817 O O . ILE C 1 190 ? 32.91757 8.98258 -19.11576 1.000 59.00998 190 ILE C O 1
ATOM 4822 N N . VAL C 1 191 ? 34.27562 10.63195 -18.38021 1.000 65.81158 191 VAL C N 1
ATOM 4823 C CA . VAL C 1 191 ? 34.83644 9.86032 -17.27684 1.000 62.58100 191 VAL C CA 1
ATOM 4824 C C . VAL C 1 191 ? 34.86119 10.72691 -16.02412 1.000 63.15766 191 VAL C C 1
ATOM 4825 O O . VAL C 1 191 ? 35.23682 11.90294 -16.07531 1.000 62.35591 191 VAL C O 1
ATOM 4829 N N . ASN C 1 192 ? 34.44592 10.14023 -14.90049 1.000 64.42970 192 ASN C N 1
ATOM 4830 C CA . ASN C 1 192 ? 34.46516 10.79879 -13.59370 1.000 62.15080 192 ASN C CA 1
ATOM 4831 C C . ASN C 1 192 ? 33.72584 12.13390 -13.63800 1.000 64.21208 192 ASN C C 1
ATOM 4832 O O . ASN C 1 192 ? 34.23443 13.17317 -13.21391 1.000 67.59855 192 ASN C O 1
ATOM 4837 N N . SER C 1 193 ? 32.50164 12.09812 -14.15665 1.000 55.92430 193 SER C N 1
ATOM 4838 C CA . SER C 1 193 ? 31.70863 13.30257 -14.33783 1.000 57.62206 193 SER C CA 1
ATOM 4839 C C . SER C 1 193 ? 30.31582 13.11138 -13.75288 1.000 61.15960 193 SER C C 1
ATOM 4840 O O . SER C 1 193 ? 29.88041 11.99137 -13.47428 1.000 62.06669 193 SER C O 1
ATOM 4843 N N . LEU C 1 194 ? 29.62259 14.23175 -13.56577 1.000 60.05040 194 LEU C N 1
ATOM 4844 C CA . LEU C 1 194 ? 28.25803 14.25535 -13.05345 1.000 52.62568 194 LEU C CA 1
ATOM 4845 C C . LEU C 1 194 ? 27.33277 14.77917 -14.14350 1.000 55.47819 194 LEU C C 1
ATOM 4846 O O . LEU C 1 194 ? 27.53459 15.88456 -14.65696 1.000 59.38402 194 LEU C O 1
ATOM 4851 N N . ILE C 1 195 ? 26.32622 13.98674 -14.49222 1.000 51.56012 195 ILE C N 1
ATOM 4852 C CA . ILE C 1 195 ? 25.33212 14.34731 -15.49544 1.000 53.73243 195 ILE C CA 1
ATOM 4853 C C . ILE C 1 195 ? 23.99598 14.46719 -14.77606 1.000 58.34325 195 ILE C C 1
ATOM 4854 O O . ILE C 1 195 ? 23.41477 13.45857 -14.35624 1.000 52.53413 195 ILE C O 1
ATOM 4859 N N . GLN C 1 196 ? 23.50518 15.69643 -14.62696 1.000 56.43902 196 GLN C N 1
ATOM 4860 C CA . GLN C 1 196 ? 22.31495 15.94241 -13.82583 1.000 51.84889 196 GLN C CA 1
ATOM 4861 C C . GLN C 1 196 ? 21.49529 17.06830 -14.43998 1.000 52.98603 196 GLN C C 1
ATOM 4862 O O . GLN C 1 196 ? 22.05350 18.03199 -14.96902 1.000 52.48160 196 GLN C O 1
ATOM 4868 N N . ASN C 1 197 ? 20.16889 16.93204 -14.36377 1.000 48.17670 197 ASN C N 1
ATOM 4869 C CA . ASN C 1 197 ? 19.22006 17.95035 -14.82061 1.000 42.56963 197 ASN C CA 1
ATOM 4870 C C . ASN C 1 197 ? 19.44228 18.30428 -16.29341 1.000 58.13232 197 ASN C C 1
ATOM 4871 O O . ASN C 1 197 ? 19.74834 19.44298 -16.65368 1.000 56.23932 197 ASN C O 1
ATOM 4876 N N . ASN C 1 198 ? 19.27309 17.29618 -17.14562 1.000 57.97563 198 ASN C N 1
ATOM 4877 C CA . ASN C 1 198 ? 19.34361 17.46046 -18.58990 1.000 49.22720 198 ASN C CA 1
ATOM 4878 C C . ASN C 1 198 ? 18.12642 16.80019 -19.21938 1.000 52.92012 198 ASN C C 1
ATOM 4879 O O . ASN C 1 198 ? 17.70959 15.71797 -18.79584 1.000 59.64501 198 ASN C O 1
ATOM 4884 N N . LYS C 1 199 ? 17.55853 17.45490 -20.23018 1.000 53.00893 199 LYS C N 1
ATOM 4885 C CA . LYS C 1 199 ? 16.28364 17.04107 -20.79721 1.000 55.80122 199 LYS C CA 1
ATOM 4886 C C . LYS C 1 199 ? 16.34560 17.09589 -22.31733 1.000 57.66678 199 LYS C C 1
ATOM 4887 O O . LYS C 1 199 ? 17.03084 17.94194 -22.89782 1.000 52.70604 199 LYS C O 1
ATOM 4893 N N . ALA C 1 200 ? 15.61937 16.17946 -22.95440 1.000 53.16075 200 ALA C N 1
ATOM 4894 C CA . ALA C 1 200 ? 15.50449 16.14784 -24.40533 1.000 56.51223 200 ALA C CA 1
ATOM 4895 C C . ALA C 1 200 ? 14.31920 15.27273 -24.78212 1.000 57.26597 200 ALA C C 1
ATOM 4896 O O . ALA C 1 200 ? 13.90499 14.39620 -24.01987 1.000 53.97204 200 ALA C O 1
ATOM 4898 N N . ALA C 1 201 ? 13.77053 15.52938 -25.97135 1.000 46.59866 201 ALA C N 1
ATOM 4899 C CA . ALA C 1 201 ? 12.71615 14.66381 -26.48847 1.000 52.71911 201 ALA C CA 1
ATOM 4900 C C . ALA C 1 201 ? 13.26888 13.29166 -26.85167 1.000 51.81374 201 ALA C C 1
ATOM 4901 O O . ALA C 1 201 ? 12.62759 12.26678 -26.59340 1.000 49.93250 201 ALA C O 1
ATOM 4903 N N . GLN C 1 202 ? 14.45688 13.25554 -27.44910 1.000 47.19718 202 GLN C N 1
ATOM 4904 C CA . GLN C 1 202 ? 15.15782 12.01968 -27.76021 1.000 41.68167 202 GLN C CA 1
ATOM 4905 C C . GLN C 1 202 ? 16.64172 12.24719 -27.51875 1.000 48.21132 202 GLN C C 1
ATOM 4906 O O . GLN C 1 202 ? 17.16423 13.32569 -27.81353 1.000 50.52053 202 GLN C O 1
ATOM 4912 N N . GLY C 1 203 ? 17.31444 11.23708 -26.97384 1.000 41.16479 203 GLY C N 1
ATOM 4913 C CA . GLY C 1 203 ? 18.69321 11.40616 -26.56136 1.000 43.81126 203 GLY C CA 1
ATOM 4914 C C . GLY C 1 203 ? 18.79705 12.37394 -25.40117 1.000 49.13393 203 GLY C C 1
ATOM 4915 O O . GLY C 1 203 ? 19.33548 13.47500 -25.54919 1.000 49.85777 203 GLY C O 1
ATOM 4916 N N . GLY C 1 204 ? 18.27548 11.96908 -24.23976 1.000 44.61410 204 GLY C N 1
ATOM 4917 C CA . GLY C 1 204 ? 18.19062 12.88495 -23.11167 1.000 55.07663 204 GLY C CA 1
ATOM 4918 C C . GLY C 1 204 ? 19.53924 13.42498 -22.67936 1.000 49.49935 204 GLY C C 1
ATOM 4919 O O . GLY C 1 204 ? 19.65004 14.57787 -22.25669 1.000 45.61584 204 GLY C O 1
ATOM 4920 N N . VAL C 1 205 ? 20.57758 12.60323 -22.77348 1.000 49.34571 205 VAL C N 1
ATOM 4921 C CA . VAL C 1 205 ? 21.94294 13.01514 -22.48193 1.000 46.86773 205 VAL C CA 1
ATOM 4922 C C . VAL C 1 205 ? 22.77643 13.10117 -23.75516 1.000 53.28192 205 VAL C C 1
ATOM 4923 O O . VAL C 1 205 ? 23.36311 14.14141 -24.05463 1.000 49.83339 205 VAL C O 1
ATOM 4927 N N . ILE C 1 206 ? 22.82694 12.01733 -24.52546 1.000 49.82998 206 ILE C N 1
ATOM 4928 C CA . ILE C 1 206 ? 23.59810 11.96460 -25.76181 1.000 53.39061 206 ILE C CA 1
ATOM 4929 C C . ILE C 1 206 ? 22.70035 11.43729 -26.87185 1.000 54.09829 206 ILE C C 1
ATOM 4930 O O . ILE C 1 206 ? 22.17083 10.32378 -26.77039 1.000 52.48589 206 ILE C O 1
ATOM 4935 N N . TYR C 1 207 ? 22.52602 12.23369 -27.92432 1.000 49.71754 207 TYR C N 1
ATOM 4936 C CA . TYR C 1 207 ? 21.94013 11.76670 -29.17553 1.000 49.89164 207 TYR C CA 1
ATOM 4937 C C . TYR C 1 207 ? 23.09076 11.53813 -30.14629 1.000 53.53079 207 TYR C C 1
ATOM 4938 O O . TYR C 1 207 ? 23.71072 12.49609 -30.61926 1.000 57.51823 207 TYR C O 1
ATOM 4947 N N . SER C 1 208 ? 23.37787 10.27521 -30.43989 1.000 55.79072 208 SER C N 1
ATOM 4948 C CA . SER C 1 208 ? 24.45099 9.91079 -31.35146 1.000 51.49447 208 SER C CA 1
ATOM 4949 C C . SER C 1 208 ? 23.85264 9.16921 -32.53619 1.000 53.27918 208 SER C C 1
ATOM 4950 O O . SER C 1 208 ? 23.05499 8.24344 -32.35538 1.000 57.10510 208 SER C O 1
ATOM 4953 N N . GLU C 1 209 ? 24.23335 9.58188 -33.74723 1.000 60.42957 209 GLU C N 1
ATOM 4954 C CA . GLU C 1 209 ? 23.69180 8.94761 -34.94573 1.000 55.06256 209 GLU C CA 1
ATOM 4955 C C . GLU C 1 209 ? 24.08431 7.47727 -35.02557 1.000 54.14366 209 GLU C C 1
ATOM 4956 O O . GLU C 1 209 ? 23.39374 6.67967 -35.67343 1.000 57.19141 209 GLU C O 1
ATOM 4962 N N . GLN C 1 210 ? 25.17692 7.10385 -34.37378 1.000 51.35641 210 GLN C N 1
ATOM 4963 C CA . GLN C 1 210 ? 25.63012 5.72734 -34.27018 1.000 59.53394 210 GLN C CA 1
ATOM 4964 C C . GLN C 1 210 ? 26.20729 5.51780 -32.87468 1.000 56.31739 210 GLN C C 1
ATOM 4965 O O . GLN C 1 210 ? 26.61338 6.47980 -32.22139 1.000 60.60760 210 GLN C O 1
ATOM 4971 N N . PRO C 1 211 ? 26.22922 4.27036 -32.39051 1.000 58.71132 211 PRO C N 1
ATOM 4972 C CA . PRO C 1 211 ? 26.80896 4.01122 -31.06177 1.000 55.81440 211 PRO C CA 1
ATOM 4973 C C . PRO C 1 211 ? 28.27567 4.40535 -30.98742 1.000 57.69970 211 PRO C C 1
ATOM 4974 O O . PRO C 1 211 ? 29.16501 3.57190 -31.18907 1.000 53.28942 211 PRO C O 1
ATOM 4978 N N . LEU C 1 212 ? 28.53735 5.68006 -30.69561 1.000 51.77801 212 LEU C N 1
ATOM 4979 C CA . LEU C 1 212 ? 29.89210 6.22638 -30.67448 1.000 58.73059 212 LEU C CA 1
ATOM 4980 C C . LEU C 1 212 ? 30.09158 7.05766 -29.40534 1.000 62.97227 212 LEU C C 1
ATOM 4981 O O . LEU C 1 212 ? 30.38130 8.25261 -29.44978 1.000 62.63562 212 LEU C O 1
ATOM 4986 N N . PHE C 1 213 ? 29.93507 6.40715 -28.25425 1.000 62.08597 213 PHE C N 1
ATOM 4987 C CA . PHE C 1 213 ? 30.12223 7.06860 -26.97212 1.000 55.08917 213 PHE C CA 1
ATOM 4988 C C . PHE C 1 213 ? 30.55881 6.04426 -25.93499 1.000 61.84705 213 PHE C C 1
ATOM 4989 O O . PHE C 1 213 ? 30.26276 4.85222 -26.05296 1.000 59.12171 213 PHE C O 1
ATOM 4997 N N . LEU C 1 214 ? 31.26848 6.52557 -24.91686 1.000 56.76255 214 LEU C N 1
ATOM 4998 C CA . LEU C 1 214 ? 31.72898 5.67952 -23.82058 1.000 52.87581 214 LEU C CA 1
ATOM 4999 C C . LEU C 1 214 ? 31.70462 6.49755 -22.54034 1.000 58.21343 214 LEU C C 1
ATOM 5000 O O . LEU C 1 214 ? 32.43390 7.48684 -22.42342 1.000 63.57112 214 LEU C O 1
ATOM 5005 N N . ILE C 1 215 ? 30.86837 6.08856 -21.59012 1.000 53.24062 215 ILE C N 1
ATOM 5006 C CA . ILE C 1 215 ? 30.72607 6.76510 -20.30657 1.000 58.26224 215 ILE C CA 1
ATOM 5007 C C . ILE C 1 215 ? 31.18292 5.80627 -19.21763 1.000 60.54031 215 ILE C C 1
ATOM 5008 O O . ILE C 1 215 ? 30.71083 4.66539 -19.15321 1.000 65.23464 215 ILE C O 1
ATOM 5013 N N . THR C 1 216 ? 32.09993 6.26389 -18.36710 1.000 62.58260 216 THR C N 1
ATOM 5014 C CA . THR C 1 216 ? 32.65509 5.41668 -17.32288 1.000 64.10047 216 THR C CA 1
ATOM 5015 C C . THR C 1 216 ? 32.89868 6.22815 -16.05972 1.000 60.00227 216 THR C C 1
ATOM 5016 O O . THR C 1 216 ? 33.16093 7.43244 -16.11529 1.000 60.30242 216 THR C O 1
ATOM 5020 N N . GLN C 1 217 ? 32.78942 5.54735 -14.91567 1.000 51.74038 217 GLN C N 1
ATOM 5021 C CA . GLN C 1 217 ? 33.14377 6.11579 -13.61233 1.000 52.98557 217 GLN C CA 1
ATOM 5022 C C . GLN C 1 217 ? 32.37816 7.40464 -13.32689 1.000 55.69653 217 GLN C C 1
ATOM 5023 O O . GLN C 1 217 ? 32.87872 8.30497 -12.65152 1.000 58.67424 217 GLN C O 1
ATOM 5029 N N . SER C 1 218 ? 31.15175 7.49685 -13.82503 1.000 52.94292 218 SER C N 1
ATOM 5030 C CA . SER C 1 218 ? 30.35889 8.71639 -13.74687 1.000 55.65677 218 SER C CA 1
ATOM 5031 C C . SER C 1 218 ? 29.06789 8.45564 -12.97485 1.000 54.93421 218 SER C C 1
ATOM 5032 O O . SER C 1 218 ? 28.77465 7.33035 -12.56828 1.000 56.99429 218 SER C O 1
ATOM 5035 N N . VAL C 1 219 ? 28.29879 9.52216 -12.76600 1.000 55.66642 219 VAL C N 1
ATOM 5036 C CA . VAL C 1 219 ? 27.01345 9.46070 -12.07821 1.000 51.04642 219 VAL C CA 1
ATOM 5037 C C . VAL C 1 219 ? 25.98587 10.16945 -12.94822 1.000 52.03733 219 VAL C C 1
ATOM 5038 O O . VAL C 1 219 ? 26.13628 11.36106 -13.24352 1.000 57.70852 219 VAL C O 1
ATOM 5042 N N . ILE C 1 220 ? 24.94765 9.44413 -13.35555 1.000 49.51632 220 ILE C N 1
ATOM 5043 C CA . ILE C 1 220 ? 23.90632 9.96499 -14.23669 1.000 50.82152 220 ILE C CA 1
ATOM 5044 C C . ILE C 1 220 ? 22.60257 9.96709 -13.45201 1.000 50.52615 220 ILE C C 1
ATOM 5045 O O . ILE C 1 220 ? 22.05363 8.90137 -13.14568 1.000 53.40786 220 ILE C O 1
ATOM 5050 N N . ARG C 1 221 ? 22.09895 11.15628 -13.13117 1.000 47.39767 221 ARG C N 1
ATOM 5051 C CA . ARG C 1 221 ? 20.91129 11.27590 -12.30087 1.000 41.07482 221 ARG C CA 1
ATOM 5052 C C . ARG C 1 221 ? 20.06623 12.45661 -12.75406 1.000 59.01223 221 ARG C C 1
ATOM 5053 O O . ARG C 1 221 ? 20.57989 13.43428 -13.30195 1.000 58.12028 221 ARG C O 1
ATOM 5061 N N . ASP C 1 222 ? 18.75549 12.34194 -12.52745 1.000 57.40027 222 ASP C N 1
ATOM 5062 C CA . ASP C 1 222 ? 17.81386 13.45058 -12.70211 1.000 56.70091 222 ASP C CA 1
ATOM 5063 C C . ASP C 1 222 ? 17.78109 13.95591 -14.14393 1.000 56.56787 222 ASP C C 1
ATOM 5064 O O . ASP C 1 222 ? 17.68475 15.15801 -14.39706 1.000 56.51325 222 ASP C O 1
ATOM 5069 N N . ASN C 1 223 ? 17.85305 13.03441 -15.09767 1.000 49.75316 223 ASN C N 1
ATOM 5070 C CA . ASN C 1 223 ? 17.73094 13.36141 -16.50906 1.000 45.65299 223 ASN C CA 1
ATOM 5071 C C . ASN C 1 223 ? 16.43071 12.78819 -17.05744 1.000 54.02460 223 ASN C C 1
ATOM 5072 O O . ASN C 1 223 ? 15.85966 11.84481 -16.50346 1.000 63.54909 223 ASN C O 1
ATOM 5077 N N . GLU C 1 224 ? 15.96100 13.37084 -18.15827 1.000 51.02259 224 GLU C N 1
ATOM 5078 C CA . GLU C 1 224 ? 14.65824 13.01555 -18.69937 1.000 56.77699 224 GLU C CA 1
ATOM 5079 C C . GLU C 1 224 ? 14.71550 12.89815 -20.21444 1.000 59.94155 224 GLU C C 1
ATOM 5080 O O . GLU C 1 224 ? 15.39595 13.68037 -20.88388 1.000 53.88743 224 GLU C O 1
ATOM 5086 N N . VAL C 1 225 ? 14.00121 11.90770 -20.74256 1.000 55.05024 225 VAL C N 1
ATOM 5087 C CA . VAL C 1 225 ? 13.68678 11.81319 -22.16285 1.000 56.26867 225 VAL C CA 1
ATOM 5088 C C . VAL C 1 225 ? 12.17905 11.96183 -22.29731 1.000 56.68579 225 VAL C C 1
ATOM 5089 O O . VAL C 1 225 ? 11.42146 11.11712 -21.80544 1.000 56.95793 225 VAL C O 1
ATOM 5093 N N . SER C 1 226 ? 11.74413 13.03886 -22.95635 1.000 61.11469 226 SER C N 1
ATOM 5094 C CA . SER C 1 226 ? 10.31502 13.31928 -23.06517 1.000 56.18683 226 SER C CA 1
ATOM 5095 C C . SER C 1 226 ? 9.57026 12.16585 -23.72629 1.000 56.07636 226 SER C C 1
ATOM 5096 O O . SER C 1 226 ? 8.45090 11.82776 -23.32431 1.000 58.24649 226 SER C O 1
ATOM 5099 N N . ASN C 1 227 ? 10.17465 11.54722 -24.73607 1.000 56.07190 227 ASN C N 1
ATOM 5100 C CA . ASN C 1 227 ? 9.58221 10.38305 -25.38085 1.000 63.41360 227 ASN C CA 1
ATOM 5101 C C . ASN C 1 227 ? 9.81608 9.15881 -24.50413 1.000 62.59728 227 ASN C C 1
ATOM 5102 O O . ASN C 1 227 ? 10.96301 8.75427 -24.28773 1.000 64.23998 227 ASN C O 1
ATOM 5107 N N . THR C 1 228 ? 8.73133 8.56803 -23.99883 1.000 58.61227 228 THR C N 1
ATOM 5108 C CA . THR C 1 228 ? 8.85360 7.39321 -23.14321 1.000 56.11407 228 THR C CA 1
ATOM 5109 C C . THR C 1 228 ? 9.45771 6.19963 -23.87150 1.000 54.39583 228 THR C C 1
ATOM 5110 O O . THR C 1 228 ? 9.86988 5.23665 -23.21518 1.000 60.66877 228 THR C O 1
ATOM 5114 N N . SER C 1 229 ? 9.51924 6.23596 -25.19997 1.000 50.06642 229 SER C N 1
ATOM 5115 C CA . SER C 1 229 ? 10.20646 5.21766 -25.98016 1.000 57.06518 229 SER C CA 1
ATOM 5116 C C . SER C 1 229 ? 11.63902 5.60732 -26.31835 1.000 60.62968 229 SER C C 1
ATOM 5117 O O . SER C 1 229 ? 12.32691 4.84635 -27.00593 1.000 53.55458 229 SER C O 1
ATOM 5120 N N . GLY C 1 230 ? 12.10213 6.76695 -25.85353 1.000 55.91447 230 GLY C N 1
ATOM 5121 C CA . GLY C 1 230 ? 13.44748 7.22571 -26.12037 1.000 51.26777 230 GLY C CA 1
ATOM 5122 C C . GLY C 1 230 ? 14.44768 6.71307 -25.10136 1.000 54.17529 230 GLY C C 1
ATOM 5123 O O . GLY C 1 230 ? 14.13790 5.90474 -24.22395 1.000 53.82571 230 GLY C O 1
ATOM 5124 N N . SER C 1 231 ? 15.67792 7.20803 -25.22736 1.000 49.75805 231 SER C N 1
ATOM 5125 C CA . SER C 1 231 ? 16.77876 6.78503 -24.37559 1.000 52.79159 231 SER C CA 1
ATOM 5126 C C . SER C 1 231 ? 17.62794 7.99180 -24.00377 1.000 57.13826 231 SER C C 1
ATOM 5127 O O . SER C 1 231 ? 17.75740 8.93957 -24.78272 1.000 44.85767 231 SER C O 1
ATOM 5130 N N . LEU C 1 232 ? 18.19506 7.95645 -22.79388 1.000 50.68657 232 LEU C N 1
ATOM 5131 C CA . LEU C 1 232 ? 19.13422 8.99994 -22.39121 1.000 48.40520 232 LEU C CA 1
ATOM 5132 C C . LEU C 1 232 ? 20.36075 8.99665 -23.29510 1.000 49.93472 232 LEU C C 1
ATOM 5133 O O . LEU C 1 232 ? 20.79231 10.04637 -23.78585 1.000 50.42280 232 LEU C O 1
ATOM 5138 N N . PHE C 1 233 ? 20.93471 7.81881 -23.52445 1.000 43.82816 233 PHE C N 1
ATOM 5139 C CA . PHE C 1 233 ? 22.06515 7.63337 -24.42925 1.000 51.88167 233 PHE C CA 1
ATOM 5140 C C . PHE C 1 233 ? 21.53719 6.89943 -25.65929 1.000 53.98344 233 PHE C C 1
ATOM 5141 O O . PHE C 1 233 ? 21.61843 5.67553 -25.76651 1.000 57.28969 233 PHE C O 1
ATOM 5149 N N . PHE C 1 234 ? 20.98694 7.66761 -26.59474 1.000 45.12831 234 PHE C N 1
ATOM 5150 C CA . PHE C 1 234 ? 20.28146 7.11403 -27.74081 1.000 53.65212 234 PHE C CA 1
ATOM 5151 C C . PHE C 1 234 ? 21.20322 6.98025 -28.94564 1.000 47.39802 234 PHE C C 1
ATOM 5152 O O . PHE C 1 234 ? 21.98452 7.88474 -29.25120 1.000 46.63282 234 PHE C O 1
ATOM 5160 N N . SER C 1 235 ? 21.10062 5.84318 -29.62892 1.000 49.77292 235 SER C N 1
ATOM 5161 C CA . SER C 1 235 ? 21.82720 5.58471 -30.86619 1.000 54.46576 235 SER C CA 1
ATOM 5162 C C . SER C 1 235 ? 20.81939 5.46402 -32.00112 1.000 55.12630 235 SER C C 1
ATOM 5163 O O . SER C 1 235 ? 19.98551 4.55170 -31.99989 1.000 52.51747 235 SER C O 1
ATOM 5166 N N . GLN C 1 236 ? 20.89968 6.38181 -32.96418 1.000 46.93344 236 GLN C N 1
ATOM 5167 C CA . GLN C 1 236 ? 19.92103 6.45353 -34.04249 1.000 45.92714 236 GLN C CA 1
ATOM 5168 C C . GLN C 1 236 ? 19.93866 5.19770 -34.90306 1.000 45.08779 236 GLN C C 1
ATOM 5169 O O . GLN C 1 236 ? 18.98075 4.41818 -34.89251 1.000 53.25860 236 GLN C O 1
ATOM 5175 N N . ASP C 1 237 ? 21.01816 4.99464 -35.64882 1.000 49.86162 237 ASP C N 1
ATOM 5176 C CA . ASP C 1 237 ? 21.15043 3.86205 -36.54968 1.000 58.30508 237 ASP C CA 1
ATOM 5177 C C . ASP C 1 237 ? 22.12061 2.83847 -35.97470 1.000 66.30524 237 ASP C C 1
ATOM 5178 O O . ASP C 1 237 ? 22.90528 3.12885 -35.06719 1.000 64.15629 237 ASP C O 1
ATOM 5183 N N . SER C 1 238 ? 22.05403 1.62852 -36.51720 1.000 63.83118 238 SER C N 1
ATOM 5184 C CA . SER C 1 238 ? 22.93549 0.55029 -36.10261 1.000 60.72826 238 SER C CA 1
ATOM 5185 C C . SER C 1 238 ? 24.21939 0.56670 -36.92455 1.000 70.33084 238 SER C C 1
ATOM 5186 O O . SER C 1 238 ? 24.29592 1.17254 -37.99600 1.000 74.92370 238 SER C O 1
ATOM 5189 N N . PHE C 1 239 ? 25.24007 -0.11447 -36.40064 1.000 81.03496 239 PHE C N 1
ATOM 5190 C CA . PHE C 1 239 ? 26.51716 -0.18263 -37.10145 1.000 76.46215 239 PHE C CA 1
ATOM 5191 C C . PHE C 1 239 ? 26.42804 -1.03866 -38.35793 1.000 87.65679 239 PHE C C 1
ATOM 5192 O O . PHE C 1 239 ? 27.17366 -0.80420 -39.31563 1.000 94.16677 239 PHE C O 1
ATOM 5200 N N . ASP C 1 240 ? 25.51524 -2.01103 -38.38127 1.000 90.12465 240 ASP C N 1
ATOM 5201 C CA . ASP C 1 240 ? 25.45306 -3.04701 -39.42325 1.000 106.24416 240 ASP C CA 1
ATOM 5202 C C . ASP C 1 240 ? 26.84617 -3.66529 -39.52313 1.000 108.18526 240 ASP C C 1
ATOM 5203 O O . ASP C 1 240 ? 27.40392 -4.05329 -38.48564 1.000 109.23320 240 ASP C O 1
ATOM 5208 N N . ASP C 1 241 ? 27.42857 -3.77550 -40.71903 1.000 106.73751 241 ASP C N 1
ATOM 5209 C CA . ASP C 1 241 ? 28.78970 -4.26156 -40.91075 1.000 111.62136 241 ASP C CA 1
ATOM 5210 C C . ASP C 1 241 ? 28.99536 -5.63944 -40.29451 1.000 116.88163 241 ASP C C 1
ATOM 5211 O O . ASP C 1 241 ? 28.03286 -6.36734 -40.02814 1.000 108.46889 241 ASP C O 1
ATOM 5216 N N . GLU C 1 242 ? 30.25758 -6.00196 -40.07923 1.000 116.09071 242 GLU C N 1
ATOM 5217 C CA . GLU C 1 242 ? 30.62176 -7.20072 -39.34360 1.000 111.63299 242 GLU C CA 1
ATOM 5218 C C . GLU C 1 242 ? 31.52650 -6.88388 -38.16518 1.000 105.08404 242 GLU C C 1
ATOM 5219 O O . GLU C 1 242 ? 31.85445 -7.78848 -37.38768 1.000 98.47491 242 GLU C O 1
ATOM 5225 N N . SER C 1 243 ? 31.94556 -5.62794 -38.01724 1.000 109.15834 243 SER C N 1
ATOM 5226 C CA . SER C 1 243 ? 32.82518 -5.21955 -36.93158 1.000 103.91197 243 SER C CA 1
ATOM 5227 C C . SER C 1 243 ? 32.10359 -5.09779 -35.59652 1.000 94.77866 243 SER C C 1
ATOM 5228 O O . SER C 1 243 ? 32.74301 -4.74718 -34.59882 1.000 93.94151 243 SER C O 1
ATOM 5231 N N . THR C 1 244 ? 30.79644 -5.37441 -35.55266 1.000 86.39962 244 THR C N 1
ATOM 5232 C CA . THR C 1 244 ? 30.08228 -5.36580 -34.28017 1.000 77.27477 244 THR C CA 1
ATOM 5233 C C . THR C 1 244 ? 30.66503 -6.38334 -33.30892 1.000 81.71022 244 THR C C 1
ATOM 5234 O O . THR C 1 244 ? 30.66366 -6.15450 -32.09407 1.000 80.89048 244 THR C O 1
ATOM 5238 N N . GLY C 1 245 ? 31.17221 -7.50525 -33.82191 1.000 82.37797 245 GLY C N 1
ATOM 5239 C CA . GLY C 1 245 ? 31.84002 -8.46308 -32.95716 1.000 70.93559 245 GLY C CA 1
ATOM 5240 C C . GLY C 1 245 ? 33.14546 -7.92672 -32.40072 1.000 77.55942 245 GLY C C 1
ATOM 5241 O O . GLY C 1 245 ? 33.44813 -8.10671 -31.21792 1.000 81.97345 245 GLY C O 1
ATOM 5242 N N . GLU C 1 246 ? 33.93674 -7.25740 -33.24313 1.000 82.92594 246 GLU C N 1
ATOM 5243 C CA . GLU C 1 246 ? 35.19093 -6.67808 -32.77269 1.000 88.04838 246 GLU C CA 1
ATOM 5244 C C . GLU C 1 246 ? 34.95207 -5.51126 -31.82308 1.000 87.10221 246 GLU C C 1
ATOM 5245 O O . GLU C 1 246 ? 35.77790 -5.25526 -30.93925 1.000 93.15534 246 GLU C O 1
ATOM 5251 N N . TYR C 1 247 ? 33.83386 -4.79912 -31.98360 1.000 87.12168 247 TYR C N 1
ATOM 5252 C CA . TYR C 1 247 ? 33.56130 -3.64746 -31.12909 1.000 86.72046 247 TYR C CA 1
ATOM 5253 C C . TYR C 1 247 ? 33.25349 -4.07208 -29.69795 1.000 85.68680 247 TYR C C 1
ATOM 5254 O O . TYR C 1 247 ? 33.65631 -3.39477 -28.74461 1.000 83.33106 247 TYR C O 1
ATOM 5263 N N . VAL C 1 248 ? 32.54450 -5.18893 -29.52481 1.000 79.40944 248 VAL C N 1
ATOM 5264 C CA . VAL C 1 248 ? 32.05760 -5.55161 -28.19734 1.000 72.21257 248 VAL C CA 1
ATOM 5265 C C . VAL C 1 248 ? 33.16142 -6.18871 -27.35810 1.000 74.32084 248 VAL C C 1
ATOM 5266 O O . VAL C 1 248 ? 33.24698 -5.94797 -26.14861 1.000 78.70245 248 VAL C O 1
ATOM 5270 N N . VAL C 1 249 ? 34.02898 -6.99983 -27.97148 1.000 75.36747 249 VAL C N 1
ATOM 5271 C CA . VAL C 1 249 ? 35.13066 -7.58592 -27.21523 1.000 79.03258 249 VAL C CA 1
ATOM 5272 C C . VAL C 1 249 ? 36.15405 -6.53393 -26.81951 1.000 80.52888 249 VAL C C 1
ATOM 5273 O O . VAL C 1 249 ? 36.91103 -6.73814 -25.86306 1.000 78.54803 249 VAL C O 1
ATOM 5277 N N . GLN C 1 250 ? 36.19817 -5.40767 -27.53048 1.000 76.96141 250 GLN C N 1
ATOM 5278 C CA . GLN C 1 250 ? 37.10924 -4.33354 -27.16640 1.000 84.83805 250 GLN C CA 1
ATOM 5279 C C . GLN C 1 250 ? 36.57749 -3.48221 -26.02214 1.000 88.24514 250 GLN C C 1
ATOM 5280 O O . GLN C 1 250 ? 37.36769 -2.80038 -25.36142 1.000 85.49155 250 GLN C O 1
ATOM 5286 N N . ARG C 1 251 ? 35.26617 -3.51423 -25.77326 1.000 88.34540 251 ARG C N 1
ATOM 5287 C CA . ARG C 1 251 ? 34.62966 -2.73788 -24.70846 1.000 79.97205 251 ARG C CA 1
ATOM 5288 C C . ARG C 1 251 ? 34.93775 -1.24724 -24.86135 1.000 81.52462 251 ARG C C 1
ATOM 5289 O O . ARG C 1 251 ? 35.49017 -0.59801 -23.97142 1.000 79.03979 251 ARG C O 1
ATOM 5297 N N . ALA C 1 252 ? 34.56306 -0.71174 -26.02380 1.000 77.25093 252 ALA C N 1
ATOM 5298 C CA . ALA C 1 252 ? 34.84129 0.67602 -26.35828 1.000 78.62550 252 ALA C CA 1
ATOM 5299 C C . ALA C 1 252 ? 33.60111 1.55231 -26.44121 1.000 77.80353 252 ALA C C 1
ATOM 5300 O O . ALA C 1 252 ? 33.73426 2.77976 -26.42532 1.000 79.04390 252 ALA C O 1
ATOM 5302 N N . ILE C 1 253 ? 32.41020 0.96456 -26.52468 1.000 66.04699 253 ILE C N 1
ATOM 5303 C CA . ILE C 1 253 ? 31.16862 1.71391 -26.67841 1.000 62.73766 253 ILE C CA 1
ATOM 5304 C C . ILE C 1 253 ? 30.16782 1.20387 -25.65157 1.000 59.94030 253 ILE C C 1
ATOM 5305 O O . ILE C 1 253 ? 29.80132 0.02286 -25.67316 1.000 57.66748 253 ILE C O 1
ATOM 5310 N N . GLY C 1 254 ? 29.72634 2.08094 -24.76685 1.000 52.73397 254 GLY C N 1
ATOM 5311 C CA . GLY C 1 254 ? 28.69346 1.72562 -23.81167 1.000 56.80492 254 GLY C CA 1
ATOM 5312 C C . GLY C 1 254 ? 28.89131 2.46356 -22.49672 1.000 53.14886 254 GLY C C 1
ATOM 5313 O O . GLY C 1 254 ? 29.45807 3.55450 -22.46478 1.000 58.45726 254 GLY C O 1
ATOM 5314 N N . LEU C 1 255 ? 28.40273 1.83806 -21.42664 1.000 59.76963 255 LEU C N 1
ATOM 5315 C CA . LEU C 1 255 ? 28.44835 2.39183 -20.08067 1.000 57.30860 255 LEU C CA 1
ATOM 5316 C C . LEU C 1 255 ? 29.15769 1.41467 -19.15489 1.000 59.23612 255 LEU C C 1
ATOM 5317 O O . LEU C 1 255 ? 29.02896 0.19665 -19.31235 1.000 59.86814 255 LEU C O 1
ATOM 5322 N N . SER C 1 256 ? 29.89838 1.94792 -18.18464 1.000 58.97940 256 SER C N 1
ATOM 5323 C CA . SER C 1 256 ? 30.63051 1.09700 -17.25690 1.000 61.22024 256 SER C CA 1
ATOM 5324 C C . SER C 1 256 ? 30.93974 1.86659 -15.98076 1.000 67.76266 256 SER C C 1
ATOM 5325 O O . SER C 1 256 ? 31.13161 3.08403 -16.00655 1.000 63.16814 256 SER C O 1
ATOM 5328 N N . ASN C 1 257 ? 30.97398 1.13362 -14.86435 1.000 62.84767 257 ASN C N 1
ATOM 5329 C CA . ASN C 1 257 ? 31.41961 1.65926 -13.56970 1.000 59.23244 257 ASN C CA 1
ATOM 5330 C C . ASN C 1 257 ? 30.68497 2.94181 -13.18544 1.000 61.33854 257 ASN C C 1
ATOM 5331 O O . ASN C 1 257 ? 31.25277 3.84622 -12.57157 1.000 57.79948 257 ASN C O 1
ATOM 5336 N N . SER C 1 258 ? 29.40294 3.01919 -13.53150 1.000 48.00074 258 SER C N 1
ATOM 5337 C CA . SER C 1 258 ? 28.63820 4.24149 -13.34231 1.000 51.31291 258 SER C CA 1
ATOM 5338 C C . SER C 1 258 ? 27.38508 3.97182 -12.52304 1.000 50.23880 258 SER C C 1
ATOM 5339 O O . SER C 1 258 ? 26.79635 2.88976 -12.58982 1.000 48.28339 258 SER C O 1
ATOM 5342 N N . THR C 1 259 ? 26.98680 4.97671 -11.74688 1.000 40.87464 259 THR C N 1
ATOM 5343 C CA . THR C 1 259 ? 25.77566 4.92834 -10.93855 1.000 49.30607 259 THR C CA 1
ATOM 5344 C C . THR C 1 259 ? 24.70076 5.76641 -11.62019 1.000 55.00963 259 THR C C 1
ATOM 5345 O O . THR C 1 259 ? 24.90703 6.95829 -11.87021 1.000 62.00133 259 THR C O 1
ATOM 5349 N N . VAL C 1 260 ? 23.56257 5.14603 -11.92670 1.000 45.86638 260 VAL C N 1
ATOM 5350 C CA . VAL C 1 260 ? 22.48523 5.79888 -12.66446 1.000 51.51384 260 VAL C CA 1
ATOM 5351 C C . VAL C 1 260 ? 21.19078 5.61593 -11.88361 1.000 58.87397 260 VAL C C 1
ATOM 5352 O O . VAL C 1 260 ? 20.75077 4.48012 -11.66701 1.000 57.94329 260 VAL C O 1
ATOM 5356 N N . PHE C 1 261 ? 20.57546 6.72550 -11.47377 1.000 50.09812 261 PHE C N 1
ATOM 5357 C CA . PHE C 1 261 ? 19.35205 6.65209 -10.68501 1.000 54.07960 261 PHE C CA 1
ATOM 5358 C C . PHE C 1 261 ? 18.55389 7.94026 -10.84031 1.000 52.78153 261 PHE C C 1
ATOM 5359 O O . PHE C 1 261 ? 19.09085 8.98635 -11.21054 1.000 50.98122 261 PHE C O 1
ATOM 5367 N N . HIS C 1 262 ? 17.25172 7.83599 -10.55643 1.000 56.41703 262 HIS C N 1
ATOM 5368 C CA . HIS C 1 262 ? 16.33343 8.98050 -10.51010 1.000 59.86124 262 HIS C CA 1
ATOM 5369 C C . HIS C 1 262 ? 16.19388 9.67026 -11.86674 1.000 62.60822 262 HIS C C 1
ATOM 5370 O O . HIS C 1 262 ? 16.07054 10.89294 -11.94820 1.000 66.87644 262 HIS C O 1
ATOM 5377 N N . ASN C 1 263 ? 16.19043 8.88680 -12.93932 1.000 47.76795 263 ASN C N 1
ATOM 5378 C CA . ASN C 1 263 ? 15.95153 9.41267 -14.27478 1.000 53.15674 263 ASN C CA 1
ATOM 5379 C C . ASN C 1 263 ? 14.51458 9.13055 -14.69630 1.000 57.51520 263 ASN C C 1
ATOM 5380 O O . ASN C 1 263 ? 13.92509 8.11513 -14.31750 1.000 57.83679 263 ASN C O 1
ATOM 5385 N N . LYS C 1 264 ? 13.95289 10.04213 -15.48646 1.000 54.80558 264 LYS C N 1
ATOM 5386 C CA . LYS C 1 264 ? 12.55094 9.97539 -15.86559 1.000 56.64293 264 LYS C CA 1
ATOM 5387 C C . LYS C 1 264 ? 12.39758 9.85705 -17.37617 1.000 57.41958 264 LYS C C 1
ATOM 5388 O O . LYS C 1 264 ? 13.33555 10.08924 -18.14433 1.000 56.96255 264 LYS C O 1
ATOM 5394 N N . GLY C 1 265 ? 11.19778 9.48936 -17.78683 1.000 48.52207 265 GLY C N 1
ATOM 5395 C CA . GLY C 1 265 ? 10.85155 9.42346 -19.20294 1.000 48.77218 265 GLY C CA 1
ATOM 5396 C C . GLY C 1 265 ? 11.11313 8.03799 -19.77967 1.000 54.53506 265 GLY C C 1
ATOM 5397 O O . GLY C 1 265 ? 10.60380 7.04561 -19.26360 1.000 58.94413 265 GLY C O 1
ATOM 5398 N N . GLY C 1 266 ? 11.90106 7.98463 -20.84785 1.000 60.81881 266 GLY C N 1
ATOM 5399 C CA . GLY C 1 266 ? 12.18776 6.74331 -21.53318 1.000 53.73945 266 GLY C CA 1
ATOM 5400 C C . GLY C 1 266 ? 13.32012 5.97234 -20.88946 1.000 48.96341 266 GLY C C 1
ATOM 5401 O O . GLY C 1 266 ? 13.64640 6.14627 -19.71282 1.000 54.73487 266 GLY C O 1
ATOM 5402 N N . PHE C 1 267 ? 13.93262 5.10526 -21.69016 1.000 46.34199 267 PHE C N 1
ATOM 5403 C CA . PHE C 1 267 ? 14.99627 4.24301 -21.20287 1.000 51.32189 267 PHE C CA 1
ATOM 5404 C C . PHE C 1 267 ? 16.27893 5.04612 -20.99785 1.000 52.95391 267 PHE C C 1
ATOM 5405 O O . PHE C 1 267 ? 16.34107 6.25503 -21.23743 1.000 58.28873 267 PHE C O 1
ATOM 5413 N N . ILE C 1 268 ? 17.31798 4.35488 -20.54145 1.000 46.08822 268 ILE C N 1
ATOM 5414 C CA . ILE C 1 268 ? 18.61669 4.98393 -20.33478 1.000 49.60097 268 ILE C CA 1
ATOM 5415 C C . ILE C 1 268 ? 19.48907 4.87120 -21.57829 1.000 53.72156 268 ILE C C 1
ATOM 5416 O O . ILE C 1 268 ? 20.15870 5.83284 -21.96385 1.000 53.64299 268 ILE C O 1
ATOM 5421 N N . THR C 1 269 ? 19.48384 3.71173 -22.22889 1.000 41.32430 269 THR C N 1
ATOM 5422 C CA . THR C 1 269 ? 20.15478 3.56055 -23.51053 1.000 55.50854 269 THR C CA 1
ATOM 5423 C C . THR C 1 269 ? 19.50630 2.40830 -24.26210 1.000 51.19613 269 THR C C 1
ATOM 5424 O O . THR C 1 269 ? 18.90113 1.51408 -23.66475 1.000 57.43917 269 THR C O 1
ATOM 5428 N N . ASN C 1 270 ? 19.62778 2.45169 -25.58566 1.000 48.66170 270 ASN C N 1
ATOM 5429 C CA . ASN C 1 270 ? 19.13910 1.38627 -26.45742 1.000 52.83743 270 ASN C CA 1
ATOM 5430 C C . ASN C 1 270 ? 20.34628 0.55811 -26.88443 1.000 51.69284 270 ASN C C 1
ATOM 5431 O O . ASN C 1 270 ? 21.12993 0.97353 -27.74183 1.000 54.87913 270 ASN C O 1
ATOM 5436 N N . VAL C 1 271 ? 20.49592 -0.61593 -26.27479 1.000 54.88653 271 VAL C N 1
ATOM 5437 C CA . VAL C 1 271 ? 21.67913 -1.43951 -26.49522 1.000 50.56105 271 VAL C CA 1
ATOM 5438 C C . VAL C 1 271 ? 21.62932 -2.02333 -27.90126 1.000 48.74338 271 VAL C C 1
ATOM 5439 O O . VAL C 1 271 ? 20.73662 -2.81246 -28.23237 1.000 56.32494 271 VAL C O 1
ATOM 5443 N N . ARG C 1 272 ? 22.58728 -1.63394 -28.73475 1.000 54.28147 272 ARG C N 1
ATOM 5444 C CA . ARG C 1 272 ? 22.72435 -2.15302 -30.08659 1.000 53.22241 272 ARG C CA 1
ATOM 5445 C C . ARG C 1 272 ? 23.94890 -3.05474 -30.17616 1.000 53.89433 272 ARG C C 1
ATOM 5446 O O . ARG C 1 272 ? 24.72230 -3.19509 -29.22502 1.000 60.72715 272 ARG C O 1
ATOM 5454 N N . ASP C 1 273 ? 24.11505 -3.67077 -31.34426 1.000 58.54740 273 ASP C N 1
ATOM 5455 C CA . ASP C 1 273 ? 25.27012 -4.52600 -31.57905 1.000 64.05207 273 ASP C CA 1
ATOM 5456 C C . ASP C 1 273 ? 26.55444 -3.70666 -31.54727 1.000 66.54386 273 ASP C C 1
ATOM 5457 O O . ASP C 1 273 ? 26.62499 -2.60435 -32.09905 1.000 66.89735 273 ASP C O 1
ATOM 5462 N N . GLY C 1 274 ? 27.57708 -4.25763 -30.89311 1.000 65.27107 274 GLY C N 1
ATOM 5463 C CA . GLY C 1 274 ? 28.82580 -3.56147 -30.68195 1.000 56.39895 274 GLY C CA 1
ATOM 5464 C C . GLY C 1 274 ? 28.93074 -2.83557 -29.35909 1.000 62.11552 274 GLY C C 1
ATOM 5465 O O . GLY C 1 274 ? 30.02286 -2.36652 -29.01196 1.000 61.16448 274 GLY C O 1
ATOM 5466 N N . MET C 1 275 ? 27.83943 -2.73534 -28.60848 1.000 54.23399 275 MET C N 1
ATOM 5467 C CA . MET C 1 275 ? 27.81191 -2.00761 -27.35066 1.000 55.02378 275 MET C CA 1
ATOM 5468 C C . MET C 1 275 ? 27.92685 -2.96482 -26.17159 1.000 54.30455 275 MET C C 1
ATOM 5469 O O . MET C 1 275 ? 27.53499 -4.13126 -26.25357 1.000 50.04041 275 MET C O 1
ATOM 5474 N N . PHE C 1 276 ? 28.46542 -2.45472 -25.06618 1.000 45.01888 276 PHE C N 1
ATOM 5475 C CA . PHE C 1 276 ? 28.62045 -3.24104 -23.85318 1.000 54.89277 276 PHE C CA 1
ATOM 5476 C C . PHE C 1 276 ? 28.18546 -2.41459 -22.65287 1.000 57.92579 276 PHE C C 1
ATOM 5477 O O . PHE C 1 276 ? 28.25766 -1.18355 -22.66491 1.000 58.07350 276 PHE C O 1
ATOM 5485 N N . VAL C 1 277 ? 27.72270 -3.10897 -21.61605 1.000 58.56030 277 VAL C N 1
ATOM 5486 C CA . VAL C 1 277 ? 27.38321 -2.49517 -20.33653 1.000 61.88107 277 VAL C CA 1
ATOM 5487 C C . VAL C 1 277 ? 27.95965 -3.38308 -19.24329 1.000 60.85624 277 VAL C C 1
ATOM 5488 O O . VAL C 1 277 ? 27.62772 -4.57107 -19.16989 1.000 68.23892 277 VAL C O 1
ATOM 5492 N N . ASN C 1 278 ? 28.82263 -2.82130 -18.39903 1.000 45.75028 278 ASN C N 1
ATOM 5493 C CA . ASN C 1 278 ? 29.52362 -3.62336 -17.40549 1.000 56.31907 278 ASN C CA 1
ATOM 5494 C C . ASN C 1 278 ? 29.67847 -2.84749 -16.10721 1.000 66.73602 278 ASN C C 1
ATOM 5495 O O . ASN C 1 278 ? 30.18685 -1.72348 -16.11047 1.000 66.34904 278 ASN C O 1
ATOM 5500 N N . ASN C 1 279 ? 29.23924 -3.45672 -15.00352 1.000 57.12382 279 ASN C N 1
ATOM 5501 C CA . ASN C 1 279 ? 29.46519 -2.93289 -13.65442 1.000 57.00597 279 ASN C CA 1
ATOM 5502 C C . ASN C 1 279 ? 28.79628 -1.57441 -13.44731 1.000 50.29683 279 ASN C C 1
ATOM 5503 O O . ASN C 1 279 ? 29.42664 -0.60722 -13.01993 1.000 59.14050 279 ASN C O 1
ATOM 5508 N N . ILE C 1 280 ? 27.49953 -1.50646 -13.73171 1.000 47.91387 280 ILE C N 1
ATOM 5509 C CA . ILE C 1 280 ? 26.73547 -0.29358 -13.47221 1.000 56.07332 280 ILE C CA 1
ATOM 5510 C C . ILE C 1 280 ? 25.68762 -0.59039 -12.40936 1.000 51.36725 280 ILE C C 1
ATOM 5511 O O . ILE C 1 280 ? 25.25432 -1.73368 -12.23221 1.000 51.40349 280 ILE C O 1
ATOM 5516 N N . THR C 1 281 ? 25.29433 0.45266 -11.68655 1.000 54.38854 281 THR C N 1
ATOM 5517 C CA . THR C 1 281 ? 24.22610 0.37802 -10.69393 1.000 46.21541 281 THR C CA 1
ATOM 5518 C C . THR C 1 281 ? 23.06478 1.20585 -11.23134 1.000 47.63068 281 THR C C 1
ATOM 5519 O O . THR C 1 281 ? 23.08120 2.43790 -11.15769 1.000 53.72926 281 THR C O 1
ATOM 5523 N N . MET C 1 282 ? 22.06376 0.52422 -11.77805 1.000 47.32754 282 MET C N 1
ATOM 5524 C CA . MET C 1 282 ? 20.93779 1.15912 -12.45751 1.000 47.62032 282 MET C CA 1
ATOM 5525 C C . MET C 1 282 ? 19.67266 0.86699 -11.65481 1.000 49.73033 282 MET C C 1
ATOM 5526 O O . MET C 1 282 ? 18.96469 -0.10610 -11.91699 1.000 53.53312 282 MET C O 1
ATOM 5531 N N . ILE C 1 283 ? 19.39022 1.72357 -10.67221 1.000 49.37123 283 ILE C N 1
ATOM 5532 C CA . ILE C 1 283 ? 18.25507 1.54434 -9.77890 1.000 57.55741 283 ILE C CA 1
ATOM 5533 C C . ILE C 1 283 ? 17.45593 2.83874 -9.71524 1.000 55.62831 283 ILE C C 1
ATOM 5534 O O . ILE C 1 283 ? 17.95604 3.92153 -10.02278 1.000 54.60317 283 ILE C O 1
ATOM 5539 N N . LYS C 1 284 ? 16.18922 2.70538 -9.31628 1.000 58.56336 284 LYS C N 1
ATOM 5540 C CA . LYS C 1 284 ? 15.31378 3.84549 -9.03132 1.000 59.24728 284 LYS C CA 1
ATOM 5541 C C . LYS C 1 284 ? 15.17780 4.77863 -10.23577 1.000 58.44344 284 LYS C C 1
ATOM 5542 O O . LYS C 1 284 ? 15.29090 6.00036 -10.12061 1.000 50.33924 284 LYS C O 1
ATOM 5548 N N . ASN C 1 285 ? 14.92787 4.19181 -11.40143 1.000 57.80847 285 ASN C N 1
ATOM 5549 C CA . ASN C 1 285 ? 14.64155 4.94267 -12.61456 1.000 49.85948 285 ASN C CA 1
ATOM 5550 C C . ASN C 1 285 ? 13.24196 4.59760 -13.10651 1.000 52.80918 285 ASN C C 1
ATOM 5551 O O . ASN C 1 285 ? 12.60784 3.64829 -12.63887 1.000 58.45817 285 ASN C O 1
ATOM 5556 N N . ASP C 1 286 ? 12.75636 5.38701 -14.06559 1.000 53.34247 286 ASP C N 1
ATOM 5557 C CA . ASP C 1 286 ? 11.47676 5.07076 -14.69093 1.000 50.53281 286 ASP C CA 1
ATOM 5558 C C . ASP C 1 286 ? 11.61706 3.89748 -15.65291 1.000 57.87262 286 ASP C C 1
ATOM 5559 O O . ASP C 1 286 ? 10.84530 2.93382 -15.59006 1.000 59.91373 286 ASP C O 1
ATOM 5564 N N . LYS C 1 287 ? 12.59913 3.95782 -16.54891 1.000 54.76865 287 LYS C N 1
ATOM 5565 C CA . LYS C 1 287 ? 12.85884 2.88219 -17.49281 1.000 56.78204 287 LYS C CA 1
ATOM 5566 C C . LYS C 1 287 ? 14.35327 2.59944 -17.54345 1.000 60.09234 287 LYS C C 1
ATOM 5567 O O . LYS C 1 287 ? 15.17954 3.50672 -17.41172 1.000 58.50584 287 LYS C O 1
ATOM 5573 N N . GLY C 1 288 ? 14.69135 1.32669 -17.73506 1.000 55.93485 288 GLY C N 1
ATOM 5574 C CA . GLY C 1 288 ? 16.07634 0.90103 -17.71209 1.000 51.06252 288 GLY C CA 1
ATOM 5575 C C . GLY C 1 288 ? 16.70941 0.74610 -19.07946 1.000 54.16185 288 GLY C C 1
ATOM 5576 O O . GLY C 1 288 ? 16.94654 1.73478 -19.77992 1.000 56.74821 288 GLY C O 1
ATOM 5577 N N . LEU C 1 289 ? 16.99225 -0.49351 -19.46743 1.000 51.15928 289 LEU C N 1
ATOM 5578 C CA . LEU C 1 289 ? 17.69256 -0.79135 -20.70942 1.000 54.34539 289 LEU C CA 1
ATOM 5579 C C . LEU C 1 289 ? 16.70971 -1.28930 -21.76018 1.000 54.50270 289 LEU C C 1
ATOM 5580 O O . LEU C 1 289 ? 15.92621 -2.20816 -21.49798 1.000 58.57218 289 LEU C O 1
ATOM 5585 N N . PHE C 1 290 ? 16.75278 -0.68332 -22.94385 1.000 56.42094 290 PHE C N 1
ATOM 5586 C CA . PHE C 1 290 ? 16.04203 -1.19594 -24.10712 1.000 55.61834 290 PHE C CA 1
ATOM 5587 C C . PHE C 1 290 ? 17.01262 -2.01109 -24.94897 1.000 54.24081 290 PHE C C 1
ATOM 5588 O O . PHE C 1 290 ? 18.13367 -1.56661 -25.21729 1.000 52.38640 290 PHE C O 1
ATOM 5596 N N . LEU C 1 291 ? 16.58020 -3.19652 -25.36399 1.000 58.17520 291 LEU C N 1
ATOM 5597 C CA . LEU C 1 291 ? 17.44683 -4.16803 -26.01742 1.000 58.29439 291 LEU C CA 1
ATOM 5598 C C . LEU C 1 291 ? 17.03379 -4.31769 -27.47551 1.000 63.04946 291 LEU C C 1
ATOM 5599 O O . LEU C 1 291 ? 15.90658 -4.73307 -27.76549 1.000 66.10099 291 LEU C O 1
ATOM 5604 N N . GLU C 1 292 ? 17.94953 -3.98087 -28.39017 1.000 61.05168 292 GLU C N 1
ATOM 5605 C CA . GLU C 1 292 ? 17.72135 -4.11034 -29.82602 1.000 59.30095 292 GLU C CA 1
ATOM 5606 C C . GLU C 1 292 ? 19.05901 -4.44577 -30.49404 1.000 64.56892 292 GLU C C 1
ATOM 5607 O O . GLU C 1 292 ? 19.65198 -3.66125 -31.23429 1.000 70.18109 292 GLU C O 1
ATOM 5613 N N . ALA C 1 293 ? 19.55112 -5.65729 -30.22730 1.000 63.57434 293 ALA C N 1
ATOM 5614 C CA . ALA C 1 293 ? 20.79346 -6.17037 -30.80461 1.000 60.44635 293 ALA C CA 1
ATOM 5615 C C . ALA C 1 293 ? 20.47662 -7.46329 -31.54493 1.000 70.17914 293 ALA C C 1
ATOM 5616 O O . ALA C 1 293 ? 20.59162 -8.56091 -30.97598 1.000 73.33299 293 ALA C O 1
ATOM 5618 N N . PRO C 1 294 ? 20.07270 -7.38317 -32.81664 1.000 70.70731 294 PRO C N 1
ATOM 5619 C CA . PRO C 1 294 ? 19.63974 -8.59741 -33.52895 1.000 71.21487 294 PRO C CA 1
ATOM 5620 C C . PRO C 1 294 ? 20.76203 -9.57550 -33.83547 1.000 72.12645 294 PRO C C 1
ATOM 5621 O O . PRO C 1 294 ? 20.47577 -10.75670 -34.06440 1.000 75.06109 294 PRO C O 1
ATOM 5625 N N . GLN C 1 295 ? 22.01765 -9.13552 -33.85859 1.000 70.04399 295 GLN C N 1
ATOM 5626 C CA . GLN C 1 295 ? 23.13360 -10.02073 -34.16724 1.000 68.11866 295 GLN C CA 1
ATOM 5627 C C . GLN C 1 295 ? 23.74505 -10.66871 -32.93217 1.000 72.28494 295 GLN C C 1
ATOM 5628 O O . GLN C 1 295 ? 24.65096 -11.49712 -33.07169 1.000 74.66163 295 GLN C O 1
ATOM 5634 N N . GLY C 1 296 ? 23.28001 -10.31783 -31.73650 1.000 74.24967 296 GLY C N 1
ATOM 5635 C CA . GLY C 1 296 ? 23.81873 -10.91331 -30.52894 1.000 61.01911 296 GLY C CA 1
ATOM 5636 C C . GLY C 1 296 ? 25.24262 -10.51743 -30.21263 1.000 70.79328 296 GLY C C 1
ATOM 5637 O O . GLY C 1 296 ? 25.98424 -11.31388 -29.62851 1.000 78.00499 296 GLY C O 1
ATOM 5638 N N . ASN C 1 297 ? 25.64856 -9.30563 -30.58426 1.000 74.39138 297 ASN C N 1
ATOM 5639 C CA . ASN C 1 297 ? 26.98807 -8.79571 -30.31186 1.000 74.09640 297 ASN C CA 1
ATOM 5640 C C . ASN C 1 297 ? 26.95684 -7.68561 -29.26490 1.000 75.56332 297 ASN C C 1
ATOM 5641 O O . ASN C 1 297 ? 27.66593 -6.68344 -29.37381 1.000 76.43359 297 ASN C O 1
ATOM 5646 N N . ALA C 1 298 ? 26.12841 -7.85784 -28.23727 1.000 66.70583 298 ALA C N 1
ATOM 5647 C CA . ALA C 1 298 ? 26.00781 -6.90376 -27.14520 1.000 60.93920 298 ALA C CA 1
ATOM 5648 C C . ALA C 1 298 ? 26.05007 -7.65248 -25.82255 1.000 56.87180 298 ALA C C 1
ATOM 5649 O O . ALA C 1 298 ? 25.51978 -8.76181 -25.71239 1.000 66.22939 298 ALA C O 1
ATOM 5651 N N . SER C 1 299 ? 26.67896 -7.04324 -24.81953 1.000 53.04839 299 SER C N 1
ATOM 5652 C CA . SER C 1 299 ? 26.90623 -7.69441 -23.53662 1.000 52.54341 299 SER C CA 1
ATOM 5653 C C . SER C 1 299 ? 26.51649 -6.76369 -22.39894 1.000 57.13991 299 SER C C 1
ATOM 5654 O O . SER C 1 299 ? 26.91074 -5.59308 -22.38426 1.000 66.09823 299 SER C O 1
ATOM 5657 N N . ILE C 1 300 ? 25.74647 -7.29028 -21.44911 1.000 52.76754 300 ILE C N 1
ATOM 5658 C CA . ILE C 1 300 ? 25.41527 -6.59799 -20.20828 1.000 59.28551 300 ILE C CA 1
ATOM 5659 C C . ILE C 1 300 ? 25.79426 -7.52282 -19.06059 1.000 61.47617 300 ILE C C 1
ATOM 5660 O O . ILE C 1 300 ? 25.22730 -8.61467 -18.92960 1.000 59.62798 300 ILE C O 1
ATOM 5665 N N . SER C 1 301 ? 26.74876 -7.09395 -18.23405 1.000 55.02413 301 SER C N 1
ATOM 5666 C CA . SER C 1 301 ? 27.34157 -7.97479 -17.23927 1.000 54.06131 301 SER C CA 1
ATOM 5667 C C . SER C 1 301 ? 27.65730 -7.21443 -15.95984 1.000 59.17300 301 SER C C 1
ATOM 5668 O O . SER C 1 301 ? 27.87630 -6.00061 -15.97422 1.000 63.86671 301 SER C O 1
ATOM 5671 N N . ASN C 1 302 ? 27.65943 -7.95418 -14.84759 1.000 60.81250 302 ASN C N 1
ATOM 5672 C CA . ASN C 1 302 ? 28.18201 -7.48737 -13.56074 1.000 63.86393 302 ASN C CA 1
ATOM 5673 C C . ASN C 1 302 ? 27.47048 -6.23440 -13.05688 1.000 55.95470 302 ASN C C 1
ATOM 5674 O O . ASN C 1 302 ? 28.04217 -5.45084 -12.29537 1.000 52.12764 302 ASN C O 1
ATOM 5679 N N . SER C 1 303 ? 26.21554 -6.04209 -13.45162 1.000 49.19223 303 SER C N 1
ATOM 5680 C CA . SER C 1 303 ? 25.48159 -4.82915 -13.13113 1.000 52.25498 303 SER C CA 1
ATOM 5681 C C . SER C 1 303 ? 24.25603 -5.14626 -12.28335 1.000 58.93509 303 SER C C 1
ATOM 5682 O O . SER C 1 303 ? 23.77118 -6.28071 -12.24717 1.000 64.38659 303 SER C O 1
ATOM 5685 N N . ILE C 1 304 ? 23.76106 -4.11822 -11.59968 1.000 55.29159 304 ILE C N 1
ATOM 5686 C CA . ILE C 1 304 ? 22.55256 -4.20239 -10.78672 1.000 52.51265 304 ILE C CA 1
ATOM 5687 C C . ILE C 1 304 ? 21.43007 -3.53084 -11.56852 1.000 53.08894 304 ILE C C 1
ATOM 5688 O O . ILE C 1 304 ? 21.40879 -2.30381 -11.71310 1.000 52.55483 304 ILE 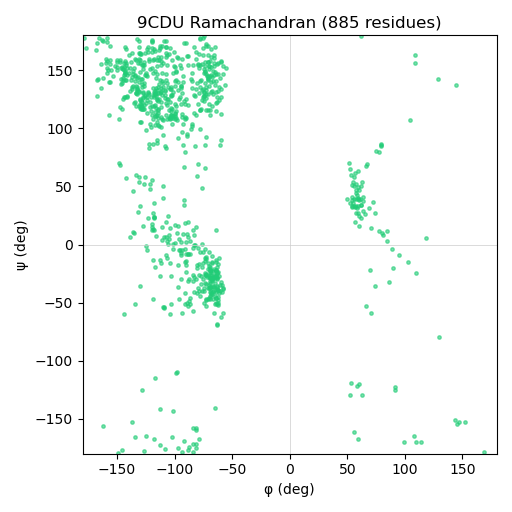C O 1
ATOM 5693 N N . LEU C 1 305 ? 20.48912 -4.32919 -12.07112 1.000 51.93200 305 LEU C N 1
ATOM 5694 C CA . LEU C 1 305 ? 19.44529 -3.80933 -12.94625 1.000 44.61192 305 LEU C CA 1
ATOM 5695 C C . LEU C 1 305 ? 18.05706 -4.02850 -12.35754 1.000 50.32379 305 LEU C C 1
ATOM 5696 O O . LEU C 1 305 ? 17.19446 -4.63284 -13.00293 1.000 59.24182 305 LEU C O 1
ATOM 5701 N N . VAL C 1 306 ? 17.82822 -3.54459 -11.13849 1.000 48.33878 306 VAL C N 1
ATOM 5702 C CA . VAL C 1 306 ? 16.54960 -3.67803 -10.45818 1.000 49.83506 306 VAL C CA 1
ATOM 5703 C C . VAL C 1 306 ? 16.15922 -2.32193 -9.87724 1.000 51.42512 306 VAL C C 1
ATOM 5704 O O . VAL C 1 306 ? 16.90011 -1.34524 -9.97366 1.000 51.85199 306 VAL C O 1
ATOM 5708 N N . GLY C 1 307 ? 14.97581 -2.27442 -9.26976 1.000 52.65095 307 GLY C N 1
ATOM 5709 C CA . GLY C 1 307 ? 14.49991 -1.06605 -8.62924 1.000 50.25016 307 GLY C CA 1
ATOM 5710 C C . GLY C 1 307 ? 13.89889 -0.03208 -9.55275 1.000 51.46491 307 GLY C C 1
ATOM 5711 O O . GLY C 1 307 ? 13.64202 1.09308 -9.10968 1.000 59.94209 307 GLY C O 1
ATOM 5712 N N . ASN C 1 308 ? 13.66519 -0.36907 -10.81640 1.000 48.97168 308 ASN C N 1
ATOM 5713 C CA . ASN C 1 308 ? 13.08346 0.55001 -11.78083 1.000 46.88335 308 ASN C CA 1
ATOM 5714 C C . ASN C 1 308 ? 11.66496 0.11589 -12.12649 1.000 53.36201 308 ASN C C 1
ATOM 5715 O O . ASN C 1 308 ? 11.29922 -1.05435 -11.98753 1.000 58.05111 308 ASN C O 1
ATOM 5720 N N . THR C 1 309 ? 10.86092 1.08290 -12.57763 1.000 48.30611 309 THR C N 1
ATOM 5721 C CA . THR C 1 309 ? 9.50242 0.76592 -13.00839 1.000 49.76778 309 THR C CA 1
ATOM 5722 C C . THR C 1 309 ? 9.51595 -0.19984 -14.18666 1.000 53.23023 309 THR C C 1
ATOM 5723 O O . THR C 1 309 ? 8.71331 -1.13887 -14.24104 1.000 62.56664 309 THR C O 1
ATOM 5727 N N . ILE C 1 310 ? 10.42268 0.01307 -15.13649 1.000 53.04472 310 ILE C N 1
ATOM 5728 C CA . ILE C 1 310 ? 10.65374 -0.90635 -16.24449 1.000 53.38931 310 ILE C CA 1
ATOM 5729 C C . ILE C 1 310 ? 12.15244 -1.16470 -16.29710 1.000 57.14098 310 ILE C C 1
ATOM 5730 O O . ILE C 1 310 ? 12.92197 -0.29431 -16.72284 1.000 67.12318 310 ILE C O 1
ATOM 5735 N N . ASN C 1 311 ? 12.57094 -2.35029 -15.85370 1.000 56.60063 311 ASN C N 1
ATOM 5736 C CA . ASN C 1 311 ? 13.99245 -2.67721 -15.85768 1.000 53.15070 311 ASN C CA 1
ATOM 5737 C C . ASN C 1 311 ? 14.48935 -2.93820 -17.27318 1.000 59.54664 311 ASN C C 1
ATOM 5738 O O . ASN C 1 311 ? 15.47173 -2.33430 -17.71932 1.000 64.28272 311 ASN C O 1
ATOM 5743 N N . CYS C 1 312 ? 13.82292 -3.83590 -17.99531 1.000 71.02989 312 CYS C N 1
ATOM 5744 C CA . CYS C 1 312 ? 14.22580 -4.19217 -19.34620 1.000 56.16015 312 CYS C CA 1
ATOM 5745 C C . CYS C 1 312 ? 13.00185 -4.27400 -20.24195 1.000 57.21888 312 CYS C C 1
ATOM 5746 O O . CYS C 1 312 ? 11.92712 -4.69777 -19.80737 1.000 60.39581 312 CYS C O 1
ATOM 5749 N N . GLN C 1 313 ? 13.17603 -3.85257 -21.49076 1.000 51.27059 313 GLN C N 1
ATOM 5750 C CA . GLN C 1 313 ? 12.19788 -4.06743 -22.54608 1.000 52.39610 313 GLN C CA 1
ATOM 5751 C C . GLN C 1 313 ? 12.97014 -4.31743 -23.82940 1.000 52.49392 313 GLN C C 1
ATOM 5752 O O . GLN C 1 313 ? 13.84470 -3.52565 -24.19083 1.000 58.64921 313 GLN C O 1
ATOM 5758 N N . ALA C 1 314 ? 12.66550 -5.42019 -24.50247 1.000 56.30171 314 ALA C N 1
ATOM 5759 C CA . ALA C 1 314 ? 13.44593 -5.85873 -25.64616 1.000 63.35658 314 ALA C CA 1
ATOM 5760 C C . ALA C 1 314 ? 12.61383 -5.80959 -26.91927 1.000 68.18469 314 ALA C C 1
ATOM 5761 O O . ALA C 1 314 ? 11.38003 -5.82024 -26.88796 1.000 65.78772 314 ALA C O 1
ATOM 5763 N N . ASN C 1 315 ? 13.31616 -5.74873 -28.04576 1.000 71.87860 315 ASN C N 1
ATOM 5764 C CA . ASN C 1 315 ? 12.68191 -5.85352 -29.34656 1.000 71.03325 315 ASN C CA 1
ATOM 5765 C C . ASN C 1 315 ? 12.36941 -7.31550 -29.65232 1.000 71.54793 315 ASN C C 1
ATOM 5766 O O . ASN C 1 315 ? 12.89176 -8.23552 -29.01696 1.000 69.52340 315 ASN C O 1
ATOM 5771 N N . SER C 1 316 ? 11.50094 -7.52445 -30.64382 1.000 80.92355 316 SER C N 1
ATOM 5772 C CA . SER C 1 316 ? 11.08998 -8.88005 -30.99255 1.000 77.93036 316 SER C CA 1
ATOM 5773 C C . SER C 1 316 ? 12.22731 -9.70516 -31.58210 1.000 76.39495 316 SER C C 1
ATOM 5774 O O . SER C 1 316 ? 12.10776 -10.93230 -31.65845 1.000 76.56805 316 SER C O 1
ATOM 5777 N N . THR C 1 317 ? 13.32609 -9.06763 -31.99250 1.000 71.46549 317 THR C N 1
ATOM 5778 C CA . THR C 1 317 ? 14.44744 -9.76572 -32.61226 1.000 66.27979 317 THR C CA 1
ATOM 5779 C C . THR C 1 317 ? 15.73858 -9.60309 -31.81830 1.000 75.09766 317 THR C C 1
ATOM 5780 O O . THR C 1 317 ? 16.82212 -9.88455 -32.34009 1.000 78.11618 317 THR C O 1
ATOM 5784 N N . ASP C 1 318 ? 15.64781 -9.15909 -30.56820 1.000 71.36597 318 ASP C N 1
ATOM 5785 C CA . ASP C 1 318 ? 16.84445 -8.89104 -29.78292 1.000 67.65153 318 ASP C CA 1
ATOM 5786 C C . ASP C 1 318 ? 17.54745 -10.18373 -29.38671 1.000 65.96843 318 ASP C C 1
ATOM 5787 O O . ASP C 1 318 ? 16.90699 -11.18680 -29.05990 1.000 71.53485 318 ASP C O 1
ATOM 5792 N N . LYS C 1 319 ? 18.88207 -10.15004 -29.41268 1.000 68.27924 319 LYS C N 1
ATOM 5793 C CA . LYS C 1 319 ? 19.71082 -11.27652 -29.00030 1.000 66.31852 319 LYS C CA 1
ATOM 5794 C C . LYS C 1 319 ? 20.81109 -10.82767 -28.04530 1.000 66.81526 319 LYS C C 1
ATOM 5795 O O . LYS C 1 319 ? 21.88022 -11.44107 -27.99147 1.000 67.52008 319 LYS C O 1
ATOM 5801 N N . ALA C 1 320 ? 20.56876 -9.75767 -27.29088 1.000 63.84232 320 ALA C N 1
ATOM 5802 C CA . ALA C 1 320 ? 21.57468 -9.25871 -26.36342 1.000 62.75672 320 ALA C CA 1
ATOM 5803 C C . ALA C 1 320 ? 21.86063 -10.28906 -25.27650 1.000 61.00359 320 ALA C C 1
ATOM 5804 O O . ALA C 1 320 ? 20.97977 -11.04204 -24.85332 1.000 75.90019 320 ALA C O 1
ATOM 5806 N N . ILE C 1 321 ? 23.10929 -10.31567 -24.82344 1.000 55.72360 321 ILE C N 1
ATOM 5807 C CA . ILE C 1 321 ? 23.57539 -11.28870 -23.84236 1.000 61.45476 321 ILE C CA 1
ATOM 5808 C C . ILE C 1 321 ? 23.58554 -10.61477 -22.47584 1.000 72.24195 321 ILE C C 1
ATOM 5809 O O . ILE C 1 321 ? 24.37504 -9.69634 -22.22943 1.000 74.44953 321 ILE C O 1
ATOM 5814 N N . ILE C 1 322 ? 22.71249 -11.07136 -21.58305 1.000 70.34288 322 ILE C N 1
ATOM 5815 C CA . ILE C 1 322 ? 22.63007 -10.56725 -20.21688 1.000 67.45882 322 ILE C CA 1
ATOM 5816 C C . ILE C 1 322 ? 23.08787 -11.68917 -19.29545 1.000 68.78546 322 ILE C C 1
ATOM 5817 O O . ILE C 1 322 ? 22.38597 -12.69478 -19.13291 1.000 74.55245 322 ILE C O 1
ATOM 5822 N N . GLN C 1 323 ? 24.26189 -11.52369 -18.68835 1.000 65.90799 323 GLN C N 1
ATOM 5823 C CA . GLN C 1 323 ? 24.86056 -12.57029 -17.87308 1.000 59.44956 323 GLN C CA 1
ATOM 5824 C C . GLN C 1 323 ? 25.57245 -11.96254 -16.67316 1.000 62.94204 323 GLN C C 1
ATOM 5825 O O . GLN C 1 323 ? 26.19614 -10.90346 -16.78133 1.000 54.00178 323 GLN C O 1
ATOM 5831 N N . SER C 1 324 ? 25.46322 -12.64407 -15.52935 1.000 63.32697 324 SER C N 1
ATOM 5832 C CA . SER C 1 324 ? 26.12676 -12.24549 -14.28482 1.000 51.73888 324 SER C CA 1
ATOM 5833 C C . SER C 1 324 ? 25.62271 -10.89444 -13.78020 1.000 54.43069 324 SER C C 1
ATOM 5834 O O . SER C 1 324 ? 26.39426 -10.06768 -13.29087 1.000 57.00827 324 SER C O 1
ATOM 5837 N N . ASN C 1 325 ? 24.31482 -10.67337 -13.87956 1.000 48.78795 325 ASN C N 1
ATOM 5838 C CA . ASN C 1 325 ? 23.69267 -9.44843 -13.40117 1.000 58.22179 325 ASN C CA 1
ATOM 5839 C C . ASN C 1 325 ? 22.63270 -9.76949 -12.35676 1.000 52.90389 325 ASN C C 1
ATOM 5840 O O . ASN C 1 325 ? 22.01825 -10.83998 -12.38016 1.000 56.88141 325 ASN C O 1
ATOM 5845 N N . LEU C 1 326 ? 22.42232 -8.82842 -11.43866 1.000 48.26106 326 LEU C N 1
ATOM 5846 C CA . LEU C 1 326 ? 21.32980 -8.91376 -10.47176 1.000 54.09503 326 LEU C CA 1
ATOM 5847 C C . LEU C 1 326 ? 20.08678 -8.33724 -11.13723 1.000 56.93019 326 LEU C C 1
ATOM 5848 O O . LEU C 1 326 ? 19.90915 -7.11781 -11.20386 1.000 57.90115 326 LEU C O 1
ATOM 5853 N N . VAL C 1 327 ? 19.22241 -9.21867 -11.63822 1.000 48.35172 327 VAL C N 1
ATOM 5854 C CA . VAL C 1 327 ? 18.07601 -8.81832 -12.43884 1.000 59.26264 327 VAL C CA 1
ATOM 5855 C C . VAL C 1 327 ? 16.81604 -9.46907 -11.88847 1.000 54.10756 327 VAL C C 1
ATOM 5856 O O . VAL C 1 327 ? 16.86515 -10.42696 -11.11405 1.000 56.71082 327 VAL C O 1
ATOM 5860 N N . THR C 1 328 ? 15.67478 -8.92774 -12.30523 1.000 55.92791 328 THR C N 1
ATOM 5861 C CA . THR C 1 328 ? 14.39366 -9.56665 -12.06137 1.000 54.44362 328 THR C CA 1
ATOM 5862 C C .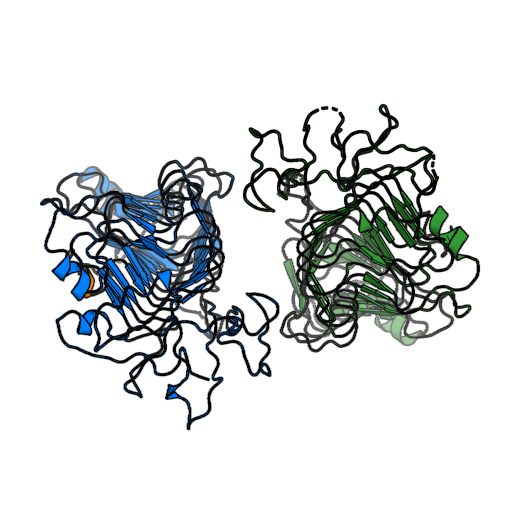 THR C 1 328 ? 14.16044 -10.65404 -13.11005 1.000 61.64575 328 THR C C 1
ATOM 5863 O O . THR C 1 328 ? 15.02192 -10.94388 -13.94536 1.000 66.69878 328 THR C O 1
ATOM 5867 N N . THR C 1 329 ? 12.97375 -11.26365 -13.07361 1.000 54.79766 329 THR C N 1
ATOM 5868 C CA . THR C 1 329 ? 12.71871 -12.42769 -13.91799 1.000 63.09311 329 THR C CA 1
ATOM 5869 C C . THR C 1 329 ? 12.70358 -12.05939 -15.39829 1.000 63.09771 329 THR C C 1
ATOM 5870 O O . THR C 1 329 ? 13.22951 -12.80586 -16.23260 1.000 55.60595 329 THR C O 1
ATOM 5874 N N . GLU C 1 330 ? 12.11853 -10.91084 -15.74545 1.000 64.11776 330 GLU C N 1
ATOM 5875 C CA . GLU C 1 330 ? 11.95726 -10.55367 -17.15070 1.000 63.73394 330 GLU C CA 1
ATOM 5876 C C . GLU C 1 330 ? 13.26286 -10.14400 -17.82060 1.000 65.60547 330 GLU C C 1
ATOM 5877 O O . GLU C 1 330 ? 13.28922 -10.01477 -19.04923 1.000 69.60432 330 GLU C O 1
ATOM 5883 N N . CYS C 1 331 ? 14.33623 -9.94108 -17.05928 1.000 73.18228 331 CYS C N 1
ATOM 5884 C CA . CYS C 1 331 ? 15.61786 -9.52524 -17.61314 1.000 75.59185 331 CYS C CA 1
ATOM 5885 C C . CYS C 1 331 ? 16.61319 -10.66980 -17.74948 1.000 71.62085 331 CYS C C 1
ATOM 5886 O O . CYS C 1 331 ? 17.71113 -10.45594 -18.27254 1.000 82.34286 331 CYS C O 1
ATOM 5889 N N . ASN C 1 332 ? 16.26606 -11.87265 -17.28864 1.000 70.78241 332 ASN C N 1
ATOM 5890 C CA . ASN C 1 332 ? 17.15978 -13.02883 -17.37668 1.000 78.64978 332 ASN C CA 1
ATOM 5891 C C . ASN C 1 332 ? 17.08318 -13.60660 -18.79133 1.000 78.07870 332 ASN C C 1
ATOM 5892 O O . ASN C 1 332 ? 16.56579 -14.69839 -19.03679 1.000 75.85955 332 ASN C O 1
ATOM 5897 N N . ARG C 1 333 ? 17.62454 -12.84170 -19.73578 1.000 82.97822 333 ARG C N 1
ATOM 5898 C CA . ARG C 1 333 ? 17.46842 -13.10954 -21.15873 1.000 87.92718 333 ARG C CA 1
ATOM 5899 C C . ARG C 1 333 ? 18.79923 -13.51916 -21.77339 1.000 95.11961 333 ARG C C 1
ATOM 5900 O O . ARG C 1 333 ? 19.81727 -12.85175 -21.55847 1.000 77.59794 333 ARG C O 1
ATOM 5908 N N . ASN C 1 334 ? 18.77782 -14.60999 -22.53959 1.000 110.17034 334 ASN C N 1
ATOM 5909 C CA . ASN C 1 334 ? 19.88712 -15.03447 -23.39513 1.000 105.61086 334 ASN C CA 1
ATOM 5910 C C . ASN C 1 334 ? 21.20506 -15.08623 -22.61666 1.000 103.57489 334 ASN C C 1
ATOM 5911 O O . ASN C 1 334 ? 22.11960 -14.28644 -22.81539 1.000 106.59591 334 ASN C O 1
ATOM 5916 N N . ALA C 1 335 ? 21.27507 -16.06376 -21.71860 1.000 103.38407 335 ALA C N 1
ATOM 5917 C CA . ALA C 1 335 ? 22.44149 -16.25547 -20.87157 1.000 101.66107 335 ALA C CA 1
ATOM 5918 C C . ALA C 1 335 ? 22.90860 -17.69903 -20.95460 1.000 117.25295 335 ALA C C 1
ATOM 5919 O O . ALA C 1 335 ? 22.09328 -18.62639 -20.95867 1.000 122.44663 335 ALA C O 1
ATOM 5921 N N . SER C 1 336 ? 24.22392 -17.88199 -21.02844 1.000 115.13005 336 SER C N 1
ATOM 5922 C CA . SER C 1 336 ? 24.80767 -19.21077 -20.92820 1.000 106.58163 336 SER C CA 1
ATOM 5923 C C . SER C 1 336 ? 24.85141 -19.62384 -19.46303 1.000 107.49917 336 SER C C 1
ATOM 5924 O O . SER C 1 336 ? 25.31276 -18.86000 -18.60842 1.000 107.15069 336 SER C O 1
ATOM 5927 N N . VAL C 1 337 ? 24.36868 -20.83467 -19.17439 1.000 103.34840 337 VAL C N 1
ATOM 5928 C CA . VAL C 1 337 ? 24.22627 -21.30062 -17.80123 1.000 93.77676 337 VAL C CA 1
ATOM 5929 C C . VAL C 1 337 ? 25.55250 -21.38216 -17.05841 1.000 92.69157 337 VAL C C 1
ATOM 5930 O O . VAL C 1 337 ? 25.55823 -21.55522 -15.83651 1.000 98.35911 337 VAL C O 1
ATOM 5934 N N . LYS C 1 338 ? 26.67774 -21.26575 -17.76472 1.000 92.51154 338 LYS C N 1
ATOM 5935 C CA . LYS C 1 338 ? 27.97977 -21.21795 -17.11394 1.000 93.63761 338 LYS C CA 1
ATOM 5936 C C . LYS C 1 338 ? 28.23823 -19.88388 -16.42868 1.000 89.11119 338 LYS C C 1
ATOM 5937 O O . LYS C 1 338 ? 29.04021 -19.82912 -15.48991 1.000 89.71764 338 LYS C O 1
ATOM 5943 N N . VAL C 1 339 ? 27.58454 -18.81433 -16.87050 1.000 91.44163 339 VAL C N 1
ATOM 5944 C CA . VAL C 1 339 ? 27.72941 -17.51032 -16.22842 1.000 89.47401 339 VAL C CA 1
ATOM 5945 C C . VAL C 1 339 ? 26.34441 -16.92113 -15.97721 1.000 85.55182 339 VAL C C 1
ATOM 5946 O O . VAL C 1 339 ? 26.05282 -15.80596 -16.43241 1.000 77.70089 339 VAL C O 1
ATOM 5950 N N . PRO C 1 340 ? 25.48055 -17.60526 -15.22948 1.000 79.31039 340 PRO C N 1
ATOM 5951 C CA . PRO C 1 340 ? 24.07173 -17.20218 -15.16512 1.000 80.21241 340 PRO C CA 1
ATOM 5952 C C . PRO C 1 340 ? 23.88172 -15.90751 -14.38839 1.000 70.93378 340 PRO C C 1
ATOM 5953 O O . PRO C 1 340 ? 24.79171 -15.38205 -13.74513 1.000 72.92111 340 PRO C O 1
ATOM 5957 N N . ASN C 1 341 ? 22.65562 -15.39877 -14.45267 1.000 56.28007 341 ASN C N 1
ATOM 5958 C CA . ASN C 1 341 ? 22.26473 -14.20665 -13.71697 1.000 58.53991 341 ASN C CA 1
ATOM 5959 C C . ASN C 1 341 ? 21.74053 -14.57823 -12.33432 1.000 58.59560 341 ASN C C 1
ATOM 5960 O O . ASN C 1 341 ? 21.36971 -15.72356 -12.06734 1.000 71.10049 341 ASN C O 1
ATOM 5965 N N . ILE C 1 342 ? 21.70866 -13.58506 -11.45272 1.000 48.84403 342 ILE C N 1
ATOM 5966 C CA . ILE C 1 342 ? 21.20425 -13.75247 -10.09626 1.000 45.12348 342 ILE C CA 1
ATOM 5967 C C . ILE C 1 342 ? 19.82980 -13.10476 -10.02249 1.000 58.36905 342 ILE C C 1
ATOM 5968 O O . ILE C 1 342 ? 19.69952 -11.88485 -10.18172 1.000 57.41784 342 ILE C O 1
ATOM 5973 N N . LEU C 1 343 ? 18.80458 -13.91781 -9.78679 1.000 56.36906 343 LEU C N 1
ATOM 5974 C CA . LEU C 1 343 ? 17.44867 -13.39836 -9.69617 1.000 49.45514 343 LEU C CA 1
ATOM 5975 C C . LEU C 1 343 ? 17.25867 -12.62743 -8.39656 1.000 45.64859 343 LEU C C 1
ATOM 5976 O O . LEU C 1 343 ? 17.68686 -13.06542 -7.32505 1.000 58.09481 343 LEU C O 1
ATOM 5981 N N . TYR C 1 344 ? 16.62158 -11.47046 -8.49900 1.000 45.22968 344 TYR C N 1
ATOM 5982 C CA . TYR C 1 344 ? 16.35643 -10.65126 -7.32410 1.000 48.34767 344 TYR C CA 1
ATOM 5983 C C . TYR C 1 344 ? 15.23437 -11.27635 -6.50574 1.000 53.62965 344 TYR C C 1
ATOM 5984 O O . TYR C 1 344 ? 14.13940 -11.49760 -7.04004 1.000 48.84652 344 TYR C O 1
ATOM 5993 N N . PRO C 1 345 ? 15.45488 -11.58431 -5.22969 1.000 60.27458 345 PRO C N 1
ATOM 5994 C CA . PRO C 1 345 ? 14.39179 -12.20038 -4.42782 1.000 57.71244 345 PRO C CA 1
ATOM 5995 C C . PRO C 1 345 ? 13.24425 -11.23178 -4.18647 1.000 55.00134 345 PRO C C 1
ATOM 5996 O O . PRO C 1 345 ? 13.44601 -10.02559 -4.02381 1.000 62.88100 345 PRO C O 1
ATOM 6000 N N . ALA C 1 346 ? 12.03076 -11.77711 -4.16705 1.000 53.46129 346 ALA C N 1
ATOM 6001 C CA . ALA C 1 346 ? 10.84630 -10.96423 -3.93825 1.000 60.37661 346 ALA C CA 1
ATOM 6002 C C . ALA C 1 346 ? 10.85047 -10.40530 -2.52359 1.000 62.94230 346 ALA C C 1
ATOM 6003 O O . ALA C 1 346 ? 11.24132 -11.08608 -1.57191 1.000 61.06898 346 ALA C O 1
ATOM 6005 N N . ASN C 1 347 ? 10.41202 -9.15340 -2.39157 1.000 69.18348 347 ASN C N 1
ATOM 6006 C CA . ASN C 1 347 ? 10.28638 -8.49561 -1.09141 1.000 65.50607 347 ASN C CA 1
ATOM 6007 C C . ASN C 1 347 ? 11.64547 -8.30163 -0.42517 1.000 62.92706 347 ASN C C 1
ATOM 6008 O O . ASN C 1 347 ? 11.74389 -8.22385 0.79981 1.000 79.14807 347 ASN C O 1
ATOM 6013 N N . GLN C 1 348 ? 12.70702 -8.22359 -1.22470 1.000 65.39175 348 GLN C N 1
ATOM 6014 C CA . GLN C 1 348 ? 14.03849 -7.91454 -0.71751 1.000 63.00240 348 GLN C CA 1
ATOM 6015 C C . GLN C 1 348 ? 14.24935 -6.40676 -0.74534 1.000 66.31454 348 GLN C C 1
ATOM 6016 O O . GLN C 1 348 ? 14.08383 -5.76887 -1.79036 1.000 70.06877 348 GLN C O 1
ATOM 6022 N N . LYS C 1 349 ? 14.60701 -5.84159 0.40461 1.000 68.03019 349 LYS C N 1
ATOM 6023 C CA . LYS C 1 349 ? 14.85495 -4.40941 0.48740 1.000 70.12748 349 LYS C CA 1
ATOM 6024 C C . LYS C 1 349 ? 16.16618 -4.06551 -0.20721 1.000 71.05258 349 LYS C C 1
ATOM 6025 O O . LYS C 1 349 ? 17.21581 -4.63759 0.10358 1.000 67.49477 349 LYS C O 1
ATOM 6031 N N . LEU C 1 350 ? 16.10207 -3.12420 -1.14841 1.000 67.04803 350 LEU C N 1
ATOM 6032 C CA . LEU C 1 350 ? 17.25909 -2.73207 -1.94423 1.000 66.82284 350 LEU C CA 1
ATOM 6033 C C . LEU C 1 350 ? 18.09244 -1.64761 -1.26600 1.000 61.58150 350 LEU C C 1
ATOM 6034 O O . LEU C 1 350 ? 19.32297 -1.74310 -1.22812 1.000 61.63038 350 LEU C O 1
ATOM 6039 N N . ILE C 1 351 ? 17.44472 -0.61278 -0.73465 1.000 59.94699 351 ILE C N 1
ATOM 6040 C CA . ILE C 1 351 ? 18.12456 0.51716 -0.10943 1.000 66.84492 351 ILE C CA 1
ATOM 6041 C C . ILE C 1 351 ? 17.91520 0.43371 1.39608 1.000 69.17483 351 ILE C C 1
ATOM 6042 O O . ILE C 1 351 ? 16.78891 0.22455 1.86255 1.000 63.44580 351 ILE C O 1
ATOM 6047 N N . ALA C 1 352 ? 18.99911 0.60161 2.15562 1.000 71.29124 352 ALA C N 1
ATOM 6048 C CA . ALA C 1 352 ? 18.94497 0.52247 3.61558 1.000 65.31165 352 ALA C CA 1
ATOM 6049 C C . ALA C 1 352 ? 18.69288 1.91784 4.17881 1.000 63.87527 352 ALA C C 1
ATOM 6050 O O . ALA C 1 352 ? 19.59598 2.61125 4.65121 1.000 77.93419 352 ALA C O 1
ATOM 6052 N N . GLY C 1 353 ? 17.43312 2.32855 4.13039 1.000 65.39460 353 GLY C N 1
ATOM 6053 C CA . GLY C 1 353 ? 17.05977 3.62601 4.65365 1.000 76.80391 353 GLY C CA 1
ATOM 6054 C C . GLY C 1 353 ? 15.64646 3.98434 4.25307 1.000 64.02902 353 GLY C C 1
ATOM 6055 O O . GLY C 1 353 ? 14.93915 3.21093 3.59947 1.000 62.70833 353 GLY C O 1
ATOM 6056 N N . SER C 1 354 ? 15.24664 5.18508 4.66727 1.000 73.07204 354 SER C N 1
ATOM 6057 C CA . SER C 1 354 ? 13.92499 5.71223 4.35995 1.000 75.90426 354 SER C CA 1
ATOM 6058 C C . SER C 1 354 ? 13.88791 6.50791 3.06214 1.000 80.50744 354 SER C C 1
ATOM 6059 O O . SER C 1 354 ? 12.79432 6.78910 2.55834 1.000 76.75871 354 SER C O 1
ATOM 6062 N N . THR C 1 355 ? 15.04487 6.88122 2.51676 1.000 78.74504 355 THR C N 1
ATOM 6063 C CA . THR C 1 355 ? 15.12596 7.61141 1.26127 1.000 70.99062 355 THR C CA 1
ATOM 6064 C C . THR C 1 355 ? 16.20437 6.98849 0.38516 1.000 65.36782 355 THR C C 1
ATOM 6065 O O . THR C 1 355 ? 17.09703 6.28564 0.86666 1.000 73.45370 355 THR C O 1
ATOM 6069 N N . ASP C 1 356 ? 16.11215 7.25711 -0.92003 1.000 78.40055 356 ASP C N 1
ATOM 6070 C CA . ASP C 1 356 ? 17.12138 6.76913 -1.85346 1.000 72.50109 356 ASP C CA 1
ATOM 6071 C C . ASP C 1 356 ? 18.44953 7.49745 -1.69916 1.000 68.50308 356 ASP C C 1
ATOM 6072 O O . ASP C 1 356 ? 19.47087 7.01172 -2.19643 1.000 63.30648 356 ASP C O 1
ATOM 6077 N N . GLU C 1 357 ? 18.45681 8.64573 -1.02597 1.000 71.03384 357 GLU C N 1
ATOM 6078 C CA . GLU C 1 357 ? 19.66557 9.42816 -0.81099 1.000 67.79146 357 GLU C CA 1
ATOM 6079 C C . GLU C 1 357 ? 19.62638 10.00688 0.59394 1.000 70.55835 357 GLU C C 1
ATOM 6080 O O . GLU C 1 357 ? 18.63556 10.63380 0.97990 1.000 70.21234 357 GLU C O 1
ATOM 6086 N N . GLY C 1 358 ? 20.68736 9.79276 1.34854 1.000 69.52071 358 GLY C N 1
ATOM 6087 C CA . GLY C 1 358 ? 20.76747 10.28244 2.71129 1.000 77.28857 358 GLY C CA 1
ATOM 6088 C C . GLY C 1 358 ? 21.67347 9.38841 3.54265 1.000 78.65905 358 GLY C C 1
ATOM 6089 O O . GLY C 1 358 ? 22.58630 8.75440 3.01668 1.000 82.85192 358 GLY C O 1
ATOM 6090 N N . VAL C 1 359 ? 21.39885 9.35698 4.84408 1.000 78.19246 359 VAL C N 1
ATOM 6091 C CA . VAL C 1 359 ? 22.19073 8.55498 5.76897 1.000 87.81149 359 VAL C CA 1
ATOM 6092 C C . VAL C 1 359 ? 21.79958 7.08965 5.62797 1.000 96.19391 359 VAL C C 1
ATOM 6093 O O . VAL C 1 359 ? 20.69061 6.75565 5.19369 1.000 96.27562 359 VAL C O 1
ATOM 6097 N N . CYS C 1 360 ? 22.72278 6.20214 5.98701 1.000 92.98253 360 CYS C N 1
ATOM 6098 C CA . CYS C 1 360 ? 22.51132 4.76548 5.87416 1.000 98.04161 360 CYS C CA 1
ATOM 6099 C C . CYS C 1 360 ? 22.20027 4.18429 7.24608 1.000 96.57852 360 CYS C C 1
ATOM 6100 O O . CYS C 1 360 ? 22.93968 4.41791 8.20791 1.000 102.52884 360 CYS C O 1
ATOM 6103 N N . ASP C 1 361 ? 21.10296 3.43202 7.33215 1.000 91.33229 361 ASP C N 1
ATOM 6104 C CA . ASP C 1 361 ? 20.70166 2.78207 8.57885 1.000 94.86004 361 ASP C CA 1
ATOM 6105 C C . ASP C 1 361 ? 21.49633 1.48584 8.71722 1.000 96.62004 361 ASP C C 1
ATOM 6106 O O . ASP C 1 361 ? 21.05160 0.39293 8.35570 1.000 94.55257 361 ASP C O 1
ATOM 6111 N N . VAL C 1 362 ? 22.70950 1.62400 9.26015 1.000 100.23707 362 VAL C N 1
ATOM 6112 C CA . VAL C 1 362 ? 23.62682 0.49677 9.39227 1.000 102.98946 362 VAL C CA 1
ATOM 6113 C C . VAL C 1 362 ? 23.18599 -0.51422 10.43837 1.000 97.34505 362 VAL C C 1
ATOM 6114 O O . VAL C 1 362 ? 23.81463 -1.57093 10.56649 1.000 87.88122 362 VAL C O 1
ATOM 6118 N N . ALA C 1 363 ? 22.12595 -0.22025 11.19317 1.000 99.49984 363 ALA C N 1
ATOM 6119 C CA . ALA C 1 363 ? 21.63692 -1.16653 12.18833 1.000 103.65103 363 ALA C CA 1
ATOM 6120 C C . ALA C 1 363 ? 20.84628 -2.30441 11.55633 1.000 103.31702 363 ALA C C 1
ATOM 6121 O O . ALA C 1 363 ? 20.89288 -3.43549 12.05298 1.000 102.16336 363 ALA C O 1
ATOM 6123 N N . SER C 1 364 ? 20.12287 -2.03128 10.47453 1.000 111.67882 364 SER C N 1
ATOM 6124 C CA . SER C 1 364 ? 19.34559 -3.06085 9.80595 1.000 114.71047 364 SER C CA 1
ATOM 6125 C C . SER C 1 364 ? 20.25497 -3.97738 8.99260 1.000 109.59831 364 SER C C 1
ATOM 6126 O O . SER C 1 364 ? 21.40860 -3.65406 8.69699 1.000 114.79201 364 SER C O 1
ATOM 6129 N N . LYS C 1 365 ? 19.71418 -5.14023 8.62914 1.000 106.97410 365 LYS C N 1
ATOM 6130 C CA . LYS C 1 365 ? 20.45067 -6.12740 7.85665 1.000 117.28939 365 LYS C CA 1
ATOM 6131 C C . LYS C 1 365 ? 19.82384 -6.43681 6.50599 1.000 117.49649 365 LYS C C 1
ATOM 6132 O O . LYS C 1 365 ? 20.48784 -7.05316 5.66546 1.000 117.28890 365 LYS C O 1
ATOM 6138 N N . ASP C 1 366 ? 18.57837 -6.02132 6.26733 1.000 112.55976 366 ASP C N 1
ATOM 6139 C CA . ASP C 1 366 ? 17.90124 -6.37545 5.02479 1.000 106.54876 366 ASP C CA 1
ATOM 6140 C C . ASP C 1 366 ? 18.41683 -5.56877 3.83885 1.000 101.90328 366 ASP C C 1
ATOM 6141 O O . ASP C 1 366 ? 18.39901 -6.06163 2.70501 1.000 97.68349 366 ASP C O 1
ATOM 6146 N N . GLY C 1 367 ? 18.87753 -4.34179 4.07355 1.000 94.35197 367 GLY C N 1
ATOM 6147 C CA . GLY C 1 367 ? 19.28519 -3.46207 2.99417 1.000 80.83014 367 GLY C CA 1
ATOM 6148 C C . GLY C 1 367 ? 20.47361 -3.95486 2.19375 1.000 74.49670 367 GLY C C 1
ATOM 6149 O O . GLY C 1 367 ? 21.55445 -4.17810 2.74713 1.000 80.98359 367 GLY C O 1
ATOM 6150 N N . LEU C 1 368 ? 20.28465 -4.12655 0.88236 1.000 64.95415 368 LEU C N 1
ATOM 6151 C CA . LEU C 1 368 ? 21.38260 -4.57393 0.03078 1.000 53.50630 368 LEU C CA 1
ATOM 6152 C C . LEU C 1 368 ? 22.38697 -3.45536 -0.21285 1.000 61.93490 368 LEU C C 1
ATOM 6153 O O . LEU C 1 368 ? 23.59689 -3.70297 -0.27893 1.000 67.49519 368 LEU C O 1
ATOM 6158 N N . LEU C 1 369 ? 21.90598 -2.22295 -0.35573 1.000 56.81451 369 LEU C N 1
ATOM 6159 C CA . LEU C 1 369 ? 22.75534 -1.07044 -0.60725 1.000 54.25904 369 LEU C CA 1
ATOM 6160 C C . LEU C 1 369 ? 22.43218 0.03129 0.38915 1.000 57.34330 369 LEU C C 1
ATOM 6161 O O . LEU C 1 369 ? 21.31883 0.10829 0.91644 1.000 52.24830 369 LEU C O 1
ATOM 6166 N N . CYS C 1 370 ? 23.42076 0.88118 0.64305 1.000 61.05778 370 CYS C N 1
ATOM 6167 C CA . CYS C 1 370 ? 23.19360 2.10082 1.39538 1.000 70.20114 370 CYS C CA 1
ATOM 6168 C C . CYS C 1 370 ? 22.57275 3.16114 0.49177 1.000 67.71570 370 CYS C C 1
ATOM 6169 O O . CYS C 1 370 ? 22.72267 3.11214 -0.73212 1.000 56.43699 370 CYS C O 1
ATOM 6172 N N . PRO C 1 371 ? 21.85297 4.12401 1.06739 1.000 71.23244 371 PRO C N 1
ATOM 6173 C CA . PRO C 1 371 ? 21.34787 5.24038 0.26281 1.000 69.16180 371 PRO C CA 1
ATOM 6174 C C . PRO C 1 371 ? 22.48895 6.01138 -0.38395 1.000 71.98516 371 PRO C C 1
ATOM 6175 O O . PRO C 1 371 ? 23.63982 5.96329 0.05692 1.000 69.27342 371 PRO C O 1
ATOM 6179 N N . PHE C 1 372 ? 22.15217 6.72621 -1.45499 1.000 73.96927 372 PHE C N 1
ATOM 6180 C CA . PHE C 1 372 ? 23.15446 7.47883 -2.19654 1.000 66.40821 372 PHE C CA 1
ATOM 6181 C C . PHE C 1 372 ? 23.78368 8.54189 -1.30659 1.000 65.93810 372 PHE C C 1
ATOM 6182 O O . PHE C 1 372 ? 23.08392 9.28104 -0.60913 1.000 67.86950 372 PHE C O 1
ATOM 6190 N N . ASN C 1 373 ? 25.11179 8.60897 -1.32354 1.000 61.27761 373 ASN C N 1
ATOM 6191 C CA . ASN C 1 373 ? 25.83009 9.57400 -0.50793 1.000 67.64086 373 ASN C CA 1
ATOM 6192 C C . ASN C 1 373 ? 27.16744 9.87927 -1.16113 1.000 59.02627 373 ASN C C 1
ATOM 6193 O O . ASN C 1 373 ? 27.79649 9.00605 -1.76456 1.000 59.67843 373 ASN C O 1
ATOM 6198 N N . THR C 1 374 ? 27.59240 11.13057 -1.03148 1.000 62.61996 374 THR C N 1
ATOM 6199 C CA . THR C 1 374 ? 28.83913 11.59226 -1.62717 1.000 62.90344 374 THR C CA 1
ATOM 6200 C C . THR C 1 374 ? 29.87862 11.79353 -0.53440 1.000 67.55940 374 THR C C 1
ATOM 6201 O O . THR C 1 374 ? 29.73529 12.71442 0.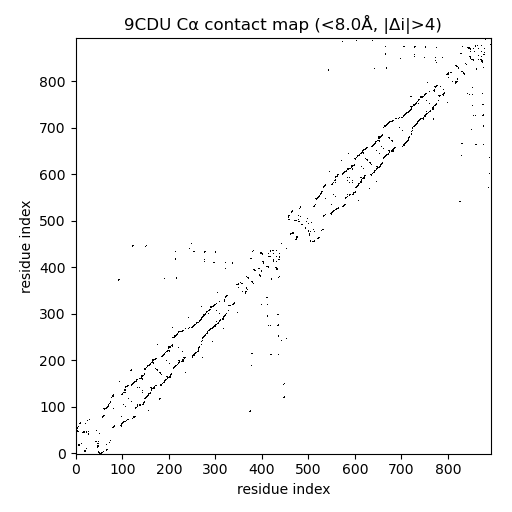28598 1.000 59.28904 374 THR C O 1
ATOM 6205 N N . PRO C 1 375 ? 30.92604 10.97558 -0.47446 1.000 76.18650 375 PRO C N 1
ATOM 6206 C CA . PRO C 1 375 ? 31.94963 11.16125 0.55841 1.000 64.14891 375 PRO C CA 1
ATOM 6207 C C . PRO C 1 375 ? 32.70328 12.46822 0.36775 1.000 72.30567 375 PRO C C 1
ATOM 6208 O O . PRO C 1 375 ? 32.71678 13.06459 -0.71116 1.000 78.92361 375 PRO C O 1
ATOM 6212 N N . LYS C 1 376 ? 33.34137 12.91121 1.45272 1.000 80.01627 376 LYS C N 1
ATOM 6213 C CA . LYS C 1 376 ? 34.04269 14.18904 1.45208 1.000 70.75153 376 LYS C CA 1
ATOM 6214 C C . LYS C 1 376 ? 35.36350 14.14023 0.69506 1.000 81.01583 376 LYS C C 1
ATOM 6215 O O . LYS C 1 376 ? 35.91588 15.19862 0.37629 1.000 77.57099 376 LYS C O 1
ATOM 6221 N N . ASP C 1 377 ? 35.88715 12.94945 0.41210 1.000 88.54901 377 ASP C N 1
ATOM 6222 C CA . ASP C 1 377 ? 37.13901 12.80398 -0.31756 1.000 80.36512 377 ASP C CA 1
ATOM 6223 C C . ASP C 1 377 ? 36.93379 12.49669 -1.79316 1.000 83.73276 377 ASP C C 1
ATOM 6224 O O . ASP C 1 377 ? 37.91787 12.31626 -2.51627 1.000 88.57295 377 ASP C O 1
ATOM 6229 N N . SER C 1 378 ? 35.68904 12.42962 -2.25543 1.000 85.14620 378 SER C N 1
ATOM 6230 C CA . SER C 1 378 ? 35.38721 12.08591 -3.63482 1.000 81.34973 378 SER C CA 1
ATOM 6231 C C . SER C 1 378 ? 34.47432 13.14230 -4.24223 1.000 73.79439 378 SER C C 1
ATOM 6232 O O . SER C 1 378 ? 33.73161 13.83595 -3.54332 1.000 76.43494 378 SER C O 1
ATOM 6235 N N . PHE C 1 379 ? 34.55025 13.25496 -5.56638 1.000 72.63923 379 PHE C N 1
ATOM 6236 C CA . PHE C 1 379 ? 33.73097 14.18212 -6.33990 1.000 77.37737 379 PHE C CA 1
ATOM 6237 C C . PHE C 1 379 ? 32.35147 13.62276 -6.66133 1.000 74.09416 379 PHE C C 1
ATOM 6238 O O . PHE C 1 379 ? 31.38485 14.39087 -6.75039 1.000 66.54558 379 PHE C O 1
ATOM 6246 N N . LEU C 1 380 ? 32.23660 12.30561 -6.81694 1.000 67.78562 380 LEU C N 1
ATOM 6247 C CA . LEU C 1 380 ? 30.98422 11.64969 -7.16172 1.000 64.68768 380 LEU C CA 1
ATOM 6248 C C . LEU C 1 380 ? 30.53744 10.73111 -6.03340 1.000 70.71863 380 LEU C C 1
ATOM 6249 O O . LEU C 1 380 ? 31.36275 10.07845 -5.38673 1.000 69.49563 380 LEU C O 1
ATOM 6254 N N . GLY C 1 381 ? 29.22195 10.67749 -5.80885 1.000 65.11937 381 GLY C N 1
ATOM 6255 C CA . GLY C 1 381 ? 28.64700 9.76777 -4.84182 1.000 59.59151 381 GLY C CA 1
ATOM 6256 C C . GLY C 1 381 ? 28.32685 8.41134 -5.44727 1.000 59.57517 381 GLY C C 1
ATOM 6257 O O . GLY C 1 381 ? 28.58451 8.14045 -6.61977 1.000 58.21528 381 GLY C O 1
ATOM 6258 N N . PHE C 1 382 ? 27.73877 7.54917 -4.61992 1.000 63.46076 382 PHE C N 1
ATOM 6259 C CA . PHE C 1 382 ? 27.44916 6.18036 -5.03263 1.000 62.69748 382 PHE C CA 1
ATOM 6260 C C . PHE C 1 382 ? 26.51529 5.52744 -4.02101 1.000 68.89542 382 PHE C C 1
ATOM 6261 O O . PHE C 1 382 ? 26.20944 6.09261 -2.96737 1.000 57.70795 382 PHE C O 1
ATOM 6269 N N . PHE C 1 383 ? 26.06786 4.31744 -4.36362 1.000 64.47303 383 PHE C N 1
ATOM 6270 C CA . PHE C 1 383 ? 25.34627 3.44004 -3.44721 1.000 57.50267 383 PHE C CA 1
ATOM 6271 C C . PHE C 1 383 ? 26.33749 2.41042 -2.91636 1.000 68.02880 383 PHE C C 1
ATOM 6272 O O . PHE C 1 383 ? 26.76089 1.51232 -3.65176 1.000 61.34240 383 PHE C O 1
ATOM 6280 N N . LYS C 1 384 ? 26.70651 2.53952 -1.64821 1.000 70.04259 384 LYS C N 1
ATOM 6281 C CA . LYS C 1 384 ? 27.69428 1.63649 -1.06684 1.000 67.57480 384 LYS C CA 1
ATOM 6282 C C . LYS C 1 384 ? 27.06797 0.27045 -0.80257 1.000 63.79605 384 LYS C C 1
ATOM 6283 O O . LYS C 1 384 ? 25.99336 0.19418 -0.19710 1.000 67.39194 384 LYS C O 1
ATOM 6289 N N . PRO C 1 385 ? 27.69684 -0.81853 -1.23937 1.000 66.94979 385 PRO C N 1
ATOM 6290 C CA . PRO C 1 385 ? 27.15285 -2.14808 -0.94565 1.000 69.31009 385 PRO C CA 1
ATOM 6291 C C . PRO C 1 385 ? 27.35902 -2.52870 0.51237 1.000 75.33748 385 PRO C C 1
ATOM 6292 O O . PRO C 1 385 ? 28.33628 -2.13320 1.15369 1.000 77.82498 385 PRO C O 1
ATOM 6296 N N . ARG C 1 386 ? 26.41682 -3.30993 1.03300 1.000 73.03356 386 ARG C N 1
ATOM 6297 C CA . ARG C 1 386 ? 26.42320 -3.74392 2.42186 1.000 75.25409 386 ARG C CA 1
ATOM 6298 C C . ARG C 1 386 ? 26.55395 -5.25976 2.50222 1.000 84.97828 386 ARG C C 1
ATOM 6299 O O . ARG C 1 386 ? 26.38397 -5.97982 1.51488 1.000 79.29626 386 ARG C O 1
ATOM 6307 N N . LEU C 1 387 ? 26.84529 -5.73881 3.71056 1.000 97.63654 387 LEU C N 1
ATOM 6308 C CA . LEU C 1 387 ? 26.98142 -7.16808 3.99183 1.000 101.23829 387 LEU C CA 1
ATOM 6309 C C . LEU C 1 387 ? 25.66060 -7.67353 4.56499 1.000 111.27185 387 LEU C C 1
ATOM 6310 O O . LEU C 1 387 ? 25.43059 -7.63487 5.77442 1.000 108.54784 387 LEU C O 1
ATOM 6315 N N . LEU C 1 388 ? 24.78185 -8.14938 3.67974 1.000 114.51985 388 LEU C N 1
ATOM 6316 C CA . LEU C 1 388 ? 23.55508 -8.79923 4.13142 1.000 115.67514 388 LEU C CA 1
ATOM 6317 C C . LEU C 1 388 ? 23.87112 -10.07936 4.89488 1.000 124.48604 388 LEU C C 1
ATOM 6318 O O . LEU C 1 388 ? 23.31661 -10.33024 5.97131 1.000 126.02898 388 LEU C O 1
ATOM 6323 N N . GLU C 1 389 ? 24.76517 -10.89892 4.35214 1.000 121.75912 389 GLU C N 1
ATOM 6324 C CA . GLU C 1 389 ? 25.18708 -12.12833 5.01053 1.000 113.16421 389 GLU C CA 1
ATOM 6325 C C . GLU C 1 389 ? 26.67511 -12.08297 5.33708 1.000 103.40083 389 GLU C C 1
ATOM 6326 O O . GLU C 1 389 ? 27.45675 -11.45645 4.62162 1.000 108.67878 389 GLU C O 1
ATOM 6332 N N . ASP C 1 396 ? 24.30534 -16.72468 0.77435 1.000 113.06963 396 ASP C N 1
ATOM 6333 C CA . ASP C 1 396 ? 25.39763 -15.91743 0.24467 1.000 110.22725 396 ASP C CA 1
ATOM 6334 C C . ASP C 1 396 ? 24.87320 -14.56928 -0.24207 1.000 105.29597 396 ASP C C 1
ATOM 6335 O O . ASP C 1 396 ? 23.67974 -14.41758 -0.50804 1.000 85.27868 396 ASP C O 1
ATOM 6340 N N . SER C 1 397 ? 25.76964 -13.59273 -0.35384 1.000 104.75798 397 SER C N 1
ATOM 6341 C CA . SER C 1 397 ? 25.37559 -12.26289 -0.79367 1.000 91.99646 397 SER C CA 1
ATOM 6342 C C . SER C 1 397 ? 25.01482 -12.26389 -2.27514 1.000 88.70180 397 SER C C 1
ATOM 6343 O O . SER C 1 397 ? 25.60481 -12.98398 -3.08509 1.000 89.91232 397 SER C O 1
ATOM 6346 N N . LEU C 1 398 ? 24.02950 -11.43580 -2.62330 1.000 77.81034 398 LEU C N 1
ATOM 6347 C CA . LEU C 1 398 ? 23.57406 -11.32470 -4.00255 1.000 71.93131 398 LEU C CA 1
ATOM 6348 C C . LEU C 1 398 ? 24.47429 -10.43919 -4.85216 1.000 64.09126 398 LEU C C 1
ATOM 6349 O O . LEU C 1 398 ? 24.41723 -10.52102 -6.08377 1.000 68.59881 398 LEU C O 1
ATOM 6354 N N . ILE C 1 399 ? 25.30335 -9.60355 -4.22753 1.000 63.97212 399 ILE C N 1
ATOM 6355 C CA . ILE C 1 399 ? 26.07453 -8.57879 -4.91988 1.000 70.38158 399 ILE C CA 1
ATOM 6356 C C . ILE C 1 399 ? 27.57387 -8.79756 -4.75361 1.000 74.26029 399 ILE C C 1
ATOM 6357 O O . ILE C 1 399 ? 28.33258 -8.74942 -5.72724 1.000 67.96065 399 ILE C O 1
ATOM 6362 N N . ILE C 1 400 ? 28.01683 -9.04976 -3.52926 1.000 75.37523 400 ILE C N 1
ATOM 6363 C CA . ILE C 1 400 ? 29.44098 -9.11716 -3.22698 1.000 76.60632 400 ILE C CA 1
ATOM 6364 C C . ILE C 1 400 ? 30.00596 -10.45334 -3.68734 1.000 78.34800 400 ILE C C 1
ATOM 6365 O O . ILE C 1 400 ? 29.40393 -11.51165 -3.46781 1.000 76.65757 400 ILE C O 1
ATOM 6370 N N . ASN C 1 401 ? 31.17099 -10.40006 -4.33814 1.000 78.32165 401 ASN C N 1
ATOM 6371 C CA . ASN C 1 401 ? 31.91931 -11.59348 -4.74034 1.000 82.28709 401 ASN C CA 1
ATOM 6372 C C . ASN C 1 401 ? 31.10502 -12.48996 -5.67109 1.000 79.64018 401 ASN C C 1
ATOM 6373 O O . ASN C 1 401 ? 31.15058 -13.71794 -5.57412 1.000 80.32521 401 ASN C O 1
ATOM 6378 N N . LYS C 1 402 ? 30.35501 -11.87645 -6.58690 1.000 74.62411 402 LYS C N 1
ATOM 6379 C CA . LYS C 1 402 ? 29.58270 -12.62778 -7.56938 1.000 75.55714 402 LYS C CA 1
ATOM 6380 C C . LYS C 1 402 ? 29.98196 -12.30758 -9.00388 1.000 72.62938 402 LYS C C 1
ATOM 6381 O O . LYS C 1 402 ? 29.26510 -12.68947 -9.93642 1.000 74.85758 402 LYS C O 1
ATOM 6387 N N . GLY C 1 403 ? 31.10109 -11.62145 -9.20555 1.000 75.35597 403 GLY C N 1
ATOM 6388 C CA . GLY C 1 403 ? 31.65553 -11.42010 -10.52859 1.000 73.61734 403 GLY C CA 1
ATOM 6389 C C . GLY C 1 403 ? 33.04867 -12.01342 -10.59747 1.000 82.62493 403 GLY C C 1
ATOM 6390 O O . GLY C 1 403 ? 33.75280 -12.09554 -9.59085 1.000 86.45869 403 GLY C O 1
ATOM 6391 N N . ARG C 1 404 ? 33.44225 -12.43336 -11.79795 1.000 86.29768 404 ARG C N 1
ATOM 6392 C CA . ARG C 1 404 ? 34.74436 -13.04591 -12.01250 1.000 85.22753 404 ARG C CA 1
ATOM 6393 C C . ARG C 1 404 ? 35.47318 -12.33259 -13.14167 1.000 87.22636 404 ARG C C 1
ATOM 6394 O O . ARG C 1 404 ? 34.85201 -11.79025 -14.05963 1.000 89.18032 404 ARG C O 1
ATOM 6402 N N . LEU C 1 405 ? 36.80271 -12.34312 -13.06585 1.000 87.76389 405 LEU C N 1
ATOM 6403 C CA . LEU C 1 405 ? 37.65694 -11.74043 -14.08944 1.000 89.94855 405 LEU C CA 1
ATOM 6404 C C . LEU C 1 405 ? 38.05300 -12.74231 -15.16591 1.000 89.38807 405 LEU C C 1
ATOM 6405 O O . LEU C 1 405 ? 39.18484 -12.72683 -15.65872 1.000 90.10337 405 LEU C O 1
ATOM 6410 N N . TYR C 1 406 ? 37.14049 -13.62855 -15.55085 1.000 91.52608 406 TYR C N 1
ATOM 6411 C CA . TYR C 1 406 ? 37.44322 -14.66008 -16.53615 1.000 91.26084 406 TYR C CA 1
ATOM 6412 C C . TYR C 1 406 ? 37.53782 -14.07417 -17.94134 1.000 99.30822 406 TYR C C 1
ATOM 6413 O O . TYR C 1 406 ? 38.62895 -13.93646 -18.49499 1.000 99.52322 406 TYR C O 1
ATOM 6422 N N . VAL C 1 412 ? 40.15580 -10.75490 -21.58307 1.000 106.87055 412 VAL C N 1
ATOM 6423 C CA . VAL C 1 412 ? 38.90038 -10.25034 -21.04271 1.000 107.13193 412 VAL C CA 1
ATOM 6424 C C . VAL C 1 412 ? 37.71445 -10.81275 -21.81859 1.000 115.29764 412 VAL C C 1
ATOM 6425 O O . VAL C 1 412 ? 37.53097 -10.51230 -22.99961 1.000 107.23038 412 VAL C O 1
ATOM 6429 N N . GLY C 1 413 ? 36.91375 -11.63805 -21.14633 1.000 107.56342 413 GLY C N 1
ATOM 6430 C CA . GLY C 1 413 ? 35.70093 -12.16269 -21.73136 1.000 89.67723 413 GLY C CA 1
ATOM 6431 C C . GLY C 1 413 ? 34.57865 -11.14409 -21.71592 1.000 92.77574 413 GLY C C 1
ATOM 6432 O O . GLY C 1 413 ? 34.70624 -10.03092 -21.20579 1.000 97.63869 413 GLY C O 1
ATOM 6433 N N . LEU C 1 414 ? 33.44525 -11.54635 -22.29537 1.000 87.28891 414 LEU C N 1
ATOM 6434 C CA . LEU C 1 414 ? 32.30286 -10.64098 -22.37417 1.000 84.75216 414 LEU C CA 1
ATOM 6435 C C . LEU C 1 414 ? 31.73436 -10.34053 -20.99255 1.000 83.37170 414 LEU C C 1
ATOM 6436 O O . LEU C 1 414 ? 31.28545 -9.21823 -20.73095 1.000 83.42800 414 LEU C O 1
ATOM 6441 N N . ALA C 1 415 ? 31.74836 -11.32513 -20.09422 1.000 74.82609 415 ALA C N 1
ATOM 6442 C CA . ALA C 1 415 ? 31.22191 -11.16274 -18.74649 1.000 69.56468 415 ALA C CA 1
ATOM 6443 C C . ALA C 1 415 ? 32.31715 -10.90243 -17.71883 1.000 67.63365 415 ALA C C 1
ATOM 6444 O O . ALA C 1 415 ? 32.07616 -11.04737 -16.51564 1.000 70.95319 415 ALA C O 1
ATOM 6446 N N . SER C 1 416 ? 33.51013 -10.52004 -18.16553 1.000 67.46700 416 SER C N 1
ATOM 6447 C CA . SER C 1 416 ? 34.60857 -10.27015 -17.24440 1.000 68.56630 416 SER C CA 1
ATOM 6448 C C . SER C 1 416 ? 34.36122 -9.00136 -16.43573 1.000 71.77207 416 SER C C 1
ATOM 6449 O O . SER C 1 416 ? 33.65699 -8.08512 -16.86833 1.000 78.02402 416 SER C O 1
ATOM 6452 N N . CYS C 1 417 ? 34.95168 -8.95870 -15.24546 1.000 72.35610 417 CYS C N 1
ATOM 6453 C CA . CYS C 1 417 ? 34.81740 -7.80257 -14.37590 1.000 75.53430 417 CYS C CA 1
ATOM 6454 C C . CYS C 1 417 ? 35.59209 -6.61305 -14.93400 1.000 71.81873 417 CYS C C 1
ATOM 6455 O O . CYS C 1 417 ? 36.53368 -6.75922 -15.71795 1.000 78.95601 417 CYS C O 1
ATOM 6458 N N . GLU C 1 418 ? 35.18141 -5.41921 -14.51692 1.000 66.89789 418 GLU C N 1
ATOM 6459 C CA . GLU C 1 418 ? 35.99999 -4.23906 -14.74427 1.000 70.40779 418 GLU C CA 1
ATOM 6460 C C . GLU C 1 418 ? 37.21287 -4.28756 -13.82458 1.000 72.87104 418 GLU C C 1
ATOM 6461 O O . GLU C 1 418 ? 37.13837 -4.78140 -12.69435 1.000 78.06684 418 GLU C O 1
ATOM 6467 N N . THR C 1 419 ? 38.34662 -3.79044 -14.31747 1.000 80.19005 419 THR C N 1
ATOM 6468 C CA . THR C 1 419 ? 39.54359 -3.79191 -13.48394 1.000 79.83850 419 THR C CA 1
ATOM 6469 C C . THR C 1 419 ? 39.45189 -2.75451 -12.37288 1.000 72.22993 419 THR C C 1
ATOM 6470 O O . THR C 1 419 ? 40.08505 -2.91072 -11.32409 1.000 74.96610 419 THR C O 1
ATOM 6474 N N . LEU C 1 420 ? 38.67499 -1.70091 -12.58128 1.000 77.79965 420 LEU C N 1
ATOM 6475 C CA . LEU C 1 420 ? 38.53117 -0.60385 -11.63981 1.000 77.81848 420 LEU C CA 1
ATOM 6476 C C . LEU C 1 420 ? 37.05779 -0.43863 -11.27444 1.000 74.41419 420 LEU C C 1
ATOM 6477 O O . LEU C 1 420 ? 36.16849 -1.05395 -11.87112 1.000 75.12784 420 LEU C O 1
ATOM 6482 N N . ASP C 1 421 ? 36.79607 0.39433 -10.27007 1.000 72.02400 421 ASP C N 1
ATOM 6483 C CA . ASP C 1 421 ? 35.43327 0.72204 -9.88447 1.000 66.37842 421 ASP C CA 1
ATOM 6484 C C . ASP C 1 421 ? 35.16701 2.19245 -10.20242 1.000 69.16288 421 ASP C C 1
ATOM 6485 O O . ASP C 1 421 ? 35.98789 2.87134 -10.82940 1.000 76.29937 421 ASP C O 1
ATOM 6490 N N . GLN C 1 422 ? 34.00595 2.68801 -9.76843 1.000 67.73662 422 GLN C N 1
ATOM 6491 C CA . GLN C 1 422 ? 33.65061 4.07735 -10.04621 1.000 63.75375 422 GLN C CA 1
ATOM 6492 C C . GLN C 1 422 ? 34.62163 5.04434 -9.37628 1.000 64.40992 422 GLN C C 1
ATOM 6493 O O . GLN C 1 422 ? 34.94639 6.10080 -9.93394 1.000 65.53326 422 GLN C O 1
ATOM 6499 N N . ARG C 1 423 ? 35.10257 4.69568 -8.18553 1.000 64.01824 423 ARG C N 1
ATOM 6500 C CA . ARG C 1 423 ? 36.03002 5.53664 -7.43853 1.000 70.55834 423 ARG C CA 1
ATOM 6501 C C . ARG C 1 423 ? 37.46913 5.41998 -7.92107 1.000 73.79474 423 ARG C C 1
ATOM 6502 O O . ARG C 1 423 ? 38.33711 6.12844 -7.39922 1.000 75.88224 423 ARG C O 1
ATOM 6510 N N . GLY C 1 424 ? 37.74724 4.55446 -8.89153 1.000 68.93647 424 GLY C N 1
ATOM 6511 C CA . GLY C 1 424 ? 39.11412 4.30917 -9.29606 1.000 70.44895 424 GLY C CA 1
ATOM 6512 C C . GLY C 1 424 ? 39.84961 3.29239 -8.45487 1.000 80.62048 424 GLY C C 1
ATOM 6513 O O . GLY C 1 424 ? 41.07567 3.18481 -8.57135 1.000 88.88973 424 GLY C O 1
ATOM 6514 N N . LYS C 1 425 ? 39.14538 2.55439 -7.60116 1.000 77.93972 425 LYS C N 1
ATOM 6515 C CA . LYS C 1 425 ? 39.74647 1.49072 -6.81051 1.000 77.25438 425 LYS C CA 1
ATOM 6516 C C . LYS C 1 425 ? 39.77401 0.20095 -7.61906 1.000 78.53777 425 LYS C C 1
ATOM 6517 O O . LYS C 1 425 ? 38.83992 -0.09619 -8.36946 1.000 82.36413 425 LYS C O 1
ATOM 6523 N N . ARG C 1 426 ? 40.85276 -0.56162 -7.46209 1.000 75.68952 426 ARG C N 1
ATOM 6524 C CA . ARG C 1 426 ? 41.00557 -1.80621 -8.20316 1.000 73.95936 426 ARG C CA 1
ATOM 6525 C C . ARG C 1 426 ? 40.03667 -2.85948 -7.68052 1.000 79.34882 426 ARG C C 1
ATOM 6526 O O . ARG C 1 426 ? 39.96512 -3.10879 -6.47344 1.000 77.51349 426 ARG C O 1
ATOM 6534 N N . ARG C 1 427 ? 39.29053 -3.48189 -8.59584 1.000 83.55927 427 ARG C N 1
ATOM 6535 C CA . ARG C 1 427 ? 38.33170 -4.50774 -8.19905 1.000 80.99206 427 ARG C CA 1
ATOM 6536 C C . ARG C 1 427 ? 39.01341 -5.84167 -7.92105 1.000 88.58533 427 ARG C C 1
ATOM 6537 O O . ARG C 1 427 ? 38.63864 -6.54728 -6.97769 1.000 91.03049 427 ARG C O 1
ATOM 6545 N N . THR C 1 428 ? 40.00378 -6.20574 -8.72813 1.000 89.92859 428 THR C N 1
ATOM 6546 C CA . THR C 1 428 ? 40.70134 -7.47083 -8.58428 1.000 99.06050 428 THR C CA 1
ATOM 6547 C C . THR C 1 428 ? 42.05237 -7.25152 -7.90428 1.000 102.44651 428 THR C C 1
ATOM 6548 O O . THR C 1 428 ? 42.32116 -6.19527 -7.32350 1.000 108.71506 428 THR C O 1
ATOM 6552 N N . GLY C 1 429 ? 42.91591 -8.26217 -7.97545 1.000 103.31076 429 GLY C N 1
ATOM 6553 C CA . GLY C 1 429 ? 44.20619 -8.21810 -7.31497 1.000 103.43288 429 GLY C CA 1
ATOM 6554 C C . GLY C 1 429 ? 44.46903 -9.45229 -6.47752 1.000 119.79884 429 GLY C C 1
ATOM 6555 O O . GLY C 1 429 ? 45.18902 -10.36335 -6.89439 1.000 118.84556 429 GLY C O 1
ATOM 6556 N N . TYR C 1 430 ? 43.88212 -9.48896 -5.28411 1.000 119.62994 430 TYR C N 1
ATOM 6557 C CA . TYR C 1 430 ? 43.97368 -10.64674 -4.40409 1.000 111.07599 430 TYR C CA 1
ATOM 6558 C C . TYR C 1 430 ? 42.75390 -11.54940 -4.51882 1.000 119.09717 430 TYR C C 1
ATOM 6559 O O . TYR C 1 430 ? 42.88594 -12.77803 -4.46502 1.000 125.45781 430 TYR C O 1
ATOM 6568 N N . ASP C 1 431 ? 41.57141 -10.96193 -4.69627 1.000 118.68411 431 ASP C N 1
ATOM 6569 C CA . ASP C 1 431 ? 40.34191 -11.73998 -4.60318 1.000 112.53980 431 ASP C CA 1
ATOM 6570 C C . ASP C 1 431 ? 39.99662 -12.47710 -5.89174 1.000 102.48256 431 ASP C C 1
ATOM 6571 O O . ASP C 1 431 ? 39.31450 -13.50861 -5.83148 1.000 107.50735 431 ASP C O 1
ATOM 6576 N N . GLU C 1 432 ? 40.42071 -11.95299 -7.04939 1.000 89.52690 432 GLU C N 1
ATOM 6577 C CA . GLU C 1 432 ? 40.09788 -12.49795 -8.37020 1.000 100.39736 432 GLU C CA 1
ATOM 6578 C C . GLU C 1 432 ? 38.62007 -12.28794 -8.70780 1.000 99.34563 432 GLU C C 1
ATOM 6579 O O . GLU C 1 432 ? 38.23766 -12.25642 -9.88401 1.000 92.99027 432 GLU C O 1
ATOM 6585 N N . LEU C 1 433 ? 37.79124 -12.08996 -7.68895 1.000 93.79313 433 LEU C N 1
ATOM 6586 C CA . LEU C 1 433 ? 36.37004 -11.83029 -7.85399 1.000 87.64973 433 LEU C CA 1
ATOM 6587 C C . LEU C 1 433 ? 36.06530 -10.34661 -7.66851 1.000 84.36110 433 LEU C C 1
ATOM 6588 O O . LEU C 1 433 ? 36.82510 -9.60318 -7.04221 1.000 85.37019 433 LEU C O 1
ATOM 6593 N N . CYS C 1 434 ? 34.92821 -9.92383 -8.21950 1.000 80.74406 434 CYS C N 1
ATOM 6594 C CA . CYS C 1 434 ? 34.47148 -8.54766 -8.10089 1.000 85.65373 434 CYS C CA 1
ATOM 6595 C C . CYS C 1 434 ? 33.01514 -8.51982 -7.65755 1.000 78.09229 434 CYS C C 1
ATOM 6596 O O . CYS C 1 434 ? 32.27459 -9.49581 -7.80758 1.000 74.68964 434 CYS C O 1
ATOM 6599 N N . ASP C 1 435 ? 32.61435 -7.37644 -7.10978 1.000 75.71905 435 ASP C N 1
ATOM 6600 C CA . ASP C 1 435 ? 31.25446 -7.17121 -6.63688 1.000 76.61577 435 ASP C CA 1
ATOM 6601 C C . ASP C 1 435 ? 30.39801 -6.55018 -7.73341 1.000 72.99107 435 ASP C C 1
ATOM 6602 O O . ASP C 1 435 ? 30.86988 -5.73795 -8.53261 1.000 73.86540 435 ASP C O 1
ATOM 6607 N N . LEU C 1 436 ? 29.12730 -6.94115 -7.76162 1.000 65.27729 436 LEU C N 1
ATOM 6608 C CA . LEU C 1 436 ? 28.21083 -6.42703 -8.76845 1.000 56.73210 436 LEU C CA 1
ATOM 6609 C C . LEU C 1 436 ? 27.88197 -4.96422 -8.49491 1.000 63.23374 436 LEU C C 1
ATOM 6610 O O . LEU C 1 436 ? 27.74067 -4.54345 -7.34298 1.000 63.67647 436 LEU C O 1
ATOM 6615 N N . GLY C 1 437 ? 27.76247 -4.18903 -9.56177 1.000 58.40780 437 GLY C N 1
ATOM 6616 C CA . GLY C 1 437 ? 27.48291 -2.77378 -9.46331 1.000 55.58529 437 GLY C CA 1
ATOM 6617 C C . GLY C 1 437 ? 28.68624 -1.91898 -9.80794 1.000 62.40049 437 GLY C C 1
ATOM 6618 O O . GLY C 1 437 ? 29.67879 -2.38043 -10.37476 1.000 63.71229 437 GLY C O 1
ATOM 6619 N N . ALA C 1 438 ? 28.59163 -0.64123 -9.44311 1.000 61.51052 438 ALA C N 1
ATOM 6620 C CA . ALA C 1 438 ? 29.62466 0.33157 -9.77183 1.000 56.37511 438 ALA C CA 1
ATOM 6621 C C . ALA C 1 438 ? 30.65939 0.51897 -8.66891 1.000 55.50889 438 ALA C C 1
ATOM 6622 O O . ALA C 1 438 ? 31.65999 1.20855 -8.89519 1.000 65.18956 438 ALA C O 1
ATOM 6624 N N . ILE C 1 439 ? 30.45830 -0.07362 -7.49333 1.000 55.41811 439 ILE C N 1
ATOM 6625 C CA . ILE C 1 439 ? 31.35218 0.11396 -6.35548 1.000 59.94884 439 ILE C CA 1
ATOM 6626 C C . ILE C 1 439 ? 31.70569 -1.24726 -5.77365 1.000 59.65099 439 ILE C C 1
ATOM 6627 O O . ILE C 1 439 ? 30.82108 -2.08154 -5.55083 1.000 70.06602 439 ILE C O 1
ATOM 6632 N N . GLU C 1 440 ? 32.99491 -1.46731 -5.53014 1.000 68.64662 440 GLU C N 1
ATOM 6633 C CA . GLU C 1 440 ? 33.48466 -2.67291 -4.87988 1.000 79.50285 440 GLU C CA 1
ATOM 6634 C C . GLU C 1 440 ? 33.68692 -2.40343 -3.39380 1.000 74.80032 440 GLU C C 1
ATOM 6635 O O . GLU C 1 440 ? 34.14828 -1.32518 -3.00390 1.000 72.09868 440 GLU C O 1
ATOM 6641 N N . TYR C 1 441 ? 33.32724 -3.38744 -2.56637 1.000 76.89430 441 TYR C N 1
ATOM 6642 C CA . TYR C 1 441 ? 33.51301 -3.25830 -1.12391 1.000 83.55329 441 TYR C CA 1
ATOM 6643 C C . TYR C 1 441 ? 34.98393 -3.04123 -0.78552 1.000 92.98268 441 TYR C C 1
ATOM 6644 O O . TYR C 1 441 ? 35.36716 -1.99853 -0.24267 1.000 91.56627 441 TYR C O 1
ATOM 6653 N N . ILE C 1 442 ? 35.82365 -4.01998 -1.10723 1.000 94.28558 442 ILE C N 1
ATOM 6654 C CA . ILE C 1 442 ? 37.26572 -3.89877 -0.92823 1.000 103.98014 442 ILE C CA 1
ATOM 6655 C C . ILE C 1 442 ? 37.99279 -4.67472 -2.02202 1.000 97.82422 442 ILE C C 1
ATOM 6656 O O . ILE C 1 442 ? 37.56682 -5.75997 -2.42063 1.000 94.12713 442 ILE C O 1
ATOM 6661 N N . LYS D 2 1 ? 42.37064 1.07851 -30.52786 1.000 146.17658 1 LYS D N 1
ATOM 6662 C CA . LYS D 2 1 ? 42.71514 -0.12876 -31.27092 1.000 140.26841 1 LYS D CA 1
ATOM 6663 C C . LYS D 2 1 ? 41.75363 -0.35729 -32.43310 1.000 139.67267 1 LYS D C 1
ATOM 6664 O O . LYS D 2 1 ? 41.98381 -1.22228 -33.27732 1.000 140.95243 1 LYS D O 1
ATOM 6670 N N . LEU D 2 2 ? 40.68202 0.42114 -32.47502 1.000 130.73449 2 LEU D N 1
ATOM 6671 C CA . LEU D 2 2 ? 39.66448 0.25943 -33.50814 1.000 130.14084 2 LEU D CA 1
ATOM 6672 C C . LEU D 2 2 ? 39.29513 1.56458 -34.19595 1.000 124.80661 2 LEU D C 1
ATOM 6673 O O . LEU D 2 2 ? 39.03158 1.56174 -35.40119 1.000 125.76049 2 LEU D O 1
ATOM 6678 N N . PHE D 2 3 ? 39.27293 2.67863 -33.46536 1.000 119.31391 3 PHE D N 1
ATOM 6679 C CA . PHE D 2 3 ? 38.82489 3.95677 -34.00040 1.000 118.63713 3 PHE D CA 1
ATOM 6680 C C . PHE D 2 3 ? 39.95777 4.94416 -34.24645 1.000 120.68554 3 PHE D C 1
ATOM 6681 O O . PHE D 2 3 ? 39.68967 6.08264 -34.64517 1.000 121.21651 3 PHE D O 1
ATOM 6689 N N . GLY D 2 4 ? 41.20829 4.54888 -34.02109 1.000 121.96279 4 GLY D N 1
ATOM 6690 C CA . GLY D 2 4 ? 42.33745 5.38460 -34.35248 1.000 126.77616 4 GLY D CA 1
ATOM 6691 C C . GLY D 2 4 ? 43.03729 5.96045 -33.13871 1.000 124.93251 4 GLY D C 1
ATOM 6692 O O . GLY D 2 4 ? 42.44925 6.10531 -32.06222 1.000 123.73733 4 GLY D O 1
ATOM 6693 N N . PRO D 2 5 ? 44.31499 6.30777 -33.29466 1.000 126.77813 5 PRO D N 1
ATOM 6694 C CA . PRO D 2 5 ? 45.06198 6.88286 -32.16974 1.000 128.45633 5 PRO D CA 1
ATOM 6695 C C . PRO D 2 5 ? 44.50642 8.24431 -31.77787 1.000 131.58491 5 PRO D C 1
ATOM 6696 O O . PRO D 2 5 ? 44.03792 9.01204 -32.61922 1.000 132.85040 5 PRO D O 1
ATOM 6700 N N . ASP D 2 6 ? 44.56350 8.53827 -30.47844 1.000 127.67710 6 ASP D N 1
ATOM 6701 C CA . ASP D 2 6 ? 43.95239 9.72875 -29.91818 1.000 127.60807 6 ASP D CA 1
ATOM 6702 C C . ASP D 2 6 ? 44.62549 10.09693 -28.60624 1.000 128.56587 6 ASP D C 1
ATOM 6703 O O . ASP D 2 6 ? 44.94466 9.20541 -27.80686 1.000 128.24735 6 ASP D O 1
ATOM 6708 N N . PRO D 2 7 ? 44.85716 11.38891 -28.36035 1.000 129.87918 7 PRO D N 1
ATOM 6709 C CA . PRO D 2 7 ? 45.36152 11.83348 -27.05398 1.000 130.81771 7 PRO D CA 1
ATOM 6710 C C . PRO D 2 7 ? 44.23567 11.82852 -26.02966 1.000 130.00256 7 PRO D C 1
ATOM 6711 O O . PRO D 2 7 ? 43.25156 12.55852 -26.17187 1.000 129.78662 7 PRO D O 1
ATOM 6715 N N . TYR D 2 8 ? 44.38158 10.98742 -25.00100 0.886 137.26253 8 TYR D N 1
ATOM 6716 C CA . TYR D 2 8 ? 43.44597 10.85942 -23.88544 0.886 131.98323 8 TYR D CA 1
ATOM 6717 C C . TYR D 2 8 ? 42.14044 10.17580 -24.28216 0.886 125.31761 8 TYR D C 1
ATOM 6718 O O . TYR D 2 8 ? 41.06747 10.54671 -23.79236 0.886 124.35303 8 TYR D O 1
ATOM 6727 N N . LEU D 2 9 ? 42.22252 9.18394 -25.16837 1.000 124.57864 9 LEU D N 1
ATOM 6728 C CA . LEU D 2 9 ? 41.16865 8.19555 -25.34770 1.000 128.66338 9 LEU D CA 1
ATOM 6729 C C . LEU D 2 9 ? 41.67879 6.83367 -24.89322 1.000 129.95948 9 LEU D C 1
ATOM 6730 O O . LEU D 2 9 ? 42.85323 6.51504 -25.11318 1.000 135.70477 9 LEU D O 1
ATOM 6735 N N . PRO D 2 10 ? 40.84211 6.02021 -24.24839 1.000 120.64692 10 PRO D N 1
ATOM 6736 C CA . PRO D 2 10 ? 41.30878 4.70741 -23.78796 1.000 120.63185 10 PRO D CA 1
ATOM 6737 C C . PRO D 2 10 ? 41.82096 3.86646 -24.94719 1.000 126.51128 10 PRO D C 1
ATOM 6738 O O . PRO D 2 10 ? 41.33208 3.96144 -26.07529 1.000 130.14619 10 PRO D O 1
ATOM 6742 N N . GLU D 2 11 ? 42.83170 3.04047 -24.65572 1.000 126.62033 11 GLU D N 1
ATOM 6743 C CA . GLU D 2 11 ? 43.48346 2.27419 -25.71387 1.000 125.68254 11 GLU D CA 1
ATOM 6744 C C . GLU D 2 11 ? 42.51041 1.33121 -26.40867 1.000 126.45890 11 GLU D C 1
ATOM 6745 O O . GLU D 2 11 ? 42.70234 1.00149 -27.58385 1.000 131.24715 11 GLU D O 1
ATOM 6751 N N . ASN D 2 12 ? 41.45860 0.89809 -25.70969 1.000 131.70910 12 ASN D N 1
ATOM 6752 C CA . ASN D 2 12 ? 40.44998 0.05538 -26.34286 1.000 118.63052 12 ASN D CA 1
ATOM 6753 C C . ASN D 2 12 ? 39.72567 0.80453 -27.45498 1.000 117.47664 12 ASN D C 1
ATOM 6754 O O . ASN D 2 12 ? 39.45063 0.23751 -28.51893 1.000 118.69858 12 ASN D O 1
ATOM 6759 N N . VAL D 2 13 ? 39.41158 2.08209 -27.23028 1.000 118.02470 13 VAL D N 1
ATOM 6760 C CA . VAL D 2 13 ? 38.80585 2.88905 -28.28478 1.000 118.19248 13 VAL D CA 1
ATOM 6761 C C . VAL D 2 13 ? 39.80907 3.14164 -29.40336 1.000 118.04353 13 VAL D C 1
ATOM 6762 O O . VAL D 2 13 ? 39.46316 3.09237 -30.59009 1.000 117.84137 13 VAL D O 1
ATOM 6766 N N . GLN D 2 14 ? 41.06318 3.40331 -29.04819 1.000 127.67190 14 GLN D N 1
ATOM 6767 C CA . GLN D 2 14 ? 42.10449 3.65733 -30.03686 1.000 130.76719 14 GLN D CA 1
ATOM 6768 C C . GLN D 2 14 ? 42.45303 2.39225 -30.81371 1.000 132.94070 14 GLN D C 1
ATOM 6769 O O . GLN D 2 14 ? 42.83565 2.45838 -31.98212 1.000 130.92435 14 GLN D O 1
#

Solvent-accessible surface area: 35951 Å² total; per-residue (Å²): 48,67,42,0,94,7,88,23,52,106,28,22,73,87,104,55,139,44,4,0,6,45,0,0,0,55,0,0,12,53,56,84,41,116,81,91,101,41,53,58,73,4,160,129,14,34,51,36,3,31,17,186,88,60,30,33,51,0,31,0,86,60,97,108,90,7,37,2,92,47,76,2,41,0,46,0,56,2,16,0,25,12,24,157,108,44,140,154,92,123,79,79,64,12,44,50,14,0,21,0,62,12,60,27,64,48,8,0,0,34,0,20,25,100,63,123,153,125,57,13,27,8,0,28,0,7,42,0,25,1,73,8,15,13,96,101,22,152,16,121,46,0,3,0,0,25,0,31,1,15,0,2,0,53,43,0,67,0,33,6,0,50,15,73,59,0,0,0,0,27,0,68,6,61,14,19,131,114,45,177,12,16,0,0,0,25,0,20,47,0,26,0,47,71,2,57,2,44,37,0,0,0,0,22,0,17,3,0,0,0,9,0,14,32,0,1,0,30,53,1,42,0,58,79,78,90,0,2,1,0,32,0,65,62,50,6,105,96,68,69,1,26,110,27,4,75,58,39,0,0,0,0,4,3,0,1,0,0,50,3,74,16,3,7,1,0,4,0,32,7,0,0,6,1,0,0,0,6,0,0,74,4,46,37,0,2,45,3,35,0,70,84,18,36,0,2,0,1,0,0,1,3,3,36,16,119,56,8,15,85,38,54,116,67,16,109,7,30,4,0,6,0,0,0,35,112,95,2,38,86,98,48,32,146,129,2,78,19,38,87,40,58,97,164,44,87,18,13,0,34,62,52,32,78,29,66,32,76,128,73,14,179,62,0,11,2,12,2,4,80,58,29,176,107,19,20,7,3,17,4,71,4,32,61,55,57,63,183,152,55,38,84,97,11,27,6,8,47,32,1,93,86,39,112,73,66,86,50,27,18,13,0,11,3,28,82,53,0,4,66,29,107,152,1,23,38,220,62,137,54,0,4,1,1,0,6,10,59,132,61,146,38,19,24,116,13,105,66,6,34,120,39,0,40,112,53,54,2,113,2,82,26,43,97,23,30,64,84,110,54,134,48,2,0,4,42,0,0,0,42,4,0,15,64,67,82,42,117,64,91,101,43,44,55,72,6,114,106,12,25,47,38,1,36,95,138,119,28,47,19,47,0,20,0,100,85,92,98,83,6,40,1,92,49,80,1,38,0,48,1,61,4,37,0,24,8,24,166,154,137,70,94,47,67,16,38,49,12,0,21,0,62,15,67,22,67,48,8,0,0,29,0,20,15,102,66,111,122,95,61,20,27,26,2,31,1,12,44,0,26,1,81,10,14,13,72,105,24,166,16,118,48,0,2,0,0,27,0,36,1,15,0,4,0,18,46,0,56,0,30,10,0,57,13,69,62,0,0,0,0,29,0,71,4,56,23,45,119,119,30,152,10,11,0,1,0,23,0,18,42,0,28,0,41,83,2,43,1,42,35,0,0,0,0,22,0,18,2,0,0,0,8,0,13,41,0,2,0,32,46,2,24,0,59,76,77,87,0,2,1,0,31,0,66,58,43,1,97,75,161,37,6,26,90,23,4,76,40,30,0,0,0,1,5,3,0,1,0,0,61,6,74,13,4,4,1,0,4,0,33,7,0,0,9,1,1,0,0,6,0,0,78,7,40,42,0,1,42,0,31,0,54,113,18,40,0,3,0,1,0,0,1,0,2,36,16,110,65,10,14,90,33,66,114,76,14,123,0,42,1,12,14,0,0,0,34,111,94,0,69,60,75,38,59,136,189,53,77,17,32,90,43,58,94,163,36,100,16,11,0,34,112,51,34,78,26,114,28,70,117,95,34,150,50,0,1,2,12,3,5,78,56,40,147,92,23,17,8,3,20,6,86,3,31,104,50,136,135,10,26,1,13,67,89,0,142,68,214,123,31,51,17,2,2,24,66,57,0,4,81,37,108,155,4,16,67,220,60,105,40,0,2,2,1,0,7,4,70,167,136,58,28,27,131,15,103,125,12,28,115,35,0,50

B-factor: mean 67.34, std 22.58, range [28.18, 176.98]

Radius of gyration: 30.35 Å; Cα contacts (8 Å, |Δi|>4): 2782; chains: 4; bounding box: 77×79×81 Å

Organism: Acinetobacter baumannii (NCBI:txid470)

Secondary structure (DSSP, 8-state):
--SEE---SS----SSS---HHHHHHHHHHHT-S-HHHHHHTBTBBTTB--SS--SEEEE-TT-EEEESS-EEE-S-EEEEE--------S-TTTT-EEEEESSSS-SEEE--SSSS----EEEEESEEEE--GGG---SB-SSEEE-SEEEEES-EEE--EEEE-SSEEE----SSS-----EEEEES-EEEEEEEEE-SSEEESSS-EEEES-EEEEEEESSTT-EEEEESS---SS-HHHHHHTT-SEEES-EEES-EESEEEEE-TT-EEES-EE-S-SEEEEE--TTS--EEES-EE-SSSEEEEE-TT---EEES-EE-GGG-----SSS--EEPPTT---BSSSSSBS---TT-SS-SBPPBB--TT-SS-B--B---S-STTGGG-SSTT-EE----SSTTGGGPPPSB-TTS-BSSSSSSEE-SSSS----/--S---SSS-TTT-/---EE---SS-----SS---HHHHHHHHHHHT-S-HHHHSTTTT-BTTB--SS--SEEEE-TT-EEEESS-EEE-S--EEEEPP---SSTTTT-EEEEESSSS-SEEE--SSSSSPP-EEEEESEEEE--GGG---SB-SSEEE-SEEEEES-EEE--EEEE-SSEEE---TTSS-S---EEEEES-EEES-EEEE-SSEEESSS-EEEES-EEES-EESSTT-EEEEE-S---SSTHHHHHHHT-SEEES-EEES-EESEEEEE-TT-EEES-EE-S-SEEEEE--TTS--EEES-EE-SSSEEEEE-TT---EEES-EE-GGG--S--TTS--EEPPTT---BSSSSSBS---TT-SS-SBPPBB--TT-SS-B--B------SSTT-EE----TTPPPSB-TTS-BS-SSSSEE-SSS----/--S---TTS-TTT-

InterPro domains:
  IPR011050 Pectin lyase fold/virulence factor [SSF51126] (7-458)
  IPR026454 Rhombotarget A [TIGR04212] (1-615)
  IPR026457 CSLREA domain [TIGR04214] (24-47)

Sequence (893 aa):
GADIEVTTTIDEDVDNTVCSLREAVELINKRNSSDSTVVASVKDGYHGCGNKDASSNIILQRDKEYTLNSRITITAPLTISTAKNDSVDTDQPGSHNATIKMAGTDQLFKIDDESVEKASFSVLLSDLNLQGAGANSKVLTGGLILNHEKLTIQNSRLTGGYANQGGVIYNQGFASKSDRTFGFVYIVNSLIQNNKAAQGGVIYSEQPLFLITQSVIRDNEVSNTSGSLFFSQDSFDDESTGEYVVQRAIGLSNSTVFHNKGGFITNVRDGMFVNNITMIKNDKGLFLEAPQGNASISNSILVGNTINCQANSTDKAIIQSNLVTTECNRNASVKVPNILYPANQKLIAGSTDEGVCDVASKDGLLCPFNTPKDSFLGFFKPRLLESYNTLADSLIINKGRLYSDGTSVGLASCETLDQRGKRRTGYDELCDLGAIEYIGKLFGPDPYLPENVQGADIEVTTTIDEDVDNTVCSLREAVELINKRNSSDSTVVASVKDGYHGCGNKDASSNIILQRDKEYTLNSRITITAPLTISTAKNDTDQPGSHNATIKMAGTDQLFKIDDESVEKASFSVLLSDLNLQGAGANSKVLTGGLILNHEKLTIQNSRLTGGYANQGGVIYNQGFASKSDRTFGFVYIVNSLIQNNKAAQGGVIYSEQPLFLITQSVIRDNEVSNTSGSLFFSQDSFDDESTGEYVVQRAIGLSNSTVFHNKGGFITNVRDGMFVNNITMIKNDKGLFLEAPQGNASISNSILVGNTINCQANSTDKAIIQSNLVTTECNRNASVKVPNILYPANQKLIAGSTDEGVCDVASKDGLLCPFNTPKDSFLGFFKPRLLEDSLIINKGRLYVGLASCETLDQRGKRRTGYDELCDLGAIEYIKLFGPDPYLPENVQ

Nearest PDB structures (foldseek):
  7chu-assembly1_B  TM=4.817E-01  e=5.749E-02  Geobacillus virus E2
  7o79-assembly1_A  TM=2.323E-01  e=2.603E-02  Pseudopedobacter saltans DSM 12145
  2bm6-assembly1_A  TM=3.195E-01  e=8.033E+00  Mycobacterium tuberculosis H37Rv
  7e56-assembly1_A  TM=3.495E-01  e=3.516E-01  Evansstolkia leycettana
  7o79-assembly1_A  TM=1.753E-01  e=2.783E-02  Pseudopedobacter saltans DSM 12145